Protein AF-A0A7X9AF96-F1 (afdb_monomer)

Nearest PDB structures (foldseek):
  5yo1-assembly1_A  TM=6.887E-01  e=9.525E-05  Escherichia coli K-12
  2dqm-assembly1_A  TM=6.918E-01  e=1.907E-04  Escherichia coli
  4xmz-assembly1_A  TM=6.603E-01  e=1.907E-04  Escherichia coli K-12
  3puu-assembly1_A  TM=6.514E-01  e=2.444E-04  Escherichia coli K-12
  8ez2-assembly1_A  TM=6.502E-01  e=2.980E-04  Plasmodium falciparum

Sequence (758 aa):
MKTRILTAILLTFLACIPLALAEESPQSQGRVTLPLAEFLKRTEPAPSPSGTTRPTAPIPFSLARGQYRIVVQGDWARVQADLGVRVLSGGFQEIPLLPADVVLQEARLDGKPVSVFPKDSVSFFVVRGIGTHRLELVYHLPIQDESPSRSLDIVVPDTAISTWTLSVPGNQVHLKSTPEIPLQSHPEGQRTVARGTLPAGASPPVRLSWLSLKADPETRGLVTRETPRLYGRVYQLVRVSEKAIQNRARIDFSILRNEVSRLQLLLPRDAEVLAVECPDLDSWRTVERPQGRLLTVLLSQPKSGELSLEVTTETPLAETNSCWSLPYLYLEGAERVKGSIGLCSSGALELLPRDDLQEARRIDVQQDLPAQIHALASSPVLLAYEYHRQPYRVQIESRKGEEVAVLDATIDSARGRTLLTEEGKALSVFTWQVRNNSRQGLLLALPEGSEVWSAFVDGRPARPTQEPDGRVRIPLVLSPGRGGEMATFPVVLTWVRRAGGEGPVSWTRLQAPRVDIPISEMTWQVDLPEDRQVLYLDGTMEPLTPAHRRGSSFSRVIGRSMDASAPVSSQEVGDEGRAGPDPQASLARERVRGVFPVQVHVPQVGQPLNFSRLMVSGDEAPSIGIFTASRSLAASFGWLLFALLLMAGAFRLADPSSWKALAWGWVLLILGEILLGGTWLDQALTGLARALWLLSVLWLMLRVRYLGAWWRQRRVPAGEADDRPEIPDEARLETPVATPGSETEDPSPKAPDPTRED

Structure (mmCIF, N/CA/C/O backbone):
data_AF-A0A7X9AF96-F1
#
_entry.id   AF-A0A7X9AF96-F1
#
loop_
_atom_site.group_PDB
_atom_site.id
_atom_site.type_symbol
_atom_site.label_atom_id
_atom_site.label_alt_id
_atom_site.label_comp_id
_atom_site.label_asym_id
_atom_site.label_entity_id
_atom_site.label_seq_id
_atom_site.pdbx_PDB_ins_code
_atom_site.Cartn_x
_atom_site.Cartn_y
_atom_site.Cartn_z
_atom_site.occupancy
_atom_site.B_iso_or_equiv
_atom_site.auth_seq_id
_atom_site.auth_comp_id
_atom_site.auth_asym_id
_atom_site.auth_atom_id
_atom_site.pdbx_PDB_model_num
ATOM 1 N N . MET A 1 1 ? -12.140 91.693 0.166 1.00 53.62 1 MET A N 1
ATOM 2 C CA . MET A 1 1 ? -13.320 90.896 -0.258 1.00 53.62 1 MET A CA 1
ATOM 3 C C . MET A 1 1 ? -13.286 89.396 0.091 1.00 53.62 1 MET A C 1
ATOM 5 O O . MET A 1 1 ? -14.276 88.746 -0.197 1.00 53.62 1 MET A O 1
ATOM 9 N N . LYS A 1 2 ? -12.265 88.820 0.759 1.00 51.84 2 LYS A N 1
ATOM 10 C CA . LYS A 1 2 ? -12.305 87.390 1.178 1.00 51.84 2 LYS A CA 1
ATOM 11 C C . LYS A 1 2 ? -12.723 87.134 2.643 1.00 51.84 2 LYS A C 1
ATOM 13 O O . LYS A 1 2 ? -13.102 86.023 2.980 1.00 51.84 2 LYS A O 1
ATOM 18 N N . THR A 1 3 ? -12.766 88.165 3.489 1.00 51.97 3 THR A N 1
ATOM 19 C CA . THR A 1 3 ? -13.051 88.075 4.941 1.00 51.97 3 THR A CA 1
ATOM 20 C C . THR A 1 3 ? -14.525 88.256 5.347 1.00 51.97 3 THR A C 1
ATOM 22 O O . THR A 1 3 ? -14.818 88.366 6.532 1.00 51.97 3 THR A O 1
ATOM 25 N N . ARG A 1 4 ? -15.463 88.307 4.388 1.00 49.81 4 ARG A N 1
ATOM 26 C CA . ARG A 1 4 ? -16.916 88.455 4.647 1.00 49.81 4 ARG A CA 1
ATOM 27 C C . ARG A 1 4 ? -17.770 87.238 4.267 1.00 49.81 4 ARG A C 1
ATOM 29 O O . ARG A 1 4 ? -18.963 87.247 4.529 1.00 49.81 4 ARG A O 1
ATOM 36 N N . ILE A 1 5 ? -17.178 86.210 3.655 1.00 55.28 5 ILE A N 1
ATOM 37 C CA . ILE A 1 5 ? -17.910 85.019 3.183 1.00 55.28 5 ILE A CA 1
ATOM 38 C C . ILE A 1 5 ? -17.755 83.850 4.171 1.00 55.28 5 ILE A C 1
ATOM 40 O O . ILE A 1 5 ? -18.733 83.170 4.463 1.00 55.28 5 ILE A O 1
ATOM 44 N N . LEU A 1 6 ? -16.577 83.675 4.786 1.00 49.84 6 LEU A N 1
ATOM 45 C CA . LEU A 1 6 ? -16.372 82.650 5.824 1.00 49.84 6 LEU A CA 1
ATOM 46 C C . LEU A 1 6 ? -17.201 82.910 7.096 1.00 49.84 6 LEU A C 1
ATOM 48 O O . LEU A 1 6 ? -17.718 81.980 7.706 1.00 49.84 6 LEU A O 1
ATOM 52 N N . THR A 1 7 ? -17.373 84.179 7.472 1.00 53.97 7 THR A N 1
ATOM 53 C CA . THR A 1 7 ? -18.157 84.598 8.645 1.00 53.97 7 THR A CA 1
ATOM 54 C C . THR A 1 7 ? -19.665 84.417 8.469 1.00 53.97 7 THR A C 1
ATOM 56 O O . THR A 1 7 ? -20.355 84.250 9.465 1.00 53.97 7 THR A O 1
ATOM 59 N N . ALA A 1 8 ? -20.185 84.396 7.237 1.00 54.91 8 ALA A N 1
ATOM 60 C CA . ALA A 1 8 ? -21.608 84.160 6.971 1.00 54.91 8 ALA A CA 1
ATOM 61 C C . ALA A 1 8 ? -21.988 82.666 7.024 1.00 54.91 8 ALA A C 1
ATOM 63 O O . ALA A 1 8 ? -23.092 82.317 7.440 1.00 54.91 8 ALA A O 1
ATOM 64 N N . ILE A 1 9 ? -21.061 81.783 6.634 1.00 53.94 9 ILE A N 1
ATOM 65 C CA . ILE A 1 9 ? -21.289 80.329 6.570 1.00 53.94 9 ILE A CA 1
ATOM 66 C C . ILE A 1 9 ? -21.088 79.670 7.948 1.00 53.94 9 ILE A C 1
ATOM 68 O O . ILE A 1 9 ? -21.786 78.720 8.288 1.00 53.94 9 ILE A O 1
ATOM 72 N N . LEU A 1 10 ? -20.211 80.218 8.799 1.00 48.62 10 LEU A N 1
ATOM 73 C CA . LEU A 1 10 ? -20.054 79.734 10.178 1.00 48.62 10 LEU A CA 1
ATOM 74 C C . LEU A 1 10 ? -21.227 80.150 11.095 1.00 48.62 10 LEU A C 1
ATOM 76 O O . LEU A 1 10 ? -21.587 79.413 12.008 1.00 48.62 10 LEU A O 1
ATOM 80 N N . LEU A 1 11 ? -21.868 81.296 10.822 1.00 49.81 11 LEU A N 1
ATOM 81 C CA . LEU A 1 11 ? -23.048 81.777 11.562 1.00 49.81 11 LEU A CA 1
ATOM 82 C C . LEU A 1 11 ? -24.350 81.038 11.211 1.00 49.81 11 LEU A C 1
ATOM 84 O O . LEU A 1 11 ? -25.311 81.118 11.969 1.00 49.81 11 LEU A O 1
ATOM 88 N N . THR A 1 12 ? -24.391 80.313 10.089 1.00 50.38 12 THR A N 1
ATOM 89 C CA . THR A 1 12 ? -25.568 79.543 9.646 1.00 50.38 12 THR A CA 1
ATOM 90 C C . THR A 1 12 ? -25.544 78.072 10.069 1.00 50.38 12 THR A C 1
ATOM 92 O O . THR A 1 12 ? -26.556 77.397 9.917 1.00 50.38 12 THR A O 1
ATOM 95 N N . PHE A 1 13 ? -24.438 77.579 10.643 1.00 46.06 13 PHE A N 1
ATOM 96 C CA . PHE A 1 13 ? -24.299 76.181 11.084 1.00 46.06 13 PHE A CA 1
ATOM 97 C C . PHE A 1 13 ? -24.093 75.986 12.596 1.00 46.06 13 PHE A C 1
ATOM 99 O O . PHE A 1 13 ? -24.080 74.847 13.056 1.00 46.06 13 PHE A O 1
ATOM 106 N N . LEU A 1 14 ? -23.952 77.066 13.378 1.00 44.91 14 LEU A N 1
ATOM 107 C CA . LEU A 1 14 ? -23.706 76.993 14.828 1.00 44.91 14 LEU A CA 1
ATOM 108 C C . LEU A 1 14 ? -24.725 77.761 15.694 1.00 44.91 14 LEU A C 1
ATOM 110 O O . LEU A 1 14 ? -24.470 78.021 16.868 1.00 44.91 14 LEU A O 1
ATOM 114 N N . ALA A 1 15 ? -25.891 78.100 15.138 1.00 39.25 15 ALA A N 1
ATOM 115 C CA . ALA A 1 15 ? -27.004 78.704 15.871 1.00 39.25 15 ALA A CA 1
ATOM 116 C C . ALA A 1 15 ? -27.998 77.637 16.379 1.00 39.25 15 ALA A C 1
ATOM 118 O O . ALA A 1 15 ? -29.087 77.465 15.843 1.00 39.25 15 ALA A O 1
ATOM 119 N N . CYS A 1 16 ? -27.591 76.956 17.451 1.00 38.44 16 CYS A N 1
ATOM 120 C CA . CYS A 1 16 ? -28.458 76.440 18.518 1.00 38.44 16 CYS A CA 1
ATOM 121 C C . CYS A 1 16 ? -29.642 75.513 18.155 1.00 38.44 16 CYS A C 1
ATOM 123 O O . CYS A 1 16 ? -30.803 75.911 18.138 1.00 38.44 16 CYS A O 1
ATOM 125 N N . ILE A 1 17 ? -29.342 74.212 18.129 1.00 42.84 17 ILE A N 1
ATOM 126 C CA . ILE A 1 17 ? -30.141 73.194 18.847 1.00 42.84 17 ILE A CA 1
ATOM 127 C C . ILE A 1 17 ? -30.254 73.663 20.323 1.00 42.84 17 ILE A C 1
ATOM 129 O O . ILE A 1 17 ? -29.204 73.997 20.883 1.00 42.84 17 ILE A O 1
ATOM 133 N N . PRO A 1 18 ? -31.451 73.746 20.959 1.00 45.12 18 PRO A N 1
ATOM 134 C CA . PRO A 1 18 ? -31.969 72.582 21.698 1.00 45.12 18 PRO A CA 1
ATOM 135 C C . PRO A 1 18 ? -33.503 72.404 21.848 1.00 45.12 18 PRO A C 1
ATOM 137 O O . PRO A 1 18 ? -34.309 73.313 21.697 1.00 45.12 18 PRO A O 1
ATOM 140 N N . LEU A 1 19 ? -33.829 71.157 22.213 1.00 38.62 19 LEU A N 1
ATOM 141 C CA . LEU A 1 19 ? -35.003 70.583 22.896 1.00 38.62 19 LEU A CA 1
ATOM 142 C C . LEU A 1 19 ? -36.012 71.545 23.575 1.00 38.62 19 LEU A C 1
ATOM 144 O O . LEU A 1 19 ? -35.602 72.349 24.407 1.00 38.62 19 LEU A O 1
ATOM 148 N N . ALA A 1 20 ? -37.321 71.254 23.447 1.00 33.78 20 ALA A N 1
ATOM 149 C CA . ALA A 1 20 ? -38.090 70.553 24.504 1.00 33.78 20 ALA A CA 1
ATOM 150 C C . ALA A 1 20 ? -39.560 70.200 24.128 1.00 33.78 20 ALA A C 1
ATOM 152 O O . ALA A 1 20 ? -40.305 71.030 23.630 1.00 33.78 20 ALA A O 1
ATOM 153 N N . LEU A 1 21 ? -39.932 68.946 24.424 1.00 36.78 21 LEU A N 1
ATOM 154 C CA . LEU A 1 21 ? -41.230 68.389 24.877 1.00 36.78 21 LEU A CA 1
ATOM 155 C C . LEU A 1 21 ? -42.598 69.014 24.480 1.00 36.78 21 LEU A C 1
ATOM 157 O O . LEU A 1 21 ? -43.026 70.016 25.032 1.00 36.78 21 LEU A O 1
ATOM 161 N N . ALA A 1 22 ? -43.329 68.235 23.668 1.00 39.75 22 ALA A N 1
ATOM 162 C CA . ALA A 1 22 ? -44.688 67.698 23.887 1.00 39.75 22 ALA A CA 1
ATOM 163 C C . ALA A 1 22 ? -45.865 68.590 24.360 1.00 39.75 22 ALA A C 1
ATOM 165 O O . ALA A 1 22 ? -45.948 68.961 25.525 1.00 39.75 22 ALA A O 1
ATOM 166 N N . GLU A 1 23 ? -46.899 68.666 23.511 1.00 38.53 23 GLU A N 1
ATOM 167 C CA . GLU A 1 23 ? -48.317 68.606 23.912 1.00 38.53 23 GLU A CA 1
ATOM 168 C C . GLU A 1 23 ? -49.155 67.965 22.777 1.00 38.53 23 GLU A C 1
ATOM 170 O O . GLU A 1 23 ? -48.726 67.955 21.620 1.00 38.53 23 GLU A O 1
ATOM 175 N N . GLU A 1 24 ? -50.304 67.360 23.096 1.00 38.94 24 GLU A N 1
ATOM 176 C CA . GLU A 1 24 ? -51.076 66.474 22.201 1.00 38.94 24 GLU A CA 1
ATOM 177 C C . GLU A 1 24 ? -52.563 66.890 22.128 1.00 38.94 24 GLU A C 1
ATOM 179 O O . GLU A 1 24 ? -53.116 67.346 23.124 1.00 38.94 24 GLU A O 1
ATOM 184 N N . SER A 1 25 ? -53.235 66.610 20.993 1.00 39.00 25 SER A N 1
ATOM 185 C CA . SER A 1 25 ? -54.700 66.728 20.745 1.00 39.00 25 SER A CA 1
ATOM 186 C C . SER A 1 25 ? -55.277 68.129 20.413 1.00 39.00 25 SER A C 1
ATOM 188 O O . SER A 1 25 ? -54.697 69.137 20.800 1.00 39.00 25 SER A O 1
ATOM 190 N N . PRO A 1 26 ? -56.485 68.242 19.797 1.00 46.91 26 PRO A N 1
ATOM 191 C CA . PRO A 1 26 ? -57.187 67.314 18.893 1.00 46.91 26 PRO A CA 1
ATOM 192 C C . PRO A 1 26 ? -57.737 67.966 17.590 1.00 46.91 26 PRO A C 1
ATOM 194 O O . PRO A 1 26 ? -57.760 69.176 17.408 1.00 46.91 26 PRO A O 1
ATOM 197 N N . GLN A 1 27 ? -58.244 67.101 16.702 1.00 45.25 27 GLN A N 1
ATOM 198 C CA . GLN A 1 27 ? -59.235 67.320 15.626 1.00 45.25 27 GLN A CA 1
ATOM 199 C C . GLN A 1 27 ? -59.723 68.758 15.307 1.00 45.25 27 GLN A C 1
ATOM 201 O O . GLN A 1 27 ? -60.503 69.345 16.055 1.00 45.25 27 GLN A O 1
ATOM 206 N N . SER A 1 28 ? -59.517 69.194 14.057 1.00 44.12 28 SER A N 1
ATOM 207 C CA . SER A 1 28 ? -60.525 69.980 13.328 1.00 44.12 28 SER A CA 1
ATOM 208 C C . SER A 1 28 ? -60.922 69.243 12.041 1.00 44.12 28 SER A C 1
ATOM 210 O O . SER A 1 28 ? -60.089 68.811 11.244 1.00 44.12 28 SER A O 1
ATOM 212 N N . GLN A 1 29 ? -62.222 68.987 11.888 1.00 45.66 29 GLN A N 1
ATOM 213 C CA . GLN A 1 29 ? -62.753 68.089 10.861 1.00 45.66 29 GLN A CA 1
ATOM 214 C C . GLN A 1 29 ? -62.848 68.798 9.503 1.00 45.66 29 GLN A C 1
ATOM 216 O O . GLN A 1 29 ? -63.843 69.454 9.193 1.00 45.66 29 GLN A O 1
ATOM 221 N N . GLY A 1 30 ? -61.824 68.632 8.663 1.00 44.62 30 GLY A N 1
ATOM 222 C CA . GLY A 1 30 ? -61.863 69.036 7.257 1.00 44.62 30 GLY A CA 1
ATOM 223 C C . GLY A 1 30 ? -62.875 68.203 6.465 1.00 44.62 30 GLY A C 1
ATOM 224 O O . GLY A 1 30 ? -62.551 67.124 5.971 1.00 44.62 30 GLY A O 1
ATOM 225 N N . ARG A 1 31 ? -64.113 68.692 6.340 1.00 53.34 31 ARG A N 1
ATOM 226 C CA . ARG A 1 31 ? -65.189 68.026 5.590 1.00 53.34 31 ARG A CA 1
ATOM 227 C C . ARG A 1 31 ? -64.955 68.167 4.080 1.00 53.34 31 ARG A C 1
ATOM 229 O O . ARG A 1 31 ? -65.398 69.134 3.469 1.00 53.34 31 ARG A O 1
ATOM 236 N N . VAL A 1 32 ? -64.247 67.208 3.483 1.00 59.91 32 VAL A N 1
ATOM 237 C CA . VAL A 1 32 ? -63.991 67.165 2.033 1.00 59.91 32 VAL A CA 1
ATOM 238 C C . VAL A 1 32 ? -65.229 66.654 1.292 1.00 59.91 32 VAL A C 1
ATOM 240 O O . VAL A 1 32 ? -65.681 65.534 1.525 1.00 59.91 32 VAL A O 1
ATOM 243 N N . THR A 1 33 ? -65.758 67.458 0.371 1.00 71.44 33 THR A N 1
ATOM 244 C CA . THR A 1 33 ? -66.889 67.082 -0.489 1.00 71.44 33 THR A CA 1
ATOM 245 C C . THR A 1 33 ? -66.363 66.592 -1.839 1.00 71.44 33 THR A C 1
ATOM 247 O O . THR A 1 33 ? -65.832 67.380 -2.617 1.00 71.44 33 THR A O 1
ATOM 250 N N . LEU A 1 34 ? -66.505 65.296 -2.124 1.00 70.56 34 LEU A N 1
ATOM 251 C CA . LEU A 1 34 ? -66.117 64.679 -3.400 1.00 70.56 34 LEU A CA 1
ATOM 252 C C . LEU A 1 34 ? -67.350 64.459 -4.296 1.00 70.56 34 LEU A C 1
ATOM 254 O O . LEU A 1 34 ? -68.384 64.016 -3.788 1.00 70.56 34 LEU A O 1
ATOM 258 N N . PRO A 1 35 ? -67.265 64.698 -5.620 1.00 80.12 35 PRO A N 1
ATOM 259 C CA . PRO A 1 35 ? -68.288 64.249 -6.560 1.00 80.12 35 PRO A CA 1
ATOM 260 C C . PRO A 1 35 ? -68.465 62.730 -6.464 1.00 80.12 35 PRO A C 1
ATOM 262 O O . PRO A 1 35 ? -67.474 62.000 -6.421 1.00 80.12 35 PRO A O 1
ATOM 265 N N . LEU A 1 36 ? -69.710 62.238 -6.473 1.00 72.56 36 LEU A N 1
ATOM 266 C CA . LEU A 1 36 ? -70.011 60.817 -6.233 1.00 72.56 36 LEU A CA 1
ATOM 267 C C . LEU A 1 36 ? -69.234 59.868 -7.166 1.00 72.56 36 LEU A C 1
ATOM 269 O O . LEU A 1 36 ? -68.796 58.813 -6.727 1.00 72.56 36 LEU A O 1
ATOM 273 N N . ALA A 1 37 ? -68.995 60.267 -8.419 1.00 76.81 37 ALA A N 1
ATOM 274 C CA . ALA A 1 37 ? -68.196 59.495 -9.370 1.00 76.81 37 ALA A CA 1
ATOM 275 C C . ALA A 1 37 ? -66.711 59.367 -8.966 1.00 76.81 37 ALA A C 1
ATOM 277 O O . ALA A 1 37 ? -66.132 58.297 -9.126 1.00 76.81 37 ALA A O 1
ATOM 278 N N . GLU A 1 38 ? -66.088 60.414 -8.411 1.00 72.38 38 GLU A N 1
ATOM 279 C CA . GLU A 1 38 ? -64.723 60.318 -7.869 1.00 72.38 38 GLU A CA 1
ATOM 280 C C . GLU A 1 38 ? -64.688 59.575 -6.532 1.00 72.38 38 GLU A C 1
ATOM 282 O O . GLU A 1 38 ? -63.734 58.843 -6.274 1.00 72.38 38 GLU A O 1
ATOM 287 N N . PHE A 1 39 ? -65.715 59.737 -5.691 1.00 75.38 39 PHE A N 1
ATOM 288 C CA . PHE A 1 39 ? -65.829 58.969 -4.453 1.00 75.38 39 PHE A CA 1
ATOM 289 C C . PHE A 1 39 ? -65.911 57.470 -4.754 1.00 75.38 39 PHE A C 1
ATOM 291 O O . PHE A 1 39 ? -65.110 56.710 -4.217 1.00 75.38 39 PHE A O 1
ATOM 298 N N . LEU A 1 40 ? -66.798 57.050 -5.664 1.00 73.75 40 LEU A N 1
ATOM 299 C CA . LEU A 1 40 ? -66.905 55.658 -6.110 1.00 73.75 40 LEU A CA 1
ATOM 300 C C . LEU A 1 40 ? -65.598 55.179 -6.751 1.00 73.75 40 LEU A C 1
ATOM 302 O O . LEU A 1 40 ? -65.046 54.192 -6.291 1.00 73.75 40 LEU A O 1
ATOM 306 N N . LYS A 1 41 ? -64.988 55.935 -7.671 1.00 74.25 41 LYS A N 1
ATOM 307 C CA . LYS A 1 41 ? -63.697 55.559 -8.285 1.00 74.25 41 LYS A CA 1
ATOM 308 C C . LYS A 1 41 ? -62.523 55.426 -7.291 1.00 74.25 41 LYS A C 1
ATOM 310 O O . LYS A 1 41 ? -61.502 54.833 -7.629 1.00 74.25 41 LYS A O 1
ATOM 315 N N . ARG A 1 42 ? -62.633 55.992 -6.080 1.00 65.75 42 ARG A N 1
ATOM 316 C CA . ARG A 1 42 ? -61.641 55.870 -4.989 1.00 65.75 42 ARG A CA 1
ATOM 317 C C . ARG A 1 42 ? -62.058 54.909 -3.866 1.00 65.75 42 ARG A C 1
ATOM 319 O O . ARG A 1 42 ? -61.222 54.600 -3.022 1.00 65.75 42 ARG A O 1
ATOM 326 N N . THR A 1 43 ? -63.318 54.471 -3.828 1.00 61.62 43 THR A N 1
ATOM 327 C CA . THR A 1 43 ? -63.864 53.542 -2.814 1.00 61.62 43 THR A CA 1
ATOM 328 C C . THR A 1 43 ? -64.333 52.209 -3.390 1.00 61.62 43 THR A C 1
ATOM 330 O O . THR A 1 43 ? -64.580 51.278 -2.627 1.00 61.62 43 THR A O 1
ATOM 333 N N . GLU A 1 44 ? -64.379 52.077 -4.717 1.00 63.00 44 GLU A N 1
ATOM 334 C CA . GLU A 1 44 ? -64.335 50.798 -5.411 1.00 63.00 44 GLU A CA 1
ATOM 335 C C . GLU A 1 44 ? -63.128 50.023 -4.865 1.00 63.00 44 GLU A C 1
ATOM 337 O O . GLU A 1 44 ? -61.991 50.500 -4.980 1.00 63.00 44 GLU A O 1
ATOM 342 N N . PRO A 1 45 ? -63.342 48.860 -4.220 1.00 53.22 45 PRO A N 1
ATOM 343 C CA . PRO A 1 45 ? -62.228 48.038 -3.789 1.00 53.22 45 PRO A CA 1
ATOM 344 C C . PRO A 1 45 ? -61.424 47.692 -5.037 1.00 53.22 45 PRO A C 1
ATOM 346 O O . PRO A 1 45 ? -62.002 47.264 -6.039 1.00 53.22 45 PRO A O 1
ATOM 349 N N . ALA A 1 46 ? -60.103 47.900 -4.976 1.00 44.31 46 ALA A N 1
ATOM 350 C CA . ALA A 1 46 ? -59.211 47.572 -6.081 1.00 44.31 46 ALA A CA 1
ATOM 351 C C . ALA A 1 46 ? -59.571 46.170 -6.596 1.00 44.31 46 ALA A C 1
ATOM 353 O O . ALA A 1 46 ? -59.699 45.263 -5.764 1.00 44.31 46 ALA A O 1
ATOM 354 N N . PRO A 1 47 ? -59.795 45.990 -7.914 1.00 49.28 47 PRO A N 1
ATOM 355 C CA . PRO A 1 47 ? -60.281 44.725 -8.441 1.00 49.28 47 PRO A CA 1
ATOM 356 C C . PRO A 1 47 ? -59.356 43.622 -7.947 1.00 49.28 47 PRO A C 1
ATOM 358 O O . PRO A 1 47 ? -58.152 43.672 -8.214 1.00 49.28 47 PRO A O 1
ATOM 361 N N . SER A 1 48 ? -59.913 42.668 -7.187 1.00 42.91 48 SER A N 1
ATOM 362 C CA . SER A 1 48 ? -59.172 41.500 -6.709 1.00 42.91 48 SER A CA 1
ATOM 363 C C . SER A 1 48 ? -58.401 40.950 -7.899 1.00 42.91 48 SER A C 1
ATOM 365 O O . SER A 1 48 ? -59.048 40.625 -8.896 1.00 42.91 48 SER A O 1
ATOM 367 N N . PRO A 1 49 ? -57.058 40.909 -7.860 1.00 44.38 49 PRO A N 1
ATOM 368 C CA . PRO A 1 49 ? -56.286 40.635 -9.055 1.00 44.38 49 PRO A CA 1
ATOM 369 C C . PRO A 1 49 ? -56.584 39.210 -9.514 1.00 44.38 49 PRO A C 1
ATOM 371 O O . PRO A 1 49 ? -56.115 38.228 -8.930 1.00 44.38 49 PRO A O 1
ATOM 374 N N . SER A 1 50 ? -57.416 39.117 -10.551 1.00 45.69 50 SER A N 1
ATOM 375 C CA . SER A 1 50 ? -57.859 37.875 -11.167 1.00 45.69 50 SER A CA 1
ATOM 376 C C . SER A 1 50 ? -56.650 37.196 -11.790 1.00 45.69 50 SER A C 1
ATOM 378 O O . SER A 1 50 ? -56.281 37.487 -12.923 1.00 45.69 50 SER A O 1
ATOM 380 N N . GLY A 1 51 ? -56.000 36.330 -11.014 1.00 48.19 51 GLY A N 1
ATOM 381 C CA . GLY A 1 51 ? -54.752 35.689 -11.412 1.00 48.19 51 GLY A CA 1
ATOM 382 C C . GLY A 1 51 ? -53.481 36.217 -10.745 1.00 48.19 51 GLY A C 1
ATOM 383 O O . GLY A 1 51 ? -52.405 35.922 -11.256 1.00 48.19 51 GLY A O 1
ATOM 384 N N . THR A 1 52 ? -53.525 36.881 -9.577 1.00 38.59 52 THR A N 1
ATOM 385 C CA . THR A 1 52 ? -52.383 36.696 -8.659 1.00 38.59 52 THR A CA 1
ATOM 386 C C . THR A 1 52 ? -52.467 35.280 -8.101 1.00 38.59 52 THR A C 1
ATOM 388 O O . THR A 1 52 ? -53.024 35.043 -7.027 1.00 38.59 52 THR A O 1
ATOM 391 N N . THR A 1 53 ? -51.877 34.328 -8.825 1.00 45.25 53 THR A N 1
ATOM 392 C CA . THR A 1 53 ? -51.287 33.155 -8.187 1.00 45.25 53 THR A CA 1
ATOM 393 C C . THR A 1 53 ? -50.337 33.687 -7.123 1.00 45.25 53 THR A C 1
ATOM 395 O O . THR A 1 53 ? -49.232 34.137 -7.421 1.00 45.25 53 THR A O 1
ATOM 398 N N . ARG A 1 54 ? -50.804 33.710 -5.866 1.00 49.16 54 ARG A N 1
ATOM 399 C CA . ARG A 1 54 ? -49.944 33.938 -4.701 1.00 49.16 54 ARG A CA 1
ATOM 400 C C . ARG A 1 54 ? -48.760 32.994 -4.912 1.00 49.16 54 ARG A C 1
ATOM 402 O O . ARG A 1 54 ? -49.044 31.801 -5.044 1.00 49.16 54 ARG A O 1
ATOM 409 N N . PRO A 1 55 ? -47.513 33.484 -5.048 1.00 53.66 55 PRO A N 1
ATOM 410 C CA . PRO A 1 55 ? -46.398 32.628 -5.429 1.00 53.66 55 PRO A CA 1
ATOM 411 C C . PRO A 1 55 ? -46.369 31.461 -4.452 1.00 53.66 55 PRO A C 1
ATOM 413 O O . PRO A 1 55 ? -46.259 31.680 -3.243 1.00 53.66 55 PRO A O 1
ATOM 416 N N . THR A 1 56 ? -46.618 30.253 -4.970 1.00 58.84 56 THR A N 1
ATOM 417 C CA . THR A 1 56 ? -46.819 29.069 -4.136 1.00 58.84 56 THR A CA 1
ATOM 418 C C . THR A 1 56 ? -45.594 28.935 -3.255 1.00 58.84 56 THR A C 1
ATOM 420 O O . THR A 1 56 ? -44.474 28.950 -3.769 1.00 58.84 56 THR A O 1
ATOM 423 N N . ALA A 1 57 ? -45.796 28.880 -1.937 1.00 62.31 57 ALA A N 1
ATOM 424 C CA . ALA A 1 57 ? -44.676 28.834 -1.015 1.00 62.31 57 ALA A CA 1
ATOM 425 C C . ALA A 1 57 ? -43.783 27.639 -1.398 1.00 62.31 57 ALA A C 1
ATOM 427 O O . ALA A 1 57 ? -44.316 26.538 -1.570 1.00 62.31 57 ALA A O 1
ATOM 428 N N . PRO A 1 58 ? -42.457 27.830 -1.561 1.00 75.25 58 PRO A N 1
ATOM 429 C CA . PRO A 1 58 ? -41.566 26.781 -2.068 1.00 75.25 58 PRO A CA 1
ATOM 430 C C . PRO A 1 58 ? -41.529 25.549 -1.152 1.00 75.25 58 PRO A C 1
ATOM 432 O O . PRO A 1 58 ? -41.145 24.469 -1.583 1.00 75.25 58 PRO A O 1
ATOM 435 N N . ILE A 1 59 ? -41.979 25.714 0.094 1.00 84.94 59 ILE A N 1
ATOM 436 C CA . ILE A 1 59 ? -42.347 24.650 1.023 1.00 84.94 59 ILE A CA 1
ATOM 437 C C . ILE A 1 59 ? -43.823 24.834 1.439 1.00 84.94 59 ILE A C 1
ATOM 439 O O . ILE A 1 59 ? -44.213 25.946 1.808 1.00 84.94 59 ILE A O 1
ATOM 443 N N . PRO A 1 60 ? -44.671 23.786 1.395 1.00 86.69 60 PRO A N 1
ATOM 444 C CA . PRO A 1 60 ? -46.099 23.904 1.717 1.00 86.69 60 PRO A CA 1
ATOM 445 C C . PRO A 1 60 ? -46.373 24.114 3.215 1.00 86.69 60 PRO A C 1
ATOM 447 O O . PRO A 1 60 ? -47.406 24.681 3.587 1.00 86.69 60 PRO A O 1
ATOM 450 N N . PHE A 1 61 ? -45.443 23.692 4.072 1.00 90.56 61 PHE A N 1
ATOM 451 C CA . PHE A 1 61 ? -45.466 23.856 5.523 1.00 90.56 61 PHE A CA 1
ATOM 452 C C . PHE A 1 61 ? -44.034 23.951 6.075 1.00 90.56 61 PHE A C 1
ATOM 454 O O . PHE A 1 61 ? -43.064 23.674 5.372 1.00 90.56 61 PHE A O 1
ATOM 461 N N . SER A 1 62 ? -43.901 24.313 7.350 1.00 89.75 62 SER A N 1
ATOM 462 C CA . SER A 1 62 ? -42.654 24.215 8.116 1.00 89.75 62 SER A CA 1
ATOM 463 C C . SER A 1 62 ? -42.949 23.907 9.584 1.00 89.75 62 SER A C 1
ATOM 465 O O . SER A 1 62 ? -43.801 24.576 10.182 1.00 89.75 62 SER A O 1
ATOM 467 N N . LEU A 1 63 ? -42.215 22.968 10.183 1.00 89.19 63 LEU A N 1
ATOM 468 C CA . LEU A 1 63 ? -42.247 22.735 11.626 1.00 89.19 63 LEU A CA 1
ATOM 469 C C . LEU A 1 63 ? -41.268 23.689 12.329 1.00 89.19 63 LEU A C 1
ATOM 471 O O . LEU A 1 63 ? -40.057 23.675 12.099 1.00 89.19 63 LEU A O 1
ATOM 475 N N . ALA A 1 64 ? -41.812 24.563 13.171 1.00 84.94 64 ALA A N 1
ATOM 476 C CA . ALA A 1 64 ? -41.049 25.488 13.994 1.00 84.94 64 ALA A CA 1
ATOM 477 C C . ALA A 1 64 ? -40.375 24.761 15.174 1.00 84.94 64 ALA A C 1
ATOM 479 O O . ALA A 1 64 ? -40.508 23.552 15.350 1.00 84.94 64 ALA A O 1
ATOM 480 N N . ARG A 1 65 ? -39.645 25.524 15.996 1.00 84.56 65 ARG A N 1
ATOM 481 C CA . ARG A 1 65 ? -38.973 25.037 17.207 1.00 84.56 65 ARG A CA 1
ATOM 482 C C . ARG A 1 65 ? -39.920 24.215 18.089 1.00 84.56 65 ARG A C 1
ATOM 484 O O . ARG A 1 65 ? -40.943 24.737 18.533 1.00 84.56 65 ARG A O 1
ATOM 491 N N . GLY A 1 66 ? -39.523 22.982 18.392 1.00 88.56 66 GLY A N 1
ATOM 492 C CA . GLY A 1 66 ? -40.185 22.125 19.369 1.00 88.56 66 GLY A CA 1
ATOM 493 C C . GLY A 1 66 ? -39.621 22.290 20.784 1.00 88.56 66 GLY A C 1
ATOM 494 O O . GLY A 1 66 ? -38.436 22.601 20.984 1.00 88.56 66 GLY A O 1
ATOM 495 N N . GLN A 1 67 ? -40.476 22.062 21.778 1.00 93.75 67 GLN A N 1
ATOM 496 C CA . GLN A 1 67 ? -40.095 21.862 23.176 1.00 93.75 67 GLN A CA 1
ATOM 497 C C . GLN A 1 67 ? -40.424 20.427 23.584 1.00 93.75 67 GLN A C 1
ATOM 499 O O . GLN A 1 67 ? -41.583 20.025 23.532 1.00 93.75 67 GLN A O 1
ATOM 504 N N . TYR A 1 68 ? -39.413 19.671 24.009 1.00 94.56 68 TYR A N 1
ATOM 505 C CA . TYR A 1 68 ? -39.537 18.254 24.348 1.00 94.56 68 TYR A CA 1
ATOM 506 C C . TYR A 1 68 ? -39.233 18.030 25.829 1.00 94.56 68 TYR A C 1
ATOM 508 O O . TYR A 1 68 ? -38.163 18.395 26.320 1.00 94.56 68 TYR A O 1
ATOM 516 N N . ARG A 1 69 ? -40.155 17.396 26.552 1.00 96.50 69 ARG A N 1
ATOM 517 C CA . ARG A 1 69 ? -39.955 16.923 27.924 1.00 96.50 69 ARG A CA 1
ATOM 518 C C . ARG A 1 69 ? -39.935 15.401 27.914 1.00 96.50 69 ARG A C 1
ATOM 520 O O . ARG A 1 69 ? -40.956 14.773 27.658 1.00 96.50 69 ARG A O 1
ATOM 527 N N . ILE A 1 70 ? -38.773 14.834 28.204 1.00 96.25 70 ILE A N 1
ATOM 528 C CA . ILE A 1 70 ? -38.494 13.400 28.197 1.00 96.25 70 ILE A CA 1
ATOM 529 C C . ILE A 1 70 ? -38.379 12.945 29.654 1.00 96.25 70 ILE A C 1
ATOM 531 O O . ILE A 1 70 ? -37.555 13.469 30.406 1.00 96.25 70 ILE A O 1
ATOM 535 N N . VAL A 1 71 ? -39.205 11.989 30.075 1.00 96.06 71 VAL A N 1
ATOM 536 C CA . VAL A 1 71 ? -39.192 11.445 31.442 1.00 96.06 71 VAL A CA 1
ATOM 537 C C . VAL A 1 71 ? -38.997 9.937 31.378 1.00 96.06 71 VAL A C 1
ATOM 539 O O . VAL A 1 71 ? -39.853 9.220 30.863 1.00 96.06 71 VAL A O 1
ATOM 542 N N . VAL A 1 72 ? -37.879 9.461 31.924 1.00 93.06 72 VAL A N 1
ATOM 543 C CA . VAL A 1 72 ? -37.547 8.032 32.003 1.00 93.06 72 VAL A CA 1
ATOM 544 C C . VAL A 1 72 ? -38.396 7.344 33.077 1.00 93.06 72 VAL A C 1
ATOM 546 O O . VAL A 1 72 ? -38.456 7.803 34.222 1.00 93.06 72 VAL A O 1
ATOM 549 N N . GLN A 1 73 ? -39.066 6.254 32.696 1.00 87.94 73 GLN A N 1
ATOM 550 C CA . GLN A 1 73 ? -40.004 5.480 33.513 1.00 87.94 73 GLN A CA 1
ATOM 551 C C . GLN A 1 73 ? -39.824 3.978 33.225 1.00 87.94 73 GLN A C 1
ATOM 553 O O . GLN A 1 73 ? -40.410 3.436 32.292 1.00 87.94 73 GLN A O 1
ATOM 558 N N . GLY A 1 74 ? -39.002 3.299 34.032 1.00 84.81 74 GLY A N 1
ATOM 559 C CA . GLY A 1 74 ? -38.654 1.892 33.806 1.00 84.81 74 GLY A CA 1
ATOM 560 C C . GLY A 1 74 ? -37.791 1.728 32.554 1.00 84.81 74 GLY A C 1
ATOM 561 O O . GLY A 1 74 ? -36.715 2.326 32.479 1.00 84.81 74 GLY A O 1
ATOM 562 N N . ASP A 1 75 ? -38.290 0.953 31.592 1.00 88.00 75 ASP A N 1
ATOM 563 C CA . ASP A 1 75 ? -37.611 0.611 30.331 1.00 88.00 75 ASP A CA 1
ATOM 564 C C . ASP A 1 75 ? -38.053 1.504 29.154 1.00 88.00 75 ASP A C 1
ATOM 566 O O . ASP A 1 75 ? -37.652 1.300 28.010 1.00 88.00 75 ASP A O 1
ATOM 570 N N . TRP A 1 76 ? -38.881 2.517 29.430 1.00 92.38 76 TRP A N 1
ATOM 571 C CA . TRP A 1 76 ? -39.404 3.455 28.440 1.00 92.38 76 TRP A CA 1
ATOM 572 C C . TRP A 1 76 ? -39.204 4.902 28.885 1.00 92.38 76 TRP A C 1
ATOM 574 O O . TRP A 1 76 ? -39.237 5.236 30.072 1.00 92.38 76 TRP A O 1
ATOM 584 N N . ALA A 1 77 ? -39.026 5.794 27.918 1.00 94.81 77 ALA A N 1
ATOM 585 C CA . ALA A 1 77 ? -39.028 7.230 28.127 1.00 94.81 77 ALA A CA 1
ATOM 586 C C . ALA A 1 77 ? -40.300 7.833 27.525 1.00 94.81 77 ALA A C 1
ATOM 588 O O . ALA A 1 77 ? -40.501 7.796 26.310 1.00 94.81 77 ALA A O 1
ATOM 589 N N . ARG A 1 78 ? -41.147 8.426 28.373 1.00 97.00 78 ARG A N 1
ATOM 590 C CA . ARG A 1 78 ? -42.327 9.168 27.920 1.00 97.00 78 ARG A CA 1
ATOM 591 C C . ARG A 1 78 ? -41.895 10.557 27.471 1.00 97.00 78 ARG A C 1
ATOM 593 O O . ARG A 1 78 ? -41.359 11.327 28.272 1.00 97.00 78 ARG A O 1
ATOM 600 N N . VAL A 1 79 ? -42.167 10.887 26.216 1.00 96.50 79 VAL A N 1
ATOM 601 C CA . VAL A 1 79 ? -41.911 12.201 25.626 1.00 96.50 79 VAL A CA 1
ATOM 602 C C . VAL A 1 79 ? -43.218 12.976 25.523 1.00 96.50 79 VAL A C 1
ATOM 604 O O . VAL A 1 79 ? -44.219 12.469 25.021 1.00 96.50 79 VAL A O 1
ATOM 607 N N . GLN A 1 80 ? -43.205 14.216 26.001 1.00 97.25 80 GLN A N 1
ATOM 608 C CA . GLN A 1 80 ? -44.227 15.224 25.729 1.00 97.25 80 GLN A CA 1
ATOM 609 C C . GLN A 1 80 ? -43.595 16.287 24.832 1.00 97.25 80 GLN A C 1
ATOM 611 O O . GLN A 1 80 ? -42.575 16.864 25.217 1.00 97.25 80 GLN A O 1
ATOM 616 N N . ALA A 1 81 ? -44.172 16.540 23.661 1.00 94.94 81 ALA A N 1
ATOM 617 C CA . ALA A 1 81 ? -43.668 17.524 22.711 1.00 94.94 81 ALA A CA 1
ATOM 618 C C . ALA A 1 81 ? -44.714 18.602 22.413 1.00 94.94 81 ALA A C 1
ATOM 620 O O . ALA A 1 81 ? -45.896 18.302 22.262 1.00 94.94 81 ALA A O 1
ATOM 621 N N . ASP A 1 82 ? -44.257 19.845 22.304 1.00 95.00 82 ASP A N 1
ATOM 622 C CA . ASP A 1 82 ? -45.045 21.018 21.921 1.00 95.00 82 ASP A CA 1
ATOM 623 C C . ASP A 1 82 ? -44.340 21.698 20.744 1.00 95.00 82 ASP A C 1
ATOM 625 O O . ASP A 1 82 ? -43.183 22.117 20.871 1.00 95.00 82 ASP A O 1
ATOM 629 N N . LEU A 1 83 ? -44.996 21.732 19.583 1.00 92.44 83 LEU A N 1
ATOM 630 C CA . LEU A 1 83 ? -44.421 22.189 18.321 1.00 92.44 83 LEU A CA 1
ATOM 631 C C . LEU A 1 83 ? -45.323 23.221 17.640 1.00 92.44 83 LEU A C 1
ATOM 633 O O . LEU A 1 83 ? -46.532 23.034 17.509 1.00 92.44 83 LEU A O 1
ATOM 637 N N . GLY A 1 84 ? -44.719 24.283 17.109 1.00 91.88 84 GLY A N 1
ATOM 638 C CA . GLY A 1 84 ? -45.410 25.180 16.184 1.00 91.88 84 GLY A CA 1
ATOM 639 C C . GLY A 1 84 ? -45.434 24.596 14.770 1.00 91.88 84 GLY A C 1
ATOM 640 O O . GLY A 1 84 ? -44.383 24.310 14.203 1.00 91.88 84 GLY A O 1
ATOM 641 N N . VAL A 1 85 ? -46.609 24.477 14.163 1.00 92.94 85 VAL A N 1
ATOM 642 C CA . VAL A 1 85 ? -46.783 24.049 12.768 1.00 92.94 85 VAL A CA 1
ATOM 643 C C . VAL A 1 85 ? -47.207 25.261 11.952 1.00 92.94 85 VAL A C 1
ATOM 645 O O . VAL A 1 85 ? -48.268 25.829 12.202 1.00 92.94 85 VAL A O 1
ATOM 648 N N . ARG A 1 86 ? -46.414 25.676 10.963 1.00 92.50 86 ARG A N 1
ATOM 649 C CA . ARG A 1 86 ? -46.796 26.769 10.059 1.00 92.50 86 ARG A CA 1
ATOM 650 C C . ARG A 1 86 ? -47.165 26.208 8.695 1.00 92.50 86 ARG A C 1
ATOM 652 O O . ARG A 1 86 ? -46.307 25.675 7.999 1.00 92.50 86 ARG A O 1
ATOM 659 N N . VAL A 1 87 ? -48.426 26.363 8.311 1.00 92.50 87 VAL A N 1
ATOM 660 C CA . VAL A 1 87 ? -48.943 25.974 6.997 1.00 92.50 87 VAL A CA 1
ATOM 661 C C . VAL A 1 87 ? -48.908 27.193 6.086 1.00 92.50 87 VAL A C 1
ATOM 663 O O . VAL A 1 87 ? -49.485 28.231 6.410 1.00 92.50 87 VAL A O 1
ATOM 666 N N . LEU A 1 88 ? -48.202 27.076 4.963 1.00 88.75 88 LEU A N 1
ATOM 667 C CA . LEU A 1 88 ? -47.902 28.182 4.049 1.00 88.75 88 LEU A CA 1
ATOM 668 C C . LEU A 1 88 ? -48.724 28.108 2.755 1.00 88.75 88 LEU A C 1
ATOM 670 O O . LEU A 1 88 ? -49.050 29.146 2.177 1.00 88.75 88 LEU A O 1
ATOM 674 N N . SER A 1 89 ? -49.114 26.899 2.342 1.00 85.38 89 SER A N 1
ATOM 675 C CA . SER A 1 89 ? -49.949 26.648 1.163 1.00 85.38 89 SER A CA 1
ATOM 676 C C . SER A 1 89 ? -51.380 26.257 1.542 1.00 85.38 89 SER A C 1
ATOM 678 O O . SER A 1 89 ? -51.614 25.481 2.468 1.00 85.38 89 SER A O 1
ATOM 680 N N . GLY A 1 90 ? -52.359 26.789 0.805 1.00 81.31 90 GLY A N 1
ATOM 681 C CA . GLY A 1 90 ? -53.778 26.482 1.008 1.00 81.31 90 GLY A CA 1
ATOM 682 C C . GLY A 1 90 ? -54.147 25.037 0.653 1.00 81.31 90 GLY A C 1
ATOM 683 O O . GLY A 1 90 ? -53.369 24.321 0.032 1.00 81.31 90 GLY A O 1
ATOM 684 N N . GLY A 1 91 ? -55.360 24.625 1.028 1.00 85.88 91 GLY A N 1
ATOM 685 C CA . GLY A 1 91 ? -55.831 23.245 0.864 1.00 85.88 91 GLY A CA 1
ATOM 686 C C . GLY A 1 91 ? -55.587 22.389 2.108 1.00 85.88 91 GLY A C 1
ATOM 687 O O . GLY A 1 91 ? -55.479 22.922 3.214 1.00 85.88 91 GLY A O 1
ATOM 688 N N . PHE A 1 92 ? -55.564 21.071 1.920 1.00 88.81 92 PHE A N 1
ATOM 689 C CA . PHE A 1 92 ? -55.108 20.103 2.918 1.00 88.81 92 PHE A CA 1
ATOM 690 C C . PHE A 1 92 ? -53.611 19.845 2.708 1.00 88.81 92 PHE A C 1
ATOM 692 O O . PHE A 1 92 ? -53.181 19.735 1.563 1.00 88.81 92 PHE A O 1
ATOM 699 N N . GLN A 1 93 ? -52.842 19.738 3.790 1.00 91.19 93 GLN A N 1
ATOM 700 C CA . GLN A 1 93 ? -51.427 19.364 3.768 1.00 91.19 93 GLN A CA 1
ATOM 701 C C . GLN A 1 93 ? -51.214 18.124 4.634 1.00 91.19 93 GLN A C 1
ATOM 703 O O . GLN A 1 93 ? -51.654 18.097 5.785 1.00 91.19 93 GLN A O 1
ATOM 708 N N . GLU A 1 94 ? -50.526 17.125 4.085 1.00 91.88 94 GLU A N 1
ATOM 709 C CA . GLU A 1 94 ? -49.957 16.008 4.843 1.00 91.88 94 GLU A CA 1
ATOM 710 C C . GLU A 1 94 ? -48.617 16.462 5.435 1.00 91.88 94 GLU A C 1
ATOM 712 O O . GLU A 1 94 ? -47.758 16.957 4.704 1.00 91.88 94 GLU A O 1
ATOM 717 N N . ILE A 1 95 ? -48.438 16.314 6.747 1.00 92.75 95 ILE A N 1
ATOM 718 C CA . ILE A 1 95 ? -47.225 16.737 7.457 1.00 92.75 95 ILE A CA 1
ATOM 719 C C . ILE A 1 95 ? -46.629 15.529 8.197 1.00 92.75 95 ILE A C 1
ATOM 721 O O . ILE A 1 95 ? -47.358 14.893 8.967 1.00 92.75 95 ILE A O 1
ATOM 725 N N . PRO A 1 96 ? -45.339 15.198 7.983 1.00 92.69 96 PRO A N 1
ATOM 726 C CA . PRO A 1 96 ? -44.670 14.101 8.672 1.00 92.69 96 PRO A CA 1
ATOM 727 C C . PRO A 1 96 ? -44.453 14.424 10.156 1.00 92.69 96 PRO A C 1
ATOM 729 O O . PRO A 1 96 ? -44.246 15.577 10.541 1.00 92.69 96 PRO A O 1
ATOM 732 N N . LEU A 1 97 ? -44.491 13.382 10.983 1.00 90.88 97 LEU A N 1
ATOM 733 C CA . LEU A 1 97 ? -44.319 13.429 12.431 1.00 90.88 97 LEU A CA 1
ATOM 734 C C . LEU A 1 97 ? -43.083 12.641 12.855 1.00 90.88 97 LEU A C 1
ATOM 736 O O . LEU A 1 97 ? -42.022 13.211 13.065 1.00 90.88 97 LEU A O 1
ATOM 740 N N . LEU A 1 98 ? -43.237 11.333 13.026 1.00 91.19 98 LEU A N 1
ATOM 741 C CA . LEU A 1 98 ? -42.252 10.443 13.634 1.00 91.19 98 LEU A CA 1
ATOM 742 C C . LEU A 1 98 ? -42.147 9.162 12.794 1.00 91.19 98 LEU A C 1
ATOM 744 O O . LEU A 1 98 ? -43.136 8.798 12.153 1.00 91.19 98 LEU A O 1
ATOM 748 N N . PRO A 1 99 ? -41.012 8.449 12.810 1.00 90.81 99 PRO A N 1
ATOM 749 C CA . PRO A 1 99 ? -40.917 7.083 12.297 1.00 90.81 99 PRO A CA 1
ATOM 750 C C . PRO A 1 99 ? -42.071 6.192 12.792 1.00 90.81 99 PRO A C 1
ATOM 752 O O . PRO A 1 99 ? -42.543 6.338 13.922 1.00 90.81 99 PRO A O 1
ATOM 755 N N . ALA A 1 100 ? -42.579 5.313 11.926 1.00 87.94 100 ALA A N 1
ATOM 756 C CA . ALA A 1 100 ? -43.809 4.548 12.172 1.00 87.94 100 ALA A CA 1
ATOM 757 C C . ALA A 1 100 ? -43.670 3.438 13.239 1.00 87.94 100 ALA A C 1
ATOM 759 O O . ALA A 1 100 ? -44.673 2.861 13.656 1.00 87.94 100 ALA A O 1
ATOM 760 N N . ASP A 1 101 ? -42.445 3.150 13.677 1.00 87.31 101 ASP A N 1
ATOM 761 C CA . ASP A 1 101 ? -42.087 2.265 14.789 1.00 87.31 101 ASP A CA 1
ATOM 762 C C . ASP A 1 101 ? -42.099 2.969 16.163 1.00 87.31 101 ASP A C 1
ATOM 764 O O . ASP A 1 101 ? -42.082 2.301 17.199 1.00 87.31 101 ASP A O 1
ATOM 768 N N . VAL A 1 102 ? -42.191 4.306 16.205 1.00 91.44 102 VAL A N 1
ATOM 769 C CA . VAL A 1 102 ? -42.338 5.064 17.457 1.00 91.44 102 VAL A CA 1
ATOM 770 C C . VAL A 1 102 ? -43.758 4.925 18.014 1.00 91.44 102 VAL A C 1
ATOM 772 O O . VAL A 1 102 ? -44.752 5.205 17.342 1.00 91.44 102 VAL A O 1
ATOM 775 N N . VAL A 1 103 ? -43.863 4.561 19.295 1.00 91.81 103 VAL A N 1
ATOM 776 C CA . VAL A 1 103 ? -45.147 4.341 19.977 1.00 91.81 103 VAL A CA 1
ATOM 777 C C . VAL A 1 103 ? -45.811 5.680 20.325 1.00 91.81 103 VAL A C 1
ATOM 779 O O . VAL A 1 103 ? -45.623 6.238 21.410 1.00 91.81 103 VAL A O 1
ATOM 782 N N . LEU A 1 104 ? -46.604 6.211 19.393 1.00 93.94 104 LEU A N 1
ATOM 783 C CA . LEU A 1 104 ? -47.411 7.418 19.584 1.00 93.94 104 LEU A CA 1
ATOM 784 C C . LEU A 1 104 ? -48.639 7.129 20.468 1.00 93.94 104 LEU A C 1
ATOM 786 O O . LEU A 1 104 ? -49.492 6.319 20.118 1.00 93.94 104 LEU A O 1
ATOM 790 N N . GLN A 1 105 ? -48.744 7.818 21.607 1.00 94.38 105 GLN A N 1
ATOM 791 C CA . GLN A 1 105 ? -49.867 7.704 22.547 1.00 94.38 105 GLN A CA 1
ATOM 792 C C . GLN A 1 105 ? -50.982 8.718 22.246 1.00 94.38 105 GLN A C 1
ATOM 794 O O . GLN A 1 105 ? -52.160 8.390 22.366 1.00 94.38 105 GLN A O 1
ATOM 799 N N . GLU A 1 106 ? -50.629 9.962 21.919 1.00 95.25 106 GLU A N 1
ATOM 800 C CA . GLU A 1 106 ? -51.593 11.049 21.721 1.00 95.25 106 GLU A CA 1
ATOM 801 C C . GLU A 1 106 ? -51.036 12.100 20.753 1.00 95.25 106 GLU A C 1
ATOM 803 O O . GLU A 1 106 ? -49.856 12.445 20.819 1.00 95.25 106 GLU A O 1
ATOM 808 N N . ALA A 1 107 ? -51.893 12.635 19.881 1.00 96.31 107 ALA A N 1
ATOM 809 C CA . ALA A 1 107 ? -51.588 13.774 19.022 1.00 96.31 107 ALA A CA 1
ATOM 810 C C . ALA A 1 107 ? -52.776 14.742 18.995 1.00 96.31 107 ALA A C 1
ATOM 812 O O . ALA A 1 107 ? -53.915 14.342 18.726 1.00 96.31 107 ALA A O 1
ATOM 813 N N . ARG A 1 108 ? -52.517 16.025 19.262 1.00 96.25 108 ARG A N 1
ATOM 814 C CA . ARG A 1 108 ? -53.516 17.098 19.228 1.00 96.25 108 ARG A CA 1
ATOM 815 C C . ARG A 1 108 ? -53.036 18.264 18.385 1.00 96.25 108 ARG A C 1
ATOM 817 O O . ARG A 1 108 ? -51.919 18.731 18.567 1.00 96.25 108 ARG A O 1
ATOM 824 N N . LEU A 1 109 ? -53.914 18.775 17.532 1.00 94.62 109 LEU A N 1
ATOM 825 C CA . LEU A 1 109 ? -53.727 20.020 16.800 1.00 94.62 109 LEU A CA 1
ATOM 826 C C . LEU A 1 109 ? -54.701 21.066 17.356 1.00 94.62 109 LEU A C 1
ATOM 828 O O . LEU A 1 109 ? -55.908 20.825 17.418 1.00 94.62 109 LEU A O 1
ATOM 832 N N . ASP A 1 110 ? -54.178 22.203 17.808 1.00 93.44 110 ASP A N 1
ATOM 833 C CA . ASP A 1 110 ? -54.941 23.291 18.439 1.00 93.44 110 ASP A CA 1
ATOM 834 C C . ASP A 1 110 ? -55.861 22.792 19.581 1.00 93.44 110 ASP A C 1
ATOM 836 O O . ASP A 1 110 ? -57.036 23.152 19.691 1.00 93.44 110 ASP A O 1
ATOM 840 N N . GLY A 1 111 ? -55.326 21.884 20.410 1.00 91.69 111 GLY A N 1
ATOM 841 C CA . GLY A 1 111 ? -56.008 21.247 21.546 1.00 91.69 111 GLY A CA 1
ATOM 842 C C . GLY A 1 111 ? -56.987 20.114 21.190 1.00 91.69 111 GLY A C 1
ATOM 843 O O . GLY A 1 111 ? -57.431 19.383 22.084 1.00 91.69 111 GLY A O 1
ATOM 844 N N . LYS A 1 112 ? -57.308 19.915 19.905 1.00 93.81 112 LYS A N 1
ATOM 845 C CA . LYS A 1 112 ? -58.228 18.870 19.422 1.00 93.81 112 LYS A CA 1
ATOM 846 C C . LYS A 1 112 ? -57.451 17.633 18.955 1.00 93.81 112 LYS A C 1
ATOM 848 O O . LYS A 1 112 ? -56.446 17.807 18.273 1.00 93.81 112 LYS A O 1
ATOM 853 N N . PRO A 1 113 ? -57.893 16.398 19.259 1.00 94.56 113 PRO A N 1
ATOM 854 C CA . PRO A 1 113 ? -57.269 15.192 18.714 1.00 94.56 113 PRO A CA 1
ATOM 855 C C . PRO A 1 113 ? -57.204 15.224 17.183 1.00 94.56 113 PRO A C 1
ATOM 857 O O . PRO A 1 113 ? -58.177 15.620 16.537 1.00 94.56 113 PRO A O 1
ATOM 860 N N . VAL A 1 114 ? -56.074 14.803 16.612 1.00 94.38 114 VAL A N 1
ATOM 861 C CA . VAL A 1 114 ? -55.866 14.733 15.158 1.00 94.38 114 VAL A CA 1
ATOM 862 C C . VAL A 1 114 ? -55.559 13.299 14.729 1.00 94.38 114 VAL A C 1
ATOM 864 O O . VAL A 1 114 ? -54.842 12.577 15.419 1.00 94.38 114 VAL A O 1
ATOM 867 N N . SER A 1 115 ? -56.113 12.874 13.593 1.00 90.06 115 SER A N 1
ATOM 868 C CA . SER A 1 115 ? -55.836 11.551 13.030 1.00 90.06 115 SER A CA 1
ATOM 869 C C . SER A 1 115 ? -54.404 11.479 12.507 1.00 90.06 115 SER A C 1
ATOM 871 O O . SER A 1 115 ? -53.998 12.309 11.691 1.00 90.06 115 SER A O 1
ATOM 873 N N . VAL A 1 116 ? -53.676 10.452 12.945 1.00 93.31 116 VAL A N 1
ATOM 874 C CA . VAL A 1 116 ? -52.325 10.125 12.483 1.00 93.31 116 VAL A CA 1
ATOM 875 C C . VAL A 1 116 ? -52.357 8.787 11.749 1.00 93.31 116 VAL A C 1
ATOM 877 O O . VAL A 1 116 ? -53.032 7.858 12.194 1.00 93.31 116 VAL A O 1
ATOM 880 N N . PHE A 1 117 ? -51.654 8.690 10.623 1.00 91.50 117 PHE A N 1
ATOM 881 C CA . PHE A 1 117 ? -51.613 7.501 9.769 1.00 91.50 117 PHE A CA 1
ATOM 882 C C . PHE A 1 117 ? -50.181 7.231 9.270 1.00 91.50 117 PHE A C 1
ATOM 884 O O . PHE A 1 117 ? -49.449 8.184 8.999 1.00 91.50 117 PHE A O 1
ATOM 891 N N . PRO A 1 118 ? -49.748 5.963 9.155 1.00 91.31 118 PRO A N 1
ATOM 892 C CA . PRO A 1 118 ? -48.440 5.622 8.605 1.00 91.31 118 PRO A CA 1
ATOM 893 C C . PRO A 1 118 ? -48.436 5.678 7.070 1.00 91.31 118 PRO A C 1
ATOM 895 O O . PRO A 1 118 ? -49.414 5.303 6.419 1.00 91.31 118 PRO A O 1
ATOM 898 N N . LYS A 1 119 ? -47.311 6.109 6.500 1.00 89.31 119 LYS A N 1
ATOM 899 C CA . LYS A 1 119 ? -47.012 6.165 5.064 1.00 89.31 119 LYS A CA 1
ATOM 900 C C . LYS A 1 119 ? -45.490 6.147 4.892 1.00 89.31 119 LYS A C 1
ATOM 902 O O . LYS A 1 119 ? -44.797 6.916 5.546 1.00 89.31 119 LYS A O 1
ATOM 907 N N . ASP A 1 120 ? -44.966 5.249 4.061 1.00 83.81 120 ASP A N 1
ATOM 908 C CA . ASP A 1 120 ? -43.530 5.168 3.731 1.00 83.81 120 ASP A CA 1
ATOM 909 C C . ASP A 1 120 ? -42.595 5.164 4.969 1.00 83.81 120 ASP A C 1
ATOM 911 O O . ASP A 1 120 ? -41.631 5.918 5.061 1.00 83.81 120 ASP A O 1
ATOM 915 N N . SER A 1 121 ? -42.917 4.315 5.957 1.00 87.31 121 SER A N 1
ATOM 916 C CA . SER A 1 121 ? -42.216 4.171 7.253 1.00 87.31 121 SER A CA 1
ATOM 917 C C . SER A 1 121 ? -42.220 5.402 8.177 1.00 87.31 121 SER A C 1
ATOM 919 O O . SER A 1 121 ? -41.582 5.377 9.229 1.00 87.31 121 SER A O 1
ATOM 921 N N . VAL A 1 122 ? -42.987 6.445 7.855 1.00 90.50 122 VAL A N 1
ATOM 922 C CA . VAL A 1 122 ? -43.176 7.648 8.682 1.00 90.50 122 VAL A CA 1
ATOM 923 C C . VAL A 1 122 ? -44.667 7.831 8.993 1.00 90.50 122 VAL A C 1
ATOM 925 O O . VAL A 1 122 ? -45.544 7.425 8.236 1.00 90.50 122 VAL A O 1
ATOM 928 N N . SER A 1 123 ? -44.989 8.411 10.142 1.00 92.25 123 SER A N 1
ATOM 929 C CA . SER A 1 123 ? -46.353 8.786 10.518 1.00 92.25 123 SER A CA 1
ATOM 930 C C . SER A 1 123 ? -46.665 10.216 10.075 1.00 92.25 123 SER A C 1
ATOM 932 O O . SER A 1 123 ? -45.822 11.103 10.183 1.00 92.25 123 SER A O 1
ATOM 934 N N . PHE A 1 124 ? -47.876 10.452 9.577 1.00 94.06 124 PHE A N 1
ATOM 935 C CA . PHE A 1 124 ? -48.336 11.741 9.059 1.00 94.06 124 PHE A CA 1
ATOM 936 C C . PHE A 1 124 ? -49.647 12.160 9.722 1.00 94.06 124 PHE A C 1
ATOM 938 O O . PHE A 1 124 ? -50.462 11.315 10.091 1.00 94.06 124 PHE A O 1
ATOM 945 N N . PHE A 1 125 ? -49.887 13.468 9.810 1.00 94.38 125 PHE A N 1
ATOM 946 C CA . PHE A 1 125 ? -51.210 14.039 10.087 1.00 94.38 125 PHE A CA 1
ATOM 947 C C . PHE A 1 125 ? -51.636 14.981 8.961 1.00 94.38 125 PHE A C 1
ATOM 949 O O . PHE A 1 125 ? -50.804 15.455 8.185 1.00 94.38 125 PHE A O 1
ATOM 956 N N . VAL A 1 126 ? -52.936 15.273 8.882 1.00 92.31 126 VAL A N 1
ATOM 957 C CA . VAL A 1 126 ? -53.478 16.256 7.935 1.00 92.31 126 VAL A CA 1
ATOM 958 C C . VAL A 1 126 ? -53.900 17.531 8.659 1.00 92.31 126 VAL A C 1
ATOM 960 O O . VAL A 1 126 ? -54.626 17.484 9.653 1.00 92.31 126 VAL A O 1
ATOM 963 N N . VAL A 1 127 ? -53.516 18.681 8.106 1.00 92.31 127 VAL A N 1
ATOM 964 C CA . VAL A 1 127 ? -53.999 20.016 8.499 1.00 92.31 127 VAL A CA 1
ATOM 965 C C . VAL A 1 127 ? -54.593 20.739 7.289 1.00 92.31 127 VAL A C 1
ATOM 967 O O . VAL A 1 127 ? -54.222 20.459 6.150 1.00 92.31 127 VAL A O 1
ATOM 970 N N . ARG A 1 128 ? -55.547 21.655 7.504 1.00 87.94 128 ARG A N 1
ATOM 971 C CA . ARG A 1 128 ? -56.224 22.395 6.428 1.00 87.94 128 ARG A CA 1
ATOM 972 C C . ARG A 1 128 ? -56.147 23.906 6.634 1.00 87.94 128 ARG A C 1
ATOM 974 O O . ARG A 1 128 ? -56.580 24.407 7.666 1.00 87.94 128 ARG A O 1
ATOM 981 N N . GLY A 1 129 ? -55.756 24.616 5.578 1.00 84.12 129 GLY A N 1
ATOM 982 C CA . GLY A 1 129 ? -55.726 26.080 5.528 1.00 84.12 129 GLY A CA 1
ATOM 983 C C . GLY A 1 129 ? -54.373 26.677 5.916 1.00 84.12 129 GLY A C 1
ATOM 984 O O . GLY A 1 129 ? -53.568 26.047 6.587 1.00 84.12 129 GLY A O 1
ATOM 985 N N . ILE A 1 130 ? -54.122 27.906 5.458 1.00 88.38 130 ILE A N 1
ATOM 986 C CA . ILE A 1 130 ? -52.905 28.665 5.779 1.00 88.38 130 ILE A CA 1
ATOM 987 C C . ILE A 1 130 ? -53.038 29.201 7.206 1.00 88.38 130 ILE A C 1
ATOM 989 O O . ILE A 1 130 ? -54.034 29.855 7.520 1.00 88.38 130 ILE A O 1
ATOM 993 N N . GLY A 1 131 ? -52.037 28.964 8.050 1.00 89.44 131 GLY A N 1
ATOM 994 C CA . GLY A 1 131 ? -52.114 29.302 9.468 1.00 89.44 131 GLY A CA 1
ATOM 995 C C . GLY A 1 131 ? -50.864 28.928 10.257 1.00 89.44 131 GLY A C 1
ATOM 996 O O . GLY A 1 131 ? -49.922 28.329 9.738 1.00 89.44 131 GLY A O 1
ATOM 997 N N . THR A 1 132 ? -50.850 29.307 11.533 1.00 91.81 132 THR A N 1
ATOM 998 C CA . THR A 1 132 ? -49.934 28.737 12.528 1.00 91.81 132 THR A CA 1
ATOM 999 C C . THR A 1 132 ? -50.778 27.976 13.538 1.00 91.81 132 THR A C 1
ATOM 1001 O O . THR A 1 132 ? -51.703 28.550 14.105 1.00 91.81 132 THR A O 1
ATOM 1004 N N . HIS A 1 133 ? -50.452 26.706 13.730 1.00 93.00 133 HIS A N 1
ATOM 1005 C CA . HIS A 1 133 ? -51.135 25.765 14.607 1.00 93.00 133 HIS A CA 1
ATOM 1006 C C . HIS A 1 133 ? -50.172 25.293 15.697 1.00 93.00 133 HIS A C 1
ATOM 1008 O O . HIS A 1 133 ? -48.950 25.332 15.510 1.00 93.00 133 HIS A O 1
ATOM 1014 N N . ARG A 1 134 ? -50.709 24.814 16.816 1.00 94.44 134 ARG A N 1
ATOM 1015 C CA . ARG A 1 134 ? -49.932 24.166 17.879 1.00 94.44 134 ARG A CA 1
ATOM 1016 C C . ARG A 1 134 ? -50.188 22.666 17.850 1.00 94.44 134 ARG A C 1
ATOM 1018 O O . ARG A 1 134 ? -51.335 22.235 17.950 1.00 94.44 134 ARG A O 1
ATOM 1025 N N . LEU A 1 135 ? -49.123 21.891 17.712 1.00 95.12 135 LEU A N 1
ATOM 1026 C CA . LEU A 1 135 ? -49.148 20.437 17.727 1.00 95.12 135 LEU A CA 1
ATOM 1027 C C . LEU A 1 135 ? -48.580 19.943 19.059 1.00 95.12 135 LEU A C 1
ATOM 1029 O O . LEU A 1 135 ? -47.413 20.175 19.370 1.00 95.12 135 LEU A O 1
ATOM 1033 N N . GLU A 1 136 ? -49.410 19.252 19.828 1.00 96.50 136 GLU A N 1
ATOM 1034 C CA . GLU A 1 136 ? -49.050 18.631 21.100 1.00 96.50 136 GLU A CA 1
ATOM 1035 C C . GLU A 1 136 ? -49.000 17.109 20.895 1.00 96.50 136 GLU A C 1
ATOM 1037 O O . GLU A 1 136 ? -49.981 16.509 20.447 1.00 96.50 136 GLU A O 1
ATOM 1042 N N . LEU A 1 137 ? -47.860 16.481 21.197 1.00 95.94 137 LEU A N 1
ATOM 1043 C CA . LEU A 1 137 ? -47.650 15.037 21.049 1.00 95.94 137 LEU A CA 1
ATOM 1044 C C . LEU A 1 137 ? -47.285 14.395 22.390 1.00 95.94 137 LEU A C 1
ATOM 1046 O O . LEU A 1 137 ? -46.524 14.958 23.181 1.00 95.94 137 LEU A O 1
ATOM 1050 N N . VAL A 1 138 ? -47.751 13.166 22.597 1.00 96.75 138 VAL A N 1
ATOM 1051 C CA . VAL A 1 138 ? -47.253 12.261 23.637 1.00 96.75 138 VAL A CA 1
ATOM 1052 C C . VAL A 1 138 ? -46.864 10.948 22.976 1.00 96.75 138 VAL A C 1
ATOM 1054 O O . VAL A 1 138 ? -47.697 10.315 22.333 1.00 96.75 138 VAL A O 1
ATOM 1057 N N . TYR A 1 139 ? -45.618 10.519 23.146 1.00 96.06 139 TYR A N 1
ATOM 1058 C CA . TYR A 1 139 ? -45.104 9.262 22.596 1.00 96.06 139 TYR A CA 1
ATOM 1059 C C . TYR A 1 139 ? -44.093 8.616 23.543 1.00 96.06 139 TYR A C 1
ATOM 1061 O O . TYR A 1 139 ? -43.659 9.236 24.517 1.00 96.06 139 TYR A O 1
ATOM 1069 N N . HIS A 1 140 ? -43.745 7.360 23.280 1.00 95.94 140 HIS A N 1
ATOM 1070 C CA . HIS A 1 140 ? -42.791 6.590 24.077 1.00 95.94 140 HIS A CA 1
ATOM 1071 C C . HIS A 1 140 ? -41.624 6.126 23.216 1.00 95.94 140 HIS A C 1
ATOM 1073 O O . HIS A 1 140 ? -41.807 5.710 22.073 1.00 95.94 140 HIS A O 1
ATOM 1079 N N . LEU A 1 141 ? -40.430 6.198 23.795 1.00 94.75 141 LEU A N 1
ATOM 1080 C CA . LEU A 1 141 ? -39.180 5.745 23.196 1.00 94.75 141 LEU A CA 1
ATOM 1081 C C . LEU A 1 141 ? -38.569 4.643 24.082 1.00 94.75 141 LEU A C 1
ATOM 1083 O O . LEU A 1 141 ? -38.582 4.801 25.308 1.00 94.75 141 LEU A O 1
ATOM 1087 N N . PRO A 1 142 ? -38.063 3.536 23.512 1.00 93.44 142 PRO A N 1
ATOM 1088 C CA . PRO A 1 142 ? -37.486 2.438 24.284 1.00 93.44 142 PRO A CA 1
ATOM 1089 C C . PRO A 1 142 ? -36.114 2.823 24.847 1.00 93.44 142 PRO A C 1
ATOM 1091 O O . PRO A 1 142 ? -35.310 3.457 24.163 1.00 93.44 142 PRO A O 1
ATOM 1094 N N . ILE A 1 143 ? -35.827 2.413 26.081 1.00 90.56 143 ILE A N 1
ATOM 1095 C CA . ILE A 1 143 ? -34.511 2.592 26.703 1.00 90.56 143 ILE A CA 1
ATOM 1096 C C . ILE A 1 143 ? -33.657 1.360 26.407 1.00 90.56 143 ILE A C 1
ATOM 1098 O O . ILE A 1 143 ? -34.061 0.229 26.666 1.00 90.56 143 ILE A O 1
ATOM 1102 N N . GLN A 1 144 ? -32.458 1.590 25.881 1.00 86.75 144 GLN A N 1
ATOM 1103 C CA . GLN A 1 144 ? -31.438 0.565 25.680 1.00 86.75 144 GLN A CA 1
ATOM 1104 C C . GLN A 1 144 ? -30.677 0.399 27.005 1.00 86.75 144 GLN A C 1
ATOM 1106 O O . GLN A 1 144 ? -29.981 1.320 27.437 1.00 86.75 144 GLN A O 1
ATOM 1111 N N . ASP A 1 145 ? -30.851 -0.738 27.688 1.00 75.69 145 ASP A N 1
ATOM 1112 C CA . ASP A 1 145 ? -30.136 -1.051 28.934 1.00 75.69 145 ASP A CA 1
ATOM 1113 C C . ASP A 1 145 ? -28.845 -1.828 28.629 1.00 75.69 145 ASP A C 1
ATOM 1115 O O . ASP A 1 145 ? -28.849 -3.038 28.402 1.00 75.69 145 ASP A O 1
ATOM 1119 N N . GLU A 1 146 ? -27.732 -1.099 28.596 1.00 68.19 146 GLU A N 1
ATOM 1120 C CA . GLU A 1 146 ? -26.374 -1.577 28.324 1.00 68.19 146 GLU A CA 1
ATOM 1121 C C . GLU A 1 146 ? -25.572 -1.566 29.637 1.00 68.19 146 GLU A C 1
ATOM 1123 O O . GLU A 1 146 ? -24.562 -0.867 29.777 1.00 68.19 146 GLU A O 1
ATOM 1128 N N . SER A 1 147 ? -26.086 -2.293 30.638 1.00 51.53 147 SER A N 1
ATOM 1129 C CA . SER A 1 147 ? -25.597 -2.278 32.024 1.00 51.53 147 SER A CA 1
ATOM 1130 C C . SER A 1 147 ? -24.056 -2.290 32.112 1.00 51.53 147 SER A C 1
ATOM 1132 O O . SER A 1 147 ? -23.419 -3.195 31.562 1.00 51.53 147 SER A O 1
ATOM 1134 N N . PRO A 1 148 ? -23.436 -1.301 32.792 1.00 59.94 148 PRO A N 1
ATOM 1135 C CA . PRO A 1 148 ? -24.047 -0.393 33.772 1.00 59.94 148 PRO A CA 1
ATOM 1136 C C . PRO A 1 148 ? -24.691 0.890 33.201 1.00 59.94 148 PRO A C 1
ATOM 1138 O O . PRO A 1 148 ? -25.249 1.674 33.972 1.00 59.94 148 PRO A O 1
ATOM 1141 N N . SER A 1 149 ? -24.610 1.135 31.891 1.00 77.31 149 SER A N 1
ATOM 1142 C CA . SER A 1 149 ? -25.128 2.347 31.240 1.00 77.31 149 SER A CA 1
ATOM 1143 C C . SER A 1 149 ? -26.544 2.144 30.695 1.00 77.31 149 SER A C 1
ATOM 1145 O O . SER A 1 149 ? -26.909 1.058 30.259 1.00 77.31 149 SER A O 1
ATOM 1147 N N . ARG A 1 150 ? -27.348 3.206 30.656 1.00 86.19 150 ARG A N 1
ATOM 1148 C CA . ARG A 1 150 ? -28.630 3.232 29.935 1.00 86.19 150 ARG A CA 1
ATOM 1149 C C . ARG A 1 150 ? -28.581 4.303 28.861 1.00 86.19 150 ARG A C 1
ATOM 1151 O O . ARG A 1 150 ? -28.019 5.373 29.089 1.00 86.19 150 ARG A O 1
ATOM 1158 N N . SER A 1 151 ? -29.162 4.038 27.697 1.00 90.75 151 SER A N 1
ATOM 1159 C CA . SER A 1 151 ? -29.207 5.011 26.608 1.00 90.75 151 SER A CA 1
ATOM 1160 C C . SER A 1 151 ? -30.574 5.117 25.936 1.00 90.75 151 SER A C 1
ATOM 1162 O O . SER A 1 151 ? -31.451 4.266 26.088 1.00 90.75 151 SER A O 1
ATOM 1164 N N . LEU A 1 152 ? -30.770 6.235 25.242 1.00 92.75 152 LEU A N 1
ATOM 1165 C CA . LEU A 1 152 ? -31.991 6.594 24.539 1.00 92.75 152 LEU A CA 1
ATOM 1166 C C . LEU A 1 152 ? -31.632 7.405 23.297 1.00 92.75 152 LEU A C 1
ATOM 1168 O O . LEU A 1 152 ? -30.976 8.441 23.405 1.00 92.75 152 LEU A O 1
ATOM 1172 N N . ASP A 1 153 ? -32.115 6.980 22.137 1.00 91.81 153 ASP A N 1
ATOM 1173 C CA . ASP A 1 153 ? -32.023 7.770 20.912 1.00 91.81 153 ASP A CA 1
ATOM 1174 C C . ASP A 1 153 ? -33.179 8.781 20.883 1.00 91.81 153 ASP A C 1
ATOM 1176 O O . ASP A 1 153 ? -34.351 8.400 20.917 1.00 91.81 153 ASP A O 1
ATOM 1180 N N . ILE A 1 154 ? -32.874 10.085 20.874 1.00 90.25 154 ILE A N 1
ATOM 1181 C CA . ILE A 1 154 ? -33.912 11.117 20.796 1.00 90.25 154 ILE A CA 1
ATOM 1182 C C . ILE A 1 154 ? -34.459 11.156 19.367 1.00 90.25 154 ILE A C 1
ATOM 1184 O O . ILE A 1 154 ? -33.786 11.621 18.446 1.00 90.25 154 ILE A O 1
ATOM 1188 N N . VAL A 1 155 ? -35.715 10.745 19.207 1.00 90.12 155 VAL A N 1
ATOM 1189 C CA . VAL A 1 155 ? -36.458 10.853 17.947 1.00 90.12 155 VAL A CA 1
ATOM 1190 C C . VAL A 1 155 ? -37.393 12.062 18.001 1.00 90.12 155 VAL A C 1
ATOM 1192 O O . VAL A 1 155 ? -38.200 12.194 18.928 1.00 90.12 155 VAL A O 1
ATOM 1195 N N . VAL A 1 156 ? -37.282 12.948 17.009 1.00 89.38 156 VAL A N 1
ATOM 1196 C CA . VAL A 1 156 ? -38.104 14.160 16.847 1.00 89.38 156 VAL A CA 1
ATOM 1197 C C . VAL A 1 156 ? -38.535 14.333 15.386 1.00 89.38 156 VAL A C 1
ATOM 1199 O O . VAL A 1 156 ? -37.824 13.859 14.501 1.00 89.38 156 VAL A O 1
ATOM 1202 N N . PRO A 1 157 ? -39.649 15.036 15.108 1.00 87.94 157 PRO A N 1
ATOM 1203 C CA . PRO A 1 157 ? -39.974 15.487 13.757 1.00 87.94 157 PRO A CA 1
ATOM 1204 C C . PRO A 1 157 ? -38.920 16.446 13.189 1.00 87.94 157 PRO A C 1
ATOM 1206 O O . PRO A 1 157 ? -38.272 17.180 13.947 1.00 87.94 157 PRO A O 1
ATOM 1209 N N . ASP A 1 158 ? -38.821 16.508 11.856 1.00 84.00 158 ASP A N 1
ATOM 1210 C CA . ASP A 1 158 ? -37.942 17.428 11.120 1.00 84.00 158 ASP A CA 1
ATOM 1211 C C . ASP A 1 158 ? -38.324 18.891 11.376 1.00 84.00 158 ASP A C 1
ATOM 1213 O O . ASP A 1 158 ? -39.163 19.502 10.711 1.00 84.00 158 ASP A O 1
ATOM 1217 N N . THR A 1 159 ? -37.701 19.446 12.408 1.00 82.38 159 THR A N 1
ATOM 1218 C CA . THR A 1 159 ? -38.040 20.724 13.025 1.00 82.38 159 THR A CA 1
ATOM 1219 C C . THR A 1 159 ? -36.864 21.685 12.959 1.00 82.38 159 THR A C 1
ATOM 1221 O O . THR A 1 159 ? -35.699 21.292 12.852 1.00 82.38 159 THR A O 1
ATOM 1224 N N . ALA A 1 160 ? -37.164 22.981 13.060 1.00 79.25 160 ALA A N 1
ATOM 1225 C CA . ALA A 1 160 ? -36.151 23.980 13.381 1.00 79.25 160 ALA A CA 1
ATOM 1226 C C . ALA A 1 160 ? -35.515 23.713 14.766 1.00 79.25 160 ALA A C 1
ATOM 1228 O O . ALA A 1 160 ? -36.041 22.930 15.561 1.00 79.25 160 ALA A O 1
ATOM 1229 N N . ILE A 1 161 ? -34.408 24.415 15.061 1.00 84.12 161 ILE A N 1
ATOM 1230 C CA . ILE A 1 161 ? -33.620 24.297 16.306 1.00 84.12 161 ILE A CA 1
ATOM 1231 C C . ILE A 1 161 ? -34.539 24.143 17.520 1.00 84.12 161 ILE A C 1
ATOM 1233 O O . ILE A 1 161 ? -35.322 25.040 17.848 1.00 84.12 161 ILE A O 1
ATOM 1237 N N . SER A 1 162 ? -34.423 22.996 18.178 1.00 89.25 162 SER A N 1
ATOM 1238 C CA . SER A 1 162 ? -35.363 22.534 19.195 1.00 89.25 162 SER A CA 1
ATOM 1239 C C . SER A 1 162 ? -34.707 22.424 20.566 1.00 89.25 162 SER A C 1
ATOM 1241 O O . SER A 1 162 ? -33.488 22.325 20.675 1.00 89.25 162 SER A O 1
ATOM 1243 N N . THR A 1 163 ? -35.504 22.442 21.634 1.00 91.81 163 THR A N 1
ATOM 1244 C CA . THR A 1 163 ? -34.998 22.297 23.012 1.00 91.81 163 THR A CA 1
ATOM 1245 C C . THR A 1 163 ? -35.606 21.102 23.709 1.00 91.81 163 THR A C 1
ATOM 1247 O O . THR A 1 163 ? -36.821 20.914 23.665 1.00 91.81 163 THR A O 1
ATOM 1250 N N . TRP A 1 164 ? -34.768 20.344 24.409 1.00 94.06 164 TRP A N 1
ATOM 1251 C CA . TRP A 1 164 ? -35.174 19.174 25.175 1.00 94.06 164 TRP A CA 1
ATOM 1252 C C . TRP A 1 164 ? -34.838 19.331 26.658 1.00 94.06 164 TRP A C 1
ATOM 1254 O O . TRP A 1 164 ? -33.912 20.043 27.051 1.00 94.06 164 TRP A O 1
ATOM 1264 N N . THR A 1 165 ? -35.620 18.659 27.496 1.00 95.31 165 THR A N 1
ATOM 1265 C CA . THR A 1 165 ? -35.348 18.441 28.917 1.00 95.31 165 THR A CA 1
ATOM 1266 C C . THR A 1 165 ? -35.534 16.962 29.210 1.00 95.31 165 THR A C 1
ATOM 1268 O O . THR A 1 165 ? -36.642 16.451 29.060 1.00 95.31 165 THR A O 1
ATOM 1271 N N . LEU A 1 166 ? -34.468 16.288 29.629 1.00 95.19 166 LEU A N 1
ATOM 1272 C CA . LEU A 1 166 ? -34.479 14.898 30.075 1.00 95.19 166 LEU A CA 1
ATOM 1273 C C . LEU A 1 166 ? -34.531 14.858 31.605 1.00 95.19 166 LEU A C 1
ATOM 1275 O O . LEU A 1 166 ? -33.767 15.558 32.266 1.00 95.19 166 LEU A O 1
ATOM 1279 N N . SER A 1 167 ? -35.395 14.016 32.167 1.00 94.31 167 SER A N 1
ATOM 1280 C CA . SER A 1 167 ? -35.418 13.685 33.593 1.00 94.31 167 SER A CA 1
ATOM 1281 C C . SER A 1 167 ? -35.165 12.189 33.773 1.00 94.31 167 SER A C 1
ATOM 1283 O O . SER A 1 167 ? -35.985 11.368 33.351 1.00 94.31 167 SER A O 1
ATOM 1285 N N . VAL A 1 168 ? -34.033 11.849 34.396 1.00 91.94 168 VAL A N 1
ATOM 1286 C CA . VAL A 1 168 ? -33.621 10.467 34.700 1.00 91.94 168 VAL A CA 1
ATOM 1287 C C . VAL A 1 168 ? -33.685 10.187 36.207 1.00 91.94 168 VAL A C 1
ATOM 1289 O O . VAL A 1 168 ? -33.412 11.091 37.001 1.00 91.94 168 VAL A O 1
ATOM 1292 N N . PRO A 1 169 ? -34.036 8.960 36.638 1.00 85.56 169 PRO A N 1
ATOM 1293 C CA . PRO A 1 169 ? -33.886 8.522 38.025 1.00 85.56 169 PRO A CA 1
ATOM 1294 C C . PRO A 1 169 ? -32.431 8.584 38.514 1.00 85.56 169 PRO A C 1
ATOM 1296 O O . PRO A 1 169 ? -31.507 8.318 37.750 1.00 85.56 169 PRO A O 1
ATOM 1299 N N . GLY A 1 170 ? -32.246 8.885 39.802 1.00 80.50 170 GLY A N 1
ATOM 1300 C CA . GLY A 1 170 ? -30.935 9.042 40.437 1.00 80.50 170 GLY A CA 1
ATOM 1301 C C . GLY A 1 170 ? -30.433 10.486 40.380 1.00 80.50 170 GLY A C 1
ATOM 1302 O O . GLY A 1 170 ? -30.622 11.176 39.388 1.00 80.50 170 GLY A O 1
ATOM 1303 N N . ASN A 1 171 ? -29.784 10.954 41.450 1.00 76.94 171 ASN A N 1
ATOM 1304 C CA . ASN A 1 171 ? -29.262 12.326 41.581 1.00 76.94 171 ASN A CA 1
ATOM 1305 C C . ASN A 1 171 ? -27.730 12.434 41.450 1.00 76.94 171 ASN A C 1
ATOM 1307 O O . ASN A 1 171 ? -27.147 13.487 41.692 1.00 76.94 171 ASN A O 1
ATOM 1311 N N . GLN A 1 172 ? -27.075 11.336 41.076 1.00 70.19 172 GLN A N 1
ATOM 1312 C CA . GLN A 1 172 ? -25.652 11.268 40.749 1.00 70.19 172 GLN A CA 1
ATOM 1313 C C . GLN A 1 172 ? -25.534 10.484 39.445 1.00 70.19 172 GLN A C 1
ATOM 1315 O O . GLN A 1 172 ? -25.304 9.277 39.446 1.00 70.19 172 GLN A O 1
ATOM 1320 N N . VAL A 1 173 ? -25.809 11.170 38.338 1.00 78.06 173 VAL A N 1
ATOM 1321 C CA . VAL A 1 173 ? -25.883 10.572 37.005 1.00 78.06 173 VAL A CA 1
ATOM 1322 C C . VAL A 1 173 ? -25.014 11.387 36.060 1.00 78.06 173 VAL A C 1
ATOM 1324 O O . VAL A 1 173 ? -25.251 12.584 35.896 1.00 78.06 173 VAL A O 1
ATOM 1327 N N . HIS A 1 174 ? -24.024 10.749 35.438 1.00 81.31 174 HIS A N 1
ATOM 1328 C CA . HIS A 1 174 ? -23.283 11.361 34.335 1.00 81.31 174 HIS A CA 1
ATOM 1329 C C . HIS A 1 174 ? -24.041 11.111 33.037 1.00 81.31 174 HIS A C 1
ATOM 1331 O O . HIS A 1 174 ? -24.294 9.958 32.703 1.00 81.31 174 HIS A O 1
ATOM 1337 N N . LEU A 1 175 ? -24.389 12.184 32.327 1.00 84.88 175 LEU A N 1
ATOM 1338 C CA . LEU A 1 175 ? -25.034 12.149 31.016 1.00 84.88 175 LEU A CA 1
ATOM 1339 C C . LEU A 1 175 ? -24.020 12.547 29.936 1.00 84.88 175 LEU A C 1
ATOM 1341 O O . LEU A 1 175 ? -23.337 13.562 30.079 1.00 84.88 175 LEU A O 1
ATOM 1345 N N . LYS A 1 176 ? -23.961 11.778 28.851 1.00 88.44 176 LYS A N 1
ATOM 1346 C CA . LYS A 1 176 ? -23.232 12.092 27.617 1.00 88.44 176 LYS A CA 1
ATOM 1347 C C . LYS A 1 176 ? -24.210 12.138 26.438 1.00 88.44 176 LYS A C 1
ATOM 1349 O O . LYS A 1 176 ? -25.327 11.627 26.523 1.00 88.44 176 LYS A O 1
ATOM 1354 N N . SER A 1 177 ? -23.785 12.771 25.348 1.00 87.81 177 SER A N 1
ATOM 1355 C CA . SER A 1 177 ? -24.522 12.813 24.081 1.00 87.81 177 SER A CA 1
ATOM 1356 C C . SER A 1 177 ? -23.633 12.357 22.925 1.00 87.81 177 SER A C 1
ATOM 1358 O O . SER A 1 177 ? -22.427 12.603 22.948 1.00 87.81 177 SER A O 1
ATOM 1360 N N . THR A 1 178 ? -24.230 11.695 21.934 1.00 84.62 178 THR A N 1
ATOM 1361 C CA . THR A 1 178 ? -23.561 11.243 20.708 1.00 84.62 178 THR A CA 1
ATOM 1362 C C . THR A 1 178 ? -24.471 11.533 19.504 1.00 84.62 178 THR A C 1
ATOM 1364 O O . THR A 1 178 ? -25.561 10.962 19.445 1.00 84.62 178 THR A O 1
ATOM 1367 N N . PRO A 1 179 ? -24.072 12.386 18.538 1.00 85.12 179 PRO A N 1
ATOM 1368 C CA . PRO A 1 179 ? -22.877 13.237 18.561 1.00 85.12 179 PRO A CA 1
ATOM 1369 C C . PRO A 1 179 ? -22.874 14.200 19.758 1.00 85.12 179 PRO A C 1
ATOM 1371 O O . PRO A 1 179 ? -23.922 14.490 20.334 1.00 85.12 179 PRO A O 1
ATOM 1374 N N . GLU A 1 180 ? -21.689 14.679 20.137 1.00 84.00 180 GLU A N 1
ATOM 1375 C CA . GLU A 1 180 ? -21.530 15.570 21.287 1.00 84.00 180 GLU A CA 1
ATOM 1376 C C . GLU A 1 180 ? -22.240 16.909 21.036 1.00 84.00 180 GLU A C 1
ATOM 1378 O O . GLU A 1 180 ? -21.855 17.688 20.161 1.00 84.00 180 GLU A O 1
ATOM 1383 N N . ILE A 1 181 ? -23.292 17.174 21.813 1.00 84.19 181 ILE A N 1
ATOM 1384 C CA . ILE A 1 181 ? -24.027 18.440 21.815 1.00 84.19 181 ILE A CA 1
ATOM 1385 C C . ILE A 1 181 ? -23.930 19.122 23.188 1.00 84.19 181 ILE A C 1
ATOM 1387 O O . ILE A 1 181 ? -23.950 18.443 24.219 1.00 84.19 181 ILE A O 1
ATOM 1391 N N . PRO A 1 182 ? -23.890 20.469 23.244 1.00 83.44 182 PRO A N 1
ATOM 1392 C CA . PRO A 1 182 ? -23.927 21.195 24.506 1.00 83.44 182 PRO A CA 1
ATOM 1393 C C . PRO A 1 182 ? -25.173 20.842 25.329 1.00 83.44 182 PRO A C 1
ATOM 1395 O O . PRO A 1 182 ? -26.312 21.079 24.913 1.00 83.44 182 PRO A O 1
ATOM 1398 N N . LEU A 1 183 ? -24.941 20.306 26.527 1.00 88.56 183 LEU A N 1
ATOM 1399 C CA . LEU A 1 183 ? -25.970 20.003 27.514 1.00 88.56 183 LEU A CA 1
ATOM 1400 C C . LEU A 1 183 ? -25.550 20.499 28.899 1.00 88.56 183 LEU A C 1
ATOM 1402 O O . LEU A 1 183 ? -24.366 20.613 29.209 1.00 88.56 183 LEU A O 1
ATOM 1406 N N . GLN A 1 184 ? -26.535 20.786 29.742 1.00 87.69 184 GLN A N 1
ATOM 1407 C CA . GLN A 1 184 ? -26.340 21.101 31.155 1.00 87.69 184 GLN A CA 1
ATOM 1408 C C . GLN A 1 184 ? -27.171 20.137 31.993 1.00 87.69 184 GLN A C 1
ATOM 1410 O O . GLN A 1 184 ? -28.375 20.019 31.767 1.00 87.69 184 GLN A O 1
ATOM 1415 N N . SER A 1 185 ? -26.554 19.478 32.972 1.00 88.06 185 SER A N 1
ATOM 1416 C CA . SER A 1 185 ? -27.209 18.528 33.879 1.00 88.06 185 SER A CA 1
ATOM 1417 C C . SER A 1 185 ? -27.058 18.958 35.332 1.00 88.06 185 SER A C 1
ATOM 1419 O O . SER A 1 185 ? -25.942 19.214 35.779 1.00 88.06 185 SER A O 1
ATOM 1421 N N . HIS A 1 186 ? -28.161 18.971 36.079 1.00 86.81 186 HIS A N 1
ATOM 1422 C CA . HIS A 1 186 ? -28.173 19.294 37.505 1.00 86.81 186 HIS A CA 1
ATOM 1423 C C . HIS A 1 186 ? -29.057 18.295 38.274 1.00 86.81 186 HIS A C 1
ATOM 1425 O O . HIS A 1 186 ? -30.060 17.823 37.729 1.00 86.81 186 HIS A O 1
ATOM 1431 N N . PRO A 1 187 ? -28.720 17.953 39.530 1.00 86.00 187 PRO A N 1
ATOM 1432 C CA . PRO A 1 187 ? -29.576 17.125 40.370 1.00 86.00 187 PRO A CA 1
ATOM 1433 C C . PRO A 1 187 ? -30.810 17.910 40.843 1.00 86.00 187 PRO A C 1
ATOM 1435 O O . PRO A 1 187 ? -30.699 19.032 41.331 1.00 86.00 187 PRO A O 1
ATOM 1438 N N . GLU A 1 188 ? -31.984 17.289 40.749 1.00 86.44 188 GLU A N 1
ATOM 1439 C CA . GLU A 1 188 ? -33.269 17.815 41.214 1.00 86.44 188 GLU A CA 1
ATOM 1440 C C . GLU A 1 188 ? -33.949 16.744 42.092 1.00 86.44 188 GLU A C 1
ATOM 1442 O O . GLU A 1 188 ? -34.627 15.825 41.623 1.00 86.44 188 GLU A O 1
ATOM 1447 N N . GLY A 1 189 ? -33.693 16.808 43.404 1.00 83.88 189 GLY A N 1
ATOM 1448 C CA . GLY A 1 189 ? -34.190 15.837 44.385 1.00 83.88 189 GLY A CA 1
ATOM 1449 C C . GLY A 1 189 ? -33.572 14.439 44.228 1.00 83.88 189 GLY A C 1
ATOM 1450 O O . GLY A 1 189 ? -32.396 14.234 44.526 1.00 83.88 189 GLY A O 1
ATOM 1451 N N . GLN A 1 190 ? -34.385 13.468 43.797 1.00 83.56 190 GLN A N 1
ATOM 1452 C CA . GLN A 1 190 ? -33.987 12.072 43.523 1.00 83.56 190 GLN A CA 1
ATOM 1453 C C . GLN A 1 190 ? -33.815 11.783 42.019 1.00 83.56 190 GLN A C 1
ATOM 1455 O O . GLN A 1 190 ? -33.763 10.625 41.602 1.00 83.56 190 GLN A O 1
ATOM 1460 N N . ARG A 1 191 ? -33.768 12.829 41.190 1.00 87.19 191 ARG A N 1
ATOM 1461 C CA . ARG A 1 191 ? -33.583 12.744 39.739 1.00 87.19 191 ARG A CA 1
ATOM 1462 C C . ARG A 1 191 ? -32.444 13.655 39.298 1.00 87.19 191 ARG A C 1
ATOM 1464 O O . ARG A 1 191 ? -32.105 14.607 39.997 1.00 87.19 191 ARG A O 1
ATOM 1471 N N . THR A 1 192 ? -31.904 13.3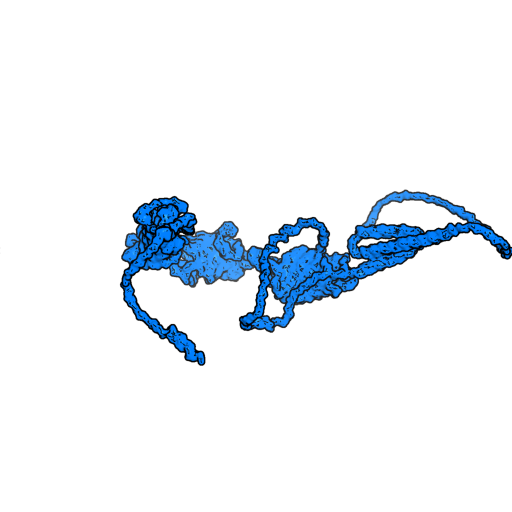98 38.118 1.00 89.12 192 THR A N 1
ATOM 1472 C CA . THR A 1 192 ? -31.026 14.325 37.406 1.00 89.12 192 THR A CA 1
ATOM 1473 C C . THR A 1 192 ? -31.821 14.887 36.242 1.00 89.12 192 THR A C 1
ATOM 1475 O O . THR A 1 192 ? -32.455 14.145 35.486 1.00 89.12 192 THR A O 1
ATOM 1478 N N . VAL A 1 193 ? -31.819 16.211 36.118 1.00 92.44 193 VAL A N 1
ATOM 1479 C CA . VAL A 1 193 ? -32.483 16.922 35.030 1.00 92.44 193 VAL A CA 1
ATOM 1480 C C . VAL A 1 193 ? -31.419 17.529 34.135 1.00 92.44 193 VAL A C 1
ATOM 1482 O O . VAL A 1 193 ? -30.596 18.334 34.574 1.00 92.44 193 VAL A O 1
ATOM 1485 N N . ALA A 1 194 ? -31.445 17.131 32.869 1.00 92.69 194 ALA A N 1
ATOM 1486 C CA . ALA A 1 194 ? -30.564 17.646 31.838 1.00 92.69 194 ALA A CA 1
ATOM 1487 C C . ALA A 1 194 ? -31.343 18.428 30.786 1.00 92.69 194 ALA A C 1
ATOM 1489 O O . ALA A 1 194 ? -32.494 18.110 30.486 1.00 92.69 194 ALA A O 1
ATOM 1490 N N . ARG A 1 195 ? -30.719 19.465 30.234 1.00 94.06 195 ARG A N 1
ATOM 1491 C CA . ARG A 1 195 ? -31.301 20.342 29.214 1.00 94.06 195 ARG A CA 1
ATOM 1492 C C . ARG A 1 195 ? -30.285 20.591 28.112 1.00 94.06 195 ARG A C 1
ATOM 1494 O O . ARG A 1 195 ? -29.100 20.752 28.401 1.00 94.06 195 ARG A O 1
ATOM 1501 N N . GLY A 1 196 ? -30.759 20.680 26.876 1.00 91.38 196 GLY A N 1
ATOM 1502 C CA . GLY A 1 196 ? -29.916 20.972 25.722 1.00 91.38 196 GLY A CA 1
ATOM 1503 C C . GLY A 1 196 ? -30.720 21.396 24.497 1.00 91.38 196 GLY A C 1
ATOM 1504 O O . GLY A 1 196 ? -31.952 21.511 24.531 1.00 91.38 196 GLY A O 1
ATOM 1505 N N . THR A 1 197 ? -30.000 21.634 23.407 1.00 89.94 197 THR A N 1
ATOM 1506 C CA . THR A 1 197 ? -30.549 22.014 22.100 1.00 89.94 197 THR A CA 1
ATOM 1507 C C . THR A 1 197 ? -30.272 20.937 21.062 1.00 89.94 197 THR A C 1
ATOM 1509 O O . THR A 1 197 ? -29.159 20.424 21.001 1.00 89.94 197 THR A O 1
ATOM 1512 N N . LEU A 1 198 ? -31.261 20.631 20.225 1.00 87.00 198 LEU A N 1
ATOM 1513 C CA . LEU A 1 198 ? -31.085 19.822 19.019 1.00 87.00 198 LEU A CA 1
ATOM 1514 C C . LEU A 1 198 ? -30.834 20.742 17.813 1.00 87.00 198 LEU A C 1
ATOM 1516 O O . LEU A 1 198 ? -31.496 21.786 17.714 1.00 87.00 198 LEU A O 1
ATOM 1520 N N . PRO A 1 199 ? -29.925 20.369 16.893 1.00 79.06 199 PRO A N 1
ATOM 1521 C CA . PRO A 1 199 ? -29.787 21.052 15.610 1.00 79.06 199 PRO A CA 1
ATOM 1522 C C . PRO A 1 199 ? -31.080 20.932 14.787 1.00 79.06 199 PRO A C 1
ATOM 1524 O O . PRO A 1 199 ? -31.924 20.075 15.048 1.00 79.06 199 PRO A O 1
ATOM 1527 N N . ALA A 1 200 ? -31.254 21.812 13.800 1.00 74.12 200 ALA A N 1
ATOM 1528 C CA . ALA A 1 200 ? -32.376 21.708 12.869 1.00 74.12 200 ALA A CA 1
ATOM 1529 C C . ALA A 1 200 ? -32.203 20.473 11.967 1.00 74.12 200 ALA A C 1
ATOM 1531 O O . ALA A 1 200 ? -31.102 20.256 11.466 1.00 74.12 200 ALA A O 1
ATOM 1532 N N . GLY A 1 201 ? -33.273 19.694 11.763 1.00 65.06 201 GLY A N 1
ATOM 1533 C CA . GLY A 1 201 ? -33.220 18.445 10.986 1.00 65.06 201 GLY A CA 1
ATOM 1534 C C . GLY A 1 201 ? -32.232 17.426 11.566 1.00 65.06 201 GLY A C 1
ATOM 1535 O O . GLY A 1 201 ? -31.309 17.005 10.873 1.00 65.06 201 GLY A O 1
ATOM 1536 N N . ALA A 1 202 ? -32.369 17.099 12.858 1.00 57.16 202 ALA A N 1
ATOM 1537 C CA . ALA A 1 202 ? -31.440 16.258 13.620 1.00 57.16 202 ALA A CA 1
ATOM 1538 C C . ALA A 1 202 ? -31.415 14.787 13.145 1.00 57.16 202 ALA A C 1
ATOM 1540 O O . ALA A 1 202 ? -31.964 13.892 13.789 1.00 57.16 202 ALA A O 1
ATOM 1541 N N . SER A 1 203 ? -30.741 14.563 12.018 1.00 56.66 203 SER A N 1
ATOM 1542 C CA . SER A 1 203 ? -30.409 13.267 11.434 1.00 56.66 203 SER A CA 1
ATOM 1543 C C . SER A 1 203 ? -28.886 13.205 11.218 1.00 56.66 203 SER A C 1
ATOM 1545 O O . SER A 1 203 ? -28.347 14.094 10.551 1.00 56.66 203 SER A O 1
ATOM 1547 N N . PRO A 1 204 ? -28.159 12.215 11.775 1.00 61.75 204 PRO A N 1
ATOM 1548 C CA . PRO A 1 204 ? -28.652 11.094 12.583 1.00 61.75 204 PRO A CA 1
ATOM 1549 C C . PRO A 1 204 ? -29.244 11.529 13.942 1.00 61.75 204 PRO A C 1
ATOM 1551 O O . PRO A 1 204 ? -28.921 12.617 14.428 1.00 61.75 204 PRO A O 1
ATOM 1554 N N . PRO A 1 205 ? -30.103 10.694 14.564 1.00 76.25 205 PRO A N 1
ATOM 1555 C CA . PRO A 1 205 ? -30.690 10.985 15.870 1.00 76.25 205 PRO A CA 1
ATOM 1556 C C . PRO A 1 205 ? -29.609 11.126 16.949 1.00 76.25 205 PRO A C 1
ATOM 1558 O O . PRO A 1 205 ? -28.588 10.438 16.925 1.00 76.25 205 PRO A O 1
ATOM 1561 N N . VAL A 1 206 ? -29.846 12.009 17.922 1.00 86.75 206 VAL A N 1
ATOM 1562 C CA . VAL A 1 206 ? -28.914 12.213 19.040 1.00 86.75 206 VAL A CA 1
ATOM 1563 C C . VAL A 1 206 ? -29.165 11.159 20.110 1.00 86.75 206 VAL A C 1
ATOM 1565 O O . VAL A 1 206 ? -30.216 11.160 20.752 1.00 86.75 206 VAL A O 1
ATOM 1568 N N . ARG A 1 207 ? -28.175 10.299 20.349 1.00 90.38 207 ARG A N 1
ATOM 1569 C CA . ARG A 1 207 ? -28.163 9.362 21.472 1.00 90.38 207 ARG A CA 1
ATOM 1570 C C . ARG A 1 207 ? -27.800 10.095 22.755 1.00 90.38 207 ARG A C 1
ATOM 1572 O O . ARG A 1 207 ? -26.775 10.771 22.813 1.00 90.38 207 ARG A O 1
ATOM 1579 N N . LEU A 1 208 ? -28.601 9.927 23.799 1.00 91.44 208 LEU A N 1
ATOM 1580 C CA . LEU A 1 208 ? -28.241 10.281 25.169 1.00 91.44 208 LEU A CA 1
ATOM 1581 C C . LEU A 1 208 ? -27.904 9.005 25.934 1.00 91.44 208 LEU A C 1
ATOM 1583 O O . LEU A 1 208 ? -28.716 8.085 25.964 1.00 91.44 208 LEU A O 1
ATOM 1587 N N . SER A 1 209 ? -26.736 8.951 26.568 1.00 89.56 209 SER A N 1
ATOM 1588 C CA . SER A 1 209 ? -26.306 7.819 27.397 1.00 89.56 209 SER A CA 1
ATOM 1589 C C . SER A 1 209 ? -25.972 8.281 28.808 1.00 89.56 209 SER A C 1
ATOM 1591 O O . SER A 1 209 ? -25.409 9.361 29.002 1.00 89.56 209 SER A O 1
ATOM 1593 N N . TRP A 1 210 ? -26.347 7.492 29.813 1.00 88.81 210 TRP A N 1
ATOM 1594 C CA . TRP A 1 210 ? -26.134 7.846 31.207 1.00 88.81 210 TRP A CA 1
ATOM 1595 C C . TRP A 1 210 ? -25.797 6.670 32.118 1.00 88.81 210 TRP A C 1
ATOM 1597 O O . TRP A 1 210 ? -26.300 5.559 31.971 1.00 88.81 210 TRP A O 1
ATOM 1607 N N . LEU A 1 211 ? -24.977 6.968 33.125 1.00 79.88 211 LEU A N 1
ATOM 1608 C CA . LEU A 1 211 ? -24.506 6.028 34.140 1.00 79.88 211 LEU A CA 1
ATOM 1609 C C . LEU A 1 211 ? -25.043 6.443 35.517 1.00 79.88 211 LEU A C 1
ATOM 1611 O O . LEU A 1 211 ? -24.768 7.560 35.965 1.00 79.88 211 LEU A O 1
ATOM 1615 N N . SER A 1 212 ? -25.779 5.562 36.205 1.00 62.78 212 SER A N 1
ATOM 1616 C CA . SER A 1 212 ? -26.208 5.817 37.590 1.00 62.78 212 SER A CA 1
ATOM 1617 C C . SER A 1 212 ? -25.098 5.456 38.577 1.00 62.78 212 SER A C 1
ATOM 1619 O O . SER A 1 212 ? -24.764 4.286 38.744 1.00 62.78 212 SER A O 1
ATOM 1621 N N . LEU A 1 213 ? -24.558 6.448 39.290 1.00 58.84 213 LEU A N 1
ATOM 1622 C CA . LEU A 1 213 ? -23.506 6.235 40.295 1.00 58.84 213 LEU A CA 1
ATOM 1623 C C . LEU A 1 213 ? -24.036 5.709 41.642 1.00 58.84 213 LEU A C 1
ATOM 1625 O O . LEU A 1 213 ? -23.251 5.389 42.537 1.00 58.84 213 LEU A O 1
ATOM 1629 N N . LYS A 1 214 ? -25.360 5.617 41.810 1.00 48.88 214 LYS A N 1
ATOM 1630 C CA . LYS A 1 214 ? -26.004 4.957 42.953 1.00 48.88 214 LYS A CA 1
ATOM 1631 C C . LYS A 1 214 ? -26.908 3.838 42.458 1.00 48.88 214 LYS A C 1
ATOM 1633 O O . LYS A 1 214 ? -27.994 4.093 41.941 1.00 48.88 214 LYS A O 1
ATOM 1638 N N . ALA A 1 215 ? -26.449 2.607 42.661 1.00 42.59 215 ALA A N 1
ATOM 1639 C CA . ALA A 1 215 ? -27.275 1.417 42.533 1.00 42.59 215 ALA A CA 1
ATOM 1640 C C . ALA A 1 215 ? -28.429 1.443 43.549 1.00 42.59 215 ALA A C 1
ATOM 1642 O O . ALA A 1 215 ? -28.272 1.922 44.679 1.00 42.59 215 ALA A O 1
ATOM 1643 N N . ASP A 1 216 ? -29.569 0.904 43.126 1.00 44.38 216 ASP A N 1
ATOM 1644 C CA . ASP A 1 216 ? -30.742 0.655 43.960 1.00 44.38 216 ASP A CA 1
ATOM 1645 C C . ASP A 1 216 ? -30.347 -0.213 45.181 1.00 44.38 216 ASP A C 1
ATOM 1647 O O . ASP A 1 216 ? -29.596 -1.180 45.012 1.00 44.38 216 ASP A O 1
ATOM 1651 N N . PRO A 1 217 ? -30.791 0.105 46.416 1.00 43.44 217 PRO A N 1
ATOM 1652 C CA . PRO A 1 217 ? -30.512 -0.718 47.591 1.00 43.44 217 PRO A CA 1
ATOM 1653 C C . PRO A 1 217 ? -30.885 -2.206 47.447 1.00 43.44 217 PRO A C 1
ATOM 1655 O O . PRO A 1 217 ? -30.205 -3.018 48.072 1.00 43.44 217 PRO A O 1
ATOM 1658 N N . GLU A 1 218 ? -31.861 -2.593 46.617 1.00 46.28 218 GLU A N 1
ATOM 1659 C CA . GLU A 1 218 ? -32.172 -4.016 46.368 1.00 46.28 218 GLU A CA 1
ATOM 1660 C C . GLU A 1 218 ? -31.160 -4.698 45.426 1.00 46.28 218 GLU A C 1
ATOM 1662 O O . GLU A 1 218 ? -30.865 -5.882 45.578 1.00 46.28 218 GLU A O 1
ATOM 1667 N N . THR A 1 219 ? -30.517 -3.948 44.520 1.00 47.75 219 THR A N 1
ATOM 1668 C CA . THR A 1 219 ? -29.388 -4.453 43.702 1.00 47.75 219 THR A CA 1
ATOM 1669 C C . THR A 1 219 ? -28.032 -4.330 44.401 1.00 47.75 219 THR A C 1
ATOM 1671 O O . THR A 1 219 ? -26.992 -4.670 43.825 1.00 47.75 219 THR A O 1
ATOM 1674 N N . ARG A 1 220 ? -27.999 -3.898 45.670 1.00 40.00 220 ARG A N 1
ATOM 1675 C CA . ARG A 1 220 ? -26.777 -3.646 46.454 1.00 40.00 220 ARG A CA 1
ATOM 1676 C C . ARG A 1 220 ? -26.148 -4.941 46.990 1.00 40.00 220 ARG A C 1
ATOM 1678 O O . ARG A 1 220 ? -26.043 -5.180 48.187 1.00 40.00 220 ARG A O 1
ATOM 1685 N N . GLY A 1 221 ? -25.715 -5.759 46.040 1.00 44.31 221 GLY A N 1
ATOM 1686 C CA . GLY A 1 221 ? -25.223 -7.130 46.188 1.00 44.31 221 GLY A CA 1
ATOM 1687 C C . GLY A 1 221 ? -25.199 -7.886 44.850 1.00 44.31 221 GLY A C 1
ATOM 1688 O O . GLY A 1 221 ? -24.498 -8.885 44.733 1.00 44.31 221 GLY A O 1
ATOM 1689 N N . LEU A 1 222 ? -25.903 -7.366 43.834 1.00 40.88 222 LEU A N 1
ATOM 1690 C CA . LEU A 1 222 ? -25.982 -7.885 42.464 1.00 40.88 222 LEU A CA 1
ATOM 1691 C C . LEU A 1 222 ? -25.362 -6.943 41.414 1.00 40.88 222 LEU A C 1
ATOM 1693 O O . LEU A 1 222 ? -25.500 -7.177 40.217 1.00 40.88 222 LEU A O 1
ATOM 1697 N N . VAL A 1 223 ? -24.575 -5.944 41.839 1.00 45.81 223 VAL A N 1
ATOM 1698 C CA . VAL A 1 223 ? -23.424 -5.518 41.024 1.00 45.81 223 VAL A CA 1
ATOM 1699 C C . VAL A 1 223 ? -22.426 -6.666 41.087 1.00 45.81 223 VAL A C 1
ATOM 1701 O O . VAL A 1 223 ? -21.533 -6.700 41.941 1.00 45.81 223 VAL A O 1
ATOM 1704 N N . THR A 1 224 ? -22.644 -7.664 40.234 1.00 45.72 224 THR A N 1
ATOM 1705 C CA . THR A 1 224 ? -21.749 -8.803 40.110 1.00 45.72 224 THR A CA 1
ATOM 1706 C C . THR A 1 224 ? -20.360 -8.247 39.830 1.00 45.72 224 THR A C 1
ATOM 1708 O O . THR A 1 224 ? -20.167 -7.486 38.882 1.00 45.72 224 THR A O 1
ATOM 1711 N N . ARG A 1 225 ? -19.380 -8.607 40.667 1.00 50.62 225 ARG A N 1
ATOM 1712 C CA . ARG A 1 225 ? -17.961 -8.289 40.447 1.00 50.62 225 ARG A CA 1
ATOM 1713 C C . ARG A 1 225 ? -17.410 -9.135 39.296 1.00 50.62 225 ARG A C 1
ATOM 1715 O O . ARG A 1 225 ? -16.433 -9.861 39.469 1.00 50.62 225 ARG A O 1
ATOM 1722 N N . GLU A 1 226 ? -18.065 -9.095 38.143 1.00 56.00 226 GLU A N 1
ATOM 1723 C CA . GLU A 1 226 ? -17.526 -9.707 36.945 1.00 56.00 226 GLU A CA 1
ATOM 1724 C C . GLU A 1 226 ? -16.309 -8.892 36.533 1.00 56.00 226 GLU A C 1
ATOM 1726 O O . GLU A 1 226 ? -16.366 -7.678 36.314 1.00 56.00 226 GLU A O 1
ATOM 1731 N N . THR A 1 227 ? -15.175 -9.576 36.487 1.00 71.88 227 THR A N 1
ATOM 1732 C CA . THR A 1 227 ? -13.998 -9.076 35.795 1.00 71.88 227 THR A CA 1
ATOM 1733 C C . THR A 1 227 ? -14.384 -8.782 34.343 1.00 71.88 227 THR A C 1
ATOM 1735 O O . THR A 1 227 ? -15.114 -9.594 33.762 1.00 71.88 227 THR A O 1
ATOM 1738 N N . PRO A 1 228 ? -13.916 -7.669 33.747 1.00 83.25 228 PRO A N 1
ATOM 1739 C CA . PRO A 1 228 ? -14.168 -7.381 32.339 1.00 83.25 228 PRO A CA 1
ATOM 1740 C C . PRO A 1 228 ? -13.763 -8.586 31.493 1.00 83.25 228 PRO A C 1
ATOM 1742 O O . PRO A 1 228 ? -12.651 -9.104 31.633 1.00 83.25 228 PRO A O 1
ATOM 1745 N N . ARG A 1 229 ? -14.673 -9.047 30.636 1.00 91.62 229 ARG A N 1
ATOM 1746 C CA . ARG A 1 229 ? -14.386 -10.131 29.699 1.00 91.62 229 ARG A CA 1
ATOM 1747 C C . ARG A 1 229 ? -13.839 -9.526 28.426 1.00 91.62 229 ARG A C 1
ATOM 1749 O O . ARG A 1 229 ? -14.550 -8.813 27.725 1.00 91.62 229 ARG A O 1
ATOM 1756 N N . 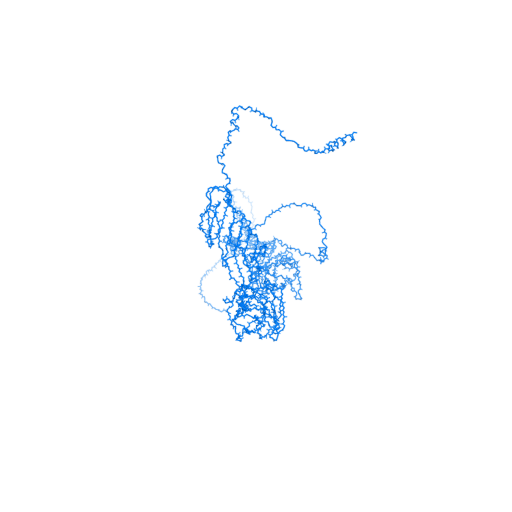LEU A 1 230 ? -12.574 -9.810 28.161 1.00 93.75 230 LEU A N 1
ATOM 1757 C CA . LEU A 1 230 ? -11.850 -9.276 27.023 1.00 93.75 230 LEU A CA 1
ATOM 1758 C C . LEU A 1 230 ? -11.731 -10.356 25.944 1.00 93.75 230 LEU A C 1
ATOM 1760 O O . LEU A 1 230 ? -11.151 -11.420 26.180 1.00 93.75 230 LEU A O 1
ATOM 1764 N N . TYR A 1 231 ? -12.265 -10.085 24.757 1.00 96.56 231 TYR A N 1
ATOM 1765 C CA . TYR A 1 231 ? -12.033 -10.888 23.558 1.00 96.56 231 TYR A CA 1
ATOM 1766 C C . TYR A 1 231 ? -11.192 -10.081 22.570 1.00 96.56 231 TYR A C 1
ATOM 1768 O O . TYR A 1 231 ? -11.408 -8.884 22.421 1.00 96.56 231 TYR A O 1
ATOM 1776 N N . GLY A 1 232 ? -10.211 -10.719 21.928 1.00 96.38 232 GLY A N 1
ATOM 1777 C CA . GLY A 1 232 ? -9.276 -10.048 21.021 1.00 96.38 232 GLY A CA 1
ATOM 1778 C C . GLY A 1 232 ? -9.214 -10.697 19.641 1.00 96.38 232 GLY A C 1
ATOM 1779 O O . GLY A 1 232 ? -9.008 -11.910 19.515 1.00 96.38 232 GLY A O 1
ATOM 1780 N N . ARG A 1 233 ? -9.330 -9.887 18.591 1.00 97.62 233 ARG A N 1
ATOM 1781 C CA . ARG A 1 233 ? -9.063 -10.280 17.208 1.00 97.62 233 ARG A CA 1
ATOM 1782 C C . ARG A 1 233 ? -7.785 -9.591 16.736 1.00 97.62 233 ARG A C 1
ATOM 1784 O O . ARG A 1 233 ? -7.758 -8.381 16.553 1.00 97.62 233 ARG A O 1
ATOM 1791 N N . VAL A 1 234 ? -6.725 -10.374 16.545 1.00 97.88 234 VAL A N 1
ATOM 1792 C CA . VAL A 1 234 ? -5.397 -9.870 16.162 1.00 97.88 234 VAL A CA 1
ATOM 1793 C C . VAL A 1 234 ? -5.180 -10.034 14.657 1.00 97.88 234 VAL A C 1
ATOM 1795 O O . VAL A 1 234 ? -5.391 -11.118 14.105 1.00 97.88 234 VAL A O 1
ATOM 1798 N N . TYR A 1 235 ? -4.721 -8.968 14.011 1.00 97.88 235 TYR A N 1
ATOM 1799 C CA . TYR A 1 235 ? -4.270 -8.924 12.624 1.00 97.88 235 TYR A CA 1
ATOM 1800 C C . TYR A 1 235 ? -2.825 -8.441 12.615 1.00 97.88 235 TYR A C 1
ATOM 1802 O O . TYR A 1 235 ? -2.543 -7.277 12.897 1.00 97.88 235 TYR A O 1
ATOM 1810 N N . GLN A 1 236 ? -1.907 -9.358 12.338 1.00 97.00 236 GLN A N 1
ATOM 1811 C CA . GLN A 1 236 ? -0.479 -9.146 12.509 1.00 97.00 236 GLN A CA 1
ATOM 1812 C C . GLN A 1 236 ? 0.216 -9.181 11.145 1.00 97.00 236 GLN A C 1
ATOM 1814 O O . GLN A 1 236 ? 0.146 -10.187 10.440 1.00 97.00 236 GLN A O 1
ATOM 1819 N N . LEU A 1 237 ? 0.890 -8.096 10.767 1.00 97.44 237 LEU A N 1
ATOM 1820 C CA . LEU A 1 237 ? 1.777 -8.069 9.609 1.00 97.44 237 LEU A CA 1
ATOM 1821 C C . LEU A 1 237 ? 3.231 -8.061 10.083 1.00 97.44 237 LEU A C 1
ATOM 1823 O O . LEU A 1 237 ? 3.680 -7.116 10.731 1.00 97.44 237 LEU A O 1
ATOM 1827 N N . VAL A 1 238 ? 3.973 -9.099 9.716 1.00 96.94 238 VAL A N 1
ATOM 1828 C CA . VAL A 1 238 ? 5.382 -9.271 10.065 1.00 96.94 238 VAL A CA 1
ATOM 1829 C C . VAL A 1 238 ? 6.233 -9.040 8.822 1.00 96.94 238 VAL A C 1
ATOM 1831 O O . VAL A 1 238 ? 6.163 -9.809 7.867 1.00 96.94 238 VAL A O 1
ATOM 1834 N N . ARG A 1 239 ? 7.047 -7.985 8.817 1.00 96.00 239 ARG A N 1
ATOM 1835 C CA . ARG A 1 239 ? 8.026 -7.695 7.767 1.00 96.00 239 ARG A CA 1
ATOM 1836 C C . ARG A 1 239 ? 9.411 -8.129 8.228 1.00 96.00 239 ARG A C 1
ATOM 1838 O O . ARG A 1 239 ? 9.942 -7.591 9.196 1.00 96.00 239 ARG A O 1
ATOM 1845 N N . VAL A 1 240 ? 10.008 -9.061 7.500 1.00 95.38 240 VAL A N 1
ATOM 1846 C CA . VAL A 1 240 ? 11.370 -9.541 7.749 1.00 95.38 240 VAL A CA 1
ATOM 1847 C C . VAL A 1 240 ? 12.351 -8.759 6.877 1.00 95.38 240 VAL A C 1
ATOM 1849 O O . VAL A 1 240 ? 12.127 -8.588 5.680 1.00 95.38 240 VAL A O 1
ATOM 1852 N N . SER A 1 241 ? 13.436 -8.285 7.479 1.00 92.44 241 SER A N 1
ATOM 1853 C CA . SER A 1 241 ? 14.589 -7.669 6.812 1.00 92.44 241 SER A CA 1
ATOM 1854 C C . SER A 1 241 ? 15.876 -8.375 7.251 1.00 92.44 241 SER A C 1
ATOM 1856 O O . SER A 1 241 ? 15.844 -9.190 8.169 1.00 92.44 241 SER A O 1
ATOM 1858 N N . GLU A 1 242 ? 17.024 -8.051 6.647 1.00 90.38 242 GLU A N 1
ATOM 1859 C CA . GLU A 1 242 ? 18.294 -8.740 6.944 1.00 90.38 242 GLU A CA 1
ATOM 1860 C C . GLU A 1 242 ? 18.728 -8.673 8.418 1.00 90.38 242 GLU A C 1
ATOM 1862 O O . GLU A 1 242 ? 19.480 -9.540 8.862 1.00 90.38 242 GLU A O 1
ATOM 1867 N N . LYS A 1 243 ? 18.273 -7.651 9.158 1.00 91.12 243 LYS A N 1
ATOM 1868 C CA . LYS A 1 243 ? 18.731 -7.318 10.520 1.00 91.12 243 LYS A CA 1
ATOM 1869 C C . LYS A 1 243 ? 17.612 -7.173 11.550 1.00 91.12 243 LYS A C 1
ATOM 1871 O O . LYS A 1 243 ? 17.898 -7.055 12.738 1.00 91.12 243 LYS A O 1
ATOM 1876 N N . ALA A 1 244 ? 16.353 -7.140 11.120 1.00 94.50 244 ALA A N 1
ATOM 1877 C CA . ALA A 1 244 ? 15.219 -6.892 12.000 1.00 94.50 244 ALA A CA 1
ATOM 1878 C C . ALA A 1 244 ? 13.920 -7.505 11.469 1.00 94.50 244 ALA A C 1
ATOM 1880 O O . ALA A 1 244 ? 13.667 -7.533 10.260 1.00 94.50 244 ALA A O 1
ATOM 1881 N N . ILE A 1 245 ? 13.077 -7.940 12.399 1.00 96.31 245 ILE A N 1
ATOM 1882 C CA . ILE A 1 245 ? 11.701 -8.366 12.182 1.00 96.31 245 ILE A CA 1
ATOM 1883 C C . ILE A 1 245 ? 10.802 -7.252 12.720 1.00 96.31 245 ILE A C 1
ATOM 1885 O O . ILE A 1 245 ? 10.646 -7.093 13.932 1.00 96.31 245 ILE A O 1
ATOM 1889 N N . GLN A 1 246 ? 10.208 -6.476 11.819 1.00 96.06 246 GLN A N 1
ATOM 1890 C CA . GLN A 1 246 ? 9.228 -5.458 12.177 1.00 96.06 246 GLN A CA 1
ATOM 1891 C C . GLN A 1 246 ? 7.832 -6.082 12.202 1.00 96.06 246 GLN A C 1
ATOM 1893 O O . GLN A 1 246 ? 7.439 -6.812 11.294 1.00 96.06 246 GLN A O 1
ATOM 1898 N N . ASN A 1 247 ? 7.068 -5.788 13.242 1.00 96.62 247 ASN A N 1
ATOM 1899 C CA . ASN A 1 247 ? 5.769 -6.375 13.514 1.00 96.62 247 ASN A CA 1
ATOM 1900 C C . ASN A 1 247 ? 4.742 -5.260 13.715 1.00 96.62 247 ASN A C 1
ATOM 1902 O O . ASN A 1 247 ? 4.837 -4.501 14.677 1.00 96.62 247 ASN A O 1
ATOM 1906 N N . ARG A 1 248 ? 3.760 -5.164 12.818 1.00 97.06 248 ARG A N 1
ATOM 1907 C CA . ARG A 1 248 ? 2.654 -4.206 12.897 1.00 97.06 248 ARG A CA 1
ATOM 1908 C C . ARG A 1 248 ? 1.368 -4.974 13.180 1.00 97.06 248 ARG A C 1
ATOM 1910 O O . ARG A 1 248 ? 0.873 -5.702 12.320 1.00 97.06 248 ARG A O 1
ATOM 1917 N N . ALA A 1 249 ? 0.854 -4.839 14.396 1.00 97.50 249 ALA A N 1
ATOM 1918 C CA . ALA A 1 249 ? -0.302 -5.576 14.882 1.00 97.50 249 ALA A CA 1
ATOM 1919 C C . ALA A 1 249 ? -1.475 -4.633 15.156 1.00 97.50 249 ALA A C 1
ATOM 1921 O O . ALA A 1 249 ? -1.399 -3.784 16.043 1.00 97.50 249 ALA A O 1
ATOM 1922 N N . ARG A 1 250 ? -2.582 -4.837 14.439 1.00 97.62 250 ARG A N 1
ATOM 1923 C CA . ARG A 1 250 ? -3.888 -4.273 14.786 1.00 97.62 250 ARG A CA 1
ATOM 1924 C C . ARG A 1 250 ? -4.669 -5.292 15.612 1.00 97.62 250 ARG A C 1
ATOM 1926 O O . ARG A 1 250 ? -4.732 -6.469 15.259 1.00 97.62 250 ARG A O 1
ATOM 1933 N N . ILE A 1 251 ? -5.269 -4.840 16.702 1.00 97.88 251 ILE A N 1
ATOM 1934 C CA . ILE A 1 251 ? -5.987 -5.658 17.673 1.00 97.88 251 ILE A CA 1
ATOM 1935 C C . ILE A 1 251 ? -7.354 -5.015 17.890 1.00 97.88 251 ILE A C 1
ATOM 1937 O O . ILE A 1 251 ? -7.455 -3.971 18.530 1.00 97.88 251 ILE A O 1
ATOM 1941 N N . ASP A 1 252 ? -8.398 -5.644 17.363 1.00 97.38 252 ASP A N 1
ATOM 1942 C CA . ASP A 1 252 ? -9.777 -5.250 17.645 1.00 97.38 252 ASP A CA 1
ATOM 1943 C C . ASP A 1 252 ? -10.230 -6.003 18.914 1.00 97.38 252 ASP A C 1
ATOM 1945 O O . ASP A 1 252 ? -10.208 -7.239 18.955 1.00 97.38 252 ASP A O 1
ATOM 1949 N N . PHE A 1 253 ? -10.576 -5.272 19.975 1.00 96.38 253 PHE A N 1
ATOM 1950 C CA . PHE A 1 253 ? -11.037 -5.814 21.256 1.00 96.38 253 PHE A CA 1
ATOM 1951 C C . PHE A 1 253 ? -12.546 -5.650 21.433 1.00 96.38 253 PHE A C 1
ATOM 1953 O O . PHE A 1 253 ? -13.039 -4.528 21.363 1.00 96.38 253 PHE A O 1
ATOM 1960 N N . SER A 1 254 ? -13.230 -6.725 21.828 1.00 95.69 254 SER A N 1
ATOM 1961 C CA . SER A 1 254 ? -14.589 -6.673 22.381 1.00 95.69 254 SER A CA 1
ATOM 1962 C C . SER A 1 254 ? -14.512 -6.779 23.907 1.00 95.69 254 SER A C 1
ATOM 1964 O O . SER A 1 254 ? -14.122 -7.821 24.447 1.00 95.69 254 SER A O 1
ATOM 1966 N N . ILE A 1 255 ? -14.868 -5.704 24.608 1.00 92.50 255 ILE A N 1
ATOM 1967 C CA . ILE A 1 255 ? -14.858 -5.601 26.073 1.00 92.50 255 ILE A CA 1
ATOM 1968 C C . ILE A 1 255 ? -16.298 -5.747 26.581 1.00 92.50 255 ILE A C 1
ATOM 1970 O O . ILE A 1 255 ? -17.148 -4.913 26.277 1.00 92.50 255 ILE A O 1
ATOM 1974 N N . LEU A 1 256 ? -16.586 -6.801 27.350 1.00 86.31 256 LEU A N 1
ATOM 1975 C CA . LEU A 1 256 ? -17.935 -7.112 27.842 1.00 86.31 256 LEU A CA 1
ATOM 1976 C C . LEU A 1 256 ? -18.006 -7.174 29.376 1.00 86.31 256 LEU A C 1
ATOM 1978 O O . LEU A 1 256 ? -17.016 -7.459 30.053 1.00 86.31 256 LEU A O 1
ATOM 1982 N N . ARG A 1 257 ? -19.227 -7.007 29.912 1.00 79.19 257 ARG A N 1
ATOM 1983 C CA . ARG A 1 257 ? -19.630 -7.137 31.337 1.00 79.19 257 ARG A CA 1
ATOM 1984 C C . ARG A 1 257 ? -19.022 -6.131 32.322 1.00 79.19 257 ARG A C 1
ATOM 1986 O O . ARG A 1 257 ? -19.541 -6.005 33.426 1.00 79.19 257 ARG A O 1
ATOM 1993 N N . ASN A 1 258 ? -17.958 -5.422 31.958 1.00 81.69 258 ASN A N 1
ATOM 1994 C CA . ASN A 1 258 ? -17.366 -4.350 32.757 1.00 81.69 258 ASN A CA 1
ATOM 1995 C C . ASN A 1 258 ? -16.497 -3.446 31.865 1.00 81.69 258 ASN A C 1
ATOM 1997 O O . ASN A 1 258 ? -16.283 -3.755 30.695 1.00 81.69 258 ASN A O 1
ATOM 2001 N N . GLU A 1 259 ? -15.967 -2.361 32.419 1.00 85.44 259 GLU A N 1
ATOM 2002 C CA . GLU A 1 259 ? -15.047 -1.451 31.731 1.00 85.44 259 GLU A CA 1
ATOM 2003 C C . GLU A 1 259 ? -13.571 -1.818 31.984 1.00 85.44 259 GLU A C 1
ATOM 2005 O O . GLU A 1 259 ? -13.211 -2.368 33.030 1.00 85.44 259 GLU A O 1
ATOM 2010 N N . VAL A 1 260 ? -12.688 -1.456 31.049 1.00 87.62 260 VAL A N 1
ATOM 2011 C CA . VAL A 1 260 ? -11.226 -1.485 31.223 1.00 87.62 260 VAL A CA 1
ATOM 2012 C C . VAL A 1 260 ? -10.643 -0.078 31.123 1.00 87.62 260 VAL A C 1
ATOM 2014 O O . VAL A 1 260 ? -10.995 0.690 30.234 1.00 87.62 260 VAL A O 1
ATOM 2017 N N . SER A 1 261 ? -9.721 0.263 32.025 1.00 85.81 261 SER A N 1
ATOM 2018 C CA . SER A 1 261 ? -8.924 1.504 31.983 1.00 85.81 261 SER A CA 1
ATOM 2019 C C . SER A 1 261 ? -7.473 1.276 31.543 1.00 85.81 261 SER A C 1
ATOM 2021 O O . SER A 1 261 ? -6.720 2.227 31.341 1.00 85.81 261 SER A O 1
ATOM 2023 N N . ARG A 1 262 ? -7.066 0.009 31.399 1.00 91.56 262 ARG A N 1
ATOM 2024 C CA . ARG A 1 262 ? -5.749 -0.382 30.897 1.00 91.56 262 ARG A CA 1
ATOM 2025 C C . ARG A 1 262 ? -5.820 -1.671 30.091 1.00 91.56 262 ARG A C 1
ATOM 2027 O O . ARG A 1 262 ? -6.562 -2.581 30.456 1.00 91.56 262 ARG A O 1
ATOM 2034 N N . LEU A 1 263 ? -4.984 -1.766 29.066 1.00 95.56 263 LEU A N 1
ATOM 2035 C CA . LEU A 1 263 ? -4.733 -2.980 28.291 1.00 95.56 263 LEU A CA 1
ATOM 2036 C C . LEU A 1 263 ? -3.282 -3.414 28.508 1.00 95.56 263 LEU A C 1
ATOM 2038 O O . LEU A 1 263 ? -2.396 -2.579 28.711 1.00 95.56 263 LEU A O 1
ATOM 2042 N N . GLN A 1 264 ? -3.035 -4.721 28.516 1.00 95.69 264 GLN A N 1
ATOM 2043 C CA . GLN A 1 264 ? -1.729 -5.285 28.847 1.00 95.69 264 GLN A CA 1
ATOM 2044 C C . GLN A 1 264 ? -1.333 -6.348 27.817 1.00 95.69 264 GLN A C 1
ATOM 2046 O O . GLN A 1 264 ? -2.103 -7.261 27.522 1.00 95.69 264 GLN A O 1
ATOM 2051 N N . LEU A 1 265 ? -0.141 -6.192 27.241 1.00 96.88 265 LEU A N 1
ATOM 2052 C CA . LEU A 1 265 ? 0.384 -7.040 26.176 1.00 96.88 265 LEU A CA 1
ATOM 2053 C C . LEU A 1 265 ? 1.781 -7.519 26.562 1.00 96.88 265 LEU A C 1
ATOM 2055 O O . LEU A 1 265 ? 2.664 -6.701 26.831 1.00 96.88 265 LEU A O 1
ATOM 2059 N N . LEU A 1 266 ? 1.994 -8.831 26.575 1.00 96.38 266 LEU A N 1
ATOM 2060 C CA . LEU A 1 266 ? 3.315 -9.418 26.762 1.00 96.38 266 LEU A CA 1
ATOM 2061 C C . LEU A 1 266 ? 3.965 -9.642 25.389 1.00 96.38 266 LEU A C 1
ATOM 2063 O O . LEU A 1 266 ? 3.408 -10.316 24.518 1.00 96.38 266 LEU A O 1
ATOM 2067 N N . LEU A 1 267 ? 5.142 -9.045 25.227 1.00 96.00 267 LEU A N 1
ATOM 2068 C CA . LEU A 1 267 ? 5.973 -9.031 24.026 1.00 96.00 267 LEU A CA 1
ATOM 2069 C C . LEU A 1 267 ? 7.305 -9.761 24.300 1.00 96.00 267 LEU A C 1
ATOM 2071 O O . LEU A 1 267 ? 7.694 -9.888 25.469 1.00 96.00 267 LEU A O 1
ATOM 2075 N N . PRO A 1 268 ? 8.058 -10.179 23.264 1.00 94.44 268 PRO A N 1
ATOM 2076 C CA . PRO A 1 268 ? 9.423 -10.672 23.412 1.00 94.44 268 PRO A CA 1
ATOM 2077 C C . PRO A 1 268 ? 10.313 -9.665 24.149 1.00 94.44 268 PRO A C 1
ATOM 2079 O O . PRO A 1 268 ? 10.095 -8.453 24.095 1.00 94.44 268 PRO A O 1
ATOM 2082 N N . ARG A 1 269 ? 11.323 -10.155 24.874 1.00 92.06 269 ARG A N 1
ATOM 2083 C CA . ARG A 1 269 ? 12.189 -9.300 25.709 1.00 92.06 269 ARG A CA 1
ATOM 2084 C C . ARG A 1 269 ? 13.003 -8.299 24.877 1.00 92.06 269 ARG A C 1
ATOM 2086 O O . ARG A 1 269 ? 13.263 -7.183 25.320 1.00 92.06 269 ARG A O 1
ATOM 2093 N N . ASP A 1 270 ? 13.380 -8.742 23.691 1.00 92.56 270 ASP A N 1
ATOM 2094 C CA . ASP A 1 270 ? 14.133 -8.082 22.632 1.00 92.56 270 ASP A CA 1
ATOM 2095 C C . ASP A 1 270 ? 13.258 -7.260 21.666 1.00 92.56 270 ASP A C 1
ATOM 2097 O O . ASP A 1 270 ? 13.796 -6.583 20.796 1.00 92.56 270 ASP A O 1
ATOM 2101 N N . ALA A 1 271 ? 11.928 -7.261 21.823 1.00 94.81 271 ALA A N 1
ATOM 2102 C CA . ALA A 1 271 ? 11.037 -6.418 21.026 1.00 94.81 271 ALA A CA 1
ATOM 2103 C C . ALA A 1 271 ? 11.020 -4.966 21.539 1.00 94.81 271 ALA A C 1
ATOM 2105 O O . ALA A 1 271 ? 10.532 -4.672 22.638 1.00 94.81 271 ALA A O 1
ATOM 2106 N N . GLU A 1 272 ? 11.520 -4.032 20.737 1.00 95.62 272 GLU A N 1
ATOM 2107 C CA . GLU A 1 272 ? 11.358 -2.592 20.934 1.00 95.62 272 GLU A CA 1
ATOM 2108 C C . GLU A 1 272 ? 9.974 -2.137 20.455 1.00 95.62 272 GLU A C 1
ATOM 2110 O O . GLU A 1 272 ? 9.485 -2.601 19.429 1.00 95.62 272 GLU A O 1
ATOM 2115 N N . VAL A 1 273 ? 9.310 -1.258 21.211 1.00 96.81 273 VAL A N 1
ATOM 2116 C CA . VAL A 1 273 ? 7.989 -0.718 20.851 1.00 96.81 273 VAL A CA 1
ATOM 2117 C C . VAL A 1 273 ? 8.202 0.625 20.162 1.00 96.81 273 VAL A C 1
ATOM 2119 O O . VAL A 1 273 ? 8.611 1.584 20.809 1.00 96.81 273 VAL A O 1
ATOM 2122 N N . LEU A 1 274 ? 7.926 0.680 18.858 1.00 94.38 274 LEU A N 1
ATOM 2123 C CA . LEU A 1 274 ? 8.135 1.866 18.024 1.00 94.38 274 LEU A CA 1
ATOM 2124 C C . LEU A 1 274 ? 6.936 2.821 18.069 1.00 94.38 274 LEU A C 1
ATOM 2126 O O . LEU A 1 274 ? 7.112 4.037 18.097 1.00 94.38 274 LEU A O 1
ATOM 2130 N N . ALA A 1 275 ? 5.716 2.276 18.067 1.00 94.62 275 ALA A N 1
ATOM 2131 C CA . ALA A 1 275 ? 4.481 3.054 18.089 1.00 94.62 275 ALA A CA 1
ATOM 2132 C C . ALA A 1 275 ? 3.343 2.291 18.777 1.00 94.62 275 ALA A C 1
ATOM 2134 O O . ALA A 1 275 ? 3.252 1.064 18.679 1.00 94.62 275 ALA A O 1
ATOM 2135 N N . VAL A 1 276 ? 2.460 3.039 19.440 1.00 96.00 276 VAL A N 1
ATOM 2136 C CA . VAL A 1 276 ? 1.206 2.560 20.033 1.00 96.00 276 VAL A CA 1
ATOM 2137 C C . VAL A 1 276 ? 0.132 3.597 19.724 1.00 96.00 276 VAL A C 1
ATOM 2139 O O . VAL A 1 276 ? 0.250 4.746 20.147 1.00 96.00 276 VAL A O 1
ATOM 2142 N N . GLU A 1 277 ? -0.906 3.195 19.000 1.00 93.81 277 GLU A N 1
ATOM 2143 C CA . GLU A 1 277 ? -2.011 4.053 18.569 1.00 93.81 277 GLU A CA 1
ATOM 2144 C C . GLU A 1 277 ? -3.339 3.439 19.031 1.00 93.81 277 GLU A C 1
ATOM 2146 O O . GLU A 1 277 ? -3.598 2.253 18.838 1.00 93.81 277 GLU A O 1
ATOM 2151 N N . CYS A 1 278 ? -4.180 4.228 19.698 1.00 90.50 278 CYS A N 1
ATOM 2152 C CA . CYS A 1 278 ? -5.446 3.772 20.269 1.00 90.50 278 CYS A CA 1
ATOM 2153 C C . CYS A 1 278 ? -6.400 4.971 20.402 1.00 90.50 278 CYS A C 1
ATOM 2155 O O . CYS A 1 278 ? -5.952 6.039 20.834 1.00 90.50 278 CYS A O 1
ATOM 2157 N N . PRO A 1 279 ? -7.704 4.832 20.097 1.00 85.94 279 PRO A N 1
ATOM 2158 C CA . PRO A 1 279 ? -8.708 5.793 20.535 1.00 85.94 279 PRO A CA 1
ATOM 2159 C C . PRO A 1 279 ? -8.632 5.968 22.053 1.00 85.94 279 PRO A C 1
ATOM 2161 O O . PRO A 1 279 ? -8.488 4.988 22.785 1.00 85.94 279 PRO A O 1
ATOM 2164 N N . ASP A 1 280 ? -8.716 7.213 22.519 1.00 84.56 280 ASP A N 1
ATOM 2165 C CA . ASP A 1 280 ? -8.650 7.559 23.945 1.00 84.56 280 ASP A CA 1
ATOM 2166 C C . ASP A 1 280 ? -7.370 7.080 24.666 1.00 84.56 280 ASP A C 1
ATOM 2168 O O . ASP A 1 280 ? -7.394 6.801 25.865 1.00 84.56 280 ASP A O 1
ATOM 2172 N N . LEU A 1 281 ? -6.236 7.001 23.960 1.00 86.25 281 LEU A N 1
ATOM 2173 C CA . LEU A 1 281 ? -4.924 6.793 24.577 1.00 86.25 281 LEU A CA 1
ATOM 2174 C C . LEU A 1 281 ? -4.584 7.951 25.533 1.00 86.25 281 LEU A C 1
ATOM 2176 O O . LEU A 1 281 ? -4.551 9.107 25.116 1.00 86.25 281 LEU A O 1
ATOM 2180 N N . ASP A 1 282 ? -4.288 7.635 26.795 1.00 80.12 282 ASP A N 1
ATOM 2181 C CA . ASP A 1 282 ? -3.662 8.572 27.740 1.00 80.12 282 ASP A CA 1
ATOM 2182 C C . ASP A 1 282 ? -2.138 8.468 27.647 1.00 80.12 282 ASP A C 1
ATOM 2184 O O . ASP A 1 282 ? -1.437 9.431 27.343 1.00 80.12 282 ASP A O 1
ATOM 2188 N N . SER A 1 283 ? -1.620 7.264 27.881 1.00 81.56 283 SER A N 1
ATOM 2189 C CA . SER A 1 283 ? -0.188 6.994 27.902 1.00 81.56 283 SER A CA 1
ATOM 2190 C C . SER A 1 283 ? 0.087 5.501 27.740 1.00 81.56 283 SER A C 1
ATOM 2192 O O . SER A 1 283 ? -0.788 4.653 27.917 1.00 81.56 283 SER A O 1
ATOM 2194 N N . TRP A 1 284 ? 1.324 5.141 27.408 1.00 93.38 284 TRP A N 1
ATOM 2195 C CA . TRP A 1 284 ? 1.773 3.751 27.423 1.00 93.38 284 TRP A CA 1
ATOM 2196 C C . TRP A 1 284 ? 3.170 3.646 28.027 1.00 93.38 284 TRP A C 1
ATOM 2198 O O . TRP A 1 284 ? 3.930 4.614 28.065 1.00 93.38 284 TRP A O 1
ATOM 2208 N N . ARG A 1 285 ? 3.503 2.462 28.543 1.00 88.56 285 ARG A N 1
ATOM 2209 C CA . ARG A 1 285 ? 4.823 2.168 29.114 1.00 88.56 285 ARG A CA 1
ATOM 2210 C C . ARG A 1 285 ? 5.165 0.691 29.006 1.00 88.56 285 ARG A C 1
ATOM 2212 O O . ARG A 1 285 ? 4.284 -0.161 29.100 1.00 88.56 285 ARG A O 1
ATOM 2219 N N . THR A 1 286 ? 6.450 0.386 28.902 1.00 92.44 286 THR A N 1
ATOM 2220 C CA . THR A 1 286 ? 6.979 -0.983 28.932 1.00 92.44 286 THR A CA 1
ATOM 2221 C C . THR A 1 286 ? 7.690 -1.274 30.248 1.00 92.44 286 THR A C 1
ATOM 2223 O O . THR A 1 286 ? 8.430 -0.432 30.753 1.00 92.44 286 THR A O 1
ATOM 2226 N N . VAL A 1 287 ? 7.509 -2.481 30.785 1.00 90.38 287 VAL A N 1
ATOM 2227 C CA . VAL A 1 287 ? 8.206 -2.972 31.987 1.00 90.38 287 VAL A CA 1
ATOM 2228 C C . VAL A 1 287 ? 8.798 -4.349 31.691 1.00 90.38 287 VAL A C 1
ATOM 2230 O O . VAL A 1 287 ? 8.093 -5.221 31.185 1.00 90.38 287 VAL A O 1
ATOM 2233 N N . GLU A 1 288 ? 10.076 -4.577 32.004 1.00 90.56 288 GLU A N 1
ATOM 2234 C CA . GLU A 1 288 ? 10.667 -5.916 31.875 1.00 90.56 288 GLU A CA 1
ATOM 2235 C C . GLU A 1 288 ? 10.068 -6.896 32.896 1.00 90.56 288 GLU A C 1
ATOM 2237 O O . GLU A 1 288 ? 9.849 -6.574 34.067 1.00 90.56 288 GLU A O 1
ATOM 2242 N N . ARG A 1 289 ? 9.802 -8.120 32.440 1.00 87.81 289 ARG A N 1
ATOM 2243 C CA . ARG A 1 289 ? 9.312 -9.255 33.228 1.00 87.81 289 ARG A CA 1
ATOM 2244 C C . ARG A 1 289 ? 10.214 -10.469 32.967 1.00 87.81 289 ARG A C 1
ATOM 2246 O O . ARG A 1 289 ? 10.837 -10.548 31.911 1.00 87.81 289 ARG A O 1
ATOM 2253 N N . PRO A 1 290 ? 10.224 -11.483 33.851 1.00 83.12 290 PRO A N 1
ATOM 2254 C CA . PRO A 1 290 ? 10.953 -12.731 33.597 1.00 83.12 290 PRO A CA 1
ATOM 2255 C C . PRO A 1 290 ? 10.541 -13.452 32.302 1.00 83.12 290 PRO A C 1
ATOM 2257 O O . PRO A 1 290 ? 11.331 -14.199 31.742 1.00 83.12 290 PRO A O 1
ATOM 2260 N N . GLN A 1 291 ? 9.307 -13.231 31.835 1.00 80.25 291 GLN A N 1
ATOM 2261 C CA . GLN A 1 291 ? 8.720 -13.882 30.659 1.00 80.25 291 GLN A CA 1
ATOM 2262 C C . GLN A 1 291 ? 8.752 -13.019 29.382 1.00 80.25 291 GLN A C 1
ATOM 2264 O O . GLN A 1 291 ? 8.259 -13.473 28.358 1.00 80.25 291 GLN A O 1
ATOM 2269 N N . GLY A 1 292 ? 9.302 -11.797 29.415 1.00 90.69 292 GLY A N 1
ATOM 2270 C CA . GLY A 1 292 ? 9.297 -10.885 28.263 1.00 90.69 292 GLY A CA 1
ATOM 2271 C C . GLY A 1 292 ? 9.205 -9.410 28.656 1.00 90.69 292 GLY A C 1
ATOM 2272 O O . GLY A 1 292 ? 9.558 -9.018 29.769 1.00 90.69 292 GLY A O 1
ATOM 2273 N N . ARG A 1 293 ? 8.706 -8.574 27.748 1.00 92.94 293 ARG A N 1
ATOM 2274 C CA . ARG A 1 293 ? 8.457 -7.144 27.967 1.00 92.94 293 ARG A CA 1
ATOM 2275 C C . ARG A 1 293 ? 6.952 -6.895 28.038 1.00 92.94 293 ARG A C 1
ATOM 2277 O O . ARG A 1 293 ? 6.226 -7.179 27.094 1.00 92.94 293 ARG A O 1
ATOM 2284 N N . LEU A 1 294 ? 6.476 -6.366 29.162 1.00 95.81 294 LEU A N 1
ATOM 2285 C CA . LEU A 1 294 ? 5.063 -6.068 29.378 1.00 95.81 294 LEU A CA 1
ATOM 2286 C C . LEU A 1 294 ? 4.756 -4.630 28.952 1.00 95.81 294 LEU A C 1
ATOM 2288 O O . LEU A 1 294 ? 5.098 -3.685 29.667 1.00 95.81 294 LEU A O 1
ATOM 2292 N N . LEU A 1 295 ? 4.096 -4.471 27.809 1.00 96.88 295 LEU A N 1
ATOM 2293 C CA . LEU A 1 295 ? 3.494 -3.213 27.377 1.00 96.88 295 LEU A CA 1
ATOM 2294 C C . LEU A 1 295 ? 2.179 -3.003 28.141 1.00 96.88 295 LEU A C 1
ATOM 2296 O O . LEU A 1 295 ? 1.280 -3.839 28.105 1.00 96.88 295 LEU A O 1
ATOM 2300 N N . THR A 1 296 ? 2.070 -1.885 28.852 1.00 95.31 296 THR A N 1
ATOM 2301 C CA . THR A 1 296 ? 0.832 -1.422 29.492 1.00 95.31 296 THR A CA 1
ATOM 2302 C C . THR A 1 296 ? 0.362 -0.163 28.781 1.00 95.31 296 THR A C 1
ATOM 2304 O O . THR A 1 296 ? 1.071 0.843 28.793 1.00 95.31 296 THR A O 1
ATOM 2307 N N . VAL A 1 297 ? -0.831 -0.224 28.199 1.00 94.81 297 VAL A N 1
ATOM 2308 C CA . VAL A 1 297 ? -1.526 0.899 27.562 1.00 94.81 297 VAL A CA 1
ATOM 2309 C C . VAL A 1 297 ? -2.576 1.413 28.544 1.00 94.81 297 VAL A C 1
ATOM 2311 O O . VAL A 1 297 ? -3.353 0.618 29.075 1.00 94.81 297 VAL A O 1
ATOM 2314 N N . LEU A 1 298 ? -2.578 2.713 28.825 1.00 86.94 298 LEU A N 1
ATOM 2315 C CA . LEU A 1 298 ? -3.520 3.392 29.714 1.00 86.94 298 LEU A CA 1
ATOM 2316 C C . LEU A 1 298 ? -4.497 4.221 28.874 1.00 86.94 298 LEU A C 1
ATOM 2318 O O . LEU A 1 298 ? -4.089 4.920 27.945 1.00 86.94 298 LEU A O 1
ATOM 2322 N N . LEU A 1 299 ? -5.785 4.121 29.198 1.00 85.00 299 LEU A N 1
ATOM 2323 C CA . LEU A 1 299 ? -6.857 4.840 28.511 1.00 85.00 299 LEU A CA 1
ATOM 2324 C C . LEU A 1 299 ? -7.260 6.074 29.328 1.00 85.00 299 LEU A C 1
ATOM 2326 O O . LEU A 1 299 ? -7.370 5.998 30.553 1.00 85.00 299 LEU A O 1
ATOM 2330 N N . SER A 1 300 ? -7.524 7.194 28.654 1.00 77.50 300 SER A N 1
ATOM 2331 C CA . SER A 1 300 ? -7.907 8.473 29.278 1.00 77.50 300 SER A CA 1
ATOM 2332 C C . SER A 1 300 ? -9.276 8.431 29.961 1.00 77.50 300 SER A C 1
ATOM 2334 O O . SER A 1 300 ? -9.560 9.214 30.867 1.00 77.50 300 SER A O 1
ATOM 2336 N N . GLN A 1 301 ? -10.114 7.475 29.563 1.00 79.12 301 GLN A N 1
ATOM 2337 C CA . GLN A 1 301 ? -11.357 7.105 30.225 1.00 79.12 301 GLN A CA 1
ATOM 2338 C C . GLN A 1 301 ? -11.547 5.581 30.141 1.00 79.12 301 GLN A C 1
ATOM 2340 O O . GLN A 1 301 ? -11.134 4.982 29.145 1.00 79.12 301 GLN A O 1
ATOM 2345 N N . PRO A 1 302 ? -12.178 4.936 31.142 1.00 81.69 302 PRO A N 1
ATOM 2346 C CA . PRO A 1 302 ? -12.575 3.536 31.037 1.00 81.69 302 PRO A CA 1
ATOM 2347 C C . PRO A 1 302 ? -13.444 3.281 29.795 1.00 81.69 302 PRO A C 1
ATOM 2349 O O . PRO A 1 302 ? -14.251 4.130 29.406 1.00 81.69 302 PRO A O 1
ATOM 2352 N N . LYS A 1 303 ? -13.270 2.115 29.166 1.00 81.75 303 LYS A N 1
ATOM 2353 C CA . LYS A 1 303 ? -13.994 1.703 27.955 1.00 81.75 303 LYS A CA 1
ATOM 2354 C C . LYS A 1 303 ? -14.662 0.343 28.127 1.00 81.75 303 LYS A C 1
ATOM 2356 O O . LYS A 1 303 ? -14.102 -0.553 28.751 1.00 81.75 303 LYS A O 1
ATOM 2361 N N . SER A 1 304 ? -15.826 0.200 27.505 1.00 88.81 304 SER A N 1
ATOM 2362 C CA . SER A 1 304 ? -16.549 -1.052 27.271 1.00 88.81 304 SER A CA 1
ATOM 2363 C C . SER A 1 304 ? -17.035 -1.059 25.813 1.00 88.81 304 SER A C 1
ATOM 2365 O O . SER A 1 304 ? -17.057 -0.000 25.178 1.00 88.81 304 SER A O 1
ATOM 2367 N N . GLY A 1 305 ? -17.401 -2.221 25.272 1.00 90.56 305 GLY A N 1
ATOM 2368 C CA . GLY A 1 305 ? -17.697 -2.395 23.848 1.00 90.56 305 GLY A CA 1
ATOM 2369 C C . GLY A 1 305 ? -16.436 -2.577 22.995 1.00 90.56 305 GLY A C 1
ATOM 2370 O O . GLY A 1 305 ? -15.460 -3.175 23.444 1.00 90.56 305 GLY A O 1
ATOM 2371 N N . GLU A 1 306 ? -16.472 -2.097 21.752 1.00 93.12 306 GLU A N 1
ATOM 2372 C CA . GLU A 1 306 ? -15.396 -2.289 20.769 1.00 93.12 306 GLU A CA 1
ATOM 2373 C C . GLU A 1 306 ? -14.275 -1.241 20.897 1.00 93.12 306 GLU A C 1
ATOM 2375 O O . GLU A 1 306 ? -14.540 -0.040 21.002 1.00 93.12 306 GLU A O 1
ATOM 2380 N N . LEU A 1 307 ? -13.014 -1.681 20.832 1.00 94.12 307 LEU A N 1
ATOM 2381 C CA . LEU A 1 307 ? -11.827 -0.820 20.886 1.00 94.12 307 LEU A CA 1
ATOM 2382 C C . LEU A 1 307 ? -10.706 -1.357 19.982 1.00 94.12 307 LEU A C 1
ATOM 2384 O O . LEU A 1 307 ? -10.255 -2.485 20.154 1.00 94.12 307 LEU A O 1
ATOM 2388 N N . SER A 1 308 ? -10.212 -0.539 19.049 1.00 96.31 308 SER A N 1
ATOM 2389 C CA . SER A 1 308 ? -9.074 -0.884 18.182 1.00 96.31 308 SER A CA 1
ATOM 2390 C C . SER A 1 308 ? -7.767 -0.346 18.764 1.00 96.31 308 SER A C 1
ATOM 2392 O O . SER A 1 308 ? -7.625 0.861 18.934 1.00 96.31 308 SER A O 1
ATOM 2394 N N . LEU A 1 309 ? -6.797 -1.225 19.001 1.00 97.31 309 LEU A N 1
ATOM 2395 C CA . LEU A 1 309 ? -5.425 -0.892 19.389 1.00 97.31 309 LEU A CA 1
ATOM 2396 C C . LEU A 1 309 ? -4.471 -1.280 18.258 1.00 97.31 309 LEU A C 1
ATOM 2398 O O . LEU A 1 309 ? -4.527 -2.403 17.762 1.00 97.31 309 LEU A O 1
ATOM 2402 N N . GLU A 1 310 ? -3.554 -0.397 17.890 1.00 97.88 310 GLU A N 1
ATOM 2403 C CA . GLU A 1 310 ? -2.483 -0.692 16.944 1.00 97.88 310 GLU A CA 1
ATOM 2404 C C . GLU A 1 310 ? -1.116 -0.543 17.618 1.00 97.88 310 GLU A C 1
ATOM 2406 O O . GLU A 1 310 ? -0.847 0.431 18.322 1.00 97.88 310 GLU A O 1
ATOM 2411 N N . VAL A 1 311 ? -0.252 -1.544 17.444 1.00 97.75 311 VAL A N 1
ATOM 2412 C CA . VAL A 1 311 ? 1.089 -1.594 18.036 1.00 97.75 311 VAL A CA 1
ATOM 2413 C C . VAL A 1 311 ? 2.091 -1.953 16.949 1.00 97.75 311 VAL A C 1
ATOM 2415 O O . VAL A 1 311 ? 1.932 -2.961 16.258 1.00 97.75 311 VAL A O 1
ATOM 2418 N N . THR A 1 312 ? 3.145 -1.150 16.820 1.00 97.75 312 THR A N 1
ATOM 2419 C CA . THR A 1 312 ? 4.299 -1.471 15.975 1.00 97.75 312 THR A CA 1
ATOM 2420 C C . THR A 1 312 ? 5.501 -1.768 16.859 1.00 97.75 312 THR A C 1
ATOM 2422 O O . THR A 1 312 ? 5.896 -0.930 17.673 1.00 97.75 312 THR A O 1
ATOM 2425 N N . THR A 1 313 ? 6.093 -2.949 16.696 1.00 97.50 313 THR A N 1
ATOM 2426 C CA . THR A 1 313 ? 7.317 -3.365 17.387 1.00 97.50 313 THR A CA 1
ATOM 2427 C C . THR A 1 313 ? 8.396 -3.775 16.396 1.00 97.50 313 THR A C 1
ATOM 2429 O O . THR A 1 313 ? 8.097 -4.167 15.270 1.00 97.50 313 THR A O 1
ATOM 2432 N N . GLU A 1 314 ? 9.649 -3.759 16.828 1.00 97.12 314 GLU A N 1
ATOM 2433 C CA . GLU A 1 314 ? 10.779 -4.278 16.062 1.00 97.12 314 GLU A CA 1
ATOM 2434 C C . GLU A 1 314 ? 11.627 -5.199 16.939 1.00 97.12 314 GLU A C 1
ATOM 2436 O O . GLU A 1 314 ? 11.907 -4.888 18.095 1.00 97.12 314 GLU A O 1
ATOM 2441 N N . THR A 1 315 ? 11.993 -6.360 16.406 1.00 96.75 315 THR A N 1
ATOM 2442 C CA . THR A 1 315 ? 12.824 -7.361 17.083 1.00 96.75 315 THR A CA 1
ATOM 2443 C C . THR A 1 315 ? 14.084 -7.582 16.245 1.00 96.75 315 THR A C 1
ATOM 2445 O O . THR A 1 315 ? 13.954 -7.823 15.042 1.00 96.75 315 THR A O 1
ATOM 2448 N N . PRO A 1 316 ? 15.300 -7.507 16.812 1.00 95.06 316 PRO A N 1
ATOM 2449 C CA . PRO A 1 316 ? 16.526 -7.708 16.047 1.00 95.06 316 PRO A CA 1
ATOM 2450 C C . PRO A 1 316 ? 16.620 -9.149 15.526 1.00 95.06 316 PRO A C 1
ATOM 2452 O O . PRO A 1 316 ? 16.403 -10.109 16.264 1.00 95.06 316 PRO A O 1
ATOM 2455 N N . LEU A 1 317 ? 16.990 -9.305 14.254 1.00 93.94 317 LEU A N 1
ATOM 2456 C CA . LEU A 1 317 ? 17.325 -10.597 13.658 1.00 93.94 317 LEU A CA 1
ATOM 2457 C C . LEU A 1 317 ? 18.846 -10.763 13.716 1.00 93.94 317 LEU A C 1
ATOM 2459 O O . LEU A 1 317 ? 19.572 -10.055 13.021 1.00 93.94 317 LEU A O 1
ATOM 2463 N N . ALA A 1 318 ? 19.323 -11.679 14.563 1.00 88.62 318 ALA A N 1
ATOM 2464 C CA . ALA A 1 318 ? 20.753 -11.848 14.828 1.00 88.62 318 ALA A CA 1
ATOM 2465 C C . ALA A 1 318 ? 21.558 -12.253 13.579 1.00 88.62 318 ALA A C 1
ATOM 2467 O O . ALA A 1 318 ? 22.652 -11.739 13.355 1.00 88.62 318 ALA A O 1
ATOM 2468 N N . GLU A 1 319 ? 21.002 -13.148 12.760 1.00 90.81 319 GLU A N 1
ATOM 2469 C CA . GLU A 1 319 ? 21.615 -13.643 11.529 1.00 90.81 319 GLU A CA 1
ATOM 2470 C C . GLU A 1 319 ? 20.555 -13.778 10.435 1.00 90.81 319 GLU A C 1
ATOM 2472 O O . GLU A 1 319 ? 19.495 -14.369 10.644 1.00 90.81 319 GLU A O 1
ATOM 2477 N N . THR A 1 320 ? 20.854 -13.266 9.242 1.00 89.38 320 THR A N 1
ATOM 2478 C CA . THR A 1 320 ? 19.940 -13.278 8.089 1.00 89.38 320 THR A CA 1
ATOM 2479 C C . THR A 1 320 ? 19.597 -14.700 7.625 1.00 89.38 320 THR A C 1
ATOM 2481 O O . THR A 1 320 ? 18.451 -14.971 7.269 1.00 89.38 320 THR A O 1
ATOM 2484 N N . ASN A 1 321 ? 20.576 -15.611 7.675 1.00 93.12 321 ASN A N 1
ATOM 2485 C CA . ASN A 1 321 ? 20.446 -17.019 7.294 1.00 93.12 321 ASN A CA 1
ATOM 2486 C C . ASN A 1 321 ? 20.239 -17.896 8.538 1.00 93.12 321 ASN A C 1
ATOM 2488 O O . ASN A 1 321 ? 21.150 -18.613 8.948 1.00 93.12 321 ASN A O 1
ATOM 2492 N N . SER A 1 322 ? 19.069 -17.812 9.172 1.00 93.69 322 SER A N 1
ATOM 2493 C CA . SER A 1 322 ? 18.799 -18.493 10.445 1.00 93.69 322 SER A CA 1
ATOM 2494 C C . SER A 1 322 ? 17.364 -19.010 10.558 1.00 93.69 322 SER A C 1
ATOM 2496 O O . SER A 1 322 ? 16.489 -18.669 9.761 1.00 93.69 322 SER A O 1
ATOM 2498 N N . CYS A 1 323 ? 17.122 -19.856 11.564 1.00 94.25 323 CYS A N 1
ATOM 2499 C CA . CYS A 1 323 ? 15.783 -20.271 11.973 1.00 94.25 323 CYS A CA 1
ATOM 2500 C C . CYS A 1 323 ? 15.389 -19.513 13.243 1.00 94.25 323 CYS A C 1
ATOM 2502 O O . CYS A 1 323 ? 16.120 -19.547 14.234 1.00 94.25 323 CYS A O 1
ATOM 2504 N N . TRP A 1 324 ? 14.232 -18.860 13.224 1.00 94.31 324 TRP A N 1
ATOM 2505 C CA . TRP A 1 324 ? 13.757 -18.007 14.310 1.00 94.31 324 TRP A CA 1
ATOM 2506 C C . TRP A 1 324 ? 12.262 -18.206 14.575 1.00 94.31 324 TRP A C 1
ATOM 2508 O O . TRP A 1 324 ? 11.494 -18.676 13.733 1.00 94.31 324 TRP A O 1
ATOM 2518 N N . SER A 1 325 ? 11.850 -17.849 15.793 1.00 93.56 325 SER A N 1
ATOM 2519 C CA . SER A 1 325 ? 10.447 -17.894 16.211 1.00 93.56 325 SER A CA 1
ATOM 2520 C C . SER A 1 325 ? 9.776 -16.568 15.879 1.00 93.56 325 SER A C 1
ATOM 2522 O O . SER A 1 325 ? 10.333 -15.516 16.187 1.00 93.56 325 SER A O 1
ATOM 2524 N N . LEU A 1 326 ? 8.577 -16.603 15.302 1.00 94.25 326 LEU A N 1
ATOM 2525 C CA . LEU A 1 326 ? 7.819 -15.386 15.015 1.00 94.25 326 LEU A CA 1
ATOM 2526 C C . LEU A 1 326 ? 7.569 -14.579 16.312 1.00 94.25 326 LEU A C 1
ATOM 2528 O O . LEU A 1 326 ? 7.115 -15.178 17.292 1.00 94.25 326 LEU A O 1
ATOM 2532 N N . PRO A 1 327 ? 7.843 -13.254 16.345 1.00 93.00 327 PRO A N 1
ATOM 2533 C CA . PRO A 1 327 ? 7.621 -12.415 17.525 1.00 93.00 327 PRO A CA 1
ATOM 2534 C C . PRO A 1 327 ? 6.173 -12.485 18.022 1.00 93.00 327 PRO A C 1
ATOM 2536 O O . PRO A 1 327 ? 5.248 -11.968 17.387 1.00 93.00 327 PRO A O 1
ATOM 2539 N N . TYR A 1 328 ? 5.976 -13.153 19.159 1.00 91.12 328 TYR A N 1
ATOM 2540 C CA . TYR A 1 328 ? 4.651 -13.367 19.725 1.00 91.12 328 TYR A CA 1
ATOM 2541 C C . TYR A 1 328 ? 4.042 -12.056 20.235 1.00 91.12 328 TYR A C 1
ATOM 2543 O O . TYR A 1 328 ? 4.740 -11.125 20.628 1.00 91.12 328 TYR A O 1
ATOM 2551 N N . LEU A 1 329 ? 2.716 -12.002 20.285 1.00 93.38 329 LEU A N 1
ATOM 2552 C CA . LEU A 1 329 ? 1.979 -10.926 20.935 1.00 93.38 329 LEU A CA 1
ATOM 2553 C C . LEU A 1 329 ? 0.867 -11.569 21.757 1.00 93.38 329 LEU A C 1
ATOM 2555 O O . LEU A 1 329 ? -0.070 -12.147 21.203 1.00 93.38 329 LEU A O 1
ATOM 2559 N N . TYR A 1 330 ? 1.016 -11.525 23.080 1.00 95.50 330 TYR A N 1
ATOM 2560 C CA . TYR A 1 330 ? 0.110 -12.177 24.022 1.00 95.50 330 TYR A CA 1
ATOM 2561 C C . TYR A 1 330 ? -0.734 -11.126 24.749 1.00 95.50 330 TYR A C 1
ATOM 2563 O O . TYR A 1 330 ? -0.194 -10.206 25.363 1.00 95.50 330 TYR A O 1
ATOM 2571 N N . LEU A 1 331 ? -2.057 -11.264 24.697 1.00 96.56 331 LEU A N 1
ATOM 2572 C CA . LEU A 1 331 ? -3.006 -10.339 25.319 1.00 96.56 331 LEU A CA 1
ATOM 2573 C C . LEU A 1 331 ? -3.305 -10.793 26.756 1.00 96.56 331 LEU A C 1
ATOM 2575 O O . LEU A 1 331 ? -4.015 -11.782 26.960 1.00 96.56 331 LEU A O 1
ATOM 2579 N N . GLU A 1 332 ? -2.769 -10.096 27.761 1.00 93.75 332 GLU A N 1
ATOM 2580 C CA . GLU A 1 332 ? -3.038 -10.419 29.168 1.00 93.75 332 GLU A CA 1
ATOM 2581 C C . GLU A 1 332 ? -4.505 -10.122 29.524 1.00 93.75 332 GLU A C 1
ATOM 2583 O O . GLU A 1 332 ? -5.042 -9.062 29.209 1.00 93.75 332 GLU A O 1
ATOM 2588 N N . GLY A 1 333 ? -5.164 -11.068 30.201 1.00 90.50 333 GLY A N 1
ATOM 2589 C CA . GLY A 1 333 ? -6.571 -10.948 30.603 1.00 90.50 333 GLY A CA 1
ATOM 2590 C C . GLY A 1 333 ? -7.601 -11.251 29.506 1.00 90.50 333 GLY A C 1
ATOM 2591 O O . GLY A 1 333 ? -8.793 -11.270 29.805 1.00 90.50 333 GLY A O 1
ATOM 2592 N N . ALA A 1 334 ? -7.181 -11.532 28.268 1.00 94.19 334 ALA A N 1
ATOM 2593 C CA . ALA A 1 334 ? -8.095 -11.948 27.206 1.00 94.19 334 ALA A CA 1
ATOM 2594 C C . ALA A 1 334 ? -8.565 -13.405 27.389 1.00 94.19 334 ALA A C 1
ATOM 2596 O O . ALA A 1 334 ? -7.755 -14.331 27.408 1.00 94.19 334 ALA A O 1
ATOM 2597 N N . GLU A 1 335 ? -9.882 -13.615 27.480 1.00 93.81 335 GLU A N 1
ATOM 2598 C CA . GLU A 1 335 ? -10.511 -14.942 27.604 1.00 93.81 335 GLU A CA 1
ATOM 2599 C C . GLU A 1 335 ? -10.457 -15.742 26.290 1.00 93.81 335 GLU A C 1
ATOM 2601 O O . GLU A 1 335 ? -10.385 -16.971 26.301 1.00 93.81 335 GLU A O 1
ATOM 2606 N N . ARG A 1 336 ? -10.543 -15.055 25.143 1.00 94.50 336 ARG A N 1
ATOM 2607 C CA . ARG A 1 336 ? -10.462 -15.654 23.801 1.00 94.50 336 ARG A CA 1
ATOM 2608 C C . ARG A 1 336 ? -9.675 -14.730 22.889 1.00 94.50 336 ARG A C 1
ATOM 2610 O O . ARG A 1 336 ? -9.959 -13.535 22.830 1.00 94.50 336 ARG A O 1
ATOM 2617 N N . VAL A 1 337 ? -8.744 -15.303 22.133 1.00 96.75 337 VAL A N 1
ATOM 2618 C CA . VAL A 1 337 ? -7.969 -14.584 21.121 1.00 96.75 337 VAL A CA 1
ATOM 2619 C C . VAL A 1 337 ? -7.991 -15.373 19.820 1.00 96.75 337 VAL A C 1
ATOM 2621 O O . VAL A 1 337 ? -7.648 -16.554 19.818 1.00 96.75 337 VAL A O 1
ATOM 2624 N N . LYS A 1 338 ? -8.373 -14.724 18.715 1.00 96.62 338 LYS A N 1
ATOM 2625 C CA . LYS A 1 338 ? -8.158 -15.256 17.362 1.00 96.62 338 LYS A CA 1
ATOM 2626 C C . LYS A 1 338 ? -7.180 -14.351 16.626 1.00 96.62 338 LYS A C 1
ATOM 2628 O O . LYS A 1 338 ? -7.479 -13.179 16.395 1.00 96.62 338 LYS A O 1
ATOM 2633 N N . GLY A 1 339 ? -6.048 -14.889 16.200 1.00 96.88 339 GLY A N 1
ATOM 2634 C CA . GLY A 1 339 ? -5.068 -14.153 15.415 1.00 96.88 339 GLY A CA 1
ATOM 2635 C C . GLY A 1 339 ? -4.956 -14.635 13.981 1.00 96.88 339 GLY A C 1
ATOM 2636 O O . GLY A 1 339 ? -5.182 -15.804 13.676 1.00 96.88 339 GLY A O 1
ATOM 2637 N N . SER A 1 340 ? -4.620 -13.711 13.092 1.00 97.56 340 SER A N 1
ATOM 2638 C CA . SER A 1 340 ? -4.159 -13.998 11.736 1.00 97.56 340 SER A CA 1
ATOM 2639 C C . SER A 1 340 ? -2.862 -13.235 11.508 1.00 97.56 340 SER A C 1
ATOM 2641 O O . SER A 1 340 ? -2.740 -12.089 11.943 1.00 97.56 340 SER A O 1
ATOM 2643 N N . ILE A 1 341 ? -1.902 -13.879 10.854 1.00 97.50 341 ILE A N 1
ATOM 2644 C CA . ILE A 1 341 ? -0.538 -13.389 10.686 1.00 97.50 341 ILE A CA 1
ATOM 2645 C C . ILE A 1 341 ? -0.179 -13.475 9.204 1.00 97.50 341 ILE A C 1
ATOM 2647 O O . ILE A 1 341 ? -0.273 -14.556 8.626 1.00 97.50 341 ILE A O 1
ATOM 2651 N N . GLY A 1 342 ? 0.235 -12.366 8.597 1.00 97.00 342 GLY A N 1
ATOM 2652 C CA . GLY A 1 342 ? 0.845 -12.332 7.267 1.00 97.00 342 GLY A CA 1
ATOM 2653 C C . GLY A 1 342 ? 2.325 -11.985 7.374 1.00 97.00 342 GLY A C 1
ATOM 2654 O O . GLY A 1 342 ? 2.689 -11.074 8.116 1.00 97.00 342 GLY A O 1
ATOM 2655 N N . LEU A 1 343 ? 3.179 -12.705 6.648 1.00 96.81 343 LEU A N 1
ATOM 2656 C CA . LEU A 1 343 ? 4.617 -12.456 6.593 1.00 96.81 343 LEU A CA 1
ATOM 2657 C C . LEU A 1 343 ? 4.997 -11.866 5.233 1.00 96.81 343 LEU A C 1
ATOM 2659 O O . LEU A 1 343 ? 4.704 -12.455 4.193 1.00 96.81 343 LEU A O 1
ATOM 2663 N N . CYS A 1 344 ? 5.703 -10.742 5.253 1.00 94.69 344 CYS A N 1
ATOM 2664 C CA . CYS A 1 344 ? 6.327 -10.108 4.097 1.00 94.69 344 CYS A CA 1
ATOM 2665 C C . CYS A 1 344 ? 7.850 -10.160 4.230 1.00 94.69 344 CYS A C 1
ATOM 2667 O O . CYS A 1 344 ? 8.393 -10.096 5.334 1.00 94.69 344 CYS A O 1
ATOM 2669 N N . SER A 1 345 ? 8.535 -10.184 3.093 1.00 91.75 345 SER A N 1
ATOM 2670 C CA . SER A 1 345 ? 9.987 -10.028 3.016 1.00 91.75 345 SER A CA 1
ATOM 2671 C C . SER A 1 345 ? 10.373 -8.630 2.524 1.00 91.75 345 SER A C 1
ATOM 2673 O O . SER A 1 345 ? 9.575 -7.952 1.871 1.00 91.75 345 SER A O 1
ATOM 2675 N N . SER A 1 346 ? 11.591 -8.194 2.842 1.00 83.94 346 SER A N 1
ATOM 2676 C CA . SER A 1 346 ? 12.197 -6.945 2.381 1.00 83.94 346 SER A CA 1
ATOM 2677 C C . SER A 1 346 ? 13.561 -7.233 1.752 1.00 83.94 346 SER A C 1
ATOM 2679 O O . SER A 1 346 ? 14.469 -7.698 2.438 1.00 83.94 346 SER A O 1
ATOM 2681 N N . GLY A 1 347 ? 13.718 -6.899 0.468 1.00 75.25 347 GLY A N 1
ATOM 2682 C CA . GLY A 1 347 ? 14.917 -7.213 -0.319 1.00 75.25 347 GLY A CA 1
ATOM 2683 C C . GLY A 1 347 ? 14.954 -8.672 -0.792 1.00 75.25 347 GLY A C 1
ATOM 2684 O O . GLY A 1 347 ? 13.925 -9.348 -0.826 1.00 75.25 347 GLY A O 1
ATOM 2685 N N . ALA A 1 348 ? 16.145 -9.158 -1.147 1.00 79.12 348 ALA A N 1
ATOM 2686 C CA . ALA A 1 348 ? 16.393 -10.526 -1.612 1.00 79.12 348 ALA A CA 1
ATOM 2687 C C . ALA A 1 348 ? 16.396 -11.554 -0.457 1.00 79.12 348 ALA A C 1
ATOM 2689 O O . ALA A 1 348 ? 17.384 -12.244 -0.212 1.00 79.12 348 ALA A O 1
ATOM 2690 N N . LEU A 1 349 ? 15.291 -11.641 0.286 1.00 88.62 349 LEU A N 1
ATOM 2691 C CA . LEU A 1 349 ? 15.112 -12.565 1.409 1.00 88.62 349 LEU A CA 1
ATOM 2692 C C . LEU A 1 349 ? 14.003 -13.582 1.106 1.00 88.62 349 LEU A C 1
ATOM 2694 O O . LEU A 1 349 ? 12.836 -13.218 0.947 1.00 88.62 349 LEU A O 1
ATOM 2698 N N . GLU A 1 350 ? 14.360 -14.860 1.073 1.00 91.38 350 GLU A N 1
ATOM 2699 C CA . GLU A 1 350 ? 13.434 -15.988 1.029 1.00 91.38 350 GLU A CA 1
ATOM 2700 C C . GLU A 1 350 ? 12.962 -16.326 2.454 1.00 91.38 350 GLU A C 1
ATOM 2702 O O . GLU A 1 350 ? 13.764 -16.362 3.392 1.00 91.38 350 GLU A O 1
ATOM 2707 N N . LEU A 1 351 ? 11.658 -16.572 2.618 1.00 93.75 351 LEU A N 1
ATOM 2708 C CA . LEU A 1 351 ? 11.045 -16.989 3.882 1.00 93.75 351 LEU A CA 1
ATOM 2709 C C . LEU A 1 351 ? 10.472 -18.397 3.726 1.00 93.75 351 LEU A C 1
ATOM 2711 O O . LEU A 1 351 ? 9.473 -18.601 3.033 1.00 93.75 351 LEU A O 1
ATOM 2715 N N . LEU A 1 352 ? 11.102 -19.361 4.389 1.00 93.88 352 LEU A N 1
ATOM 2716 C CA . LEU A 1 352 ? 10.757 -20.774 4.337 1.00 93.88 352 LEU A CA 1
ATOM 2717 C C . LEU A 1 352 ? 9.979 -21.175 5.604 1.00 93.88 352 LEU A C 1
ATOM 2719 O O . LEU A 1 352 ? 10.459 -20.961 6.722 1.00 93.88 352 LEU A O 1
ATOM 2723 N N . PRO A 1 353 ? 8.779 -21.768 5.469 1.00 93.75 353 PRO A N 1
ATOM 2724 C CA . PRO A 1 353 ? 8.029 -22.268 6.612 1.00 93.75 353 PRO A CA 1
ATOM 2725 C C . PRO A 1 353 ? 8.708 -23.512 7.205 1.00 93.75 353 PRO A C 1
ATOM 2727 O O . PRO A 1 353 ? 9.337 -24.298 6.494 1.00 93.75 353 PRO A O 1
ATOM 2730 N N . ARG A 1 354 ? 8.531 -23.723 8.510 1.00 93.19 354 ARG A N 1
ATOM 2731 C CA . ARG A 1 354 ? 8.885 -24.967 9.206 1.00 93.19 354 ARG A CA 1
ATOM 2732 C C . ARG A 1 354 ? 7.640 -25.628 9.790 1.00 93.19 354 ARG A C 1
ATOM 2734 O O . ARG A 1 354 ? 6.687 -24.942 10.154 1.00 93.19 354 ARG A O 1
ATOM 2741 N N . ASP A 1 355 ? 7.696 -26.948 9.944 1.00 85.75 355 ASP A N 1
ATOM 2742 C CA . ASP A 1 355 ? 6.581 -27.751 10.463 1.00 85.75 355 ASP A CA 1
ATOM 2743 C C . ASP A 1 355 ? 6.462 -27.733 12.007 1.00 85.75 355 ASP A C 1
ATOM 2745 O O . ASP A 1 355 ? 5.480 -28.233 12.552 1.00 85.75 355 ASP A O 1
ATOM 2749 N N . ASP A 1 356 ? 7.419 -27.126 12.731 1.00 86.69 356 ASP A N 1
ATOM 2750 C CA . ASP A 1 356 ? 7.320 -26.859 14.182 1.00 86.69 356 ASP A CA 1
ATOM 2751 C C . ASP A 1 356 ? 6.361 -25.683 14.443 1.00 86.69 356 ASP A C 1
ATOM 2753 O O . ASP A 1 356 ? 6.762 -24.520 14.596 1.00 86.69 356 ASP A O 1
ATOM 2757 N N . LEU A 1 357 ? 5.067 -26.013 14.445 1.00 90.06 357 LEU A N 1
ATOM 2758 C CA . LEU A 1 357 ? 3.946 -25.126 14.746 1.00 90.06 357 LEU A CA 1
ATOM 2759 C C . LEU A 1 357 ? 3.261 -25.560 16.051 1.00 90.06 357 LEU A C 1
ATOM 2761 O O . LEU A 1 357 ? 3.008 -26.744 16.269 1.00 90.06 357 LEU A O 1
ATOM 2765 N N . GLN A 1 358 ? 2.900 -24.599 16.905 1.00 92.94 358 GLN A N 1
ATOM 2766 C CA . GLN A 1 358 ? 2.126 -24.841 18.130 1.00 92.94 358 GLN A CA 1
ATOM 2767 C C . GLN A 1 358 ? 0.959 -23.855 18.209 1.00 92.94 358 GLN A C 1
ATOM 2769 O O . GLN A 1 358 ? 1.168 -22.646 18.114 1.00 92.94 358 GLN A O 1
ATOM 2774 N N . GLU A 1 359 ? -0.263 -24.379 18.363 1.00 93.06 359 GLU A N 1
ATOM 2775 C CA . GLU A 1 359 ? -1.534 -23.624 18.437 1.00 93.06 359 GLU A CA 1
ATOM 2776 C C . GLU A 1 359 ? -1.820 -22.679 17.238 1.00 93.06 359 GLU A C 1
ATOM 2778 O O . GLU A 1 359 ? -2.757 -21.876 17.267 1.00 93.06 359 GLU A O 1
ATOM 2783 N N . ALA A 1 360 ? -1.064 -22.827 16.144 1.00 94.88 360 ALA A N 1
ATOM 2784 C CA . ALA A 1 360 ? -1.199 -22.096 14.887 1.00 94.88 360 ALA A CA 1
ATOM 2785 C C . ALA A 1 360 ? -1.221 -23.056 13.684 1.00 94.88 360 ALA A C 1
ATOM 2787 O O . ALA A 1 360 ? -0.598 -24.118 13.715 1.00 94.88 360 ALA A O 1
ATOM 2788 N N . ARG A 1 361 ? -1.901 -22.665 12.600 1.00 95.12 361 ARG A N 1
ATOM 2789 C CA . ARG A 1 361 ? -1.900 -23.376 11.309 1.00 95.12 361 ARG A CA 1
ATOM 2790 C C . ARG A 1 361 ? -1.582 -22.424 10.161 1.00 95.12 361 ARG A C 1
ATOM 2792 O O . ARG A 1 361 ? -1.956 -21.254 10.214 1.00 95.12 361 ARG A O 1
ATOM 2799 N N . ARG A 1 362 ? -0.927 -22.928 9.113 1.00 95.31 362 ARG A N 1
ATOM 2800 C CA . ARG A 1 362 ? -0.753 -22.201 7.845 1.00 95.31 362 ARG A CA 1
ATOM 2801 C C . ARG A 1 362 ? -2.101 -22.102 7.116 1.00 95.31 362 ARG A C 1
ATOM 2803 O O . ARG A 1 362 ? -2.902 -23.034 7.194 1.00 95.31 362 ARG A O 1
ATOM 2810 N N . ILE A 1 363 ? -2.335 -20.987 6.430 1.00 95.69 363 ILE A N 1
ATOM 2811 C CA . ILE A 1 363 ? -3.530 -20.721 5.610 1.00 95.69 363 ILE A CA 1
ATOM 2812 C C . ILE A 1 363 ? -3.120 -20.239 4.212 1.00 95.69 363 ILE A C 1
ATOM 2814 O O . ILE A 1 363 ? -1.951 -19.889 4.006 1.00 95.69 363 ILE A O 1
ATOM 2818 N N . ASP A 1 364 ? -4.050 -20.230 3.256 1.00 94.44 364 ASP A N 1
ATOM 2819 C CA . ASP A 1 364 ? -3.763 -19.714 1.918 1.00 94.44 364 ASP A CA 1
ATOM 2820 C C . ASP A 1 364 ? -3.715 -18.175 1.900 1.00 94.44 364 ASP A C 1
ATOM 2822 O O . ASP A 1 364 ? -4.558 -17.492 2.483 1.00 94.44 364 ASP A O 1
ATOM 2826 N N . VAL A 1 365 ? -2.710 -17.613 1.225 1.00 91.31 365 VAL A N 1
ATOM 2827 C CA . VAL A 1 365 ? -2.470 -16.160 1.197 1.00 91.31 365 VAL A CA 1
ATOM 2828 C C . VAL A 1 365 ? -3.494 -15.414 0.332 1.00 91.31 365 VAL A C 1
ATOM 2830 O O . VAL A 1 365 ? -3.759 -14.242 0.591 1.00 91.31 365 VAL A O 1
ATOM 2833 N N . GLN A 1 366 ? -4.052 -16.057 -0.696 1.00 84.81 366 GLN A N 1
ATOM 2834 C CA . GLN A 1 366 ? -4.997 -15.435 -1.629 1.00 84.81 366 GLN A CA 1
ATOM 2835 C C . GLN A 1 366 ? -6.455 -15.640 -1.204 1.00 84.81 366 GLN A C 1
ATOM 2837 O O . GLN A 1 366 ? -7.284 -14.770 -1.462 1.00 84.81 366 GLN A O 1
ATOM 2842 N N . GLN A 1 367 ? -6.771 -16.780 -0.579 1.00 86.44 367 GLN A N 1
ATOM 2843 C CA . GLN A 1 367 ? -8.147 -17.165 -0.242 1.00 86.44 367 GLN A CA 1
ATOM 2844 C C . GLN A 1 367 ? -8.524 -16.883 1.220 1.00 86.44 367 GLN A C 1
ATOM 2846 O O . GLN A 1 367 ? -9.636 -16.423 1.477 1.00 86.44 367 GLN A O 1
ATOM 2851 N N . ASP A 1 368 ? -7.620 -17.135 2.174 1.00 92.19 368 ASP A N 1
ATOM 2852 C CA . ASP A 1 368 ? -7.944 -17.118 3.611 1.00 92.19 368 ASP A CA 1
ATOM 2853 C C . ASP A 1 368 ? -7.457 -15.855 4.349 1.00 92.19 368 ASP A C 1
ATOM 2855 O O . ASP A 1 368 ? -7.821 -15.632 5.512 1.00 92.19 368 ASP A O 1
ATOM 2859 N N . LEU A 1 369 ? -6.597 -15.036 3.729 1.00 92.50 369 LEU A N 1
ATOM 2860 C CA . LEU A 1 369 ? -5.969 -13.899 4.402 1.00 92.50 369 LEU A CA 1
ATOM 2861 C C . LEU A 1 369 ? -6.977 -12.749 4.641 1.00 92.50 369 LEU A C 1
ATOM 2863 O O . LEU A 1 369 ? -7.592 -12.255 3.696 1.00 92.50 369 LEU A O 1
ATOM 2867 N N . PRO A 1 370 ? -7.152 -12.256 5.885 1.00 94.25 370 PRO A N 1
ATOM 2868 C CA . PRO A 1 370 ? -8.103 -11.178 6.153 1.00 94.25 370 PRO A CA 1
ATOM 2869 C C . PRO A 1 370 ? -7.727 -9.845 5.494 1.00 94.25 370 PRO A C 1
ATOM 2871 O O . PRO A 1 370 ? -6.568 -9.424 5.523 1.00 94.25 370 PRO A O 1
ATOM 2874 N N . ALA A 1 371 ? -8.739 -9.117 5.011 1.00 92.75 371 ALA A N 1
ATOM 2875 C CA . ALA A 1 371 ? -8.599 -7.799 4.382 1.00 92.75 371 ALA A CA 1
ATOM 2876 C C . ALA A 1 371 ? -7.829 -6.773 5.241 1.00 92.75 371 ALA A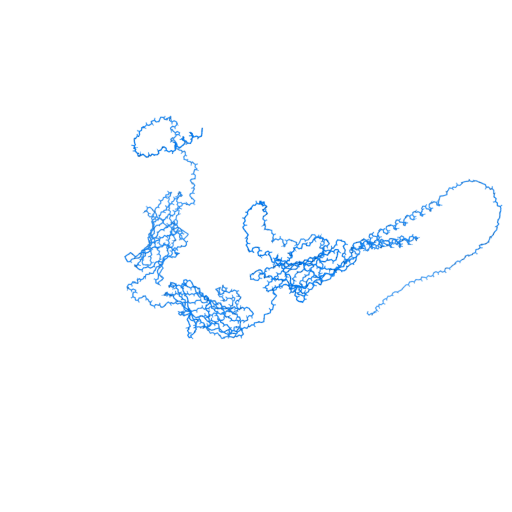 C 1
ATOM 2878 O O . ALA A 1 371 ? -7.128 -5.920 4.704 1.00 92.75 371 ALA A O 1
ATOM 2879 N N . GLN A 1 372 ? -7.899 -6.882 6.571 1.00 93.31 372 GLN A N 1
ATOM 2880 C CA . GLN A 1 372 ? -7.137 -6.049 7.504 1.00 93.31 372 GLN A CA 1
ATOM 2881 C C . GLN A 1 372 ? -5.619 -6.214 7.328 1.00 93.31 372 GLN A C 1
ATOM 2883 O O . GLN A 1 372 ? -4.891 -5.234 7.436 1.00 93.31 372 GLN A O 1
ATOM 2888 N N . ILE A 1 373 ? -5.129 -7.421 7.020 1.00 93.44 373 ILE A N 1
ATOM 2889 C CA . ILE A 1 373 ? -3.693 -7.663 6.801 1.00 93.44 373 ILE A CA 1
ATOM 2890 C C . ILE A 1 373 ? -3.275 -7.157 5.418 1.00 93.44 373 ILE A C 1
ATOM 2892 O O . ILE A 1 373 ? -2.221 -6.538 5.299 1.00 93.44 373 ILE A O 1
ATOM 2896 N N . HIS A 1 374 ? -4.127 -7.314 4.398 1.00 88.94 374 HIS A N 1
ATOM 2897 C CA . HIS A 1 374 ? -3.911 -6.677 3.094 1.00 88.94 374 HIS A CA 1
ATOM 2898 C C . HIS A 1 374 ? -3.822 -5.146 3.204 1.00 88.94 374 HIS A C 1
ATOM 2900 O O . HIS A 1 374 ? -2.961 -4.548 2.569 1.00 88.94 374 HIS A O 1
ATOM 2906 N N . ALA A 1 375 ? -4.650 -4.513 4.043 1.00 90.44 375 ALA A N 1
ATOM 2907 C CA . ALA A 1 375 ? -4.613 -3.066 4.273 1.00 90.44 375 ALA A CA 1
ATOM 2908 C C . ALA A 1 375 ? -3.336 -2.585 4.993 1.00 90.44 375 ALA A C 1
ATOM 2910 O O . ALA A 1 375 ? -2.906 -1.453 4.782 1.00 90.44 375 ALA A O 1
ATOM 2911 N N . LEU A 1 376 ? -2.712 -3.435 5.818 1.00 88.19 376 LEU A N 1
ATOM 2912 C CA . LEU A 1 376 ? -1.418 -3.155 6.454 1.00 88.19 376 LEU A CA 1
ATOM 2913 C C . LEU A 1 376 ? -0.228 -3.388 5.499 1.00 88.19 376 LEU A C 1
ATOM 2915 O O . LEU A 1 376 ? 0.851 -2.823 5.699 1.00 88.19 376 LEU A O 1
ATOM 2919 N N . ALA A 1 377 ? -0.388 -4.243 4.484 1.00 87.50 377 ALA A N 1
ATOM 2920 C CA . ALA A 1 377 ? 0.696 -4.710 3.626 1.00 87.50 377 ALA A CA 1
ATOM 2921 C C . ALA A 1 377 ? 1.050 -3.713 2.506 1.00 87.50 377 ALA A C 1
ATOM 2923 O O . ALA A 1 377 ? 0.271 -3.464 1.593 1.00 87.50 377 ALA A O 1
ATOM 2924 N N . SER A 1 378 ? 2.287 -3.202 2.515 1.00 82.44 378 SER A N 1
ATOM 2925 C CA . SER A 1 378 ? 2.842 -2.393 1.410 1.00 82.44 378 SER A CA 1
ATOM 2926 C C . SER A 1 378 ? 3.661 -3.211 0.396 1.00 82.44 378 SER A C 1
ATOM 2928 O O . SER A 1 378 ? 4.363 -2.637 -0.437 1.00 82.44 378 SER A O 1
ATOM 2930 N N . SER A 1 379 ? 3.675 -4.535 0.543 1.00 84.31 379 SER A N 1
ATOM 2931 C CA . SER A 1 379 ? 4.504 -5.493 -0.197 1.00 84.31 379 SER A CA 1
ATOM 2932 C C . SER A 1 379 ? 3.774 -6.844 -0.226 1.00 84.31 379 SER A C 1
ATOM 2934 O O . SER A 1 379 ? 2.936 -7.070 0.650 1.00 84.31 379 SER A O 1
ATOM 2936 N N . PRO A 1 380 ? 4.055 -7.747 -1.183 1.00 87.06 380 PRO A N 1
ATOM 2937 C CA . PRO A 1 380 ? 3.402 -9.053 -1.230 1.00 87.06 380 PRO A CA 1
ATOM 2938 C C . PRO A 1 380 ? 3.570 -9.836 0.078 1.00 87.06 380 PRO A C 1
ATOM 2940 O O . PRO A 1 380 ? 4.667 -9.914 0.638 1.00 87.06 380 PRO A O 1
ATOM 2943 N N . VAL A 1 381 ? 2.475 -10.418 0.566 1.00 92.25 381 VAL A N 1
ATOM 2944 C CA . VAL A 1 381 ? 2.504 -11.401 1.654 1.00 92.25 381 VAL A CA 1
ATOM 2945 C C . VAL A 1 381 ? 2.944 -12.737 1.051 1.00 92.25 381 VAL A C 1
ATOM 2947 O O . VAL A 1 381 ? 2.451 -13.128 -0.003 1.00 92.25 381 VAL A O 1
ATOM 2950 N N . LEU A 1 382 ? 3.901 -13.411 1.686 1.00 93.62 382 LEU A N 1
ATOM 2951 C CA . LEU A 1 382 ? 4.519 -14.650 1.192 1.00 93.62 382 LEU A CA 1
ATOM 2952 C C . LEU A 1 382 ? 4.014 -15.887 1.944 1.00 93.62 382 LEU A C 1
ATOM 2954 O O . LEU A 1 382 ? 3.810 -16.945 1.353 1.00 93.62 382 LEU A O 1
ATOM 2958 N N . LEU A 1 383 ? 3.799 -15.750 3.254 1.00 96.31 383 LEU A N 1
ATOM 2959 C CA . LEU A 1 383 ? 3.272 -16.798 4.126 1.00 96.31 383 LEU A CA 1
ATOM 2960 C C . LEU A 1 383 ? 2.147 -16.221 4.985 1.00 96.31 383 LEU A C 1
ATOM 2962 O O . LEU A 1 383 ? 2.215 -15.065 5.404 1.00 96.31 383 LEU A O 1
ATOM 2966 N N . ALA A 1 384 ? 1.139 -17.037 5.278 1.00 96.75 384 ALA A N 1
ATOM 2967 C CA . ALA A 1 384 ? 0.033 -16.672 6.147 1.00 96.75 384 ALA A CA 1
ATOM 2968 C C . ALA A 1 384 ? -0.274 -17.786 7.154 1.00 96.75 384 ALA A C 1
ATOM 2970 O O . ALA A 1 384 ? -0.192 -18.976 6.835 1.00 96.75 384 ALA A O 1
ATOM 2971 N N . TYR A 1 385 ? -0.650 -17.388 8.368 1.00 97.12 385 TYR A N 1
ATOM 2972 C CA . TYR A 1 385 ? -1.013 -18.279 9.468 1.00 97.12 385 TYR A CA 1
ATOM 2973 C C . TYR A 1 385 ? -2.252 -17.758 10.205 1.00 97.12 385 TYR A C 1
ATOM 2975 O O . TYR A 1 385 ? -2.511 -16.554 10.237 1.00 97.12 385 TYR A O 1
ATOM 2983 N N . GLU A 1 386 ? -2.994 -18.643 10.867 1.00 96.94 386 GLU A N 1
ATOM 2984 C CA . GLU A 1 386 ? -3.960 -18.261 11.903 1.00 96.94 386 GLU A CA 1
ATOM 2985 C C . GLU A 1 386 ? -3.768 -19.076 13.185 1.00 96.94 386 GLU A C 1
ATOM 2987 O O . GLU A 1 386 ? -3.283 -20.209 13.152 1.00 96.94 386 GLU A O 1
ATOM 2992 N N . TYR A 1 387 ? -4.188 -18.502 14.310 1.00 96.75 387 TYR A N 1
ATOM 2993 C CA . TYR A 1 387 ? -4.210 -19.149 15.619 1.00 96.75 387 TYR A CA 1
ATOM 2994 C C . TYR A 1 387 ? -5.512 -18.829 16.359 1.00 96.75 387 TYR A C 1
ATOM 2996 O O . TYR A 1 387 ? -6.094 -17.754 16.196 1.00 96.75 387 TYR A O 1
ATOM 3004 N N . HIS A 1 388 ? -5.966 -19.766 17.193 1.00 95.19 388 HIS A N 1
ATOM 3005 C CA . HIS A 1 388 ? -7.208 -19.641 17.983 1.00 95.19 388 HIS A CA 1
ATOM 3006 C C . HIS A 1 388 ? -6.961 -19.694 19.499 1.00 95.19 388 HIS A C 1
ATOM 3008 O O . HIS A 1 388 ? -7.909 -19.687 20.287 1.00 95.19 388 HIS A O 1
ATOM 3014 N N . ARG A 1 389 ? -5.688 -19.789 19.903 1.00 91.88 389 ARG A N 1
ATOM 3015 C CA . ARG A 1 389 ? -5.213 -19.835 21.289 1.00 91.88 389 ARG A CA 1
ATOM 3016 C C . ARG A 1 389 ? -3.871 -19.119 21.409 1.00 91.88 389 ARG A C 1
ATOM 3018 O O . ARG A 1 389 ? -3.163 -18.940 20.424 1.00 91.88 389 ARG A O 1
ATOM 3025 N N . GLN A 1 390 ? -3.545 -18.708 22.628 1.00 92.88 390 GLN A N 1
ATOM 3026 C CA . GLN A 1 390 ? -2.273 -18.087 22.988 1.00 92.88 390 GLN A CA 1
ATOM 3027 C C . GLN A 1 390 ? -1.699 -18.788 24.238 1.00 92.88 390 GLN A C 1
ATOM 3029 O O . GLN A 1 390 ? -2.489 -19.179 25.101 1.00 92.88 390 GLN A O 1
ATOM 3034 N N . PRO A 1 391 ? -0.367 -18.932 24.376 1.00 92.19 391 PRO A N 1
ATOM 3035 C CA . PRO A 1 391 ? 0.658 -18.586 23.389 1.00 92.19 391 PRO A CA 1
ATOM 3036 C C . PRO A 1 391 ? 0.620 -19.513 22.164 1.00 92.19 391 PRO A C 1
ATOM 3038 O O . PRO A 1 391 ? 0.144 -20.642 22.242 1.00 92.19 391 PRO A O 1
ATOM 3041 N N . TYR A 1 392 ? 1.134 -19.020 21.040 1.00 93.62 392 TYR A N 1
ATOM 3042 C CA . TYR A 1 392 ? 1.354 -19.789 19.816 1.00 93.62 392 TYR A CA 1
ATOM 3043 C C . TYR A 1 392 ? 2.853 -19.798 19.484 1.00 93.62 392 TYR A C 1
ATOM 3045 O O . TYR A 1 392 ? 3.605 -18.944 19.964 1.00 93.62 392 TYR A O 1
ATOM 3053 N N . ARG A 1 393 ? 3.298 -20.735 18.642 1.00 94.06 393 ARG A N 1
ATOM 3054 C CA . ARG A 1 393 ? 4.678 -20.783 18.136 1.00 94.06 393 ARG A CA 1
ATOM 3055 C C . ARG A 1 393 ? 4.677 -21.094 16.645 1.00 94.06 393 ARG A C 1
ATOM 3057 O O . ARG A 1 393 ? 4.013 -22.028 16.210 1.00 94.06 393 ARG A O 1
ATOM 3064 N N . VAL A 1 394 ? 5.433 -20.311 15.880 1.00 95.56 394 VAL A N 1
ATOM 3065 C CA . VAL A 1 394 ? 5.673 -20.513 14.446 1.00 95.56 394 VAL A CA 1
ATOM 3066 C C . VAL A 1 394 ? 7.173 -20.364 14.213 1.00 95.56 394 VAL A C 1
ATOM 3068 O O . VAL A 1 394 ? 7.729 -19.314 14.541 1.00 95.56 394 VAL A O 1
ATOM 3071 N N . GLN A 1 395 ? 7.826 -21.407 13.697 1.00 96.00 395 GLN A N 1
ATOM 3072 C CA . GLN A 1 395 ? 9.215 -21.336 13.234 1.00 96.00 395 GLN A CA 1
ATOM 3073 C C . GLN A 1 395 ? 9.276 -20.909 11.762 1.00 96.00 395 GLN A C 1
ATOM 3075 O O . GLN A 1 395 ? 8.544 -21.441 10.924 1.00 96.00 395 GLN A O 1
ATOM 3080 N N . ILE A 1 396 ? 10.187 -19.988 11.451 1.00 96.25 396 ILE A N 1
ATOM 3081 C CA . ILE A 1 396 ? 10.500 -19.530 10.093 1.00 96.25 396 ILE A CA 1
ATOM 3082 C C . ILE A 1 396 ? 12.008 -19.667 9.882 1.00 96.25 396 ILE A C 1
ATOM 3084 O O . ILE A 1 396 ? 12.795 -19.300 10.751 1.00 96.25 396 ILE A O 1
ATOM 3088 N N . GLU A 1 397 ? 12.415 -20.189 8.729 1.00 95.44 397 GLU A N 1
ATOM 3089 C CA . GLU A 1 397 ? 13.786 -20.074 8.233 1.00 95.44 397 GLU A CA 1
ATOM 3090 C C . GLU A 1 397 ? 13.845 -18.894 7.256 1.00 95.44 397 GLU A C 1
ATOM 3092 O O . GLU A 1 397 ? 13.063 -18.841 6.308 1.00 95.44 397 GLU A O 1
ATOM 3097 N N . SER A 1 398 ? 14.763 -17.953 7.466 1.00 94.75 398 SER A N 1
ATOM 3098 C CA . SER A 1 398 ? 15.087 -16.930 6.468 1.00 94.75 398 SER A CA 1
ATOM 3099 C C . SER A 1 398 ? 16.387 -17.278 5.752 1.00 94.75 398 SER A C 1
ATOM 3101 O O . SER A 1 398 ? 17.323 -17.796 6.366 1.00 94.75 398 SER A O 1
ATOM 3103 N N . ARG A 1 399 ? 16.451 -16.997 4.448 1.00 92.56 399 ARG A N 1
ATOM 3104 C CA . ARG A 1 399 ? 17.662 -17.142 3.628 1.00 92.56 399 ARG A CA 1
ATOM 3105 C C . ARG A 1 399 ? 17.828 -15.936 2.722 1.00 92.56 399 ARG A C 1
ATOM 3107 O O . ARG A 1 399 ? 16.877 -15.516 2.070 1.00 92.56 399 ARG A O 1
ATOM 3114 N N . LYS A 1 400 ? 19.040 -15.396 2.636 1.00 87.75 400 LYS A N 1
ATOM 3115 C CA . LYS A 1 400 ? 19.402 -14.413 1.616 1.00 87.75 400 LYS A CA 1
ATOM 3116 C C . LYS A 1 400 ? 19.486 -15.119 0.263 1.00 87.75 400 LYS A C 1
ATOM 3118 O O . LYS A 1 400 ? 20.339 -15.984 0.075 1.00 87.75 400 LYS A O 1
ATOM 3123 N N . GLY A 1 401 ? 18.578 -14.769 -0.640 1.00 74.75 401 GLY A N 1
ATOM 3124 C CA . GLY A 1 401 ? 18.590 -15.235 -2.020 1.00 74.75 401 GLY A CA 1
ATOM 3125 C C . GLY A 1 401 ? 19.669 -14.527 -2.836 1.00 74.75 401 GLY A C 1
ATOM 3126 O O . GLY A 1 401 ? 20.120 -13.434 -2.485 1.00 74.75 401 GLY A O 1
ATOM 3127 N N . GLU A 1 402 ? 20.067 -15.140 -3.948 1.00 64.88 402 GLU A N 1
ATOM 3128 C CA . GLU A 1 402 ? 20.871 -14.452 -4.954 1.00 64.88 402 GLU A CA 1
ATOM 3129 C C . GLU A 1 402 ? 19.995 -13.426 -5.679 1.00 64.88 402 GLU A C 1
ATOM 3131 O O . GLU A 1 402 ? 18.943 -13.752 -6.232 1.00 64.88 402 GLU A O 1
ATOM 3136 N N . GLU A 1 403 ? 20.422 -12.166 -5.656 1.00 51.53 403 GLU A N 1
ATOM 3137 C CA . GLU A 1 403 ? 19.737 -11.064 -6.323 1.00 51.53 403 GLU A CA 1
ATOM 3138 C C . GLU A 1 403 ? 20.009 -11.149 -7.833 1.00 51.53 403 GLU A C 1
ATOM 3140 O O . GLU A 1 403 ? 20.925 -10.523 -8.367 1.00 51.53 403 GLU A O 1
ATOM 3145 N N . VAL A 1 404 ? 19.237 -11.995 -8.524 1.00 49.97 404 VAL A N 1
ATOM 3146 C CA . VAL A 1 404 ? 19.267 -12.084 -9.988 1.00 49.97 404 VAL A CA 1
ATOM 3147 C C . VAL A 1 404 ? 18.860 -10.725 -10.542 1.00 49.97 404 VAL A C 1
ATOM 3149 O O . VAL A 1 404 ? 17.732 -10.282 -10.324 1.00 49.97 404 VAL A O 1
ATOM 3152 N N . ALA A 1 405 ? 19.781 -10.071 -11.252 1.00 45.84 405 ALA A N 1
ATOM 3153 C CA . ALA A 1 405 ? 19.571 -8.744 -11.812 1.00 45.84 405 ALA A CA 1
ATOM 3154 C C . ALA A 1 405 ? 18.364 -8.740 -12.764 1.00 45.84 405 ALA A C 1
ATOM 3156 O O . ALA A 1 405 ? 18.447 -9.150 -13.925 1.00 45.84 405 ALA A O 1
ATOM 3157 N N . VAL A 1 406 ? 17.229 -8.259 -12.256 1.00 57.03 406 VAL A N 1
ATOM 3158 C CA . VAL A 1 406 ? 16.085 -7.851 -13.072 1.00 57.03 406 VAL A CA 1
ATOM 3159 C C . VAL A 1 406 ? 16.566 -6.738 -14.008 1.00 57.03 406 VAL A C 1
ATOM 3161 O O . VAL A 1 406 ? 17.501 -6.010 -13.682 1.00 57.03 406 VAL A O 1
ATOM 3164 N N . LEU A 1 407 ? 15.949 -6.587 -15.182 1.00 55.03 407 LEU A N 1
ATOM 3165 C CA . LEU A 1 407 ? 16.237 -5.460 -16.070 1.00 55.03 407 LEU A CA 1
ATOM 3166 C C . LEU A 1 407 ? 15.896 -4.137 -15.361 1.00 55.03 407 LEU A C 1
ATOM 3168 O O . LEU A 1 407 ? 14.757 -3.676 -15.393 1.00 55.03 407 LEU A O 1
ATOM 3172 N N . ASP A 1 408 ? 16.906 -3.535 -14.728 1.00 74.56 408 ASP A N 1
ATOM 3173 C CA . ASP A 1 408 ? 16.832 -2.279 -13.965 1.00 74.56 408 ASP A CA 1
ATOM 3174 C C . ASP A 1 408 ? 16.277 -1.104 -14.783 1.00 74.56 408 ASP A C 1
ATOM 3176 O O . ASP A 1 408 ? 15.789 -0.115 -14.229 1.00 74.56 408 ASP A O 1
ATOM 3180 N N . ALA A 1 409 ? 16.386 -1.200 -16.108 1.00 84.44 409 ALA A N 1
ATOM 3181 C CA . ALA A 1 409 ? 15.828 -0.267 -17.064 1.00 84.44 409 ALA A CA 1
ATOM 3182 C C . ALA A 1 409 ? 15.590 -0.938 -18.429 1.00 84.44 409 ALA A C 1
ATOM 3184 O O . ALA A 1 409 ? 16.245 -1.925 -18.776 1.00 84.44 409 ALA A O 1
ATOM 3185 N N . THR A 1 410 ? 14.692 -0.357 -19.225 1.00 91.44 410 THR A N 1
ATOM 3186 C CA . THR A 1 410 ? 14.450 -0.692 -20.639 1.00 91.44 410 THR A CA 1
ATOM 3187 C C . THR A 1 410 ? 14.296 0.585 -21.465 1.00 91.44 410 THR A C 1
ATOM 3189 O O . THR A 1 410 ? 13.949 1.643 -20.932 1.00 91.44 410 THR A O 1
ATOM 3192 N N . ILE A 1 411 ? 14.540 0.507 -22.775 1.00 92.88 411 ILE A N 1
ATOM 3193 C CA . ILE A 1 411 ? 14.228 1.592 -23.710 1.00 92.88 411 ILE A CA 1
ATOM 3194 C C . ILE A 1 411 ? 13.083 1.140 -24.612 1.00 92.88 411 ILE A C 1
ATOM 3196 O O . ILE A 1 411 ? 13.246 0.279 -25.476 1.00 92.88 411 ILE A O 1
ATOM 3200 N N . ASP A 1 412 ? 11.919 1.756 -24.430 1.00 90.19 412 ASP A N 1
ATOM 3201 C CA . ASP A 1 412 ? 10.709 1.411 -25.174 1.00 90.19 412 ASP A CA 1
ATOM 3202 C C . ASP A 1 412 ? 10.829 1.831 -26.652 1.00 90.19 412 ASP A C 1
ATOM 3204 O O . ASP A 1 412 ? 10.380 1.114 -27.541 1.00 90.19 412 ASP A O 1
ATOM 3208 N N . SER A 1 413 ? 11.468 2.974 -26.936 1.00 92.00 413 SER A N 1
ATOM 3209 C CA . SER A 1 413 ? 11.822 3.373 -28.306 1.00 92.00 413 SER A CA 1
ATOM 3210 C C . SER A 1 413 ? 13.028 4.316 -28.368 1.00 92.00 413 SER A C 1
ATOM 3212 O O . SER A 1 413 ? 13.235 5.144 -27.477 1.00 92.00 413 SER A O 1
ATOM 3214 N N . ALA A 1 414 ? 13.806 4.221 -29.447 1.00 94.81 414 ALA A N 1
ATOM 3215 C CA . ALA A 1 414 ? 14.909 5.119 -29.777 1.00 94.81 414 ALA A CA 1
ATOM 3216 C C . ALA A 1 414 ? 14.658 5.808 -31.126 1.00 94.81 414 ALA A C 1
ATOM 3218 O O . ALA A 1 414 ? 14.348 5.153 -32.121 1.00 94.81 414 ALA A O 1
ATOM 3219 N N . ARG A 1 415 ? 14.805 7.134 -31.176 1.00 95.44 415 ARG A N 1
ATOM 3220 C CA . ARG A 1 415 ? 14.635 7.940 -32.394 1.00 95.44 415 ARG A CA 1
ATOM 3221 C C . ARG A 1 415 ? 15.902 8.733 -32.666 1.00 95.44 415 ARG A C 1
ATOM 3223 O O . ARG A 1 415 ? 16.205 9.680 -31.940 1.00 95.44 415 ARG A O 1
ATOM 3230 N N . GLY A 1 416 ? 16.639 8.330 -33.692 1.00 93.81 416 GLY A N 1
ATOM 3231 C CA . GLY A 1 416 ? 17.827 9.018 -34.183 1.00 93.81 416 GLY A CA 1
ATOM 3232 C C . GLY A 1 416 ? 17.520 9.918 -35.376 1.00 93.81 416 GLY A C 1
ATOM 3233 O O . GLY A 1 416 ? 16.758 9.548 -36.271 1.00 93.81 416 GLY A O 1
ATOM 3234 N N . ARG A 1 417 ? 18.162 11.082 -35.436 1.00 93.94 417 ARG A N 1
ATOM 3235 C CA . ARG A 1 417 ? 18.240 11.914 -36.640 1.00 93.94 417 ARG A CA 1
ATOM 3236 C C . ARG A 1 417 ? 19.678 12.356 -36.864 1.00 93.94 417 ARG A C 1
ATOM 3238 O O . ARG A 1 417 ? 20.297 12.886 -35.945 1.00 93.94 417 ARG A O 1
ATOM 3245 N N . THR A 1 418 ? 20.194 12.172 -38.074 1.00 93.69 418 THR A N 1
ATOM 3246 C CA . THR A 1 418 ? 21.545 12.596 -38.462 1.00 93.69 418 THR A CA 1
ATOM 3247 C C . THR A 1 418 ? 21.494 13.455 -39.715 1.00 93.69 418 THR A C 1
ATOM 3249 O O . THR A 1 418 ? 21.051 12.988 -40.757 1.00 93.69 418 THR A O 1
ATOM 3252 N N . LEU A 1 419 ? 21.999 14.683 -39.634 1.00 92.56 419 LEU A N 1
ATOM 3253 C CA . LEU A 1 419 ? 22.234 15.544 -40.791 1.00 92.56 419 LEU A CA 1
ATOM 3254 C C . LEU A 1 419 ? 23.686 15.397 -41.245 1.00 92.56 419 LEU A C 1
ATOM 3256 O O . LEU A 1 419 ? 24.608 15.631 -40.456 1.00 92.56 419 LEU A O 1
ATOM 3260 N N . LEU A 1 420 ? 23.881 15.027 -42.509 1.00 90.75 420 LEU A N 1
ATOM 3261 C CA . LEU A 1 420 ? 25.180 15.045 -43.177 1.00 90.75 420 LEU A CA 1
ATOM 3262 C C . LEU A 1 420 ? 25.364 16.380 -43.902 1.00 90.75 420 LEU A C 1
ATOM 3264 O O . LEU A 1 420 ? 24.540 16.759 -44.729 1.00 90.75 420 LEU A O 1
ATOM 3268 N N . THR A 1 421 ? 26.449 17.092 -43.602 1.00 87.69 421 THR A N 1
ATOM 3269 C CA . THR A 1 421 ? 26.810 18.340 -44.290 1.00 87.69 421 THR A CA 1
ATOM 3270 C C . THR A 1 421 ? 27.692 18.070 -45.510 1.00 87.69 421 THR A C 1
ATOM 3272 O O . THR A 1 421 ? 28.363 17.040 -45.592 1.00 87.69 421 THR A O 1
ATOM 3275 N N . GLU A 1 422 ? 27.754 19.028 -46.439 1.00 82.75 422 GLU A N 1
ATOM 3276 C CA . GLU A 1 422 ? 28.667 18.981 -47.595 1.00 82.75 422 GLU A CA 1
ATOM 3277 C C . GLU A 1 422 ? 30.150 18.882 -47.174 1.00 82.75 422 GLU A C 1
ATOM 3279 O O . GLU A 1 422 ? 30.946 18.231 -47.846 1.00 82.75 422 GLU A O 1
ATOM 3284 N N . GLU A 1 423 ? 30.504 19.438 -46.006 1.00 83.56 423 GLU A N 1
ATOM 3285 C CA . GLU A 1 423 ? 31.835 19.359 -45.369 1.00 83.56 423 GLU A CA 1
ATOM 3286 C C . GLU A 1 423 ? 32.151 17.990 -44.717 1.00 83.56 423 GLU A C 1
ATOM 3288 O O . GLU A 1 423 ? 33.114 17.859 -43.949 1.00 83.56 423 GLU A O 1
ATOM 3293 N N . GLY A 1 424 ? 31.299 16.980 -44.918 1.00 85.69 424 GLY A N 1
ATOM 3294 C CA . GLY A 1 424 ? 31.480 15.637 -44.365 1.00 85.69 424 GLY A CA 1
ATOM 3295 C C . GLY A 1 424 ? 31.366 15.545 -42.837 1.00 85.69 424 GLY A C 1
ATOM 3296 O O . GLY A 1 424 ? 31.951 14.648 -42.215 1.00 85.69 424 GLY A O 1
ATOM 3297 N N . LYS A 1 425 ? 30.639 16.474 -42.201 1.00 90.50 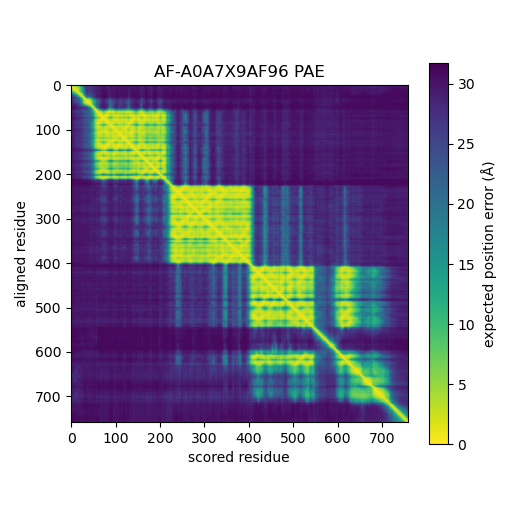425 LYS A N 1
ATOM 3298 C CA . LYS A 1 425 ? 30.281 16.402 -40.773 1.00 90.50 425 LYS A CA 1
ATOM 3299 C C . LYS A 1 425 ? 28.910 15.743 -40.624 1.00 90.50 425 LYS A C 1
ATOM 3301 O O . LYS A 1 425 ? 28.006 16.002 -41.411 1.00 90.50 425 LYS A O 1
ATOM 3306 N N . ALA A 1 426 ? 28.751 14.919 -39.594 1.00 92.00 426 ALA A N 1
ATOM 3307 C CA . ALA A 1 426 ? 27.473 14.354 -39.182 1.00 92.00 426 ALA A CA 1
ATOM 3308 C C . ALA A 1 426 ? 27.059 14.962 -37.838 1.00 92.00 426 ALA A C 1
ATOM 3310 O O . ALA A 1 426 ? 27.676 14.660 -36.814 1.00 92.00 426 ALA A O 1
ATOM 3311 N N . LEU A 1 427 ? 26.012 15.789 -37.843 1.00 93.31 427 LEU A N 1
ATOM 3312 C CA . LEU A 1 427 ? 25.324 16.249 -36.634 1.00 93.31 427 LEU A CA 1
ATOM 3313 C C . LEU A 1 427 ? 24.219 15.245 -36.313 1.00 93.31 427 LEU A C 1
ATOM 3315 O O . LEU A 1 427 ? 23.319 15.054 -37.128 1.00 93.31 427 LEU A O 1
ATOM 3319 N N . SER A 1 428 ? 24.291 14.596 -35.153 1.00 93.88 428 SER A N 1
ATOM 3320 C CA . SER A 1 428 ? 23.331 13.566 -34.745 1.00 93.88 428 SER A CA 1
ATOM 3321 C C . SER A 1 428 ? 22.624 13.947 -33.451 1.00 93.88 428 SER A C 1
ATOM 3323 O O . SER A 1 428 ? 23.266 14.371 -32.491 1.00 93.88 428 SER A O 1
ATOM 3325 N N . VAL A 1 429 ? 21.304 13.767 -33.432 1.00 94.75 429 VAL A N 1
ATOM 3326 C CA . VAL A 1 429 ? 20.439 13.914 -32.256 1.00 94.75 429 VAL A CA 1
ATOM 3327 C C . VAL A 1 429 ? 19.691 12.606 -32.057 1.00 94.75 429 VAL A C 1
ATOM 3329 O O . VAL A 1 429 ? 18.981 12.159 -32.957 1.00 94.75 429 VAL A O 1
ATOM 3332 N N . PHE A 1 430 ? 19.848 11.982 -30.893 1.00 95.12 430 PHE A N 1
ATOM 3333 C CA . PHE A 1 430 ? 19.114 10.771 -30.521 1.00 95.12 430 PHE A CA 1
ATOM 3334 C C . PHE A 1 430 ? 18.234 11.040 -29.307 1.00 95.12 430 PHE A C 1
ATOM 3336 O O . PHE A 1 430 ? 18.646 11.736 -28.383 1.00 95.12 430 PHE A O 1
ATOM 3343 N N . THR A 1 431 ? 17.021 10.488 -29.327 1.00 96.06 431 THR A N 1
ATOM 3344 C CA . THR A 1 431 ? 16.062 10.509 -28.217 1.00 96.06 431 THR A CA 1
ATOM 3345 C C . THR A 1 431 ? 15.693 9.081 -27.836 1.00 96.06 431 THR A C 1
ATOM 3347 O O . THR A 1 431 ? 15.122 8.365 -28.657 1.00 96.06 431 THR A O 1
ATOM 3350 N N . TRP A 1 432 ? 15.967 8.680 -26.598 1.00 96.44 432 TRP A N 1
ATOM 3351 C CA . TRP A 1 432 ? 15.562 7.391 -26.032 1.00 96.44 432 TRP A CA 1
ATOM 3352 C C . TRP A 1 432 ? 14.404 7.597 -25.051 1.00 96.44 432 TRP A C 1
ATOM 3354 O O . TRP A 1 432 ? 14.483 8.463 -24.183 1.00 96.44 432 TRP A O 1
ATOM 3364 N N . GLN A 1 433 ? 13.333 6.814 -25.181 1.00 95.81 433 GLN A N 1
ATOM 3365 C CA . GLN A 1 433 ? 12.247 6.745 -24.199 1.00 95.81 433 GLN A CA 1
ATOM 3366 C C . GLN A 1 433 ? 12.613 5.702 -23.146 1.00 95.81 433 GLN A C 1
ATOM 3368 O O . GLN A 1 433 ? 12.438 4.503 -23.365 1.00 95.81 433 GLN A O 1
ATOM 3373 N N . VAL A 1 434 ? 13.187 6.164 -22.036 1.00 93.81 434 VAL A N 1
ATOM 3374 C CA . VAL A 1 434 ? 13.754 5.310 -20.989 1.00 93.81 434 VAL A CA 1
ATOM 3375 C C . VAL A 1 434 ? 12.705 5.022 -19.921 1.00 93.81 434 VAL A C 1
ATOM 3377 O O . VAL A 1 434 ? 12.043 5.932 -19.421 1.00 93.81 434 VAL A O 1
ATOM 3380 N N . ARG A 1 435 ? 12.593 3.752 -19.541 1.00 91.19 435 ARG A N 1
ATOM 3381 C CA . ARG A 1 435 ? 11.866 3.259 -18.371 1.00 91.19 435 ARG A CA 1
ATOM 3382 C C . ARG A 1 435 ? 12.912 2.795 -17.361 1.00 91.19 435 ARG A C 1
ATOM 3384 O O . ARG A 1 435 ? 13.639 1.855 -17.656 1.00 91.19 435 ARG A O 1
ATOM 3391 N N . ASN A 1 436 ? 13.038 3.461 -16.214 1.00 90.62 436 ASN A N 1
ATOM 3392 C CA . ASN A 1 436 ? 14.124 3.218 -15.254 1.00 90.62 436 ASN A CA 1
ATOM 3393 C C . ASN A 1 436 ? 13.602 2.971 -13.834 1.00 90.62 436 ASN A C 1
ATOM 3395 O O . ASN A 1 436 ? 12.921 3.827 -13.265 1.00 90.62 436 ASN A O 1
ATOM 3399 N N . ASN A 1 437 ? 13.967 1.831 -13.252 1.00 84.62 437 ASN A N 1
ATOM 3400 C CA . ASN A 1 437 ? 13.596 1.421 -11.898 1.00 84.62 437 ASN A CA 1
ATOM 3401 C C . ASN A 1 437 ? 14.705 1.683 -10.865 1.00 84.62 437 ASN A C 1
ATOM 3403 O O . ASN A 1 437 ? 14.408 1.953 -9.704 1.00 84.62 437 ASN A O 1
ATOM 3407 N N . SER A 1 438 ? 15.975 1.611 -11.273 1.00 82.19 438 SER A N 1
ATOM 3408 C CA . SER A 1 438 ? 17.108 1.558 -10.326 1.00 82.19 438 SER A CA 1
ATOM 3409 C C . SER A 1 438 ? 18.453 2.050 -10.881 1.00 82.19 438 SER A C 1
ATOM 3411 O O . SER A 1 438 ? 19.361 2.319 -10.089 1.00 82.19 438 SER A O 1
ATOM 3413 N N . ARG A 1 439 ? 18.630 2.221 -12.203 1.00 86.38 439 ARG A N 1
ATOM 3414 C CA . ARG A 1 439 ? 19.922 2.665 -12.761 1.00 86.38 439 ARG A CA 1
ATOM 3415 C C . ARG A 1 439 ? 20.206 4.131 -12.454 1.00 86.38 439 ARG A C 1
ATOM 3417 O O . ARG A 1 439 ? 19.367 5.009 -12.635 1.00 86.38 439 ARG A O 1
ATOM 3424 N N . GLN A 1 440 ? 21.447 4.403 -12.060 1.00 87.19 440 GLN A N 1
ATOM 3425 C CA . GLN A 1 440 ? 21.944 5.756 -11.780 1.00 87.19 440 GLN A CA 1
ATOM 3426 C C . GLN A 1 440 ? 22.321 6.537 -13.052 1.00 87.19 440 GLN A C 1
ATOM 3428 O O . GLN A 1 440 ? 22.476 7.758 -13.014 1.00 87.19 440 GLN A O 1
ATOM 3433 N N . GLY A 1 441 ? 22.502 5.851 -14.182 1.00 90.25 441 GLY A N 1
ATOM 3434 C CA . GLY A 1 441 ? 22.900 6.463 -15.442 1.00 90.25 441 GLY A CA 1
ATOM 3435 C C . GLY A 1 441 ? 22.776 5.519 -16.635 1.00 90.25 441 GLY A C 1
ATOM 3436 O O . GLY A 1 441 ? 22.706 4.306 -16.463 1.00 90.25 441 GLY A O 1
ATOM 3437 N N . LEU A 1 442 ? 22.748 6.123 -17.818 1.00 92.38 442 LEU A N 1
ATOM 3438 C CA . LEU A 1 442 ? 22.800 5.509 -19.140 1.00 92.38 442 LEU A CA 1
ATOM 3439 C C . LEU A 1 442 ? 24.258 5.522 -19.607 1.00 92.38 442 LEU A C 1
ATOM 3441 O O . LEU A 1 442 ? 24.863 6.601 -19.629 1.00 92.38 442 LEU A O 1
ATOM 3445 N N . LEU A 1 443 ? 24.820 4.370 -19.967 1.00 93.12 443 LEU A N 1
ATOM 3446 C CA . LEU A 1 443 ? 26.188 4.258 -20.475 1.00 93.12 443 LEU A CA 1
ATOM 3447 C C . LEU A 1 443 ? 26.174 4.142 -21.998 1.00 93.12 443 LEU A C 1
ATOM 3449 O O . LEU A 1 443 ? 25.551 3.252 -22.575 1.00 93.12 443 LEU A O 1
ATOM 3453 N N . LEU A 1 444 ? 26.892 5.058 -22.644 1.00 92.88 444 LEU A N 1
ATOM 3454 C CA . LEU A 1 444 ? 26.918 5.207 -24.092 1.00 92.88 444 LEU A CA 1
ATOM 3455 C C . LEU A 1 444 ? 28.345 5.085 -24.626 1.00 92.88 444 LEU A C 1
ATOM 3457 O O . LEU A 1 444 ? 29.204 5.905 -24.295 1.00 92.88 444 LEU A O 1
ATOM 3461 N N . ALA A 1 445 ? 28.598 4.118 -25.508 1.00 92.62 445 ALA A N 1
ATOM 3462 C CA . ALA A 1 445 ? 29.812 4.125 -26.324 1.00 92.62 445 ALA A CA 1
ATOM 3463 C C . ALA A 1 445 ? 29.522 4.890 -27.623 1.00 92.62 445 ALA A C 1
ATOM 3465 O O . ALA A 1 445 ? 28.824 4.393 -28.512 1.00 92.62 445 ALA A O 1
ATOM 3466 N N . LEU A 1 446 ? 30.019 6.125 -27.709 1.00 91.81 446 LEU A N 1
ATOM 3467 C CA . LEU A 1 446 ? 29.892 6.954 -28.907 1.00 91.81 446 LEU A CA 1
ATOM 3468 C C . LEU A 1 446 ? 30.869 6.500 -30.004 1.00 91.81 446 LEU A C 1
ATOM 3470 O O . LEU A 1 446 ? 31.940 5.985 -29.683 1.00 91.81 446 LEU A O 1
ATOM 3474 N N . PRO A 1 447 ? 30.550 6.730 -31.293 1.00 89.88 447 PRO A N 1
ATOM 3475 C CA . PRO A 1 447 ? 31.507 6.525 -32.377 1.00 89.88 447 PRO A CA 1
ATOM 3476 C C . PRO A 1 447 ? 32.782 7.352 -32.167 1.00 89.88 447 PRO A C 1
ATOM 3478 O O . PRO A 1 447 ? 32.713 8.488 -31.690 1.00 89.88 447 PRO A O 1
ATOM 3481 N N . GLU A 1 448 ? 33.933 6.821 -32.576 1.00 86.06 448 GLU A N 1
ATOM 3482 C CA . GLU A 1 448 ? 35.220 7.518 -32.472 1.00 86.06 448 GLU A CA 1
ATOM 3483 C C . GLU A 1 448 ? 35.185 8.909 -33.135 1.00 86.06 448 GLU A C 1
ATOM 3485 O O . GLU A 1 448 ? 34.534 9.123 -34.163 1.00 86.06 448 GLU A O 1
ATOM 3490 N N . GLY A 1 449 ? 35.875 9.878 -32.524 1.00 85.75 449 GLY A N 1
ATOM 3491 C CA . GLY A 1 449 ? 35.894 11.267 -32.996 1.00 85.75 449 GLY A CA 1
ATOM 3492 C C . GLY A 1 449 ? 34.574 12.033 -32.813 1.00 85.75 449 GLY A C 1
ATOM 3493 O O . GLY A 1 449 ? 34.354 13.022 -33.514 1.00 85.75 449 GLY A O 1
ATOM 3494 N N . SER A 1 450 ? 33.693 11.587 -31.909 1.00 90.44 450 SER A N 1
ATOM 3495 C CA . SER A 1 450 ? 32.461 12.304 -31.547 1.00 90.44 450 SER A CA 1
ATOM 3496 C C . SER A 1 450 ? 32.691 13.358 -30.462 1.00 90.44 450 SER A C 1
ATOM 3498 O O . SER A 1 450 ? 33.178 13.053 -29.375 1.00 90.44 450 SER A O 1
ATOM 3500 N N . GLU A 1 451 ? 32.254 14.585 -30.728 1.00 90.56 451 GLU A N 1
ATOM 3501 C CA . GLU A 1 451 ? 32.191 15.694 -29.777 1.00 90.56 451 GLU A CA 1
ATOM 3502 C C . GLU A 1 451 ? 30.748 15.855 -29.270 1.00 90.56 451 GLU A C 1
ATOM 3504 O O . GLU A 1 451 ? 29.825 16.093 -30.053 1.00 90.56 451 GLU A O 1
ATOM 3509 N N . VAL A 1 452 ? 30.533 15.717 -27.958 1.00 90.06 452 VAL A N 1
ATOM 3510 C CA . VAL A 1 452 ? 29.206 15.882 -27.342 1.00 90.06 452 VAL A CA 1
ATOM 3511 C C . VAL A 1 452 ? 28.887 17.363 -27.172 1.00 90.06 452 VAL A C 1
ATOM 3513 O O . VAL A 1 452 ? 29.625 18.084 -26.507 1.00 90.06 452 VAL A O 1
ATOM 3516 N N . TRP A 1 453 ? 27.761 17.804 -27.733 1.00 89.19 453 TRP A N 1
ATOM 3517 C CA . TRP A 1 453 ? 27.331 19.205 -27.703 1.00 89.19 453 TRP A CA 1
ATOM 3518 C C . TRP A 1 453 ? 26.293 19.488 -26.611 1.00 89.19 453 TRP A C 1
ATOM 3520 O O . TRP A 1 453 ? 26.366 20.517 -25.942 1.00 89.19 453 TRP A O 1
ATOM 3530 N N . SER A 1 454 ? 25.322 18.593 -26.402 1.00 89.06 454 SER A N 1
ATOM 3531 C CA . SER A 1 454 ? 24.310 18.756 -25.348 1.00 89.06 454 SER A CA 1
ATOM 3532 C C . SER A 1 454 ? 23.642 17.437 -24.966 1.00 89.06 454 SER A C 1
ATOM 3534 O O . SER A 1 454 ? 23.496 16.545 -25.799 1.00 89.06 454 SER A O 1
ATOM 3536 N N . ALA A 1 455 ? 23.214 17.327 -23.705 1.00 92.25 455 ALA A N 1
ATOM 3537 C CA . ALA A 1 455 ? 22.414 16.214 -23.205 1.00 92.25 455 ALA A CA 1
ATOM 3538 C C . ALA A 1 455 ? 21.266 16.723 -22.318 1.00 92.25 455 ALA A C 1
ATOM 3540 O O . ALA A 1 455 ? 21.443 17.665 -21.539 1.00 92.25 455 ALA A O 1
ATOM 3541 N N . PHE A 1 456 ? 20.101 16.086 -22.419 1.00 89.69 456 PHE A N 1
ATOM 3542 C CA . PHE A 1 456 ? 18.913 16.388 -21.622 1.00 89.69 456 PHE A CA 1
ATOM 3543 C C . PHE A 1 456 ? 18.273 15.099 -21.105 1.00 89.69 456 PHE A C 1
ATOM 3545 O O . PHE A 1 456 ? 18.271 14.083 -21.797 1.00 89.69 456 PHE A O 1
ATOM 3552 N N . VAL A 1 457 ? 17.710 15.152 -19.901 1.00 93.62 457 VAL A N 1
ATOM 3553 C CA . VAL A 1 457 ? 17.021 14.041 -19.230 1.00 93.62 457 VAL A CA 1
ATOM 3554 C C . VAL A 1 457 ? 15.722 14.595 -18.669 1.00 93.62 457 VAL A C 1
ATOM 3556 O O . VAL A 1 457 ? 15.751 15.553 -17.898 1.00 93.62 457 VAL A O 1
ATOM 3559 N N . ASP A 1 458 ? 14.589 14.044 -19.104 1.00 89.75 458 ASP A N 1
ATOM 3560 C CA . ASP A 1 458 ? 13.248 14.535 -18.754 1.00 89.75 458 ASP A CA 1
ATOM 3561 C C . ASP A 1 458 ? 13.090 16.056 -18.999 1.00 89.75 458 ASP A C 1
ATOM 3563 O O . ASP A 1 458 ? 12.653 16.835 -18.153 1.00 89.75 458 ASP A O 1
ATOM 3567 N N . GLY A 1 459 ? 13.589 16.515 -20.154 1.00 86.12 459 GLY A N 1
ATOM 3568 C CA . GLY A 1 459 ? 13.610 17.930 -20.552 1.00 86.12 459 GLY A CA 1
ATOM 3569 C C . GLY A 1 459 ? 14.608 18.824 -19.798 1.00 86.12 459 GLY A C 1
ATOM 3570 O O . GLY A 1 459 ? 14.782 19.984 -20.171 1.00 86.12 459 GLY A O 1
ATOM 3571 N N . ARG A 1 460 ? 15.302 18.320 -18.770 1.00 88.88 460 ARG A N 1
ATOM 3572 C CA . ARG A 1 460 ? 16.267 19.092 -17.967 1.00 88.88 460 ARG A CA 1
ATOM 3573 C C . ARG A 1 460 ? 17.693 18.919 -18.501 1.00 88.88 460 ARG A C 1
ATOM 3575 O O . ARG A 1 460 ? 18.050 17.801 -18.869 1.00 88.88 460 ARG A O 1
ATOM 3582 N N . PRO A 1 461 ? 18.536 19.969 -18.519 1.00 87.56 461 PRO A N 1
ATOM 3583 C CA . PRO A 1 461 ? 19.945 19.836 -18.883 1.00 87.56 461 PRO A CA 1
ATOM 3584 C C . PRO A 1 461 ? 20.666 18.817 -17.995 1.00 87.56 461 PRO A C 1
ATOM 3586 O O . PRO A 1 461 ? 20.669 18.948 -16.770 1.00 87.56 461 PRO A O 1
ATOM 3589 N N . ALA A 1 462 ? 21.310 17.831 -18.612 1.00 88.38 462 ALA A N 1
ATOM 3590 C CA . ALA A 1 462 ? 22.119 16.829 -17.929 1.00 88.38 462 ALA A CA 1
ATOM 3591 C C . ALA A 1 462 ? 23.592 17.017 -18.301 1.00 88.38 462 ALA A C 1
ATOM 3593 O O . ALA A 1 462 ? 23.917 17.321 -19.448 1.00 88.38 462 ALA A O 1
ATOM 3594 N N . ARG A 1 463 ? 24.504 16.829 -17.340 1.00 87.94 463 ARG A N 1
ATOM 3595 C CA . ARG A 1 463 ? 25.945 16.885 -17.610 1.00 87.94 463 ARG A CA 1
ATOM 3596 C C . ARG A 1 463 ? 26.453 15.483 -17.974 1.00 87.94 463 ARG A C 1
ATOM 3598 O O . ARG A 1 463 ? 26.545 14.649 -17.071 1.00 87.94 463 ARG A O 1
ATOM 3605 N N . PRO A 1 464 ? 26.795 15.207 -19.246 1.00 89.44 464 PRO A N 1
ATOM 3606 C CA . PRO A 1 464 ? 27.454 13.959 -19.604 1.00 89.44 464 PRO A CA 1
ATOM 3607 C C . PRO A 1 464 ? 28.843 13.919 -18.956 1.00 89.44 464 PRO A C 1
ATOM 3609 O O . PRO A 1 464 ? 29.538 14.936 -18.884 1.00 89.44 464 PRO A O 1
ATOM 3612 N N . THR A 1 465 ? 29.240 12.746 -18.475 1.00 88.06 465 THR A N 1
ATOM 3613 C CA . THR A 1 465 ? 30.546 12.509 -17.843 1.00 88.06 465 THR A CA 1
ATOM 3614 C C . THR A 1 465 ? 31.254 11.390 -18.599 1.00 88.06 465 THR A C 1
ATOM 3616 O O . THR A 1 465 ? 30.631 10.374 -18.886 1.00 88.06 465 THR A O 1
ATOM 3619 N N . GLN A 1 466 ? 32.532 11.565 -18.941 1.00 87.06 466 GLN A N 1
ATOM 3620 C CA . GLN A 1 466 ? 33.337 10.477 -19.504 1.00 87.06 466 GLN A CA 1
ATOM 3621 C C . GLN A 1 466 ? 33.811 9.549 -18.381 1.00 87.06 466 GLN A C 1
ATOM 3623 O O . GLN A 1 466 ? 34.332 10.021 -17.368 1.00 87.06 466 GLN A O 1
ATOM 3628 N N . GLU A 1 467 ? 33.620 8.246 -18.559 1.00 85.19 467 GLU A N 1
ATOM 3629 C CA . GLU A 1 467 ? 34.215 7.215 -17.709 1.00 85.19 467 GLU A CA 1
ATOM 3630 C C . GLU A 1 467 ? 35.665 6.913 -18.145 1.00 85.19 467 GLU A C 1
ATOM 3632 O O . GLU A 1 467 ? 36.054 7.246 -19.269 1.00 85.19 467 GLU A O 1
ATOM 3637 N N . PRO A 1 468 ? 36.498 6.292 -17.282 1.00 78.44 468 PRO A N 1
ATOM 3638 C CA . PRO A 1 468 ? 37.905 6.002 -17.592 1.00 78.44 468 PRO A CA 1
ATOM 3639 C C . PRO A 1 468 ? 38.131 5.089 -18.808 1.00 78.44 468 PRO A C 1
ATOM 3641 O O . PRO A 1 468 ? 39.245 5.024 -19.319 1.00 78.44 468 PRO A O 1
ATOM 3644 N N . ASP A 1 469 ? 37.091 4.385 -19.259 1.00 78.44 469 ASP A N 1
ATOM 3645 C CA . ASP A 1 469 ? 37.086 3.520 -20.444 1.00 78.44 469 ASP A CA 1
ATOM 3646 C C . ASP A 1 469 ? 36.690 4.249 -21.747 1.00 78.44 469 ASP A C 1
ATOM 3648 O O . ASP A 1 469 ? 36.639 3.634 -22.812 1.00 78.44 469 ASP A O 1
ATOM 3652 N N . GLY A 1 470 ? 36.409 5.556 -21.678 1.00 81.12 470 GLY A N 1
ATOM 3653 C CA . GLY A 1 470 ? 35.997 6.384 -22.812 1.00 81.12 470 GLY A CA 1
ATOM 3654 C C . GLY A 1 470 ? 34.490 6.398 -23.099 1.00 81.12 470 GLY A C 1
ATOM 3655 O O . GLY A 1 470 ? 34.060 7.147 -23.982 1.00 81.12 470 GLY A O 1
ATOM 3656 N N . ARG A 1 471 ? 33.663 5.635 -22.368 1.00 89.69 471 ARG A N 1
ATOM 3657 C CA . ARG A 1 471 ? 32.196 5.722 -22.482 1.00 89.69 471 ARG A CA 1
ATOM 3658 C C . ARG A 1 471 ? 31.668 7.013 -21.860 1.00 89.69 471 ARG A C 1
ATOM 3660 O O . ARG A 1 471 ? 32.277 7.607 -20.973 1.00 89.69 471 ARG A O 1
ATOM 3667 N N . VAL A 1 472 ? 30.498 7.448 -22.316 1.00 90.75 472 VAL A N 1
ATOM 3668 C CA . VAL A 1 472 ? 29.787 8.613 -21.782 1.00 90.75 472 VAL A CA 1
ATOM 3669 C C . VAL A 1 472 ? 28.641 8.141 -20.895 1.00 90.75 472 VAL A C 1
ATOM 3671 O O . VAL A 1 472 ? 27.702 7.508 -21.376 1.00 90.75 472 VAL A O 1
ATOM 3674 N N . ARG A 1 473 ? 28.686 8.495 -19.608 1.00 93.75 473 ARG A N 1
ATOM 3675 C CA . ARG A 1 473 ? 27.571 8.337 -18.669 1.00 93.75 473 ARG A CA 1
ATOM 3676 C C . ARG A 1 473 ? 26.679 9.579 -18.699 1.00 93.75 473 ARG A C 1
ATOM 3678 O O . ARG A 1 473 ? 27.152 10.691 -18.448 1.00 93.75 473 ARG A O 1
ATOM 3685 N N . ILE A 1 474 ? 25.382 9.388 -18.928 1.00 93.62 474 ILE A N 1
ATOM 3686 C CA . ILE A 1 474 ? 24.337 10.402 -18.700 1.00 93.62 474 ILE A CA 1
ATOM 3687 C C . ILE A 1 474 ? 23.569 10.006 -17.428 1.00 93.62 474 ILE A C 1
ATOM 3689 O O . ILE A 1 474 ? 23.119 8.866 -17.355 1.00 93.62 474 ILE A O 1
ATOM 3693 N N . PRO A 1 475 ? 23.410 10.878 -16.413 1.00 92.56 475 PRO A N 1
ATOM 3694 C CA . PRO A 1 475 ? 22.659 10.534 -15.201 1.00 92.56 475 PRO A CA 1
ATOM 3695 C C . PRO A 1 475 ? 21.177 10.281 -15.516 1.00 92.56 475 PRO A C 1
ATOM 3697 O O . PRO A 1 475 ? 20.585 11.024 -16.293 1.00 92.56 475 PRO A O 1
ATOM 3700 N N . LEU A 1 476 ? 20.568 9.264 -14.904 1.00 92.38 476 LEU A N 1
ATOM 3701 C CA . LEU A 1 476 ? 19.145 8.944 -15.082 1.00 92.38 476 LEU A CA 1
ATOM 3702 C C . LEU A 1 476 ? 18.324 9.321 -13.844 1.00 92.38 476 LEU A C 1
ATOM 3704 O O . LEU A 1 476 ? 18.837 9.377 -12.728 1.00 92.38 476 LEU A O 1
ATOM 3708 N N . VAL A 1 477 ? 17.029 9.553 -14.057 1.00 89.44 477 VAL A N 1
ATOM 3709 C CA . VAL A 1 477 ? 16.018 9.696 -12.999 1.00 89.44 477 VAL A CA 1
ATOM 3710 C C . VAL A 1 477 ? 15.189 8.416 -12.886 1.00 89.44 477 VAL A C 1
ATOM 3712 O O . VAL A 1 477 ? 15.215 7.578 -13.786 1.00 89.44 477 VAL A O 1
ATOM 3715 N N . LEU A 1 478 ? 14.461 8.246 -11.783 1.00 87.19 478 LEU A N 1
ATOM 3716 C CA . LEU A 1 478 ? 13.499 7.152 -11.629 1.00 87.19 478 LEU A CA 1
ATOM 3717 C C . LEU A 1 478 ? 12.232 7.439 -12.443 1.00 87.19 478 LEU A C 1
ATOM 3719 O O . LEU A 1 478 ? 11.735 8.567 -12.442 1.00 87.19 478 LEU A O 1
ATOM 3723 N N . SER A 1 479 ? 11.686 6.414 -13.096 1.00 85.94 479 SER A N 1
ATOM 3724 C CA . SER A 1 479 ? 10.401 6.505 -13.791 1.00 85.94 479 SER A CA 1
ATOM 3725 C C . SER A 1 479 ? 9.250 6.729 -12.799 1.00 85.94 479 SER A C 1
ATOM 3727 O O . SER A 1 479 ? 9.112 5.951 -11.852 1.00 85.94 479 SER A O 1
ATOM 3729 N N . PRO A 1 480 ? 8.379 7.734 -13.006 1.00 73.31 480 PRO A N 1
ATOM 3730 C CA . PRO A 1 480 ? 7.222 7.939 -12.144 1.00 73.31 480 PRO A CA 1
ATOM 3731 C C . PRO A 1 480 ? 6.162 6.852 -12.383 1.00 73.31 480 PRO A C 1
ATOM 3733 O O . PRO A 1 480 ? 5.853 6.505 -13.524 1.00 73.31 480 PRO A O 1
ATOM 3736 N N . GLY A 1 481 ? 5.602 6.314 -11.298 1.00 65.75 481 GLY A N 1
ATOM 3737 C CA . GLY A 1 481 ? 4.583 5.260 -11.317 1.00 65.75 481 GLY A CA 1
ATOM 3738 C C . GLY A 1 481 ? 4.507 4.503 -9.987 1.00 65.75 481 GLY A C 1
ATOM 3739 O O . GLY A 1 481 ? 5.414 4.596 -9.158 1.00 65.75 481 GLY A O 1
ATOM 3740 N N . ARG A 1 482 ? 3.419 3.760 -9.752 1.00 50.06 482 ARG A N 1
ATOM 3741 C CA . ARG A 1 482 ? 3.256 2.900 -8.564 1.00 50.06 482 ARG A CA 1
ATOM 3742 C C . ARG A 1 482 ? 2.373 1.704 -8.930 1.00 50.06 482 ARG A C 1
ATOM 3744 O O . ARG A 1 482 ? 1.249 1.906 -9.364 1.00 50.06 482 ARG A O 1
ATOM 3751 N N . GLY A 1 483 ? 2.867 0.479 -8.732 1.00 46.78 483 GLY A N 1
ATOM 3752 C CA . GLY A 1 483 ? 2.103 -0.748 -9.018 1.00 46.78 483 GLY A CA 1
ATOM 3753 C C . GLY A 1 483 ? 2.247 -1.300 -10.444 1.00 46.78 483 GLY A C 1
ATOM 3754 O O . GLY A 1 483 ? 1.254 -1.661 -11.057 1.00 46.78 483 GLY A O 1
ATOM 3755 N N . GLY A 1 484 ? 3.472 -1.381 -10.977 1.00 50.78 484 GLY A N 1
ATOM 3756 C CA . GLY A 1 484 ? 3.771 -2.039 -12.263 1.00 50.78 484 GLY A CA 1
ATOM 3757 C C . GLY A 1 484 ? 3.662 -1.136 -13.496 1.00 50.78 484 GLY A C 1
ATOM 3758 O O . GLY A 1 484 ? 4.485 -1.242 -14.404 1.00 50.78 484 GLY A O 1
ATOM 3759 N N . GLU A 1 485 ? 2.736 -0.177 -13.504 1.00 56.84 485 GLU A N 1
ATOM 3760 C CA . GLU A 1 485 ? 2.663 0.854 -14.546 1.00 56.84 485 GLU A CA 1
ATOM 3761 C C . GLU A 1 485 ? 3.658 1.992 -14.260 1.00 56.84 485 GLU A C 1
ATOM 3763 O O . GLU A 1 485 ? 3.380 2.937 -13.521 1.00 56.84 485 GLU A O 1
ATOM 3768 N N . MET A 1 486 ? 4.859 1.878 -14.832 1.00 73.94 486 MET A N 1
ATOM 3769 C CA . MET A 1 486 ? 5.872 2.941 -14.843 1.00 73.94 486 MET A CA 1
ATOM 3770 C C . MET A 1 486 ? 5.771 3.764 -16.136 1.00 73.94 486 MET A C 1
ATOM 3772 O O . MET A 1 486 ? 5.570 3.194 -17.211 1.00 73.94 486 MET A O 1
ATOM 3776 N N . ALA A 1 487 ? 5.957 5.082 -16.068 1.00 84.25 487 ALA A N 1
ATOM 3777 C CA . ALA A 1 487 ? 6.036 5.932 -17.258 1.00 84.25 487 ALA A CA 1
ATOM 3778 C C . ALA A 1 487 ? 7.467 6.009 -17.827 1.00 84.25 487 ALA A C 1
ATOM 3780 O O . ALA A 1 487 ? 8.452 5.973 -17.084 1.00 84.25 487 ALA A O 1
ATOM 3781 N N . THR A 1 488 ? 7.592 6.161 -19.146 1.00 89.38 488 THR A N 1
ATOM 3782 C CA . THR A 1 488 ? 8.866 6.479 -19.811 1.00 89.38 488 THR A CA 1
ATOM 3783 C C . THR A 1 488 ? 9.164 7.974 -19.761 1.00 89.38 488 THR A C 1
ATOM 3785 O O . THR A 1 488 ? 8.241 8.783 -19.861 1.00 89.38 488 THR A O 1
ATOM 3788 N N . PHE A 1 489 ? 10.443 8.345 -19.713 1.00 92.81 489 PHE A N 1
ATOM 3789 C CA . PHE A 1 489 ? 10.901 9.729 -19.872 1.00 92.81 489 PHE A CA 1
ATOM 3790 C C . PHE A 1 489 ? 11.948 9.851 -20.999 1.00 92.81 489 PHE A C 1
ATOM 3792 O O . PHE A 1 489 ? 12.706 8.908 -21.248 1.00 92.81 489 PHE A O 1
ATOM 3799 N N . PRO A 1 490 ? 12.023 11.001 -21.697 1.00 95.06 490 PRO A N 1
ATOM 3800 C CA . PRO A 1 490 ? 12.973 11.197 -22.784 1.00 95.06 490 PRO A CA 1
ATOM 3801 C C . PRO A 1 490 ? 14.387 11.502 -22.271 1.00 95.06 490 PRO A C 1
ATOM 3803 O O . PRO A 1 490 ? 14.592 12.419 -21.471 1.00 95.06 490 PRO A O 1
ATOM 3806 N N . VAL A 1 491 ? 15.380 10.804 -22.817 1.00 96.19 491 VAL A N 1
ATOM 3807 C CA . VAL A 1 491 ? 16.799 11.180 -22.753 1.00 96.19 491 VAL A CA 1
ATOM 3808 C C . VAL A 1 491 ? 17.243 11.595 -24.148 1.00 96.19 491 VAL A C 1
ATOM 3810 O O . VAL A 1 491 ? 17.088 10.824 -25.092 1.00 96.19 491 VAL A O 1
ATOM 3813 N N . VAL A 1 492 ? 17.776 12.808 -24.291 1.00 94.88 492 VAL A N 1
ATOM 3814 C CA . VAL A 1 492 ? 18.195 13.387 -25.576 1.00 94.88 492 VAL A CA 1
ATOM 3815 C C . VAL A 1 492 ? 19.695 13.652 -25.555 1.00 94.88 492 VAL A C 1
ATOM 3817 O O . VAL A 1 492 ? 20.183 14.291 -24.625 1.00 94.88 492 VAL A O 1
ATOM 3820 N N . LEU A 1 493 ? 20.421 13.219 -26.586 1.00 94.69 493 LEU A N 1
ATOM 3821 C CA . LEU A 1 493 ? 21.848 13.502 -26.768 1.00 94.69 493 LEU A CA 1
ATOM 3822 C C . LEU A 1 493 ? 22.116 14.073 -28.161 1.00 94.69 493 LEU A C 1
ATOM 3824 O O . LEU A 1 493 ? 21.677 13.501 -29.159 1.00 94.69 493 LEU A O 1
ATOM 3828 N N . THR A 1 494 ? 22.894 15.155 -28.214 1.00 93.00 494 THR A N 1
ATOM 3829 C CA . THR A 1 494 ? 23.405 15.768 -29.446 1.00 93.00 494 THR A CA 1
ATOM 3830 C C . THR A 1 494 ? 24.921 15.638 -29.511 1.00 93.00 494 THR A C 1
ATOM 3832 O O . THR A 1 494 ? 25.616 16.033 -28.569 1.00 93.00 494 THR A O 1
ATOM 3835 N N . TRP A 1 495 ? 25.447 15.156 -30.636 1.00 93.62 495 TRP A N 1
ATOM 3836 C CA . TRP A 1 495 ? 26.885 15.133 -30.908 1.00 93.62 495 TRP A CA 1
ATOM 3837 C C . TRP A 1 495 ? 27.197 15.424 -32.375 1.00 93.62 495 TRP A C 1
ATOM 3839 O O . TRP A 1 495 ? 26.364 15.223 -33.265 1.00 93.62 495 TRP A O 1
ATOM 3849 N N . VAL A 1 496 ? 28.423 15.874 -32.625 1.00 92.50 496 VAL A N 1
ATOM 3850 C CA . VAL A 1 496 ? 28.978 16.055 -33.969 1.00 92.50 496 VAL A CA 1
ATOM 3851 C C . VAL A 1 496 ? 30.196 15.161 -34.133 1.00 92.50 496 VAL A C 1
ATOM 3853 O O . VAL A 1 496 ? 30.980 14.982 -33.207 1.00 92.50 496 VAL A O 1
ATOM 3856 N N . ARG A 1 497 ? 30.373 14.598 -35.327 1.00 93.38 497 ARG A N 1
ATOM 3857 C CA . ARG A 1 497 ? 31.609 13.909 -35.718 1.00 93.38 497 ARG A CA 1
ATOM 3858 C C . ARG A 1 497 ? 31.926 14.160 -37.186 1.00 93.38 497 ARG A C 1
ATOM 3860 O O . ARG A 1 497 ? 31.029 14.467 -37.975 1.00 93.38 497 ARG A O 1
ATOM 3867 N N . ARG A 1 498 ? 33.178 13.954 -37.591 1.00 89.69 498 ARG A N 1
ATOM 3868 C CA . ARG A 1 498 ? 33.529 13.849 -39.015 1.00 89.69 498 ARG A CA 1
ATOM 3869 C C . ARG A 1 498 ? 33.129 12.453 -39.504 1.00 89.69 498 ARG A C 1
ATOM 3871 O O . ARG A 1 498 ? 33.513 11.454 -38.904 1.00 89.69 498 ARG A O 1
ATOM 3878 N N . ALA A 1 499 ? 32.302 12.383 -40.543 1.00 82.88 499 ALA A N 1
ATOM 3879 C CA . ALA A 1 499 ? 31.737 11.133 -41.059 1.00 82.88 499 ALA A CA 1
ATOM 3880 C C . ALA A 1 499 ? 32.294 10.726 -42.432 1.00 82.88 499 ALA A C 1
ATOM 3882 O O . ALA A 1 499 ? 31.955 9.652 -42.928 1.00 82.88 499 ALA A O 1
ATOM 3883 N N . GLY A 1 500 ? 33.149 11.562 -43.028 1.00 79.75 500 GLY A N 1
ATOM 3884 C CA . GLY A 1 500 ? 33.536 11.424 -44.428 1.00 79.75 500 GLY A CA 1
ATOM 3885 C C . GLY A 1 500 ? 32.390 11.861 -45.340 1.00 79.75 500 GLY A C 1
ATOM 3886 O O . GLY A 1 500 ? 31.549 12.661 -44.939 1.00 79.75 500 GLY A O 1
ATOM 3887 N N . GLY A 1 501 ? 32.359 11.350 -46.568 1.00 73.56 501 GLY A N 1
ATOM 3888 C CA . GLY A 1 501 ? 31.400 11.795 -47.586 1.00 73.56 501 GLY A CA 1
ATOM 3889 C C . GLY A 1 501 ? 31.949 12.862 -48.540 1.00 73.56 501 GLY A C 1
ATOM 3890 O O . GLY A 1 501 ? 31.264 13.252 -49.480 1.00 73.56 501 GLY A O 1
ATOM 3891 N N . GLU A 1 502 ? 33.174 13.342 -48.334 1.00 79.00 502 GLU A N 1
ATOM 3892 C CA . GLU A 1 502 ? 33.813 14.355 -49.182 1.00 79.00 502 GLU A CA 1
ATOM 3893 C C . GLU A 1 502 ? 34.217 13.775 -50.552 1.00 79.00 502 GLU A C 1
ATOM 3895 O O . GLU A 1 502 ? 34.591 12.607 -50.658 1.00 79.00 502 GLU A O 1
ATOM 3900 N N . GLY A 1 503 ? 34.162 14.600 -51.603 1.00 78.44 503 GLY A N 1
ATOM 3901 C CA . GLY A 1 503 ? 34.516 14.208 -52.974 1.00 78.44 503 GLY A CA 1
ATOM 3902 C C . GLY A 1 503 ? 33.333 13.761 -53.856 1.00 78.44 503 GLY A C 1
ATOM 3903 O O . GLY A 1 503 ? 32.198 13.664 -53.391 1.00 78.44 503 GLY A O 1
ATOM 3904 N N . PRO A 1 504 ? 33.580 13.520 -55.161 1.00 78.12 504 PRO A N 1
ATOM 3905 C CA . PRO A 1 504 ? 32.529 13.282 -56.157 1.00 78.12 504 PRO A CA 1
ATOM 3906 C C . PRO A 1 504 ? 31.913 11.873 -56.097 1.00 78.12 504 PRO A C 1
ATOM 3908 O O . PRO A 1 504 ? 30.820 11.664 -56.617 1.00 78.12 504 PRO A O 1
ATOM 3911 N N . VAL A 1 505 ? 32.594 10.920 -55.455 1.00 83.12 505 VAL A N 1
ATOM 3912 C CA . VAL A 1 505 ? 32.081 9.600 -55.057 1.00 83.12 505 VAL A CA 1
ATOM 3913 C C . VAL A 1 505 ? 32.555 9.359 -53.632 1.00 83.12 505 VAL A C 1
ATOM 3915 O O . VAL A 1 505 ? 33.714 9.638 -53.325 1.00 83.12 505 VAL A O 1
ATOM 3918 N N . SER A 1 506 ? 31.686 8.862 -52.755 1.00 85.38 506 SER A N 1
ATOM 3919 C CA . SER A 1 506 ? 32.025 8.676 -51.345 1.00 85.38 506 SER A CA 1
ATOM 3920 C C . SER A 1 506 ? 31.234 7.552 -50.680 1.00 85.38 506 SER A C 1
ATOM 3922 O O . SER A 1 506 ? 30.064 7.320 -50.990 1.00 85.38 506 SER A O 1
ATOM 3924 N N . TRP A 1 507 ? 31.875 6.880 -49.723 1.00 87.69 507 TRP A N 1
ATOM 3925 C CA . TRP A 1 507 ? 31.232 5.951 -48.799 1.00 87.69 507 TRP A CA 1
ATOM 3926 C C . TRP A 1 507 ? 31.220 6.580 -47.407 1.00 87.69 507 TRP A C 1
ATOM 3928 O O . TRP A 1 507 ? 32.269 6.791 -46.799 1.00 87.69 507 TRP A O 1
ATOM 3938 N N . THR A 1 508 ? 30.026 6.866 -46.899 1.00 89.25 508 THR A N 1
ATOM 3939 C CA . THR A 1 508 ? 29.806 7.336 -45.530 1.00 89.25 508 THR A CA 1
ATOM 3940 C C . THR A 1 508 ? 29.311 6.168 -44.686 1.00 89.25 508 THR A C 1
ATOM 3942 O O . THR A 1 508 ? 28.299 5.551 -45.018 1.00 89.25 508 THR A O 1
ATOM 3945 N N . ARG A 1 509 ? 29.990 5.861 -43.576 1.00 90.25 509 ARG A N 1
ATOM 3946 C CA . ARG A 1 509 ? 29.498 4.902 -42.574 1.00 90.25 509 ARG A CA 1
ATOM 3947 C C . ARG A 1 509 ? 29.021 5.659 -41.341 1.00 90.25 509 ARG A C 1
ATOM 3949 O O . ARG A 1 509 ? 29.784 6.408 -40.725 1.00 90.25 509 ARG A O 1
ATOM 3956 N N . LEU A 1 510 ? 27.757 5.468 -40.986 1.00 92.38 510 LEU A N 1
ATOM 3957 C CA . LEU A 1 510 ? 27.132 5.954 -39.763 1.00 92.38 510 LEU A CA 1
ATOM 3958 C C . LEU A 1 510 ? 27.015 4.807 -38.757 1.00 92.38 510 LEU A C 1
ATOM 3960 O O . LEU A 1 510 ? 26.709 3.676 -39.123 1.00 92.38 510 LEU A O 1
ATOM 3964 N N . GLN A 1 511 ? 27.262 5.115 -37.487 1.00 92.62 511 GLN A N 1
ATOM 3965 C CA . GLN A 1 511 ? 27.045 4.220 -36.354 1.00 92.62 511 GLN A CA 1
ATOM 3966 C C . GLN A 1 511 ? 26.288 4.988 -35.275 1.00 92.62 511 GLN A C 1
ATOM 3968 O O . GLN A 1 511 ? 26.599 6.153 -35.011 1.00 92.62 511 GLN A O 1
ATOM 3973 N N . ALA A 1 512 ? 25.273 4.349 -34.708 1.00 92.69 512 ALA A N 1
ATOM 3974 C CA . ALA A 1 512 ? 24.580 4.834 -33.530 1.00 92.69 512 ALA A CA 1
ATOM 3975 C C . ALA A 1 512 ? 25.430 4.565 -32.273 1.00 92.69 512 ALA A C 1
ATOM 3977 O O . ALA A 1 512 ? 26.309 3.697 -32.306 1.00 92.69 512 ALA A O 1
ATOM 3978 N N . PRO A 1 513 ? 25.187 5.280 -31.162 1.00 92.38 513 PRO A N 1
ATOM 3979 C CA . PRO A 1 513 ? 25.798 4.954 -29.879 1.00 92.38 513 PRO A CA 1
ATOM 3980 C C . PRO A 1 513 ? 25.428 3.526 -29.465 1.00 92.38 513 PRO A C 1
ATOM 3982 O O . PRO A 1 513 ? 24.259 3.152 -29.580 1.00 92.38 513 PRO A O 1
ATOM 3985 N N . ARG A 1 514 ? 26.385 2.751 -28.943 1.00 92.38 514 ARG A N 1
ATOM 3986 C CA . ARG A 1 514 ? 26.042 1.524 -28.199 1.00 92.38 514 ARG A CA 1
ATOM 3987 C C . ARG A 1 514 ? 25.483 1.937 -26.847 1.00 92.38 514 ARG A C 1
ATOM 3989 O O . ARG A 1 514 ? 26.039 2.849 -26.234 1.00 92.38 514 ARG A O 1
ATOM 3996 N N . VAL A 1 515 ? 24.421 1.280 -26.400 1.00 91.88 515 VAL A N 1
ATOM 3997 C CA . VAL A 1 515 ? 23.665 1.655 -25.200 1.00 91.88 515 VAL A CA 1
ATOM 3998 C C . VAL A 1 515 ? 23.542 0.445 -24.291 1.00 91.88 515 VAL A C 1
ATOM 4000 O O . VAL A 1 515 ? 23.050 -0.576 -24.749 1.00 91.88 515 VAL A O 1
ATOM 4003 N N . ASP A 1 516 ? 23.905 0.573 -23.014 1.00 89.06 516 ASP A N 1
ATOM 4004 C CA . ASP A 1 516 ? 23.912 -0.515 -22.014 1.00 89.06 516 ASP A CA 1
ATOM 4005 C C . ASP A 1 516 ? 22.523 -1.054 -21.599 1.00 89.06 516 ASP A C 1
ATOM 4007 O O . ASP A 1 516 ? 22.401 -1.833 -20.647 1.00 89.06 516 ASP A O 1
ATOM 4011 N N . ILE A 1 517 ? 21.462 -0.614 -22.277 1.00 92.06 517 ILE A N 1
ATOM 4012 C CA . ILE A 1 517 ? 20.056 -0.929 -22.009 1.00 92.06 517 ILE A CA 1
ATOM 4013 C C . ILE A 1 517 ? 19.415 -1.400 -23.326 1.00 92.06 517 ILE A C 1
ATOM 4015 O O . ILE A 1 517 ? 19.568 -0.714 -24.340 1.00 92.06 517 ILE A O 1
ATOM 4019 N N . PRO A 1 518 ? 18.676 -2.529 -23.343 1.00 91.31 518 PRO A N 1
ATOM 4020 C CA . PRO A 1 518 ? 18.023 -3.023 -24.554 1.00 91.31 518 PRO A CA 1
ATOM 4021 C C . PRO A 1 518 ? 16.950 -2.054 -25.073 1.00 91.31 518 PRO A C 1
ATOM 4023 O O . PRO A 1 518 ? 16.200 -1.457 -24.292 1.00 91.31 518 PRO A O 1
ATOM 4026 N N . ILE A 1 519 ? 16.861 -1.941 -26.401 1.00 92.31 519 ILE A N 1
ATOM 4027 C CA . ILE A 1 519 ? 15.939 -1.047 -27.115 1.00 92.31 519 ILE A CA 1
ATOM 4028 C C . ILE A 1 519 ? 14.914 -1.887 -27.885 1.00 92.31 519 ILE A C 1
ATOM 4030 O O . ILE A 1 519 ? 15.287 -2.656 -28.773 1.00 92.31 519 ILE A O 1
ATOM 4034 N N . SER A 1 520 ? 13.623 -1.712 -27.600 1.00 89.56 520 SER A N 1
ATOM 4035 C CA . SER A 1 520 ? 12.548 -2.483 -28.249 1.00 89.56 520 SER A CA 1
ATOM 4036 C C . SER A 1 520 ? 12.356 -2.117 -29.728 1.00 89.56 520 SER A C 1
ATOM 4038 O O . SER A 1 520 ? 12.246 -3.002 -30.577 1.00 89.56 520 SER A O 1
ATOM 4040 N N . GLU A 1 521 ? 12.365 -0.823 -30.054 1.00 90.81 521 GLU A N 1
ATOM 4041 C CA . GLU A 1 521 ? 12.265 -0.296 -31.421 1.00 90.81 521 GLU A CA 1
ATOM 4042 C C . GLU A 1 521 ? 13.242 0.871 -31.614 1.00 90.81 521 GLU A C 1
ATOM 4044 O O . GLU A 1 521 ? 13.279 1.800 -30.804 1.00 90.81 521 GLU A O 1
ATOM 4049 N N . MET A 1 522 ? 13.999 0.866 -32.711 1.00 93.38 522 MET A N 1
ATOM 4050 C CA . MET A 1 522 ? 14.823 1.996 -33.127 1.00 93.38 522 MET A CA 1
ATOM 4051 C C . MET A 1 522 ? 14.447 2.473 -34.531 1.00 93.38 522 MET A C 1
ATOM 4053 O O . MET A 1 522 ? 14.477 1.699 -35.487 1.00 93.38 522 MET A O 1
ATOM 4057 N N . THR A 1 523 ? 14.188 3.774 -34.674 1.00 94.06 523 THR A N 1
ATOM 4058 C CA . THR A 1 523 ? 14.077 4.456 -35.972 1.00 94.06 523 THR A CA 1
ATOM 4059 C C . THR A 1 523 ? 15.202 5.471 -36.137 1.00 94.06 523 THR A C 1
ATOM 4061 O O . THR A 1 523 ? 15.593 6.145 -35.181 1.00 94.06 523 THR A O 1
ATOM 4064 N N . TRP A 1 524 ? 15.754 5.581 -37.345 1.00 94.88 524 TRP A N 1
ATOM 4065 C CA . TRP A 1 524 ? 16.831 6.522 -37.654 1.00 94.88 524 TRP A CA 1
ATOM 4066 C C . TRP A 1 524 ? 16.583 7.202 -39.000 1.00 94.88 524 TRP A C 1
ATOM 4068 O O . TRP A 1 524 ? 16.519 6.539 -40.033 1.00 94.88 524 TRP A O 1
ATOM 4078 N N . GLN A 1 525 ? 16.454 8.529 -38.987 1.00 94.19 525 GLN A N 1
ATOM 4079 C CA . GLN A 1 525 ? 16.430 9.356 -40.192 1.00 94.19 525 GLN A CA 1
ATOM 4080 C C . GLN A 1 525 ? 17.828 9.923 -40.480 1.00 94.19 525 GLN A C 1
ATOM 4082 O O . GLN A 1 525 ? 18.480 10.466 -39.585 1.00 94.19 525 GLN A O 1
ATOM 4087 N N . VAL A 1 526 ? 18.273 9.844 -41.731 1.00 92.56 526 VAL A N 1
ATOM 4088 C CA . VAL A 1 526 ? 19.515 10.452 -42.218 1.00 92.56 526 VAL A CA 1
ATOM 4089 C C . VAL A 1 526 ? 19.183 11.445 -43.324 1.00 92.56 526 VAL A C 1
ATOM 4091 O O . VAL A 1 526 ? 18.693 11.049 -44.377 1.00 92.56 526 VAL A O 1
ATOM 4094 N N . ASP A 1 527 ? 19.471 12.722 -43.100 1.00 90.75 527 ASP A N 1
ATOM 4095 C CA . ASP A 1 527 ? 19.303 13.779 -44.096 1.00 90.75 527 ASP A CA 1
ATOM 4096 C C . ASP A 1 527 ? 20.621 13.962 -44.870 1.00 90.75 527 ASP A C 1
ATOM 4098 O O . ASP A 1 527 ? 21.661 14.284 -44.285 1.00 90.75 527 ASP A O 1
ATOM 4102 N N . LEU A 1 528 ? 20.588 13.709 -46.182 1.00 88.94 528 LEU A N 1
ATOM 4103 C CA . LEU A 1 528 ? 21.726 13.835 -47.104 1.00 88.94 528 LEU A CA 1
ATOM 4104 C C . LEU A 1 528 ? 21.714 15.179 -47.852 1.00 88.94 528 LEU A C 1
ATOM 4106 O O . LEU A 1 528 ? 20.632 15.636 -48.214 1.00 88.94 528 LEU A O 1
ATOM 4110 N N . PRO A 1 529 ? 22.874 15.761 -48.211 1.00 87.38 529 PRO A N 1
ATOM 4111 C CA . PRO A 1 529 ? 22.931 16.950 -49.064 1.00 87.38 529 PRO A CA 1
ATOM 4112 C C . PRO A 1 529 ? 22.159 16.798 -50.390 1.00 87.38 529 PRO A C 1
ATOM 4114 O O . PRO A 1 529 ? 22.061 15.708 -50.966 1.00 87.38 529 PRO A O 1
ATOM 4117 N N . GLU A 1 530 ? 21.595 17.898 -50.896 1.00 83.56 530 GLU A N 1
ATOM 4118 C CA . GLU A 1 530 ? 20.766 17.886 -52.114 1.00 83.56 530 GLU A CA 1
ATOM 4119 C C . GLU A 1 530 ? 21.560 17.573 -53.391 1.00 83.56 530 GLU A C 1
ATOM 4121 O O . GLU A 1 530 ? 20.999 17.037 -54.349 1.00 83.56 530 GLU A O 1
ATOM 4126 N N . ASP A 1 531 ? 22.866 17.860 -53.408 1.00 81.19 531 ASP A N 1
ATOM 4127 C CA . ASP A 1 531 ? 23.769 17.580 -54.530 1.00 81.19 531 ASP A CA 1
ATOM 4128 C C . ASP A 1 531 ? 24.101 16.085 -54.681 1.00 81.19 531 ASP A C 1
ATOM 4130 O O . ASP A 1 531 ? 24.656 15.681 -55.709 1.00 81.19 531 ASP A O 1
ATOM 4134 N N . ARG A 1 532 ? 23.763 15.255 -53.684 1.00 82.81 532 ARG A N 1
ATOM 4135 C CA . ARG A 1 532 ? 24.071 13.823 -53.671 1.00 82.81 532 ARG A CA 1
ATOM 4136 C C . ARG A 1 532 ? 22.970 12.955 -54.247 1.00 82.81 532 ARG A C 1
ATOM 4138 O O . ARG A 1 532 ? 21.787 13.299 -54.290 1.00 82.81 532 ARG A O 1
ATOM 4145 N N . GLN A 1 533 ? 23.398 11.786 -54.693 1.00 81.88 533 GLN A N 1
ATOM 4146 C CA . GLN A 1 533 ? 22.552 10.693 -55.130 1.00 81.88 533 GLN A CA 1
ATOM 4147 C C . GLN A 1 533 ? 23.027 9.411 -54.449 1.00 81.88 533 GLN A C 1
ATOM 4149 O O . GLN A 1 533 ? 24.223 9.116 -54.447 1.00 81.88 533 GLN A O 1
ATOM 4154 N N . VAL A 1 534 ? 22.092 8.673 -53.851 1.00 84.69 534 VAL A N 1
ATOM 4155 C CA . VAL A 1 534 ? 22.358 7.365 -53.242 1.00 84.69 534 VAL A CA 1
ATOM 4156 C C . VAL A 1 534 ? 22.519 6.336 -54.354 1.00 84.69 534 VAL A C 1
ATOM 4158 O O . VAL A 1 534 ? 21.669 6.246 -55.236 1.00 84.69 534 VAL A O 1
ATOM 4161 N N . LEU A 1 535 ? 23.610 5.578 -54.300 1.00 80.81 535 LEU A N 1
ATOM 4162 C CA . LEU A 1 535 ? 23.918 4.499 -55.238 1.00 80.81 535 LEU A CA 1
ATOM 4163 C C . LEU A 1 535 ? 23.708 3.119 -54.605 1.00 80.81 535 LEU A C 1
ATOM 4165 O O . LEU A 1 535 ? 23.259 2.196 -55.274 1.00 80.81 535 LEU A O 1
ATOM 4169 N N . TYR A 1 536 ? 24.042 2.977 -53.320 1.00 82.25 536 TYR A N 1
ATOM 4170 C CA . TYR A 1 536 ? 23.926 1.726 -52.574 1.00 82.25 536 TYR A CA 1
ATOM 4171 C C . TYR A 1 536 ? 23.764 2.008 -51.073 1.00 82.25 536 TYR A C 1
ATOM 4173 O O . TYR A 1 536 ? 24.299 2.999 -50.562 1.00 82.25 536 TYR A O 1
ATOM 4181 N N . LEU A 1 537 ? 23.024 1.137 -50.384 1.00 87.62 537 LEU A N 1
ATOM 4182 C CA . LEU A 1 537 ? 22.795 1.164 -48.939 1.00 87.62 537 LEU A CA 1
ATOM 4183 C C . LEU A 1 537 ? 23.216 -0.175 -48.329 1.00 87.62 537 LEU A C 1
ATOM 4185 O O . LEU A 1 537 ? 23.003 -1.225 -48.928 1.00 87.62 537 LEU A O 1
ATOM 4189 N N . ASP A 1 538 ? 23.800 -0.111 -47.139 1.00 85.69 538 ASP A N 1
ATOM 4190 C CA . ASP A 1 538 ? 24.387 -1.234 -46.402 1.00 85.69 538 ASP A CA 1
ATOM 4191 C C . ASP A 1 538 ? 24.194 -1.030 -44.886 1.00 85.69 538 ASP A C 1
ATOM 4193 O O . ASP A 1 538 ? 23.786 0.050 -44.445 1.00 85.69 538 ASP A O 1
ATOM 4197 N N . GLY A 1 539 ? 24.552 -2.021 -44.073 1.00 87.75 539 GLY A N 1
ATOM 4198 C CA . GLY A 1 539 ? 24.561 -1.938 -42.610 1.00 87.75 539 GLY A CA 1
ATOM 4199 C C . GLY A 1 539 ? 23.513 -2.817 -41.927 1.00 87.75 539 GLY A C 1
ATOM 4200 O O . GLY A 1 539 ? 22.934 -3.718 -42.525 1.00 87.75 539 GLY A O 1
ATOM 4201 N N . THR A 1 540 ? 23.300 -2.576 -40.633 1.00 88.69 540 THR A N 1
ATOM 4202 C CA . THR A 1 540 ? 22.404 -3.386 -39.785 1.00 88.69 540 THR A CA 1
ATOM 4203 C C . THR A 1 540 ? 20.997 -2.802 -39.639 1.00 88.69 540 THR A C 1
ATOM 4205 O O . THR A 1 540 ? 20.111 -3.462 -39.098 1.00 88.69 540 THR A O 1
ATOM 4208 N N . MET A 1 541 ? 20.769 -1.575 -40.105 1.00 90.00 541 MET A N 1
ATOM 4209 C CA . MET A 1 541 ? 19.455 -0.927 -40.105 1.00 90.00 541 MET A CA 1
ATOM 4210 C C . MET A 1 541 ? 18.706 -1.202 -41.418 1.00 90.00 541 MET A C 1
ATOM 4212 O O . MET A 1 541 ? 19.271 -1.035 -42.497 1.00 90.00 541 MET A O 1
ATOM 4216 N N . GLU A 1 542 ? 17.424 -1.556 -41.346 1.00 87.00 542 GLU A N 1
ATOM 4217 C CA . GLU A 1 542 ? 16.610 -1.839 -42.534 1.00 87.00 542 GLU A CA 1
ATOM 4218 C C . GLU A 1 542 ? 16.068 -0.537 -43.154 1.00 87.00 542 GLU A C 1
ATOM 4220 O O . GLU A 1 542 ? 15.521 0.295 -42.425 1.00 87.00 542 GLU A O 1
ATOM 4225 N N . PRO A 1 543 ? 16.189 -0.321 -44.479 1.00 84.88 543 PRO A N 1
ATOM 4226 C CA . PRO A 1 543 ? 15.689 0.887 -45.128 1.00 84.88 543 PRO A CA 1
ATOM 4227 C C . PRO A 1 543 ? 14.159 0.873 -45.252 1.00 84.88 543 PRO A C 1
ATOM 4229 O O . PRO A 1 543 ? 13.567 0.032 -45.936 1.00 84.88 543 PRO A O 1
ATOM 4232 N N . LEU A 1 544 ? 13.511 1.879 -44.663 1.00 78.38 544 LEU A N 1
ATOM 4233 C CA . LEU A 1 544 ? 12.080 2.136 -44.814 1.00 78.38 544 LEU A CA 1
ATOM 4234 C C . LEU A 1 544 ? 11.820 2.699 -46.215 1.00 78.38 544 LEU A C 1
ATOM 4236 O O . LEU A 1 544 ? 11.829 3.912 -46.440 1.00 78.38 544 LEU A O 1
ATOM 4240 N N . THR A 1 545 ? 11.598 1.795 -47.170 1.00 55.03 545 THR A N 1
ATOM 4241 C CA . THR A 1 545 ? 11.256 2.151 -48.553 1.00 55.03 545 THR A CA 1
ATOM 4242 C C . THR A 1 545 ? 10.015 3.051 -48.546 1.00 55.03 545 THR A C 1
ATOM 4244 O O . THR A 1 545 ? 9.006 2.671 -47.943 1.00 55.03 545 THR A O 1
ATOM 4247 N N . PRO A 1 546 ? 10.034 4.231 -49.198 1.00 45.59 546 PRO A N 1
ATOM 4248 C CA . PRO A 1 546 ? 8.880 5.120 -49.210 1.00 45.59 546 PRO A CA 1
ATOM 4249 C C . PRO A 1 546 ? 7.697 4.407 -49.865 1.00 45.59 546 PRO A C 1
ATOM 4251 O O . PRO A 1 546 ? 7.719 4.107 -51.060 1.00 45.59 546 PRO A O 1
ATOM 4254 N N . ALA A 1 547 ? 6.662 4.131 -49.067 1.00 33.19 547 ALA A N 1
ATOM 4255 C CA . ALA A 1 547 ? 5.463 3.450 -49.528 1.00 33.19 547 ALA A CA 1
ATOM 4256 C C . ALA A 1 547 ? 4.882 4.192 -50.737 1.00 33.19 547 ALA A C 1
ATOM 4258 O O . ALA A 1 547 ? 4.461 5.350 -50.642 1.00 33.19 547 ALA A O 1
ATOM 4259 N N . HIS A 1 548 ? 4.875 3.515 -51.886 1.00 33.16 548 HIS A N 1
ATOM 4260 C CA . HIS A 1 548 ? 4.360 4.067 -53.130 1.00 33.16 548 HIS A CA 1
ATOM 4261 C C . HIS A 1 548 ? 2.909 4.507 -52.900 1.00 33.16 548 HIS A C 1
ATOM 4263 O O . HIS A 1 548 ? 2.090 3.714 -52.433 1.00 33.16 548 HIS A O 1
ATOM 4269 N N . AR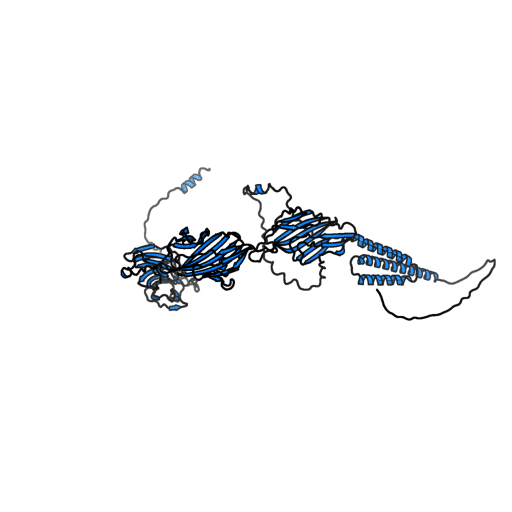G A 1 549 ? 2.595 5.779 -53.179 1.00 34.25 549 ARG A N 1
ATOM 4270 C CA . ARG A 1 549 ? 1.351 6.443 -52.752 1.00 34.25 549 ARG A CA 1
ATOM 4271 C C . ARG A 1 549 ? 0.112 5.876 -53.474 1.00 34.25 549 ARG A C 1
ATOM 4273 O O . ARG A 1 549 ? -0.446 6.504 -54.369 1.00 34.25 549 ARG A O 1
ATOM 4280 N N . ARG A 1 550 ? -0.358 4.697 -53.063 1.00 29.45 550 ARG A N 1
ATOM 4281 C CA . ARG A 1 550 ? -1.719 4.202 -53.312 1.00 29.45 550 ARG A CA 1
ATOM 4282 C C . ARG A 1 550 ? -2.465 4.215 -51.990 1.00 29.45 550 ARG A C 1
ATOM 4284 O O . ARG A 1 550 ? -2.027 3.604 -51.021 1.00 29.45 550 ARG A O 1
ATOM 4291 N N . GLY A 1 551 ? -3.568 4.957 -51.945 1.00 40.72 551 GLY A N 1
ATOM 4292 C CA . GLY A 1 551 ? -4.368 5.097 -50.735 1.00 40.72 551 GLY A CA 1
ATOM 4293 C C . GLY A 1 551 ? -4.909 3.744 -50.281 1.00 40.72 551 GLY A C 1
ATOM 4294 O O . GLY A 1 551 ? -5.706 3.135 -50.986 1.00 40.72 551 GLY A O 1
ATOM 4295 N N . SER A 1 552 ? -4.482 3.298 -49.101 1.00 32.25 552 SER A N 1
ATOM 4296 C CA . SER A 1 552 ? -5.033 2.133 -48.414 1.00 32.25 552 SER A CA 1
ATOM 4297 C C . SER A 1 552 ? -5.122 2.433 -46.921 1.00 32.25 552 SER A C 1
ATOM 4299 O O . SER A 1 552 ? -4.146 2.449 -46.177 1.00 32.25 552 SER A O 1
ATOM 4301 N N . SER A 1 553 ? -6.343 2.761 -46.530 1.00 40.84 553 SER A N 1
ATOM 4302 C CA . SER A 1 553 ? -6.877 2.959 -45.189 1.00 40.84 553 SER A CA 1
ATOM 4303 C C . SER A 1 553 ? -6.340 2.009 -44.102 1.00 40.84 553 SER A C 1
ATOM 4305 O O . SER A 1 553 ? -6.948 0.975 -43.842 1.00 40.84 553 SER A O 1
ATOM 4307 N N . PHE A 1 554 ? -5.288 2.423 -43.384 1.00 32.31 554 PHE A N 1
ATOM 4308 C CA . PHE A 1 554 ? -4.897 1.825 -42.091 1.00 32.31 554 PHE A CA 1
ATOM 4309 C C . PHE A 1 554 ? -4.598 2.842 -40.967 1.00 32.31 554 PHE A C 1
ATOM 4311 O O . PHE A 1 554 ? -4.495 2.469 -39.804 1.00 32.31 554 PHE A O 1
ATOM 4318 N N . SER A 1 555 ? -4.558 4.146 -41.258 1.00 35.62 555 SER A N 1
ATOM 4319 C CA . SER A 1 555 ? -4.230 5.206 -40.285 1.00 35.62 555 SER A CA 1
ATOM 4320 C C . SER A 1 555 ? -5.386 5.650 -39.367 1.00 35.62 555 SER A C 1
ATOM 4322 O O . SER A 1 555 ? -5.275 6.676 -38.701 1.00 35.62 555 SER A O 1
ATOM 4324 N N . ARG A 1 556 ? -6.513 4.921 -39.313 1.00 35.25 556 ARG A N 1
ATOM 4325 C CA . ARG A 1 556 ? -7.745 5.386 -38.633 1.00 35.25 556 ARG A CA 1
ATOM 4326 C C . ARG A 1 556 ? -7.998 4.823 -37.228 1.00 35.25 556 ARG A C 1
ATOM 4328 O O . ARG A 1 556 ? -9.050 5.111 -36.666 1.00 35.25 556 ARG A O 1
ATOM 4335 N N . VAL A 1 557 ? -7.073 4.037 -36.670 1.00 38.88 557 VAL A N 1
ATOM 4336 C CA . VAL A 1 557 ? -7.259 3.362 -35.364 1.00 38.88 557 VAL A CA 1
ATOM 4337 C C . VAL A 1 557 ? -6.370 3.932 -34.245 1.00 38.88 557 VAL A C 1
ATOM 4339 O O . VAL A 1 557 ? -6.769 3.879 -33.088 1.00 38.88 557 VAL A O 1
ATOM 4342 N N . ILE A 1 558 ? -5.237 4.577 -34.556 1.00 36.75 558 ILE A N 1
ATOM 4343 C CA . ILE A 1 558 ? -4.301 5.149 -33.555 1.00 36.75 558 ILE A CA 1
ATOM 4344 C C . ILE A 1 558 ? -4.325 6.692 -33.589 1.00 36.75 558 ILE A C 1
ATOM 4346 O O . ILE A 1 558 ? -3.300 7.362 -33.599 1.00 36.75 558 ILE A O 1
ATOM 4350 N N . GLY A 1 559 ? -5.526 7.269 -33.681 1.00 34.06 559 GLY A N 1
ATOM 4351 C CA . GLY A 1 559 ? -5.734 8.713 -33.866 1.00 34.06 559 GLY A CA 1
ATOM 4352 C C . GLY A 1 559 ? -6.860 9.281 -33.007 1.00 34.06 559 GLY A C 1
ATOM 4353 O O . GLY A 1 559 ? -7.621 10.119 -33.485 1.00 34.06 559 GLY A O 1
ATOM 4354 N N . ARG A 1 560 ? -7.046 8.772 -31.779 1.00 33.94 560 ARG A N 1
ATOM 4355 C CA . ARG A 1 560 ? -8.166 9.187 -30.916 1.00 33.94 560 ARG A CA 1
ATOM 4356 C C . ARG A 1 560 ? -7.846 9.247 -29.418 1.00 33.94 560 ARG A C 1
ATOM 4358 O O . ARG A 1 560 ? -8.651 8.823 -28.596 1.00 33.94 560 ARG A O 1
ATOM 4365 N N . SER A 1 561 ? -6.696 9.820 -29.067 1.00 35.91 561 SER A N 1
ATOM 4366 C CA . SER A 1 561 ? -6.385 10.205 -27.682 1.00 35.91 561 SER A CA 1
ATOM 4367 C C . SER A 1 561 ? -5.300 11.289 -27.600 1.00 35.91 561 SER A C 1
ATOM 4369 O O . SER A 1 561 ? -4.245 11.041 -27.031 1.00 35.91 561 SER A O 1
ATOM 4371 N N . MET A 1 562 ? -5.542 12.466 -28.194 1.00 32.34 562 MET A N 1
ATOM 4372 C CA . MET A 1 562 ? -4.927 13.759 -27.825 1.0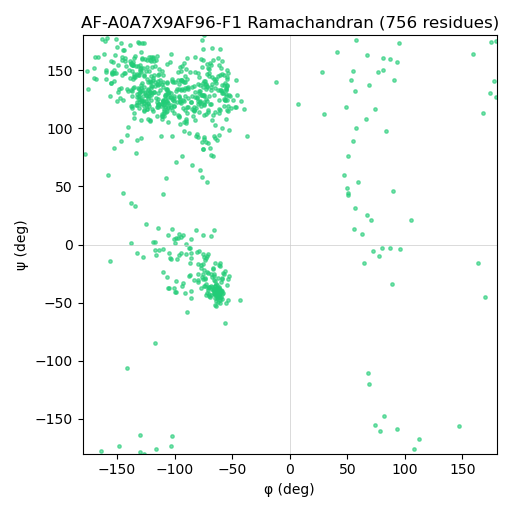0 32.34 562 MET A CA 1
ATOM 4373 C C . MET A 1 562 ? -5.508 14.879 -28.704 1.00 32.34 562 MET A C 1
ATOM 4375 O O . MET A 1 562 ? -4.889 15.325 -29.659 1.00 32.34 562 MET A O 1
ATOM 4379 N N . ASP A 1 563 ? -6.722 15.312 -28.370 1.00 32.84 563 ASP A N 1
ATOM 4380 C CA . ASP A 1 563 ? -7.251 16.624 -28.762 1.00 32.84 563 ASP A CA 1
ATOM 4381 C C . ASP A 1 563 ? -8.166 17.101 -27.627 1.00 32.84 563 ASP A C 1
ATOM 4383 O O . ASP A 1 563 ? -9.349 16.767 -27.558 1.00 32.84 563 ASP A O 1
ATOM 4387 N N . ALA A 1 564 ? -7.565 17.799 -26.662 1.00 30.05 564 ALA A N 1
ATOM 4388 C CA . ALA A 1 564 ? -8.251 18.391 -25.519 1.00 30.05 564 ALA A CA 1
ATOM 4389 C C . ALA A 1 564 ? -7.487 19.628 -25.015 1.00 30.05 564 ALA A C 1
ATOM 4391 O O . ALA A 1 564 ? -6.730 19.571 -24.052 1.00 30.05 564 ALA A O 1
ATOM 4392 N N . SER A 1 565 ? -7.752 20.751 -25.681 1.00 32.59 565 SER A N 1
ATOM 4393 C CA . SER A 1 565 ? -7.944 22.064 -25.050 1.00 32.59 565 SER A CA 1
ATOM 4394 C C . SER A 1 565 ? -6.827 22.643 -24.164 1.00 32.59 565 SER A C 1
ATOM 4396 O O . SER A 1 565 ? -6.812 22.451 -22.951 1.00 32.59 565 SER A O 1
ATOM 4398 N N . ALA A 1 566 ? -6.046 23.562 -24.737 1.00 27.39 566 ALA A N 1
ATOM 4399 C CA . ALA A 1 566 ? -5.497 24.706 -24.005 1.00 27.39 566 ALA A CA 1
ATOM 4400 C C . ALA A 1 566 ? -5.895 26.004 -24.743 1.00 27.39 566 ALA A C 1
ATOM 4402 O O . ALA A 1 566 ? -5.572 26.137 -25.926 1.00 27.39 566 ALA A O 1
ATOM 4403 N N . PRO A 1 567 ? -6.630 26.942 -24.115 1.00 34.38 567 PRO A N 1
ATOM 4404 C CA . PRO A 1 567 ? -7.031 28.185 -24.767 1.00 34.38 567 PRO A CA 1
ATOM 4405 C C . PRO A 1 567 ? -5.869 29.185 -24.820 1.00 34.38 567 PRO A C 1
ATOM 4407 O O . PRO A 1 567 ? -5.167 29.399 -23.833 1.00 34.38 567 PRO A O 1
ATOM 4410 N N . VAL A 1 568 ? -5.705 29.851 -25.963 1.00 31.14 568 VAL A N 1
ATOM 4411 C CA . VAL A 1 568 ? -4.775 30.978 -26.108 1.00 31.14 568 VAL A CA 1
ATOM 4412 C C . VAL A 1 568 ? -5.451 32.246 -25.590 1.00 31.14 568 VAL A C 1
ATOM 4414 O O . VAL A 1 568 ? -6.325 32.799 -26.253 1.00 31.14 568 VAL A O 1
ATOM 4417 N N . SER A 1 569 ? -5.028 32.729 -24.422 1.00 27.58 569 SER A N 1
ATOM 4418 C CA . SER A 1 569 ? -5.342 34.077 -23.941 1.00 27.58 569 SER A CA 1
ATOM 4419 C C . SER A 1 569 ? -4.135 34.993 -24.147 1.00 27.58 569 SER A C 1
ATOM 4421 O O . SER A 1 569 ? -3.239 35.066 -23.306 1.00 27.58 569 SER A O 1
ATOM 4423 N N . SER A 1 570 ? -4.107 35.696 -25.277 1.00 35.56 570 SER A N 1
ATOM 4424 C CA . SER A 1 570 ? -3.208 36.830 -25.481 1.00 35.56 570 SER A CA 1
ATOM 4425 C C . SER A 1 570 ? -3.697 38.012 -24.645 1.00 35.56 570 SER A C 1
ATOM 4427 O O . SER A 1 570 ? -4.753 38.572 -24.944 1.00 35.56 570 SER A O 1
ATOM 4429 N N . GLN A 1 571 ? -2.939 38.405 -23.624 1.00 27.83 571 GLN A N 1
ATOM 4430 C CA . GLN A 1 571 ? -3.195 39.643 -22.899 1.00 27.83 571 GLN A CA 1
ATOM 4431 C C . GLN A 1 571 ? -1.877 40.380 -22.671 1.00 27.83 571 GLN A C 1
ATOM 4433 O O . GLN A 1 571 ? -0.983 39.895 -21.979 1.00 27.83 571 GLN A O 1
ATOM 4438 N N . GLU A 1 572 ? -1.754 41.536 -23.318 1.00 40.41 572 GLU A N 1
ATOM 4439 C CA . GLU A 1 572 ? -0.668 42.483 -23.097 1.00 40.41 572 GLU A CA 1
ATOM 4440 C C . GLU A 1 572 ? -0.722 42.977 -21.647 1.00 40.41 572 GLU A C 1
ATOM 4442 O O . GLU A 1 572 ? -1.785 43.367 -21.158 1.00 40.41 572 GLU A O 1
ATOM 4447 N N . VAL A 1 573 ? 0.423 42.995 -20.967 1.00 30.50 573 VAL A N 1
ATOM 4448 C CA . VAL A 1 573 ? 0.593 43.707 -19.697 1.00 30.50 573 VAL A CA 1
ATOM 4449 C C . VAL A 1 573 ? 1.857 44.545 -19.814 1.00 30.50 573 VAL A C 1
ATOM 4451 O O . VAL A 1 573 ? 2.927 44.029 -20.135 1.00 30.50 573 VAL A O 1
ATOM 4454 N N . GLY A 1 574 ? 1.691 45.851 -19.619 1.00 28.77 574 GLY A N 1
ATOM 4455 C CA . GLY A 1 574 ? 2.772 46.824 -19.667 1.00 28.77 574 GLY A CA 1
ATOM 4456 C C . GLY A 1 574 ? 3.657 46.814 -18.421 1.00 28.77 574 GLY A C 1
ATOM 4457 O O . GLY A 1 574 ? 3.409 46.112 -17.443 1.00 28.77 574 GLY A O 1
ATOM 4458 N N . ASP A 1 575 ? 4.696 47.634 -18.497 1.00 38.78 575 ASP A N 1
ATOM 4459 C CA . ASP A 1 575 ? 5.652 47.929 -17.433 1.00 38.78 575 ASP A CA 1
ATOM 4460 C C . ASP A 1 575 ? 4.977 48.561 -16.197 1.00 38.78 575 ASP A C 1
ATOM 4462 O O . ASP A 1 575 ? 4.187 49.487 -16.360 1.00 38.78 575 ASP A O 1
ATOM 4466 N N . GLU A 1 576 ? 5.298 48.072 -14.988 1.00 31.05 576 GLU A N 1
ATOM 4467 C CA . GLU A 1 576 ? 5.627 48.896 -13.805 1.00 31.05 576 GLU A CA 1
ATOM 4468 C C . GLU A 1 576 ? 5.936 48.053 -12.536 1.00 31.05 576 GLU A C 1
ATOM 4470 O O . GLU A 1 576 ? 5.117 47.284 -12.043 1.00 31.05 576 GLU A O 1
ATOM 4475 N N . GLY A 1 577 ? 7.094 48.310 -11.910 1.00 31.92 577 GLY A N 1
ATOM 4476 C CA . GLY A 1 577 ? 7.151 48.571 -10.458 1.00 31.92 577 GLY A CA 1
ATOM 4477 C C . GLY A 1 577 ? 7.207 47.432 -9.408 1.00 31.92 577 GLY A C 1
ATOM 4478 O O . GLY A 1 577 ? 6.200 47.065 -8.819 1.00 31.92 577 GLY A O 1
ATOM 4479 N N . ARG A 1 578 ? 8.437 47.137 -8.944 1.00 40.31 578 ARG A N 1
ATOM 4480 C CA . ARG A 1 578 ? 8.830 46.775 -7.547 1.00 40.31 578 ARG A CA 1
ATOM 4481 C C . ARG A 1 578 ? 8.351 45.451 -6.899 1.00 40.31 578 ARG A C 1
ATOM 4483 O O . ARG A 1 578 ? 7.308 45.390 -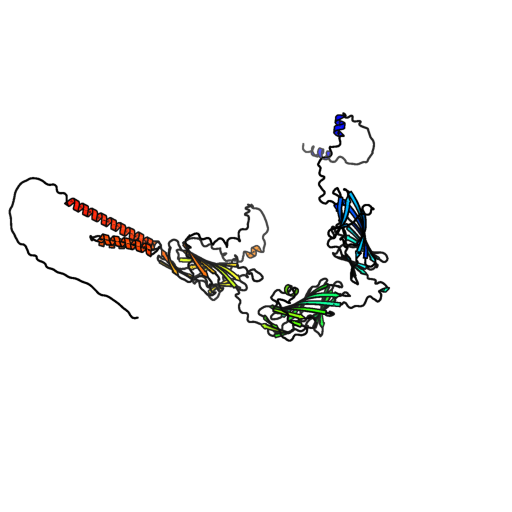6.259 1.00 40.31 578 ARG A O 1
ATOM 4490 N N . ALA A 1 579 ? 9.303 44.522 -6.756 1.00 31.78 579 ALA A N 1
ATOM 4491 C CA . ALA A 1 579 ? 9.523 43.735 -5.530 1.00 31.78 579 ALA A CA 1
ATOM 4492 C C . ALA A 1 579 ? 11.044 43.534 -5.309 1.00 31.78 579 ALA A C 1
ATOM 4494 O O . ALA A 1 579 ? 11.820 43.656 -6.256 1.00 31.78 579 ALA A O 1
ATOM 4495 N N . GLY A 1 580 ? 11.486 43.337 -4.059 1.00 34.00 580 GLY A N 1
ATOM 4496 C CA . GLY A 1 580 ? 12.907 43.407 -3.664 1.00 34.00 580 GLY A CA 1
ATOM 4497 C C . GLY A 1 580 ? 13.784 42.206 -4.076 1.00 34.00 580 GLY A C 1
ATOM 4498 O O . GLY A 1 580 ? 13.260 41.177 -4.498 1.00 34.00 580 GLY A O 1
ATOM 4499 N N . PRO A 1 581 ? 15.124 42.315 -3.954 1.00 38.72 581 PRO A N 1
ATOM 4500 C CA . PRO A 1 581 ? 16.045 41.261 -4.369 1.00 38.72 581 PRO A CA 1
ATOM 4501 C C . PRO A 1 581 ? 16.098 40.113 -3.353 1.00 38.72 581 PRO A C 1
ATOM 4503 O O . PRO A 1 581 ? 16.530 40.297 -2.216 1.00 38.72 581 PRO A O 1
ATOM 4506 N N . ASP A 1 582 ? 15.730 38.913 -3.797 1.00 38.44 582 ASP A N 1
ATOM 4507 C CA . ASP A 1 582 ? 15.877 37.680 -3.023 1.00 38.44 582 ASP A CA 1
ATOM 4508 C C . ASP A 1 582 ? 17.368 37.285 -2.912 1.00 38.44 582 ASP A C 1
ATOM 4510 O O . ASP A 1 582 ? 17.993 36.964 -3.933 1.00 38.44 582 ASP A O 1
ATOM 4514 N N . PRO A 1 583 ? 17.982 37.267 -1.710 1.00 41.50 583 PRO A N 1
ATOM 4515 C CA . PRO A 1 583 ? 19.423 37.032 -1.557 1.00 41.50 583 PRO A CA 1
ATOM 4516 C C . PRO A 1 583 ? 19.851 35.581 -1.842 1.00 41.50 583 PRO A C 1
ATOM 4518 O O . PRO A 1 583 ? 21.044 35.294 -1.913 1.00 41.50 583 PRO A O 1
ATOM 4521 N N . GLN A 1 584 ? 18.902 34.656 -2.025 1.00 39.53 584 GLN A N 1
ATOM 4522 C CA . GLN A 1 584 ? 19.185 33.277 -2.440 1.00 39.53 584 GLN A CA 1
ATOM 4523 C C . GLN A 1 584 ? 19.243 33.119 -3.972 1.00 39.53 584 GLN A C 1
ATOM 4525 O O . GLN A 1 584 ? 19.982 32.271 -4.474 1.00 39.53 584 GLN A O 1
ATOM 4530 N N . ALA A 1 585 ? 18.544 33.970 -4.734 1.00 38.38 585 ALA A N 1
ATOM 4531 C CA . ALA A 1 585 ? 18.549 33.924 -6.199 1.00 38.38 585 ALA A CA 1
ATOM 4532 C C . ALA A 1 585 ? 19.848 34.486 -6.815 1.00 38.38 585 ALA A C 1
ATOM 4534 O O . ALA A 1 585 ? 20.236 34.093 -7.918 1.00 38.38 585 ALA A O 1
ATOM 4535 N N . SER A 1 586 ? 20.545 35.382 -6.109 1.00 32.47 586 SER A N 1
ATOM 4536 C CA . SER A 1 586 ? 21.864 35.894 -6.506 1.00 32.47 586 SER A CA 1
ATOM 4537 C C . SER A 1 586 ? 22.970 34.846 -6.336 1.00 32.47 586 SER A C 1
ATOM 4539 O O . SER A 1 586 ? 23.773 34.660 -7.249 1.00 32.47 586 SER A O 1
ATOM 4541 N N . LEU A 1 587 ? 22.966 34.088 -5.234 1.00 38.12 587 LEU A N 1
ATOM 4542 C CA . LEU A 1 587 ? 23.969 33.047 -4.957 1.00 38.12 587 LEU A CA 1
ATOM 4543 C C . LEU A 1 587 ? 23.921 31.867 -5.947 1.00 38.12 587 LEU A C 1
ATOM 4545 O O . LEU A 1 587 ? 24.950 31.247 -6.216 1.00 38.12 587 LEU A O 1
ATOM 4549 N N . ALA A 1 588 ? 22.760 31.587 -6.547 1.00 38.00 588 ALA A N 1
ATOM 4550 C CA . ALA A 1 588 ? 22.626 30.583 -7.606 1.00 38.00 588 ALA A CA 1
ATOM 4551 C C . ALA A 1 588 ? 23.195 31.040 -8.968 1.00 38.00 588 ALA A C 1
ATOM 4553 O O . ALA A 1 588 ? 23.522 30.203 -9.810 1.00 38.00 588 ALA A O 1
ATOM 4554 N N . ARG A 1 589 ? 23.333 32.354 -9.203 1.00 36.19 589 ARG A N 1
ATOM 4555 C CA . ARG A 1 589 ? 23.812 32.912 -10.483 1.00 36.19 589 ARG A CA 1
ATOM 4556 C C . ARG A 1 589 ? 25.334 33.019 -10.584 1.00 36.19 589 ARG A C 1
ATOM 4558 O O . ARG A 1 589 ? 25.852 33.139 -11.689 1.00 36.19 589 ARG A O 1
ATOM 4565 N N . GLU A 1 590 ? 26.059 32.933 -9.472 1.00 34.78 590 GLU A N 1
ATOM 4566 C CA . GLU A 1 590 ? 27.502 33.219 -9.432 1.00 34.78 590 GLU A CA 1
ATOM 4567 C C . GLU A 1 590 ? 28.406 31.970 -9.538 1.00 34.78 590 GLU A C 1
ATOM 4569 O O . GLU A 1 590 ? 29.622 32.052 -9.361 1.00 34.78 590 GLU A O 1
ATOM 4574 N N . ARG A 1 591 ? 27.843 30.786 -9.842 1.00 39.25 591 ARG A N 1
ATOM 4575 C CA . ARG A 1 591 ? 28.598 29.514 -9.823 1.00 39.25 591 ARG A CA 1
ATOM 4576 C C . ARG A 1 591 ? 28.406 28.556 -11.006 1.00 39.25 591 ARG A C 1
ATOM 4578 O O . ARG A 1 591 ? 28.579 27.351 -10.848 1.00 39.25 591 ARG A O 1
ATOM 4585 N N . VAL A 1 592 ? 28.190 29.080 -12.216 1.00 38.38 592 VAL A N 1
ATOM 4586 C CA . VAL A 1 592 ? 28.410 28.312 -13.462 1.00 38.38 592 VAL A CA 1
ATOM 4587 C C . VAL A 1 592 ? 29.216 29.129 -14.480 1.00 38.38 592 VAL A C 1
ATOM 4589 O O . VAL A 1 592 ? 28.667 29.818 -15.334 1.00 38.38 592 VAL A O 1
ATOM 4592 N N . ARG A 1 593 ? 30.552 29.012 -14.433 1.00 35.41 593 ARG A N 1
ATOM 4593 C CA . ARG A 1 593 ? 31.403 29.302 -15.601 1.00 35.41 593 ARG A CA 1
ATOM 4594 C C . ARG A 1 593 ? 31.360 28.089 -16.532 1.00 35.41 593 ARG A C 1
ATOM 4596 O O . ARG A 1 593 ? 32.127 27.146 -16.364 1.00 35.41 593 ARG A O 1
ATOM 4603 N N . GLY A 1 594 ? 30.441 28.119 -17.488 1.00 35.94 594 GLY A N 1
ATOM 4604 C CA . GLY A 1 594 ? 30.265 27.091 -18.511 1.00 35.94 594 GLY A CA 1
ATOM 4605 C C . GLY A 1 594 ? 29.024 27.408 -19.335 1.00 35.94 594 GLY A C 1
ATOM 4606 O O . GLY A 1 594 ? 27.987 27.733 -18.766 1.00 35.94 594 GLY A O 1
ATOM 4607 N N . VAL A 1 595 ? 29.148 27.383 -20.662 1.00 40.03 595 VAL A N 1
ATOM 4608 C CA . VAL A 1 595 ? 28.069 27.762 -21.588 1.00 40.03 595 VAL A CA 1
ATOM 4609 C C . VAL A 1 595 ? 26.841 26.872 -21.359 1.00 40.03 595 VAL A C 1
ATOM 4611 O O . VAL A 1 595 ? 26.969 25.651 -21.283 1.00 40.03 595 VAL A O 1
ATOM 4614 N N . PHE A 1 596 ? 25.653 27.475 -21.246 1.00 39.75 596 PHE A N 1
ATOM 4615 C CA . PHE A 1 596 ? 24.395 26.729 -21.158 1.00 39.75 596 PHE A CA 1
ATOM 4616 C C . PHE A 1 596 ? 24.210 25.857 -22.415 1.00 39.75 596 PHE A C 1
ATOM 4618 O O . PHE A 1 596 ? 24.377 26.375 -23.522 1.00 39.75 596 PHE A O 1
ATOM 4625 N N . PRO A 1 597 ? 23.838 24.569 -22.289 1.00 42.78 597 PRO A N 1
ATOM 4626 C CA . PRO A 1 597 ? 23.600 23.721 -23.451 1.00 42.78 597 PRO A CA 1
ATOM 4627 C C . PRO A 1 597 ? 22.374 24.224 -24.220 1.00 42.78 597 PRO A C 1
ATOM 4629 O O . PRO A 1 597 ? 21.241 24.135 -23.748 1.00 42.78 597 PRO A O 1
ATOM 4632 N N . VAL A 1 598 ? 22.607 24.757 -25.418 1.00 49.34 598 VAL A N 1
ATOM 4633 C CA . VAL A 1 598 ? 21.545 25.186 -26.332 1.00 49.34 598 VAL A CA 1
ATOM 4634 C C . VAL A 1 598 ? 20.858 23.949 -26.916 1.00 49.34 598 VAL A C 1
ATOM 4636 O O . VAL A 1 598 ? 21.515 22.975 -27.294 1.00 49.34 598 VAL A O 1
ATOM 4639 N N . GLN A 1 599 ? 19.528 23.979 -27.014 1.00 51.62 599 GLN A N 1
ATOM 4640 C CA . GLN A 1 599 ? 18.759 22.922 -27.669 1.00 51.62 599 GLN A CA 1
ATOM 4641 C C . GLN A 1 599 ? 18.917 23.033 -29.193 1.00 51.62 599 GLN A C 1
ATOM 4643 O O . GLN A 1 599 ? 18.196 23.773 -29.868 1.00 51.62 599 GLN A O 1
ATOM 4648 N N . VAL A 1 600 ? 19.901 22.311 -29.730 1.00 57.28 600 VAL A N 1
ATOM 4649 C CA . VAL A 1 600 ? 20.246 22.313 -31.155 1.00 57.28 600 VAL A CA 1
ATOM 4650 C C . VAL A 1 600 ? 19.117 21.678 -31.964 1.00 57.28 600 VAL A C 1
ATOM 4652 O O . VAL A 1 600 ? 18.919 20.465 -31.946 1.00 57.28 600 VAL A O 1
ATOM 4655 N N . HIS A 1 601 ? 18.379 22.508 -32.695 1.00 53.28 601 HIS A N 1
ATOM 4656 C CA . HIS A 1 601 ? 17.399 22.042 -33.667 1.00 53.28 601 HIS A CA 1
ATOM 4657 C C . HIS A 1 601 ? 18.122 21.719 -34.977 1.00 53.28 601 HIS A C 1
ATOM 4659 O O . HIS A 1 601 ? 18.688 22.607 -35.612 1.00 53.28 601 HIS A O 1
ATOM 4665 N N . VAL A 1 602 ? 18.110 20.447 -35.382 1.00 60.59 602 VAL A N 1
ATOM 4666 C CA . VAL A 1 602 ? 18.669 20.022 -36.674 1.00 60.59 602 VAL A CA 1
ATOM 4667 C C . VAL A 1 602 ? 17.778 20.576 -37.796 1.00 60.59 602 VAL A C 1
ATOM 4669 O O . VAL A 1 602 ? 16.580 20.274 -37.804 1.00 60.59 602 VAL A O 1
ATOM 4672 N N . PRO A 1 603 ? 18.308 21.391 -38.728 1.00 58.06 603 PRO A N 1
ATOM 4673 C CA . PRO A 1 603 ? 17.506 21.970 -39.800 1.00 58.06 603 PRO A CA 1
ATOM 4674 C C . PRO A 1 603 ? 17.027 20.889 -40.777 1.00 58.06 603 PRO A C 1
ATOM 4676 O O . PRO A 1 603 ? 17.736 19.928 -41.064 1.00 58.06 603 PRO A O 1
ATOM 4679 N N . GLN A 1 604 ? 15.812 21.056 -41.305 1.00 62.31 604 GLN A N 1
ATOM 4680 C CA . GLN A 1 604 ? 15.202 20.119 -42.254 1.00 62.31 604 GLN A CA 1
ATOM 4681 C C . GLN A 1 604 ? 15.656 20.424 -43.688 1.00 62.31 604 GLN A C 1
ATOM 4683 O O . GLN A 1 604 ? 14.876 20.916 -44.499 1.00 62.31 604 GLN A O 1
ATOM 4688 N N . VAL A 1 605 ? 16.936 20.189 -43.975 1.00 63.25 605 VAL A N 1
ATOM 4689 C CA . VAL A 1 605 ? 17.554 20.456 -45.283 1.00 63.25 605 VAL A CA 1
ATOM 4690 C C . VAL A 1 605 ? 18.165 19.164 -45.814 1.00 63.25 605 VAL A C 1
ATOM 4692 O O . VAL A 1 605 ? 18.852 18.467 -45.070 1.00 63.25 605 VAL A O 1
ATOM 4695 N N . GLY A 1 606 ? 17.926 18.858 -47.092 1.00 68.44 606 GLY A N 1
ATOM 4696 C CA . GLY A 1 606 ? 18.439 17.655 -47.743 1.00 68.44 606 GLY A CA 1
ATOM 4697 C C . GLY A 1 606 ? 17.395 16.572 -48.039 1.00 68.44 606 GLY A C 1
ATOM 4698 O O . GLY A 1 606 ? 16.192 16.740 -47.843 1.00 68.44 606 GLY A O 1
ATOM 4699 N N . GLN A 1 607 ? 17.879 15.441 -48.551 1.00 80.94 607 GLN A N 1
ATOM 4700 C CA . GLN A 1 607 ? 17.096 14.260 -48.919 1.00 80.94 607 GLN A CA 1
ATOM 4701 C C . GLN A 1 607 ? 17.011 13.292 -47.723 1.00 80.94 607 GLN A C 1
ATOM 4703 O O . GLN A 1 607 ? 18.049 12.753 -47.329 1.00 80.94 607 GLN A O 1
ATOM 4708 N N . PRO A 1 608 ? 15.818 13.037 -47.150 1.00 87.62 608 PRO A N 1
ATOM 4709 C CA . PRO A 1 608 ? 15.673 12.160 -45.994 1.00 87.62 608 PRO A CA 1
ATOM 4710 C C . PRO A 1 608 ? 15.667 10.678 -46.394 1.00 87.62 608 PRO A C 1
ATOM 4712 O O . PRO A 1 608 ? 14.845 10.236 -47.200 1.00 87.62 608 PRO A O 1
ATOM 4715 N N . LEU A 1 609 ? 16.538 9.892 -45.767 1.00 88.38 609 LEU A N 1
ATOM 4716 C CA . LEU A 1 609 ? 16.500 8.431 -45.754 1.00 88.38 609 LEU A CA 1
ATOM 4717 C C . LEU A 1 609 ? 16.020 7.953 -44.387 1.00 88.38 609 LEU A C 1
ATOM 4719 O O . LEU A 1 609 ? 16.557 8.375 -43.368 1.00 88.38 609 LEU A O 1
ATOM 4723 N N . ASN A 1 610 ? 15.042 7.053 -44.355 1.00 91.12 610 ASN A N 1
ATOM 4724 C CA . ASN A 1 610 ? 14.499 6.511 -43.112 1.00 91.12 610 ASN A CA 1
ATOM 4725 C C . ASN A 1 610 ? 14.894 5.044 -42.958 1.00 91.12 610 ASN A C 1
ATOM 4727 O O . ASN A 1 610 ? 14.838 4.283 -43.924 1.00 91.12 610 ASN A O 1
ATOM 4731 N N . PHE A 1 611 ? 15.244 4.646 -41.740 1.00 92.25 611 PHE A N 1
ATOM 4732 C CA . PHE A 1 611 ? 15.606 3.277 -41.403 1.00 92.25 611 PHE A CA 1
ATOM 4733 C C . PHE A 1 611 ? 14.966 2.835 -40.082 1.00 92.25 611 PHE A C 1
ATOM 4735 O O . PHE A 1 611 ? 14.709 3.664 -39.204 1.00 92.25 611 PHE A O 1
ATOM 4742 N N . SER A 1 612 ? 14.766 1.529 -39.917 1.00 91.50 612 SER A N 1
ATOM 4743 C CA . SER A 1 612 ? 14.243 0.911 -38.692 1.00 91.50 612 SER A CA 1
ATOM 4744 C C . SER A 1 612 ? 15.019 -0.345 -38.293 1.00 91.50 612 SER A C 1
ATOM 4746 O O . SER A 1 612 ? 15.611 -1.017 -39.136 1.00 91.50 612 SER A O 1
ATOM 4748 N N . ARG A 1 613 ? 14.995 -0.676 -37.000 1.00 88.12 613 ARG A N 1
ATOM 4749 C CA . ARG A 1 613 ? 15.445 -1.963 -36.454 1.00 88.12 613 ARG A CA 1
ATOM 4750 C C . ARG A 1 613 ? 14.627 -2.293 -35.207 1.00 88.12 613 ARG A C 1
ATOM 4752 O O . ARG A 1 613 ? 14.465 -1.444 -34.331 1.00 88.12 613 ARG A O 1
ATOM 4759 N N . LEU A 1 614 ? 14.103 -3.512 -35.137 1.00 85.56 614 LEU A N 1
ATOM 4760 C CA . LEU A 1 614 ? 13.430 -4.042 -33.950 1.00 85.56 614 LEU A CA 1
ATOM 4761 C C . LEU A 1 614 ? 14.452 -4.770 -33.071 1.00 85.56 614 LEU A C 1
ATOM 4763 O O . LEU A 1 614 ? 15.353 -5.410 -33.605 1.00 85.56 614 LEU A O 1
ATOM 4767 N N . MET A 1 615 ? 14.284 -4.686 -31.749 1.00 82.88 615 MET A N 1
ATOM 4768 C CA . MET A 1 615 ? 15.096 -5.376 -30.735 1.00 82.88 615 MET A CA 1
ATOM 4769 C C . MET A 1 615 ? 16.615 -5.196 -30.911 1.00 82.88 615 MET A C 1
ATOM 4771 O O . MET A 1 615 ? 17.323 -6.112 -31.326 1.00 82.88 615 MET A O 1
ATOM 4775 N N . VAL A 1 616 ? 17.133 -4.022 -30.541 1.00 83.69 616 VAL A N 1
ATOM 4776 C CA . VAL A 1 616 ? 18.585 -3.790 -30.455 1.00 83.69 616 VAL A CA 1
ATOM 4777 C C . VAL A 1 616 ? 19.078 -4.232 -29.076 1.00 83.69 616 VAL A C 1
ATOM 4779 O O . VAL A 1 616 ? 18.593 -3.750 -28.046 1.00 83.69 616 VAL A O 1
ATOM 4782 N N . SER A 1 617 ? 20.044 -5.151 -29.055 1.00 81.56 617 SER A N 1
ATOM 4783 C CA . SER A 1 617 ? 20.638 -5.657 -27.806 1.00 81.56 617 SER A CA 1
ATOM 4784 C C . SER A 1 617 ? 21.523 -4.605 -27.127 1.00 81.56 617 SER A C 1
ATOM 4786 O O . SER A 1 617 ? 22.148 -3.793 -27.807 1.00 81.56 617 SER A O 1
ATOM 4788 N N . GLY A 1 618 ? 21.648 -4.664 -25.796 1.00 69.38 618 GLY A N 1
ATOM 4789 C CA . GLY A 1 618 ? 22.361 -3.675 -24.964 1.00 69.38 618 GLY A CA 1
ATOM 4790 C C . GLY A 1 618 ? 23.891 -3.558 -25.141 1.00 69.38 618 GLY A C 1
ATOM 4791 O O . GLY A 1 618 ? 24.550 -2.947 -24.312 1.00 69.38 618 GLY A O 1
ATOM 4792 N N . ASP A 1 619 ? 24.462 -4.146 -26.193 1.00 72.69 619 ASP A N 1
ATOM 4793 C CA . ASP A 1 619 ? 25.879 -4.023 -26.588 1.00 72.69 619 ASP A CA 1
ATOM 4794 C C . ASP A 1 619 ? 26.056 -3.858 -28.116 1.00 72.69 619 ASP A C 1
ATOM 4796 O O . ASP A 1 619 ? 27.176 -3.760 -28.639 1.00 72.69 619 ASP A O 1
ATOM 4800 N N . GLU A 1 620 ? 24.948 -3.828 -28.861 1.00 84.69 620 GLU A N 1
ATOM 4801 C CA . GLU A 1 620 ? 24.937 -3.756 -30.318 1.00 84.69 620 GLU A CA 1
ATOM 4802 C C . GLU A 1 620 ? 25.171 -2.316 -30.810 1.00 84.69 620 GLU A C 1
ATOM 4804 O O . GLU A 1 620 ? 24.758 -1.341 -30.182 1.00 84.69 620 GLU A O 1
ATOM 4809 N N . ALA A 1 621 ? 25.830 -2.174 -31.965 1.00 87.62 621 ALA A N 1
ATOM 4810 C CA . ALA A 1 6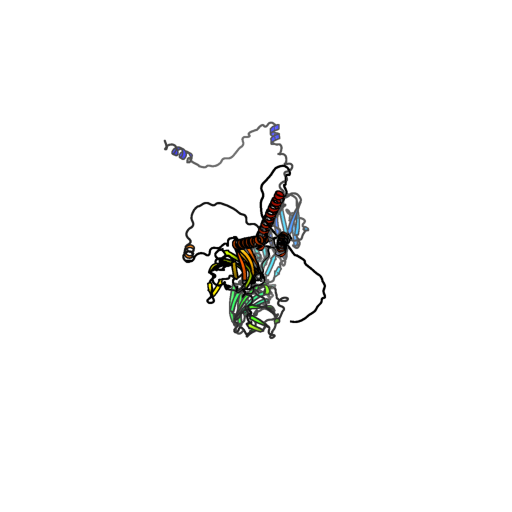21 ? 26.031 -0.895 -32.647 1.00 87.62 621 ALA A CA 1
ATOM 4811 C C . ALA A 1 621 ? 25.228 -0.850 -33.961 1.00 87.62 621 ALA A C 1
ATOM 4813 O O . ALA A 1 621 ? 25.738 -1.291 -34.999 1.00 87.62 621 ALA A O 1
ATOM 4814 N N . PRO A 1 622 ? 23.993 -0.315 -33.963 1.00 92.38 622 PRO A N 1
ATOM 4815 C CA . PRO A 1 622 ? 23.244 -0.087 -35.193 1.00 92.38 622 PRO A CA 1
ATOM 4816 C C . PRO A 1 622 ? 24.039 0.779 -36.175 1.00 92.38 622 PRO A C 1
ATOM 4818 O O . PRO A 1 622 ? 24.615 1.802 -35.797 1.00 92.38 622 PRO A O 1
ATOM 4821 N N . SER A 1 623 ? 24.097 0.368 -37.440 1.00 92.75 623 SER A N 1
ATOM 4822 C CA . SER A 1 623 ? 24.955 0.997 -38.445 1.00 92.75 623 SER A CA 1
ATOM 4823 C C . SER A 1 623 ? 24.272 1.123 -39.801 1.00 92.75 623 SER A C 1
ATOM 4825 O O . SER A 1 623 ? 23.425 0.306 -40.161 1.00 92.75 623 SER A O 1
ATOM 4827 N N . ILE A 1 624 ? 24.659 2.162 -40.542 1.00 92.94 624 ILE A N 1
ATOM 4828 C CA . ILE A 1 624 ? 24.192 2.460 -41.898 1.00 92.94 624 ILE A CA 1
ATOM 4829 C C . ILE A 1 624 ? 25.424 2.771 -42.753 1.00 92.94 624 ILE A C 1
ATOM 4831 O O . ILE A 1 624 ? 26.197 3.679 -42.438 1.00 92.94 624 ILE A O 1
ATOM 4835 N N . GLY A 1 625 ? 25.618 2.038 -43.842 1.00 89.75 625 GLY A N 1
ATOM 4836 C CA . GLY A 1 625 ? 26.527 2.393 -44.925 1.00 89.75 625 GLY A CA 1
ATOM 4837 C C . GLY A 1 625 ? 25.753 3.089 -46.040 1.00 89.75 625 GLY A C 1
ATOM 4838 O O . GLY A 1 625 ? 24.748 2.569 -46.512 1.00 89.75 625 GLY A O 1
ATOM 4839 N N . ILE A 1 626 ? 26.218 4.260 -46.466 1.00 90.75 626 ILE A N 1
ATOM 4840 C CA . ILE A 1 626 ? 25.631 5.017 -47.574 1.00 90.75 626 ILE A CA 1
ATOM 4841 C C . ILE A 1 626 ? 26.725 5.264 -48.607 1.00 90.75 626 ILE A C 1
ATOM 4843 O O . ILE A 1 626 ? 27.710 5.952 -48.324 1.00 90.75 626 ILE A O 1
ATOM 4847 N N . PHE A 1 627 ? 26.550 4.720 -49.807 1.00 88.19 627 PHE A N 1
ATOM 4848 C CA . PHE A 1 627 ? 27.402 5.020 -50.951 1.00 88.19 627 PHE A CA 1
ATOM 4849 C C . PHE A 1 627 ? 26.720 6.084 -51.814 1.00 88.19 627 PHE A C 1
ATOM 4851 O O . PHE A 1 627 ? 25.578 5.900 -52.244 1.00 88.19 627 PHE A O 1
ATOM 4858 N N . THR A 1 628 ? 27.396 7.211 -52.045 1.00 86.50 628 THR A N 1
ATOM 4859 C CA . THR A 1 628 ? 26.845 8.351 -52.794 1.00 86.50 628 THR A CA 1
ATOM 4860 C C . THR A 1 628 ? 27.799 8.864 -53.863 1.00 86.50 628 THR A C 1
ATOM 4862 O O . THR A 1 628 ? 29.018 8.779 -53.715 1.00 86.50 628 THR A O 1
ATOM 4865 N N . ALA A 1 629 ? 27.238 9.471 -54.907 1.00 84.56 629 ALA A N 1
ATOM 4866 C CA . ALA A 1 629 ? 27.976 10.296 -55.860 1.00 84.56 629 ALA A CA 1
ATOM 4867 C C . ALA A 1 629 ? 27.350 11.691 -55.980 1.00 84.56 629 ALA A C 1
ATOM 4869 O O . ALA A 1 629 ? 26.181 11.889 -55.630 1.00 84.56 629 ALA A O 1
ATOM 4870 N N . SER A 1 630 ? 28.121 12.661 -56.474 1.00 83.06 630 SER A N 1
ATOM 4871 C CA . SER A 1 630 ? 27.591 13.980 -56.816 1.00 83.06 630 SER A CA 1
ATOM 4872 C C . SER A 1 630 ? 26.778 13.916 -58.112 1.00 83.06 630 SER A C 1
ATOM 4874 O O . SER A 1 630 ? 27.161 13.270 -59.096 1.00 83.06 630 SER A O 1
ATOM 4876 N N . ARG A 1 631 ? 25.660 14.645 -58.148 1.00 75.25 631 ARG A N 1
ATOM 4877 C CA . ARG A 1 631 ? 24.791 14.752 -59.332 1.00 75.25 631 ARG A CA 1
ATOM 4878 C C . ARG A 1 631 ? 25.534 15.319 -60.552 1.00 75.25 631 ARG A C 1
ATOM 4880 O O . ARG A 1 631 ? 25.215 14.965 -61.683 1.00 75.25 631 ARG A O 1
ATOM 4887 N N . SER A 1 632 ? 26.561 16.146 -60.339 1.00 71.88 632 SER A N 1
ATOM 4888 C CA . SER A 1 632 ? 27.417 16.687 -61.404 1.00 71.88 632 SER A CA 1
ATOM 4889 C C . SER A 1 632 ? 28.339 15.638 -62.037 1.00 71.88 632 SER A C 1
ATOM 4891 O O . SER A 1 632 ? 28.522 15.657 -63.257 1.00 71.88 632 SER A O 1
ATOM 4893 N N . LEU A 1 633 ? 28.882 14.694 -61.257 1.00 69.88 633 LEU A N 1
ATOM 4894 C CA . LEU A 1 633 ? 29.676 13.582 -61.789 1.00 69.88 633 LEU A CA 1
ATOM 4895 C C . LEU A 1 633 ? 28.783 12.609 -62.571 1.00 69.88 633 LEU A C 1
ATOM 4897 O O . LEU A 1 633 ? 29.123 12.230 -63.693 1.00 69.88 633 LEU A O 1
ATOM 4901 N N . ALA A 1 634 ? 27.619 12.268 -62.007 1.00 60.94 634 ALA A N 1
ATOM 4902 C CA . ALA A 1 634 ? 26.607 11.433 -62.654 1.00 60.94 634 ALA A CA 1
ATOM 4903 C C . ALA A 1 634 ? 26.215 11.986 -64.040 1.00 60.94 634 ALA A C 1
ATOM 4905 O O . ALA A 1 634 ? 26.269 11.255 -65.033 1.00 60.94 634 ALA A O 1
ATOM 4906 N N . ALA A 1 635 ? 25.936 13.293 -64.120 1.00 62.94 635 ALA A N 1
ATOM 4907 C CA . ALA A 1 635 ? 25.650 13.995 -65.371 1.00 62.94 635 ALA A CA 1
ATOM 4908 C C . ALA A 1 635 ? 26.837 13.994 -66.346 1.00 62.94 635 ALA A C 1
ATOM 4910 O O . ALA A 1 635 ? 26.674 13.719 -67.537 1.00 62.94 635 ALA A O 1
ATOM 4911 N N . SER A 1 636 ? 28.045 14.275 -65.847 1.00 65.06 636 SER A N 1
ATOM 4912 C CA . SER A 1 636 ? 29.264 14.326 -66.667 1.00 65.06 636 SER A CA 1
ATOM 4913 C C . SER A 1 636 ? 29.570 12.977 -67.320 1.00 65.06 636 SER A C 1
ATOM 4915 O O . SER A 1 636 ? 29.968 12.940 -68.483 1.00 65.06 636 SER A O 1
ATOM 4917 N N . PHE A 1 637 ? 29.324 11.865 -66.620 1.00 65.75 637 PHE A N 1
ATOM 4918 C CA . PHE A 1 637 ? 29.487 10.528 -67.190 1.00 65.75 637 PHE A CA 1
ATOM 4919 C C . PHE A 1 637 ? 28.494 10.259 -68.331 1.00 65.75 637 PHE A C 1
ATOM 4921 O O . PHE A 1 637 ? 28.888 9.721 -69.364 1.00 65.75 637 PHE A O 1
ATOM 4928 N N . GLY A 1 638 ? 27.232 10.684 -68.191 1.00 63.53 638 GLY A N 1
ATOM 4929 C CA . GLY A 1 638 ? 26.235 10.576 -69.263 1.00 63.53 638 GLY A CA 1
ATOM 4930 C C . GLY A 1 638 ? 26.641 11.344 -70.528 1.00 63.53 638 GLY A C 1
ATOM 4931 O O . GLY A 1 638 ? 26.544 10.812 -71.636 1.00 63.53 638 GLY A O 1
ATOM 4932 N N . TRP A 1 639 ? 27.189 12.554 -70.371 1.00 63.12 639 TRP A N 1
ATOM 4933 C CA . TRP A 1 639 ? 27.737 13.341 -71.484 1.00 63.12 639 TRP A CA 1
ATOM 4934 C C . TRP A 1 639 ? 29.006 12.735 -72.100 1.00 63.12 639 TRP A C 1
ATOM 4936 O O . TRP A 1 639 ? 29.177 12.794 -73.319 1.00 63.12 639 TRP A O 1
ATOM 4946 N N . LEU A 1 640 ? 29.875 12.122 -71.293 1.00 68.62 640 LEU A N 1
ATOM 4947 C CA . LEU A 1 640 ? 31.084 11.446 -71.772 1.00 68.62 640 LEU A CA 1
ATOM 4948 C C . LEU A 1 640 ? 30.723 10.186 -72.577 1.00 68.62 640 LEU A C 1
ATOM 4950 O O . LEU A 1 640 ? 31.244 9.992 -73.675 1.00 68.62 640 LEU A O 1
ATOM 4954 N N . LEU A 1 641 ? 29.763 9.389 -72.096 1.00 65.62 641 LEU A N 1
ATOM 4955 C CA . LEU A 1 641 ? 29.217 8.233 -72.814 1.00 65.62 641 LEU A CA 1
ATOM 4956 C C . LEU A 1 641 ? 28.548 8.650 -74.138 1.00 65.62 641 LEU A C 1
ATOM 4958 O O . LEU A 1 641 ? 28.807 8.040 -75.176 1.00 65.62 641 LEU A O 1
ATOM 4962 N N . PHE A 1 642 ? 27.752 9.728 -74.122 1.00 63.12 642 PHE A N 1
ATOM 4963 C CA . PHE A 1 642 ? 27.180 10.359 -75.320 1.00 63.12 642 PHE A CA 1
ATOM 4964 C C . PHE A 1 642 ? 28.261 10.743 -76.338 1.00 63.12 642 PHE A C 1
ATOM 4966 O O . PHE A 1 642 ? 28.150 10.377 -77.508 1.00 63.12 642 PHE A O 1
ATOM 4973 N N . ALA A 1 643 ? 29.318 11.437 -75.908 1.00 64.00 643 ALA A N 1
ATOM 4974 C CA . ALA A 1 643 ? 30.396 11.876 -76.792 1.00 64.00 643 ALA A CA 1
ATOM 4975 C C . ALA A 1 643 ? 31.171 10.689 -77.389 1.00 64.00 643 ALA A C 1
ATOM 4977 O O . ALA A 1 643 ? 31.462 10.678 -78.587 1.00 64.00 643 ALA A O 1
ATOM 4978 N N . LEU A 1 644 ? 31.453 9.664 -76.579 1.00 70.38 644 LEU A N 1
ATOM 4979 C CA . LEU A 1 644 ? 32.181 8.466 -77.000 1.00 70.38 644 LEU A CA 1
ATOM 4980 C C . LEU A 1 644 ? 31.373 7.641 -78.019 1.00 70.38 644 LEU A C 1
ATOM 4982 O O . LEU A 1 644 ? 31.929 7.184 -79.019 1.00 70.38 644 LEU A O 1
ATOM 4986 N N . LEU A 1 645 ? 30.053 7.528 -77.837 1.00 65.94 645 LEU A N 1
ATOM 4987 C CA . LEU A 1 645 ? 29.157 6.879 -78.802 1.00 65.94 645 LEU A CA 1
ATOM 4988 C C . LEU A 1 645 ? 28.914 7.709 -80.064 1.00 65.94 645 LEU A C 1
ATOM 4990 O O . LEU A 1 645 ? 28.838 7.139 -81.151 1.00 65.94 645 LEU A O 1
ATOM 4994 N N . LEU A 1 646 ? 28.837 9.037 -79.956 1.00 65.19 646 LEU A N 1
ATOM 4995 C CA . LEU A 1 646 ? 28.741 9.923 -81.118 1.00 65.19 646 LEU A CA 1
ATOM 4996 C C . LEU A 1 646 ? 30.012 9.819 -81.977 1.00 65.19 646 LEU A C 1
ATOM 4998 O O . LEU A 1 646 ? 29.920 9.686 -83.196 1.00 65.19 646 LEU A O 1
ATOM 5002 N N . MET A 1 647 ? 31.189 9.765 -81.346 1.00 68.56 647 MET A N 1
ATOM 5003 C CA . MET A 1 647 ? 32.471 9.522 -82.014 1.00 68.56 647 MET A CA 1
ATOM 5004 C C . MET A 1 647 ? 32.536 8.126 -82.662 1.00 68.56 647 MET A C 1
ATOM 5006 O O . MET A 1 647 ? 32.871 8.015 -83.842 1.00 68.56 647 MET A O 1
ATOM 5010 N N . ALA A 1 648 ? 32.166 7.061 -81.942 1.00 68.50 648 ALA A N 1
ATOM 5011 C CA . ALA A 1 648 ? 32.144 5.699 -82.489 1.00 68.50 648 ALA A CA 1
ATOM 5012 C C . ALA A 1 648 ? 31.140 5.545 -83.653 1.00 68.50 648 ALA A C 1
ATOM 5014 O O . ALA A 1 648 ? 31.427 4.876 -84.649 1.00 68.50 648 ALA A O 1
ATOM 5015 N N . GLY A 1 649 ? 29.984 6.209 -83.559 1.00 66.19 649 GLY A N 1
ATOM 5016 C CA . GLY A 1 649 ? 28.987 6.281 -84.624 1.00 66.19 649 GLY A CA 1
ATOM 5017 C C . GLY A 1 649 ? 29.488 7.043 -85.852 1.00 66.19 649 GLY A C 1
ATOM 5018 O O . GLY A 1 649 ? 29.285 6.579 -86.973 1.00 66.19 649 GLY A O 1
ATOM 5019 N N . ALA A 1 650 ? 30.199 8.161 -85.659 1.00 65.06 650 ALA A N 1
ATOM 5020 C CA . ALA A 1 650 ? 30.788 8.953 -86.742 1.00 65.06 650 ALA A CA 1
ATOM 5021 C C . ALA A 1 650 ? 31.787 8.145 -87.592 1.00 65.06 650 ALA A C 1
ATOM 5023 O O . ALA A 1 650 ? 31.757 8.240 -88.818 1.00 65.06 650 ALA A O 1
ATOM 5024 N N . PHE A 1 651 ? 32.598 7.278 -86.976 1.00 64.25 651 PHE A N 1
ATOM 5025 C CA . PHE A 1 651 ? 33.475 6.354 -87.712 1.00 64.25 651 PHE A CA 1
ATOM 5026 C C . PHE A 1 651 ? 32.709 5.298 -88.530 1.00 64.25 651 PHE A C 1
ATOM 5028 O O . PHE A 1 651 ? 33.180 4.873 -89.582 1.00 64.25 651 PHE A O 1
ATOM 5035 N N . ARG A 1 652 ? 31.514 4.884 -88.087 1.00 65.38 652 ARG A N 1
ATOM 5036 C CA . ARG A 1 652 ? 30.653 3.908 -88.789 1.00 65.38 652 ARG A CA 1
ATOM 5037 C C . ARG A 1 652 ? 29.739 4.542 -89.849 1.00 65.38 652 ARG A C 1
ATOM 5039 O O . ARG A 1 652 ? 29.079 3.819 -90.589 1.00 65.38 652 ARG A O 1
ATOM 5046 N N . LEU A 1 653 ? 29.683 5.869 -89.952 1.00 61.97 653 LEU A N 1
ATOM 5047 C CA . LEU A 1 653 ? 28.777 6.602 -90.851 1.00 61.97 653 LEU A CA 1
ATOM 5048 C C . LEU A 1 653 ? 29.185 6.574 -92.338 1.00 61.97 653 LEU A C 1
ATOM 5050 O O . LEU A 1 653 ? 28.402 7.010 -93.180 1.00 61.97 653 LEU A O 1
ATOM 5054 N N . ALA A 1 654 ? 30.375 6.057 -92.662 1.00 59.78 654 ALA A N 1
ATOM 5055 C CA . ALA A 1 654 ? 30.864 5.917 -94.036 1.00 59.78 654 ALA A CA 1
ATOM 5056 C C . ALA A 1 654 ? 30.250 4.727 -94.806 1.00 59.78 654 ALA A C 1
ATOM 5058 O O . ALA A 1 654 ? 30.271 4.728 -96.036 1.00 59.78 654 ALA A O 1
ATOM 5059 N N . ASP A 1 655 ? 29.696 3.730 -94.106 1.00 65.75 655 ASP A N 1
ATOM 5060 C CA . ASP A 1 655 ? 29.202 2.489 -94.714 1.00 65.75 655 ASP A CA 1
ATOM 5061 C C . ASP A 1 655 ? 27.718 2.568 -95.154 1.00 65.75 655 ASP A C 1
ATOM 5063 O O . ASP A 1 655 ? 26.875 3.116 -94.432 1.00 65.75 655 ASP A O 1
ATOM 5067 N N . PRO A 1 656 ? 27.317 1.963 -96.294 1.00 61.81 656 PRO A N 1
ATOM 5068 C CA . PRO A 1 656 ? 25.917 1.967 -96.741 1.00 61.81 656 PRO A CA 1
ATOM 5069 C C . PRO A 1 656 ? 24.947 1.181 -95.838 1.00 61.81 656 PRO A C 1
ATOM 5071 O O . PRO A 1 656 ? 23.732 1.393 -95.897 1.00 61.81 656 PRO A O 1
ATOM 5074 N N . SER A 1 657 ? 25.458 0.255 -95.020 1.00 64.44 657 SER A N 1
ATOM 5075 C CA . SER A 1 657 ? 24.672 -0.670 -94.186 1.00 64.44 657 SER A CA 1
ATOM 5076 C C . SER A 1 657 ? 24.352 -0.137 -92.778 1.00 64.44 657 SER A C 1
ATOM 5078 O O . SER A 1 657 ? 23.535 -0.730 -92.064 1.00 64.44 657 SER A O 1
ATOM 5080 N N . SER A 1 658 ? 24.932 1.003 -92.388 1.00 64.19 658 SER A N 1
ATOM 5081 C CA . SER A 1 658 ? 24.976 1.502 -91.003 1.00 64.19 658 SER A CA 1
ATOM 5082 C C . SER A 1 658 ? 23.626 1.872 -90.381 1.00 64.19 658 SER A C 1
ATOM 5084 O O . SER A 1 658 ? 23.514 1.942 -89.156 1.00 64.19 658 SER A O 1
ATOM 5086 N N . TRP A 1 659 ? 22.570 2.039 -91.183 1.00 65.56 659 TRP A N 1
ATOM 5087 C CA . TRP A 1 659 ? 21.217 2.292 -90.669 1.00 65.56 659 TRP A CA 1
ATOM 5088 C C . TRP A 1 659 ? 20.706 1.156 -89.768 1.00 65.56 659 TRP A C 1
ATOM 5090 O O . TRP A 1 659 ? 19.999 1.418 -88.795 1.00 65.56 659 TRP A O 1
ATOM 5100 N N . LYS A 1 660 ? 21.114 -0.096 -90.034 1.00 68.44 660 LYS A N 1
ATOM 5101 C CA . LYS A 1 660 ? 20.762 -1.250 -89.190 1.00 68.44 660 LYS A CA 1
ATOM 5102 C C . LYS A 1 660 ? 21.398 -1.148 -87.803 1.00 68.44 660 LYS A C 1
ATOM 5104 O O . LYS A 1 660 ? 20.748 -1.477 -86.819 1.00 68.44 660 LYS A O 1
ATOM 5109 N N . ALA A 1 661 ? 22.639 -0.663 -87.715 1.00 64.62 661 ALA A N 1
ATOM 5110 C CA . ALA A 1 661 ? 23.329 -0.469 -86.440 1.00 64.62 661 ALA A CA 1
ATOM 5111 C C . ALA A 1 661 ? 22.675 0.645 -85.603 1.00 64.62 661 ALA A C 1
ATOM 5113 O O . ALA A 1 661 ? 22.515 0.484 -84.397 1.00 64.62 661 ALA A O 1
ATOM 5114 N N . LEU A 1 662 ? 22.221 1.730 -86.243 1.00 65.75 662 LEU A N 1
ATOM 5115 C CA . LEU A 1 662 ? 21.445 2.781 -85.572 1.00 65.75 662 LEU A CA 1
ATOM 5116 C C . LEU A 1 662 ? 20.090 2.258 -85.067 1.00 65.75 662 LEU A C 1
ATOM 5118 O O . LEU A 1 662 ? 19.713 2.551 -83.936 1.00 65.75 662 LEU A O 1
ATOM 5122 N N . ALA A 1 663 ? 19.385 1.443 -85.861 1.00 67.06 663 ALA A N 1
ATOM 5123 C CA . ALA A 1 663 ? 18.121 0.827 -85.449 1.00 67.06 663 ALA A CA 1
ATOM 5124 C C . ALA A 1 663 ? 18.296 -0.132 -84.254 1.00 67.06 663 ALA A C 1
ATOM 5126 O O . ALA A 1 663 ? 17.559 -0.028 -83.276 1.00 67.06 663 ALA A O 1
ATOM 5127 N N . TRP A 1 664 ? 19.307 -1.009 -84.285 1.00 65.50 664 TRP A N 1
ATOM 5128 C CA . TRP A 1 664 ? 19.642 -1.871 -83.143 1.00 65.50 664 TRP A CA 1
ATOM 5129 C C . TRP A 1 664 ? 20.081 -1.074 -81.908 1.00 65.50 664 TRP A C 1
ATOM 5131 O O . TRP A 1 664 ? 19.728 -1.456 -80.795 1.00 65.50 664 TRP A O 1
ATOM 5141 N N . GLY A 1 665 ? 20.778 0.054 -82.089 1.00 67.25 665 GLY A N 1
ATOM 5142 C CA . GLY A 1 665 ? 21.113 0.980 -81.004 1.00 67.25 665 GLY A CA 1
ATOM 5143 C C . GLY A 1 665 ? 19.874 1.537 -80.298 1.00 67.25 665 GLY A C 1
ATOM 5144 O O . GLY A 1 665 ? 19.819 1.520 -79.072 1.00 67.25 665 GLY A O 1
ATOM 5145 N N . TRP A 1 666 ? 18.851 1.957 -81.052 1.00 67.06 666 TRP A N 1
ATOM 5146 C CA . TRP A 1 666 ? 17.571 2.400 -80.480 1.00 67.06 666 TRP A CA 1
ATOM 5147 C C . TRP A 1 666 ? 16.826 1.272 -79.755 1.00 67.06 666 TRP A C 1
ATOM 5149 O O . TRP A 1 666 ? 16.303 1.497 -78.667 1.00 67.06 666 TRP A O 1
ATOM 5159 N N . VAL A 1 667 ? 16.810 0.056 -80.313 1.00 68.44 667 VAL A N 1
ATOM 5160 C CA . VAL A 1 667 ? 16.177 -1.112 -79.670 1.00 68.44 667 VAL A CA 1
ATOM 5161 C C . VAL A 1 667 ? 16.871 -1.467 -78.350 1.00 68.44 667 VAL A C 1
ATOM 5163 O O . VAL A 1 667 ? 16.190 -1.680 -77.351 1.00 68.44 667 VAL A O 1
ATOM 5166 N N . LEU A 1 668 ? 18.208 -1.475 -78.314 1.00 62.50 668 LEU A N 1
ATOM 5167 C CA . LEU A 1 668 ? 18.988 -1.717 -77.093 1.00 62.50 668 LEU A CA 1
ATOM 5168 C C . LEU A 1 668 ? 18.794 -0.623 -76.036 1.00 62.50 668 LEU A C 1
ATOM 5170 O O . LEU A 1 668 ? 18.750 -0.937 -74.850 1.00 62.50 668 LEU A O 1
ATOM 5174 N N . LEU A 1 669 ? 18.647 0.637 -76.453 1.00 63.66 669 LEU A N 1
ATOM 5175 C CA . LEU A 1 669 ? 18.374 1.763 -75.557 1.00 63.66 669 LEU A CA 1
ATOM 5176 C C . LEU A 1 669 ? 17.008 1.598 -74.876 1.00 63.66 669 LEU A C 1
ATOM 5178 O O . LEU A 1 669 ? 16.942 1.587 -73.650 1.00 63.66 669 LEU A O 1
ATOM 5182 N N . ILE A 1 670 ? 15.948 1.385 -75.664 1.00 63.94 670 ILE A N 1
ATOM 5183 C CA . ILE A 1 670 ? 14.578 1.177 -75.161 1.00 63.94 670 ILE A CA 1
ATOM 5184 C C . ILE A 1 670 ? 14.515 -0.064 -74.256 1.00 63.94 670 ILE A C 1
ATOM 5186 O O . ILE A 1 670 ? 13.897 -0.036 -73.194 1.00 63.94 670 ILE A O 1
ATOM 5190 N N . LEU A 1 671 ? 15.185 -1.153 -74.643 1.00 58.06 671 LEU A N 1
ATOM 5191 C CA . LEU A 1 671 ? 15.239 -2.376 -73.842 1.00 58.06 671 LEU A CA 1
ATOM 5192 C C . LEU A 1 671 ? 15.990 -2.159 -72.515 1.00 58.06 671 LEU A C 1
ATOM 5194 O O . LEU A 1 671 ? 15.540 -2.642 -71.478 1.00 58.06 671 LEU A O 1
ATOM 5198 N N . GLY A 1 672 ? 17.092 -1.402 -72.530 1.00 57.31 672 GLY A N 1
ATOM 5199 C CA . GLY A 1 672 ? 17.845 -1.033 -71.329 1.00 57.31 672 GLY A CA 1
ATOM 5200 C C . GLY A 1 672 ? 17.054 -0.135 -70.374 1.00 57.31 672 GLY A C 1
ATOM 5201 O O . GLY A 1 672 ? 17.097 -0.349 -69.165 1.00 57.31 672 GLY A O 1
ATOM 5202 N N . GLU A 1 673 ? 16.282 0.817 -70.903 1.00 59.28 673 GLU A N 1
ATOM 5203 C CA . GLU A 1 673 ? 15.385 1.680 -70.123 1.00 59.28 673 GLU A CA 1
ATOM 5204 C C . GLU A 1 673 ? 14.298 0.865 -69.396 1.00 59.28 673 GLU A C 1
ATOM 5206 O O . GLU A 1 673 ? 14.059 1.070 -68.205 1.00 59.28 673 GLU A O 1
ATOM 5211 N N . ILE A 1 674 ? 13.709 -0.124 -70.081 1.00 57.78 674 ILE A N 1
ATOM 5212 C CA . ILE A 1 674 ? 12.669 -1.010 -69.529 1.00 57.78 674 ILE A CA 1
ATOM 5213 C C . ILE A 1 674 ? 13.223 -1.976 -68.463 1.00 57.78 674 ILE A C 1
ATOM 5215 O O . ILE A 1 674 ? 12.525 -2.271 -67.494 1.00 57.78 674 ILE A O 1
ATOM 5219 N N . LEU A 1 675 ? 14.453 -2.480 -68.621 1.00 52.41 675 LEU A N 1
ATOM 5220 C CA . LEU A 1 675 ? 15.031 -3.505 -67.734 1.00 52.41 675 LEU A CA 1
ATOM 5221 C C . LEU A 1 675 ? 15.740 -2.965 -66.482 1.00 52.41 675 LEU A C 1
ATOM 5223 O O . LEU A 1 675 ? 15.843 -3.703 -65.504 1.00 52.41 675 LEU A O 1
ATOM 5227 N N . LEU A 1 676 ? 16.267 -1.734 -66.504 1.00 54.00 676 LEU A N 1
ATOM 5228 C CA . LEU A 1 676 ? 17.249 -1.272 -65.502 1.00 54.00 676 LEU A CA 1
ATOM 5229 C C . LEU A 1 676 ? 16.793 -0.097 -64.615 1.00 54.00 676 LEU A C 1
ATOM 5231 O O . LEU A 1 676 ? 17.563 0.353 -63.770 1.00 54.00 676 LEU A O 1
ATOM 5235 N N . GLY A 1 677 ? 15.559 0.387 -64.774 1.00 43.66 677 GLY A N 1
ATOM 5236 C CA . GLY A 1 677 ? 14.783 1.029 -63.702 1.00 43.66 677 GLY A CA 1
ATOM 5237 C C . GLY A 1 677 ? 15.463 2.095 -62.824 1.00 43.66 677 GLY A C 1
ATOM 5238 O O . GLY A 1 677 ? 15.454 1.959 -61.607 1.00 43.66 677 GLY A O 1
ATOM 5239 N N . GLY A 1 678 ? 15.944 3.194 -63.418 1.00 52.03 678 GLY A N 1
ATOM 5240 C CA . GLY A 1 678 ? 16.089 4.496 -62.745 1.00 52.03 678 GLY A CA 1
ATOM 5241 C C . GLY A 1 678 ? 17.232 4.684 -61.729 1.00 52.03 678 GLY A C 1
ATOM 5242 O O . GLY A 1 678 ? 17.225 4.134 -60.636 1.00 52.03 678 GLY A O 1
ATOM 5243 N N . THR A 1 679 ? 18.159 5.599 -62.051 1.00 57.44 679 THR A N 1
ATOM 5244 C CA . THR A 1 679 ? 18.552 6.773 -61.215 1.00 57.44 679 THR A CA 1
ATOM 5245 C C . THR A 1 679 ? 19.804 7.459 -61.772 1.00 57.44 679 THR A C 1
ATOM 5247 O O . THR A 1 679 ? 19.808 8.679 -61.917 1.00 57.44 679 THR A O 1
ATOM 5250 N N . TRP A 1 680 ? 20.833 6.697 -62.155 1.00 50.16 680 TRP A N 1
ATOM 5251 C CA . TRP A 1 680 ? 21.979 7.197 -62.941 1.00 50.16 680 TRP A CA 1
ATOM 5252 C C . TRP A 1 680 ? 21.780 6.989 -64.448 1.00 50.16 680 TRP A C 1
ATOM 5254 O O . TRP A 1 680 ? 22.143 7.834 -65.268 1.00 50.16 680 TRP A O 1
ATOM 5264 N N . LEU A 1 681 ? 21.141 5.870 -64.804 1.00 53.38 681 LEU A N 1
ATOM 5265 C CA . LEU A 1 681 ? 20.982 5.430 -66.185 1.00 53.38 681 LEU A CA 1
ATOM 5266 C C . LEU A 1 681 ? 20.167 6.410 -67.041 1.00 53.38 681 LEU A C 1
ATOM 5268 O O . LEU A 1 681 ? 20.424 6.518 -68.227 1.00 53.38 681 LEU A O 1
ATOM 5272 N N . ASP A 1 682 ? 19.243 7.168 -66.453 1.00 58.00 682 ASP A N 1
ATOM 5273 C CA . ASP A 1 682 ? 18.346 8.087 -67.168 1.00 58.00 682 ASP A CA 1
ATOM 5274 C C . ASP A 1 682 ? 19.105 9.245 -67.857 1.00 58.00 682 ASP A C 1
ATOM 5276 O O . ASP A 1 682 ? 18.870 9.577 -69.020 1.00 58.00 682 ASP A O 1
ATOM 5280 N N . GLN A 1 683 ? 20.134 9.802 -67.206 1.00 59.62 683 GLN A N 1
ATOM 5281 C CA . GLN A 1 683 ? 20.993 10.818 -67.835 1.00 59.62 683 GLN A CA 1
ATOM 5282 C C . GLN A 1 683 ? 21.969 10.217 -68.859 1.00 59.62 683 GLN A C 1
ATOM 5284 O O . GLN A 1 683 ? 22.293 10.857 -69.861 1.00 59.62 683 GLN A O 1
ATOM 5289 N N . ALA A 1 684 ? 22.393 8.966 -68.660 1.00 57.88 684 ALA A N 1
ATOM 5290 C CA . ALA A 1 684 ? 23.188 8.234 -69.643 1.00 57.88 684 ALA A CA 1
ATOM 5291 C C . ALA A 1 684 ? 22.363 7.845 -70.887 1.00 57.88 684 ALA A C 1
ATOM 5293 O O . ALA A 1 684 ? 22.865 7.972 -72.002 1.00 57.88 684 ALA A O 1
ATOM 5294 N N . LEU A 1 685 ? 21.099 7.440 -70.711 1.00 63.66 685 LEU A N 1
ATOM 5295 C CA . LEU A 1 685 ? 20.143 7.063 -71.758 1.00 63.66 685 LEU A CA 1
ATOM 5296 C C . LEU A 1 685 ? 19.633 8.278 -72.532 1.00 63.66 685 LEU A C 1
ATOM 5298 O O . LEU A 1 685 ? 19.623 8.242 -73.758 1.00 63.66 685 LEU A O 1
ATOM 5302 N N . THR A 1 686 ? 19.289 9.383 -71.864 1.00 66.12 686 THR A N 1
ATOM 5303 C CA . THR A 1 686 ? 18.949 10.644 -72.556 1.00 66.12 686 THR A CA 1
ATOM 5304 C C . THR A 1 686 ? 20.150 11.230 -73.302 1.00 66.12 686 THR A C 1
ATOM 5306 O O . THR A 1 686 ? 19.975 11.801 -74.382 1.00 66.12 686 THR A O 1
ATOM 5309 N N . GLY A 1 687 ? 21.371 11.025 -72.793 1.00 65.94 687 GLY A N 1
ATOM 5310 C CA . GLY A 1 687 ? 22.607 11.170 -73.562 1.00 65.94 687 GLY A CA 1
ATOM 5311 C C . GLY A 1 687 ? 22.584 10.282 -74.811 1.00 65.94 687 GLY A C 1
ATOM 5312 O O . GLY A 1 687 ? 22.479 10.793 -75.924 1.00 65.94 687 GLY A O 1
ATOM 5313 N N . LEU A 1 688 ? 22.607 8.958 -74.640 1.00 67.25 688 LEU A N 1
ATOM 5314 C CA . LEU A 1 688 ? 22.553 7.946 -75.709 1.00 67.25 688 LEU A CA 1
ATOM 5315 C C . LEU A 1 688 ? 21.520 8.273 -76.806 1.00 67.25 688 LEU A C 1
ATOM 5317 O O . LEU A 1 688 ? 21.844 8.243 -77.992 1.00 67.25 688 LEU A O 1
ATOM 5321 N N . ALA A 1 689 ? 20.298 8.637 -76.411 1.00 67.88 689 ALA A N 1
ATOM 5322 C CA . ALA A 1 689 ? 19.178 8.940 -77.296 1.00 67.88 689 ALA A CA 1
ATOM 5323 C C . ALA A 1 689 ? 19.456 10.186 -78.141 1.00 67.88 689 ALA A C 1
ATOM 5325 O O . ALA A 1 689 ? 19.211 10.183 -79.347 1.00 67.88 689 ALA A O 1
ATOM 5326 N N . ARG A 1 690 ? 20.035 11.236 -77.542 1.00 70.25 690 ARG A N 1
ATOM 5327 C CA . ARG A 1 690 ? 20.486 12.427 -78.278 1.00 70.25 690 ARG A CA 1
ATOM 5328 C C . ARG A 1 690 ? 21.619 12.092 -79.251 1.00 70.25 690 ARG A C 1
ATOM 5330 O O . ARG A 1 690 ? 21.616 12.631 -80.356 1.00 70.25 690 ARG A O 1
ATOM 5337 N N . ALA A 1 691 ? 22.553 11.202 -78.892 1.00 70.31 691 ALA A N 1
ATOM 5338 C CA . ALA A 1 691 ? 23.628 10.778 -79.802 1.00 70.31 691 ALA A CA 1
ATOM 5339 C C . ALA A 1 691 ? 23.055 10.018 -80.999 1.00 70.31 691 ALA A C 1
ATOM 5341 O O . ALA A 1 691 ? 23.323 10.387 -82.141 1.00 70.31 691 ALA A O 1
ATOM 5342 N N . LEU A 1 692 ? 22.229 9.000 -80.748 1.00 73.12 692 LEU A N 1
ATOM 5343 C CA . LEU A 1 692 ? 21.586 8.216 -81.800 1.00 73.12 692 LEU A CA 1
ATOM 5344 C C . LEU A 1 692 ? 20.688 9.084 -82.687 1.00 73.12 692 LEU A C 1
ATOM 5346 O O . LEU A 1 692 ? 20.734 8.936 -83.904 1.00 73.12 692 LEU A O 1
ATOM 5350 N N . TRP A 1 693 ? 19.941 10.035 -82.117 1.00 77.31 693 TRP A N 1
ATOM 5351 C CA . TRP A 1 693 ? 19.124 10.976 -82.887 1.00 77.31 693 TRP A CA 1
ATOM 5352 C C . TRP A 1 693 ? 19.975 11.864 -83.805 1.00 77.31 693 TRP A C 1
ATOM 5354 O O . TRP A 1 693 ? 19.713 11.924 -85.008 1.00 77.31 693 TRP A O 1
ATOM 5364 N N . LEU A 1 694 ? 21.038 12.489 -83.282 1.00 74.88 694 LEU A N 1
ATOM 5365 C CA . LEU A 1 694 ? 21.958 13.309 -84.082 1.00 74.88 694 LEU A CA 1
ATOM 5366 C C . LEU A 1 694 ? 22.652 12.491 -85.182 1.00 74.88 694 LEU A C 1
ATOM 5368 O O . LEU A 1 694 ? 22.726 12.948 -86.323 1.00 74.88 694 LEU A O 1
ATOM 5372 N N . LEU A 1 695 ? 23.104 11.270 -84.876 1.00 74.75 695 LEU A N 1
ATOM 5373 C CA . LEU A 1 695 ? 23.698 10.350 -85.853 1.00 74.75 695 LEU A CA 1
ATOM 5374 C C . LEU A 1 695 ? 22.694 9.955 -86.952 1.00 74.75 695 LEU A C 1
ATOM 5376 O O . LEU A 1 695 ? 23.052 9.945 -88.131 1.00 74.75 695 LEU A O 1
ATOM 5380 N N . SER A 1 696 ? 21.434 9.676 -86.596 1.00 75.00 696 SER A N 1
ATOM 5381 C CA . SER A 1 696 ? 20.363 9.368 -87.556 1.00 75.00 696 SER A CA 1
ATOM 5382 C C . SER A 1 696 ? 20.033 10.556 -88.469 1.00 75.00 696 SER A C 1
ATOM 5384 O O . SER A 1 696 ? 19.896 10.372 -89.681 1.00 75.00 696 SER A O 1
ATOM 5386 N N . VAL A 1 697 ? 19.953 11.774 -87.922 1.00 78.12 697 VAL A N 1
ATOM 5387 C CA . VAL A 1 697 ? 19.725 13.005 -88.703 1.00 78.12 697 VAL A CA 1
ATOM 5388 C C . VAL A 1 697 ? 20.909 13.296 -89.631 1.00 78.12 697 VAL A C 1
ATOM 5390 O O . VAL A 1 697 ? 20.704 13.607 -90.806 1.00 78.12 697 VAL A O 1
ATOM 5393 N N . LEU A 1 698 ? 22.146 13.135 -89.148 1.00 75.12 698 LEU A N 1
ATOM 5394 C CA . LEU A 1 698 ? 23.359 13.346 -89.943 1.00 75.12 698 LEU A CA 1
ATOM 5395 C C . LEU A 1 698 ? 23.476 12.331 -91.093 1.00 75.12 698 LEU A C 1
ATOM 5397 O O . LEU A 1 698 ? 23.775 12.724 -92.223 1.00 75.12 698 LEU A O 1
ATOM 5401 N N . TRP A 1 699 ? 23.170 11.052 -90.840 1.00 76.75 699 TRP A N 1
ATOM 5402 C CA . TRP A 1 699 ? 23.102 10.014 -91.878 1.00 76.75 699 TRP A CA 1
ATOM 5403 C C . TRP A 1 699 ? 22.072 10.367 -92.957 1.00 76.75 699 TRP A C 1
ATOM 5405 O O . TRP A 1 699 ? 22.373 10.313 -94.153 1.00 76.75 699 TRP A O 1
ATOM 5415 N N . LEU A 1 700 ? 20.873 10.795 -92.544 1.00 74.38 700 LEU A N 1
ATOM 5416 C CA . LEU A 1 700 ? 19.811 11.196 -93.464 1.00 74.38 700 LEU A CA 1
ATOM 5417 C C . LEU A 1 700 ? 20.229 12.406 -94.315 1.00 74.38 700 LEU A C 1
ATOM 5419 O O . LEU A 1 700 ? 20.061 12.371 -95.535 1.00 74.38 700 LEU A O 1
ATOM 5423 N N . MET A 1 701 ? 20.833 13.437 -93.713 1.00 74.69 701 MET A N 1
ATOM 5424 C CA . MET A 1 701 ? 21.348 14.605 -94.441 1.00 74.69 701 MET A CA 1
ATOM 5425 C C . MET A 1 701 ? 22.432 14.234 -95.458 1.00 74.69 701 MET A C 1
ATOM 5427 O O . MET A 1 701 ? 22.360 14.669 -96.611 1.00 74.69 701 MET A O 1
ATOM 5431 N N . LEU A 1 702 ? 23.409 13.406 -95.072 1.00 72.19 702 LEU A N 1
ATOM 5432 C CA . LEU A 1 702 ? 24.453 12.919 -95.980 1.00 72.19 702 LEU A CA 1
ATOM 5433 C C . LEU A 1 702 ? 23.847 12.166 -97.171 1.00 72.19 702 LEU A C 1
ATOM 5435 O O . LEU A 1 702 ? 24.235 12.415 -98.316 1.00 72.19 702 LEU A O 1
ATOM 5439 N N . ARG A 1 703 ? 22.842 11.314 -96.925 1.00 70.38 703 ARG A N 1
ATOM 5440 C CA . ARG A 1 703 ? 22.169 10.539 -97.975 1.00 70.38 703 ARG A CA 1
ATOM 5441 C C . ARG A 1 703 ? 21.314 11.409 -98.898 1.00 70.38 703 ARG A C 1
ATOM 5443 O O . ARG A 1 703 ? 21.390 11.239 -100.113 1.00 70.38 703 ARG A O 1
ATOM 5450 N N . VAL A 1 704 ? 20.561 12.373 -98.361 1.00 69.69 704 VAL A N 1
ATOM 5451 C CA . VAL A 1 704 ? 19.801 13.360 -99.156 1.00 69.69 704 VAL A CA 1
ATOM 5452 C C . VAL A 1 704 ? 20.745 14.202 -100.018 1.00 69.69 704 VAL A C 1
ATOM 5454 O O . VAL A 1 704 ? 20.449 14.449 -101.188 1.00 69.69 704 VAL A O 1
ATOM 5457 N N . ARG A 1 705 ? 21.924 14.577 -99.500 1.00 67.44 705 ARG A N 1
ATOM 5458 C CA . ARG A 1 705 ? 22.938 15.308 -100.275 1.00 67.44 705 ARG A CA 1
ATOM 5459 C C . ARG A 1 705 ? 23.544 14.455 -101.397 1.00 67.44 705 ARG A C 1
ATOM 5461 O O . ARG A 1 705 ? 23.755 14.978 -102.488 1.00 67.44 705 ARG A O 1
ATOM 5468 N N . TYR A 1 706 ? 23.746 13.155 -101.165 1.00 62.50 706 TYR A N 1
ATOM 5469 C CA . TYR A 1 706 ? 24.163 12.189 -102.192 1.00 62.50 706 TYR A CA 1
ATOM 5470 C C . TYR A 1 706 ? 23.096 12.008 -103.286 1.00 62.50 706 TYR A C 1
ATOM 5472 O O . TYR A 1 706 ? 23.401 12.109 -104.474 1.00 62.50 706 TYR A O 1
ATOM 5480 N N . LEU A 1 707 ? 21.825 11.841 -102.901 1.00 57.12 707 LEU A N 1
ATOM 5481 C CA . LEU A 1 707 ? 20.685 11.803 -103.827 1.00 57.12 707 LEU A CA 1
ATOM 5482 C C . LEU A 1 707 ? 20.566 13.105 -104.642 1.00 57.12 707 LEU A C 1
ATOM 5484 O O . LEU A 1 707 ? 20.344 13.047 -105.848 1.00 57.12 707 LEU A O 1
ATOM 5488 N N . GLY A 1 708 ? 20.792 14.270 -104.027 1.00 58.84 708 GLY A N 1
ATOM 5489 C CA . GLY A 1 708 ? 20.817 15.575 -104.703 1.00 58.84 708 GLY A CA 1
ATOM 5490 C C . GLY A 1 708 ? 22.058 15.846 -105.574 1.00 58.84 708 GLY A C 1
ATOM 5491 O O . GLY A 1 708 ? 22.057 16.795 -106.364 1.00 58.84 708 GLY A O 1
ATOM 5492 N N . ALA A 1 709 ? 23.119 15.044 -105.449 1.00 58.78 709 ALA A N 1
ATOM 5493 C CA . ALA A 1 709 ? 24.249 15.029 -106.380 1.00 58.78 709 ALA A CA 1
ATOM 5494 C C . ALA A 1 709 ? 23.948 14.105 -107.575 1.00 58.78 709 ALA A C 1
ATOM 5496 O O . ALA A 1 709 ? 24.067 14.527 -108.725 1.00 58.78 709 ALA A O 1
ATOM 5497 N N . TRP A 1 710 ? 23.430 12.904 -107.305 1.00 55.88 710 TRP A N 1
ATOM 5498 C CA . TRP A 1 710 ? 22.975 11.941 -108.316 1.00 55.88 710 TRP A CA 1
ATOM 5499 C C . TRP A 1 710 ? 21.876 12.516 -109.230 1.00 55.88 710 TRP A C 1
ATOM 5501 O O . TRP A 1 710 ? 21.946 12.391 -110.451 1.00 55.88 710 TRP A O 1
ATOM 5511 N N . TRP A 1 711 ? 20.910 13.254 -108.668 1.00 51.75 711 TRP A N 1
ATOM 5512 C CA . TRP A 1 711 ? 19.888 13.975 -109.442 1.00 51.75 711 TRP A CA 1
ATOM 5513 C C . TRP A 1 711 ? 20.448 15.114 -110.311 1.00 51.75 711 TRP A C 1
ATOM 5515 O O . TRP A 1 711 ? 19.838 15.453 -111.324 1.00 51.75 711 TRP A O 1
ATOM 5525 N N . ARG A 1 712 ? 21.601 15.701 -109.956 1.00 57.09 712 ARG A N 1
ATOM 5526 C CA . ARG A 1 712 ? 22.260 16.733 -110.778 1.00 57.09 712 ARG A CA 1
ATOM 5527 C C . ARG A 1 712 ? 23.040 16.147 -111.954 1.00 57.09 712 ARG A C 1
ATOM 5529 O O . ARG A 1 712 ? 23.068 16.779 -113.001 1.00 57.09 712 ARG A O 1
ATOM 5536 N N . GLN A 1 713 ? 23.575 14.932 -111.831 1.00 56.22 713 GLN A N 1
ATOM 5537 C CA . GLN A 1 713 ? 24.214 14.217 -112.948 1.00 56.22 713 GLN A CA 1
ATOM 5538 C C . GLN A 1 713 ? 23.222 13.651 -113.983 1.00 56.22 713 GLN A C 1
ATOM 5540 O O . GLN A 1 713 ? 23.645 13.226 -115.052 1.00 56.22 713 GLN A O 1
ATOM 5545 N N . ARG A 1 714 ? 21.908 13.652 -113.704 1.00 51.47 714 ARG A N 1
ATOM 5546 C CA . ARG A 1 714 ? 20.867 13.115 -114.606 1.00 51.47 714 ARG A CA 1
ATOM 5547 C C . ARG A 1 714 ? 20.128 14.151 -115.469 1.00 51.47 714 ARG A C 1
ATOM 5549 O O . ARG A 1 714 ? 19.189 13.775 -116.166 1.00 51.47 714 ARG A O 1
ATOM 5556 N N . ARG A 1 715 ? 20.523 15.431 -115.460 1.00 46.41 715 ARG A N 1
ATOM 5557 C CA . ARG A 1 715 ? 19.974 16.443 -116.386 1.00 46.41 715 ARG A CA 1
ATOM 5558 C C . ARG A 1 715 ? 20.865 16.607 -117.619 1.00 46.41 715 ARG A C 1
ATOM 5560 O O . ARG A 1 715 ? 21.879 17.291 -117.553 1.00 46.41 715 ARG A O 1
ATOM 5567 N N . VAL A 1 716 ? 20.421 16.043 -118.739 1.00 47.09 716 VAL A N 1
ATOM 5568 C CA . VAL A 1 716 ? 20.929 16.326 -120.090 1.00 47.09 716 VAL A CA 1
ATOM 5569 C C . VAL A 1 716 ? 19.865 17.128 -120.851 1.00 47.09 716 VAL A C 1
ATOM 5571 O O . VAL A 1 716 ? 18.717 16.683 -120.892 1.00 47.09 716 VAL A O 1
ATOM 5574 N N . PRO A 1 717 ? 20.204 18.275 -121.461 1.00 42.94 717 PRO A N 1
ATOM 5575 C CA . PRO A 1 717 ? 19.528 18.804 -122.642 1.00 42.94 717 PRO A CA 1
ATOM 5576 C C . PRO A 1 717 ? 20.277 18.395 -123.928 1.00 42.94 717 PRO A C 1
ATOM 5578 O O . PRO A 1 717 ? 21.481 18.147 -123.891 1.00 42.94 717 PRO A O 1
ATOM 5581 N N . ALA A 1 718 ? 19.562 18.303 -125.051 1.00 34.59 718 ALA A N 1
ATOM 5582 C CA . ALA A 1 718 ? 20.059 17.784 -126.332 1.00 34.59 718 ALA A CA 1
ATOM 5583 C C . ALA A 1 718 ? 20.011 18.836 -127.463 1.00 34.59 718 ALA A C 1
ATOM 5585 O O . ALA A 1 718 ? 19.228 19.781 -127.368 1.00 34.59 718 ALA A O 1
ATOM 5586 N N . GLY A 1 719 ? 20.789 18.602 -128.533 1.00 33.03 719 GLY A N 1
ATOM 5587 C CA . GLY A 1 719 ? 20.850 19.405 -129.774 1.00 33.03 719 GLY A CA 1
ATOM 5588 C C . GLY A 1 719 ? 21.728 20.665 -129.668 1.00 33.03 719 GLY A C 1
ATOM 5589 O O . GLY A 1 719 ? 21.849 21.235 -128.587 1.00 33.03 719 GLY A O 1
ATOM 5590 N N . GLU A 1 720 ? 22.370 21.170 -130.728 1.00 32.75 720 GLU A N 1
ATOM 5591 C CA . GLU A 1 720 ? 22.483 20.733 -132.139 1.00 32.75 720 GLU A CA 1
ATOM 5592 C C . GLU A 1 720 ? 23.608 21.579 -132.801 1.00 32.75 720 GLU A C 1
ATOM 5594 O O . GLU A 1 720 ? 23.639 22.768 -132.496 1.00 32.75 720 GLU A O 1
ATOM 5599 N N . ALA A 1 721 ? 24.441 21.016 -133.703 1.00 33.38 721 ALA A N 1
ATOM 5600 C CA . ALA A 1 721 ? 25.362 21.694 -134.662 1.00 33.38 721 ALA A CA 1
ATOM 5601 C C . ALA A 1 721 ? 26.408 22.725 -134.122 1.00 33.38 721 ALA A C 1
ATOM 5603 O O . ALA A 1 721 ? 26.161 23.448 -133.166 1.00 33.38 721 ALA A O 1
ATOM 5604 N N . ASP A 1 722 ? 27.606 22.966 -134.672 1.00 34.66 722 ASP A N 1
ATOM 5605 C CA . ASP A 1 722 ? 28.532 22.318 -135.633 1.00 34.66 722 ASP A CA 1
ATOM 5606 C C . ASP A 1 722 ? 29.922 23.023 -135.426 1.00 34.66 722 ASP A C 1
ATOM 5608 O O . ASP A 1 722 ? 30.020 23.922 -134.588 1.00 34.66 722 ASP A O 1
ATOM 5612 N N . ASP A 1 723 ? 31.075 22.726 -136.045 1.00 33.56 723 ASP A N 1
ATOM 5613 C CA . ASP A 1 723 ? 31.418 21.911 -137.227 1.00 33.56 723 ASP A CA 1
ATOM 5614 C C . ASP A 1 723 ? 32.747 21.119 -137.010 1.00 33.56 723 ASP A C 1
ATOM 5616 O O . ASP A 1 723 ? 32.786 20.136 -136.265 1.00 33.56 723 ASP A O 1
ATOM 5620 N N . ARG A 1 724 ? 33.854 21.538 -137.649 1.00 28.86 724 ARG A N 1
ATOM 5621 C CA . ARG A 1 724 ? 35.147 20.835 -137.812 1.00 28.86 724 ARG A CA 1
ATOM 5622 C C . ARG A 1 724 ? 36.285 21.836 -138.119 1.00 28.86 724 ARG A C 1
ATOM 5624 O O . ARG A 1 724 ? 35.979 22.993 -138.403 1.00 28.86 724 ARG A O 1
ATOM 5631 N N . PRO A 1 725 ? 37.564 21.408 -138.253 1.00 53.47 725 PRO A N 1
ATOM 5632 C CA . PRO A 1 725 ? 38.270 20.256 -137.651 1.00 53.47 725 PRO A CA 1
ATOM 5633 C C . PRO A 1 725 ? 39.646 20.642 -137.038 1.00 53.47 725 PRO A C 1
ATOM 5635 O O . PRO A 1 725 ? 40.130 21.740 -137.270 1.00 53.47 725 PRO A O 1
ATOM 5638 N N . GLU A 1 726 ? 40.336 19.705 -136.365 1.00 30.44 726 GLU A N 1
ATOM 5639 C CA . GLU A 1 726 ? 41.716 19.292 -136.731 1.00 30.44 726 GLU A CA 1
ATOM 5640 C C . GLU A 1 726 ? 42.191 18.036 -135.953 1.00 30.44 726 GLU A C 1
ATOM 5642 O O . GLU A 1 726 ? 41.829 17.818 -134.798 1.00 30.44 726 GLU A O 1
ATOM 5647 N N . ILE A 1 727 ? 42.956 17.185 -136.647 1.00 33.38 727 ILE A N 1
ATOM 5648 C CA . ILE A 1 727 ? 43.571 15.878 -136.294 1.00 33.38 727 ILE A CA 1
ATOM 5649 C C . ILE A 1 727 ? 44.874 15.868 -137.127 1.00 33.38 727 ILE A C 1
ATOM 5651 O O . ILE A 1 727 ? 44.762 16.276 -138.291 1.00 33.38 727 ILE A O 1
ATOM 5655 N N . PRO A 1 728 ? 46.085 15.510 -136.624 1.00 49.62 728 PRO A N 1
ATOM 5656 C CA . PRO A 1 728 ? 46.494 14.147 -136.194 1.00 49.62 728 PRO A CA 1
ATOM 5657 C C . PRO A 1 728 ? 47.516 14.147 -135.022 1.00 49.62 728 PRO A C 1
ATOM 5659 O O . PRO A 1 728 ? 47.813 15.209 -134.485 1.00 49.62 728 PRO A O 1
ATOM 5662 N N . ASP A 1 729 ? 48.145 13.072 -134.529 1.00 36.50 729 ASP A N 1
ATOM 5663 C CA . ASP A 1 729 ? 48.004 11.591 -134.490 1.00 36.50 729 ASP A CA 1
ATOM 5664 C C . ASP A 1 729 ? 48.684 11.187 -133.129 1.00 36.50 729 ASP A C 1
ATOM 5666 O O . ASP A 1 729 ? 49.162 12.068 -132.416 1.00 36.50 729 ASP A O 1
ATOM 5670 N N . GLU A 1 730 ? 48.777 9.965 -132.592 1.00 34.38 730 GLU A N 1
ATOM 5671 C CA . GLU A 1 730 ? 49.079 8.663 -133.196 1.00 34.38 730 GLU A CA 1
ATOM 5672 C C . GLU A 1 730 ? 48.813 7.528 -132.163 1.00 34.38 730 GLU A C 1
ATOM 5674 O O . GLU A 1 730 ? 48.919 7.750 -130.961 1.00 34.38 730 GLU A O 1
ATOM 5679 N N . ALA A 1 731 ? 48.474 6.326 -132.655 1.00 33.72 731 ALA A N 1
ATOM 5680 C CA . ALA A 1 731 ? 48.813 4.959 -132.183 1.00 33.72 731 ALA A CA 1
ATOM 5681 C C . ALA A 1 731 ? 49.119 4.621 -130.684 1.00 33.72 731 ALA A C 1
ATOM 5683 O O . ALA A 1 731 ? 49.817 5.337 -129.987 1.00 33.72 731 ALA A O 1
ATOM 5684 N N . ARG A 1 732 ? 48.819 3.424 -130.135 1.00 31.39 732 ARG A N 1
ATOM 5685 C CA . ARG A 1 732 ? 48.116 2.182 -130.565 1.00 31.39 732 ARG A CA 1
ATOM 5686 C C . ARG A 1 732 ? 48.068 1.210 -129.351 1.00 31.39 732 ARG A C 1
ATOM 5688 O O . ARG A 1 732 ? 49.046 1.199 -128.625 1.00 31.39 732 ARG A O 1
ATOM 5695 N N . LEU A 1 733 ? 47.020 0.364 -129.246 1.00 34.22 733 LEU A N 1
ATOM 5696 C CA . LEU A 1 733 ? 47.041 -1.101 -128.928 1.00 34.22 733 LEU A CA 1
ATOM 5697 C C . LEU A 1 733 ? 47.786 -1.611 -127.637 1.00 34.22 733 LEU A C 1
ATOM 5699 O O . LEU A 1 733 ? 48.847 -1.122 -127.298 1.00 34.22 733 LEU A O 1
ATOM 5703 N N . GLU A 1 734 ? 47.357 -2.608 -126.839 1.00 31.83 734 GLU A N 1
ATOM 5704 C CA . GLU A 1 734 ? 46.359 -3.695 -126.964 1.00 31.83 734 GLU A CA 1
ATOM 5705 C C . GLU A 1 734 ? 45.650 -4.036 -125.625 1.00 31.83 734 GLU A C 1
ATOM 5707 O O . GLU A 1 734 ? 46.139 -3.768 -124.529 1.00 31.83 734 GLU A O 1
ATOM 5712 N N . THR A 1 735 ? 44.504 -4.708 -125.743 1.00 31.83 735 THR A N 1
ATOM 5713 C CA . THR A 1 735 ? 43.827 -5.576 -124.749 1.00 31.83 735 THR A CA 1
ATOM 5714 C C . THR A 1 735 ? 44.079 -7.056 -125.130 1.00 31.83 735 THR A C 1
ATOM 5716 O O . THR A 1 735 ? 44.720 -7.284 -126.153 1.00 31.83 735 THR A O 1
ATOM 5719 N N . PRO A 1 736 ? 43.492 -8.098 -124.493 1.00 61.81 736 PRO A N 1
ATOM 5720 C CA . PRO A 1 736 ? 42.933 -8.282 -123.142 1.00 61.81 736 PRO A CA 1
ATOM 5721 C C . PRO A 1 736 ? 43.499 -9.573 -122.474 1.00 61.81 736 PRO A C 1
ATOM 5723 O O . PRO A 1 736 ? 44.455 -10.164 -122.958 1.00 61.81 736 PRO A O 1
ATOM 5726 N N . VAL A 1 737 ? 42.870 -10.075 -121.400 1.00 32.31 737 VAL A N 1
ATOM 5727 C CA . VAL A 1 737 ? 42.153 -11.381 -121.377 1.00 32.31 737 VAL A CA 1
ATOM 5728 C C . VAL A 1 737 ? 41.622 -11.648 -119.963 1.00 32.31 737 VAL A C 1
ATOM 5730 O O . VAL A 1 737 ? 42.287 -11.377 -118.968 1.00 32.31 737 VAL A O 1
ATOM 5733 N N . ALA A 1 738 ? 40.412 -12.198 -119.884 1.00 32.47 738 ALA A N 1
ATOM 5734 C CA . ALA A 1 738 ? 39.793 -12.694 -118.662 1.00 32.47 738 ALA A CA 1
ATOM 5735 C C . ALA A 1 738 ? 39.209 -14.088 -118.915 1.00 32.47 738 ALA A C 1
ATOM 5737 O O . ALA A 1 738 ? 38.645 -14.295 -119.988 1.00 32.47 738 ALA A O 1
ATOM 5738 N N . THR A 1 739 ? 39.218 -14.966 -117.906 1.00 35.59 739 THR A N 1
ATOM 5739 C CA . THR A 1 739 ? 38.117 -15.923 -117.677 1.00 35.59 739 THR A CA 1
ATOM 5740 C C . THR A 1 739 ? 38.107 -16.450 -116.228 1.00 35.59 739 THR A C 1
ATOM 5742 O O . THR A 1 739 ? 39.177 -16.546 -115.625 1.00 35.59 739 THR A O 1
ATOM 5745 N N . PRO A 1 740 ? 36.930 -16.778 -115.651 1.00 57.88 740 PRO A N 1
ATOM 5746 C CA . PRO A 1 740 ? 36.779 -17.300 -114.287 1.00 57.88 740 PRO A CA 1
ATOM 5747 C C . PRO A 1 740 ? 36.201 -18.739 -114.243 1.00 57.88 740 PRO A C 1
ATOM 5749 O O . PRO A 1 740 ? 35.916 -19.333 -115.279 1.00 57.88 740 PRO A O 1
ATOM 5752 N N . GLY A 1 741 ? 35.957 -19.253 -113.032 1.00 31.61 741 GLY A N 1
ATOM 5753 C CA . GLY A 1 741 ? 35.186 -20.471 -112.704 1.00 31.61 741 GLY A CA 1
ATOM 5754 C C . GLY A 1 741 ? 35.443 -20.819 -111.229 1.00 31.61 741 GLY A C 1
ATOM 5755 O O . GLY A 1 741 ? 36.604 -20.847 -110.838 1.00 31.61 741 GLY A O 1
ATOM 5756 N N . SER A 1 742 ? 34.461 -20.739 -110.319 1.00 31.56 742 SER A N 1
ATOM 5757 C CA . SER A 1 742 ? 33.400 -21.735 -110.032 1.00 31.56 742 SER A CA 1
ATOM 5758 C C . SER A 1 742 ? 33.946 -22.925 -109.198 1.00 31.56 742 SER A C 1
ATOM 5760 O O . SER A 1 742 ? 35.134 -23.212 -109.270 1.00 31.56 742 SER A O 1
ATOM 5762 N N . GLU A 1 743 ? 33.213 -23.605 -108.305 1.00 34.38 743 GLU A N 1
ATOM 5763 C CA . GLU A 1 743 ? 31.770 -23.635 -107.986 1.00 34.38 743 GLU A CA 1
ATOM 5764 C C . GLU A 1 743 ? 31.534 -24.373 -106.632 1.00 34.38 743 GLU A C 1
ATOM 5766 O O . GLU A 1 743 ? 32.444 -25.084 -106.224 1.00 34.38 743 GLU A O 1
ATOM 5771 N N . THR A 1 744 ? 30.357 -24.179 -105.989 1.00 33.81 744 THR A N 1
ATOM 5772 C CA . THR A 1 744 ? 29.565 -25.092 -105.081 1.00 33.81 744 THR A CA 1
ATOM 5773 C C . THR A 1 744 ? 30.252 -25.988 -104.001 1.00 33.81 744 THR A C 1
ATOM 5775 O O . THR A 1 744 ? 31.459 -26.163 -103.983 1.00 33.81 744 THR A O 1
ATOM 5778 N N . GLU A 1 745 ? 29.621 -26.610 -102.987 1.00 34.97 745 GLU A N 1
ATOM 5779 C CA . GLU A 1 745 ? 28.305 -26.636 -102.281 1.00 34.97 745 GLU A CA 1
ATOM 5780 C C . GLU A 1 745 ? 28.628 -27.183 -100.848 1.00 34.97 745 GLU A C 1
ATOM 5782 O O . GLU A 1 745 ? 29.595 -27.926 -100.702 1.00 34.97 745 GLU A O 1
ATOM 5787 N N . ASP A 1 746 ? 28.082 -26.688 -99.723 1.00 32.66 746 ASP A N 1
ATOM 5788 C CA . ASP A 1 746 ? 26.807 -27.083 -99.058 1.00 32.66 746 ASP A CA 1
ATOM 5789 C C . ASP A 1 746 ? 26.800 -28.537 -98.461 1.00 32.66 746 ASP A C 1
ATOM 5791 O O . ASP A 1 746 ? 27.619 -29.358 -98.864 1.00 32.66 746 ASP A O 1
ATOM 5795 N N . PRO A 1 747 ? 25.892 -28.962 -97.547 1.00 51.88 747 PRO A N 1
ATOM 5796 C CA . PRO A 1 747 ? 25.520 -28.390 -96.237 1.00 51.88 747 PRO A CA 1
ATOM 5797 C C . PRO A 1 747 ? 25.504 -29.389 -95.032 1.00 51.88 747 PRO A C 1
ATOM 5799 O O . PRO A 1 747 ? 25.571 -30.605 -95.180 1.00 51.88 747 PRO A O 1
ATOM 5802 N N . SER A 1 748 ? 25.131 -28.849 -93.856 1.00 32.12 748 SER A N 1
ATOM 5803 C CA . SER A 1 748 ? 24.184 -29.457 -92.877 1.00 32.12 748 SER A CA 1
ATOM 5804 C C . SER A 1 748 ? 24.662 -30.449 -91.777 1.00 32.12 748 SER A C 1
ATOM 5806 O O . SER A 1 748 ? 25.777 -30.960 -91.830 1.00 32.12 748 SER A O 1
ATOM 5808 N N . PRO A 1 749 ? 23.863 -30.638 -90.685 1.00 57.34 749 PRO A N 1
ATOM 5809 C CA . PRO A 1 749 ? 24.417 -30.762 -89.326 1.00 57.34 749 PRO A CA 1
ATOM 5810 C C . PRO A 1 749 ? 23.983 -32.019 -88.535 1.00 57.34 749 PRO A C 1
ATOM 5812 O O . PRO A 1 749 ? 23.133 -32.793 -88.980 1.00 57.34 749 PRO A O 1
ATOM 5815 N N . LYS A 1 750 ? 24.472 -32.159 -87.288 1.00 34.38 750 LYS A N 1
ATOM 5816 C CA . LYS A 1 750 ? 23.828 -32.962 -86.224 1.00 34.38 750 LYS A CA 1
ATOM 5817 C C . LYS A 1 750 ? 24.277 -32.569 -84.804 1.00 34.38 750 LYS A C 1
ATOM 5819 O O . LYS A 1 750 ? 25.445 -32.281 -84.579 1.00 34.38 750 LYS A O 1
ATOM 5824 N N . ALA A 1 751 ? 23.331 -32.598 -83.866 1.00 36.16 751 ALA A N 1
ATOM 5825 C CA . ALA A 1 751 ? 23.518 -32.583 -82.402 1.00 36.16 751 ALA A CA 1
ATOM 5826 C C . ALA A 1 751 ? 23.310 -34.035 -81.859 1.00 36.16 751 ALA A C 1
ATOM 5828 O O . ALA A 1 751 ? 23.219 -34.927 -82.714 1.00 36.16 751 ALA A O 1
ATOM 5829 N N . PRO A 1 752 ? 23.118 -34.339 -80.546 1.00 53.38 752 PRO A N 1
ATOM 5830 C CA . PRO A 1 752 ? 23.247 -33.527 -79.311 1.00 53.38 752 PRO A CA 1
ATOM 5831 C C . PRO A 1 752 ? 23.921 -34.239 -78.081 1.00 53.38 752 PRO A C 1
ATOM 5833 O O . PRO A 1 752 ? 24.042 -35.456 -78.087 1.00 53.38 752 PRO A O 1
ATOM 5836 N N . ASP A 1 753 ? 24.204 -33.472 -77.003 1.00 34.62 753 ASP A N 1
ATOM 5837 C CA . ASP A 1 753 ? 24.196 -33.845 -75.545 1.00 34.62 753 ASP A CA 1
ATOM 5838 C C . ASP A 1 753 ? 25.092 -35.013 -75.011 1.00 34.62 753 ASP A C 1
ATOM 5840 O O . ASP A 1 753 ? 25.679 -35.738 -75.812 1.00 34.62 753 ASP A O 1
ATOM 5844 N N . PRO A 1 754 ? 25.173 -35.319 -73.683 1.00 55.47 754 PRO A N 1
ATOM 5845 C CA . PRO A 1 754 ? 25.067 -34.500 -72.445 1.00 55.47 754 PRO A CA 1
ATOM 5846 C C . PRO A 1 754 ? 26.250 -34.677 -71.435 1.00 55.47 754 PRO A C 1
ATOM 5848 O O . PRO A 1 754 ? 27.004 -35.637 -71.529 1.00 55.47 754 PRO A O 1
ATOM 5851 N N . THR A 1 755 ? 26.2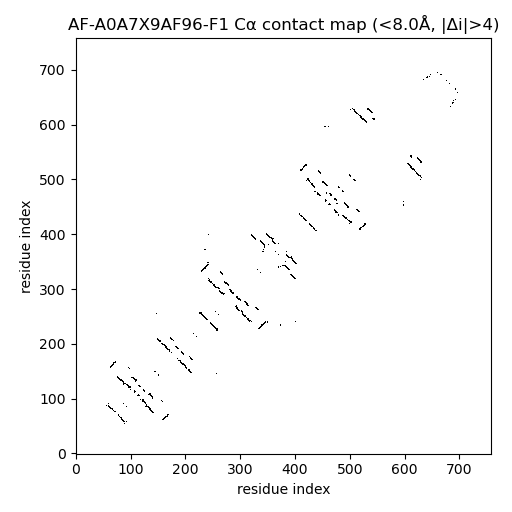81 -33.858 -70.356 1.00 38.72 755 THR A N 1
ATOM 5852 C CA . THR A 1 755 ? 26.888 -34.103 -68.994 1.00 38.72 755 THR A CA 1
ATOM 5853 C C . THR A 1 755 ? 28.393 -34.461 -68.880 1.00 38.72 755 THR A C 1
ATOM 5855 O O . THR A 1 755 ? 28.852 -35.398 -69.514 1.00 38.72 755 THR A O 1
ATOM 5858 N N . ARG A 1 756 ? 29.217 -33.852 -68.002 1.00 34.22 756 ARG A N 1
ATOM 5859 C CA . ARG A 1 756 ? 29.214 -33.933 -66.513 1.00 34.22 756 ARG A CA 1
ATOM 5860 C C . ARG A 1 756 ? 30.430 -33.154 -65.925 1.00 34.22 756 ARG A C 1
ATOM 5862 O O . ARG A 1 756 ? 31.307 -32.811 -66.706 1.00 34.22 756 ARG A O 1
ATOM 5869 N N . GLU A 1 757 ? 30.500 -33.028 -64.586 1.00 41.47 757 GLU A N 1
ATOM 5870 C CA . GLU A 1 757 ? 31.687 -32.660 -63.751 1.00 41.47 757 GLU A CA 1
ATOM 5871 C C . GLU A 1 757 ? 32.182 -31.188 -63.895 1.00 41.47 757 GLU A C 1
ATOM 5873 O O . GLU A 1 757 ? 32.160 -30.625 -64.987 1.00 41.47 757 GLU A O 1
ATOM 5878 N N . ASP A 1 758 ? 32.554 -30.443 -62.841 1.00 45.38 758 ASP A N 1
ATOM 5879 C CA . ASP A 1 758 ? 32.686 -30.700 -61.382 1.00 45.38 758 ASP A CA 1
ATOM 5880 C C . ASP A 1 758 ? 32.127 -29.524 -60.540 1.00 45.38 758 ASP A C 1
ATOM 5882 O O . ASP A 1 758 ? 32.168 -28.370 -61.034 1.00 45.38 758 ASP A O 1
#

Radius of gyration: 55.86 Å; Cα contacts (8 Å, |Δi|>4): 1391; chains: 1; bounding box: 119×125×185 Å

Mean predicted aligned error: 23.54 Å

Solvent-accessible surface area (backbone atoms only — not comparable to full-atom values): 44148 Å² total; per-residue (Å²): 135,76,84,67,59,64,62,55,57,55,61,73,74,68,74,69,89,81,89,83,84,89,86,82,91,80,90,78,88,81,82,79,86,68,59,69,69,59,46,45,74,70,62,56,73,75,77,75,65,90,77,68,71,70,77,74,47,96,50,53,54,49,43,37,51,34,43,36,42,34,39,55,55,92,62,33,28,44,34,40,36,44,29,39,37,37,33,59,35,70,54,76,45,82,43,77,44,44,56,56,85,54,50,71,76,47,46,22,50,72,86,38,80,51,72,71,47,75,54,96,68,27,22,31,34,74,51,72,45,61,45,79,44,45,37,40,38,31,32,44,44,70,45,50,78,59,72,81,34,38,32,38,66,53,82,73,47,76,21,36,60,22,39,41,34,42,38,39,77,41,50,51,58,57,75,50,46,43,71,84,57,75,67,51,74,45,66,56,84,66,20,28,39,31,38,38,60,46,62,55,53,61,74,76,53,44,31,38,38,35,37,61,77,65,74,55,79,90,46,71,80,67,71,68,87,54,70,49,44,31,34,37,41,37,36,29,36,35,40,39,42,67,54,32,38,36,36,43,33,41,33,45,30,45,30,38,84,34,62,44,48,62,51,43,35,45,30,45,69,68,45,44,78,78,47,79,50,46,82,60,58,62,49,71,51,76,45,85,49,101,89,19,26,36,40,39,39,33,38,69,54,68,45,57,45,79,48,58,38,36,39,32,34,39,28,74,37,92,55,46,72,37,76,46,69,62,84,52,80,41,62,61,76,46,81,45,42,42,38,37,40,36,33,27,63,49,77,56,46,46,78,42,85,50,89,66,53,37,60,45,46,80,50,52,66,88,82,66,55,56,68,71,41,58,74,70,48,93,58,71,67,79,49,28,33,38,28,70,47,80,82,56,42,45,36,36,34,34,35,72,49,84,76,74,82,65,81,42,43,43,23,67,36,33,45,36,40,32,42,41,46,81,87,12,34,33,44,34,41,38,38,34,31,37,34,28,76,70,51,68,49,49,46,30,45,64,53,85,74,58,46,79,67,34,39,30,42,70,88,38,86,43,76,70,41,75,45,100,88,70,30,37,36,37,71,48,69,72,36,62,64,77,85,88,61,63,41,66,41,48,38,37,42,32,35,38,28,76,41,50,47,55,70,59,60,26,68,26,63,48,63,48,59,21,34,71,48,39,28,51,33,37,40,37,38,38,24,35,46,74,61,52,40,83,78,49,78,46,66,73,44,45,72,56,72,79,75,74,95,66,94,72,96,70,81,82,79,89,72,85,87,88,87,80,88,81,85,87,80,90,73,93,77,82,93,80,86,89,82,81,87,60,77,67,66,55,66,69,67,78,74,67,97,65,84,79,69,67,87,81,75,82,76,98,64,53,49,77,43,44,29,39,42,70,62,46,55,37,77,46,63,53,25,40,34,42,31,34,32,28,52,69,53,50,45,50,50,10,51,50,53,18,52,52,50,39,52,57,47,59,72,47,65,82,50,96,68,41,66,57,56,56,52,50,49,52,52,50,48,56,50,47,59,74,74,64,69,80,77,63,57,57,50,32,46,58,24,42,50,53,29,54,48,52,51,53,52,51,52,50,52,55,49,53,52,50,52,59,48,57,60,57,76,67,71,80,87,82,88,77,90,87,90,84,88,92,85,89,88,79,90,76,92,85,87,87,90,86,87,89,81,88,79,92,80,90,84,89,87,84,88,81,90,80,89,81,90,134

Secondary structure (DSSP, 8-state):
--TTTHHHHHTTTSS--------------------HHHHHHHHS-----TT------SSSEEEEEEEEEEEEETTEEEEEEEEEEEE-SSSEEEEEEEETTSEEEEEEETTEE--EEEETTEEEEEEESSEEEEEEEEEEEE-EEETTEEEEEE---S-SSEEEEEEEE-SSEEEEEES---EEEEEETTEEEEEEEEPTT--S-EEEEEEESS--GGGTTTS--PPPEEEEEEEEEEEE-SSEEEEEEEEEEEEEEEEEEEEEEEE-TT-EEEEEE-TTEEEEEEEEETTEEEEEEEEEEEEEEEEEEEEEEEEE-S-SSEEEE----EETTEEEEEEEEEEEE-SSEEEEEEEEEESEEEE-TTTT--HHHHHH-SS-EEEEEEESSSS-EEEEEEEE-------SEEEEEEEEEEEEPTTSEEEEEEEEEEEESS-SEEEEEPPTTEEEEEEEETTEE---EE-TTSPEEEE-PPPPBSSS-BPPEEEEEEEEEE----SSEEEEEEEPPEESS-EEEEEEEEEEPTTEEEEEEEESSEE-----------TTSS--S---------------------HHHHHTTSS--S-----------SEEEEEEEEEE-TT---EEEEEEEEHHHHHHHHHHHHHHHHHHHHHHTTSTTTHHHHHHHHHHHHHHHHHH-SSSHHHHHHHHHHHHHHHHHHHHHHHHHHHHHHHHHT--------------------------------------------

pLDDT: mean 75.58, std 21.16, range [27.39, 97.88]

Foldseek 3Di:
DPPPPVVVVVVVPPPDDDDDDDDDDDDDDPDDDDDVVVVCVVPVDDPPPPDPPVPADPDQKAKEAKEWEWEDDPQKIKIKIKIKIFGRGAAKDKFWWWFPPWAWDFKDKQNHGFDWDDDPRTIITIDHGGDIIIIITITMWGWDPQPQKIKTFDITGQYAKYKYKYKAFAQDKDKAKVVGFDKDWHGDPRIIIMMGIAHGRRPPTMMIMMGHPDDDPVCVPVLPPDDWAKEKEKEWEWEDEFWKIKIKIKIKIATDPDWDQKWKKFWAQQKDWPDKDWVQWPDWDWDDDPRHIIIMTGGNDTDHGIIMIITMIMGTDPGQQDKDKDIWIGTPNHPKYKYKYFYHYDPQKDKAWDPPKFQKDWDDQPPPRDPVNVVVDPGDGDTMMMGTDPPIITMIGMDRHDPDDDQQKAFAEKEKEWEQDQQQKIKIKMKTFMAGNDDQWKKWDDPPQKDWQFKDKLNHGWDWDADPVRITTTTYDHFDDDDPDGGTGIIMTIIMGRQDPHDQKDKGKDKDIQIQHKHQKYKYKYFYAAQKDFDDKDFDWAWPDPPDDDDDDDPPPPPPPDDDDDDDDDDDDDDDDDDDDDPVVVVVPPPDPDDDRDPDDDDPHHDMIMTMDGIDDNGDMGMMMTIIGGPVVLLVVLLVLLVVLLVVLVVVLVDPVCVVVLVVLVVVLVVCCVPPDDDSVVSNSVSSVVSSVVSVVVSVVVVVVVVVVVVVVPDDDDDDDDDDDDDDDDDDDDDDDDDDDDDDDDDDDDDDDDDDDD